Protein 2JG1 (pdb70)

Radius of gyration: 35.93 Å; Cα contacts (8 Å, |Δi|>4): 2796; chains: 4; bounding box: 89×95×92 Å

Sequence (1248 aa):
GLVPRGSHILTLTLNPSVDISYPLTALKLDDVNRVQEVSKTAGGKGLNVTRVLAQVGEPVLASGFIGGELGQFIAKKKLDHADIKKHAFYNIKGETRNCIAILHEGQQTEILEQGPEIDNQEAAGFIKKHFEQEKVEAVAISGSLPKGLNQDYYAQIIERCQNKGVPVILDCSGATLQQTVLENPYKPTVIKPNISELYQLLNQPLDESLESLKQAVSQPLFEGIEWIIVSLGAQGAFAKHNHTFYRVNIPTISVLNPVGSGDSTVAGITSAILNHENDHDLLKKANTLGLNAQEAQTGYVNLNNYDDLFNQIEVLEVGLVPRGSHILTLTLNPSVDISYPLTALKLDDVNRVQEVSKTAGGKGLNVTRVLAQVGEPVLASGFIGGELGQFIAKKLDHADIKHAFYNIKKGETRNCIAILHEGQQTEILEQGPEIDNQEAAGFIKHFEQEKVEAVAISGSSLPKGLNQDYYAQIIERCQNKGVPVILDCCSGATLQTVLENPYKPTVIKPNISELYQLLNQPLDESLESLKQAVSQPLFEGIEWIIVSLGAQGAFAKHNHTFYRVNIPTISVLNPVGSGDSTVAGITSAILNHENDHDLLKKANTLGLNAQEAQTGYVNLNNYDDLFNQIEVLEVPRGSHHILTLTLNPSVDISYPLTALKLDDVNRVQEVSKTAGGKGLNVTRVLAQVGEPVLASGFIGGELGQQFIAKKLDHADIKHAFYNIKGETRNCIAILHEGQQTEILEQGPEIDNQEAAGFIKHFEQEKVEAVAISGSLPKGLNNQDYYAQIIERCQNKGVPVILDCSGATLQTVLENPYKPTVIKPNISELYQLLNQPLDESLESLKQAVSQPLFEGIEWIIVSLGAQGAFAKHNHTFYRVNIPTISVLNPVGSGDSTVAGITSAILNHENDHDLLKKANTLGLNAQEAQTGYVNLNNYDDLFNQIEVLEVGSHILTLTLNPSVDISYPLTALKLDDVNRVQEVSKTAGGKGLNVTRVLAQVGEPVLASGFIGGELGQFIAKKLDHADIKHAFYNIKGETRNCIAILHEGQQTEILEQGPEIDNNQEAAGFIKHFEQEKVEAVAISGSLPKGLNQDYYAQIIERCQNKGVPVILDCSGATLQTVLENPYKPTVIKPNISELYQLLNNQPLDESLEESLKQAVSQPLFEGIEWIIVSLGAQGAFAKHNHTFYRVNIPTISVLNPVGSGDSTVAGITSAILNHENDHDLLKKANTLGLNAQEAQTGYVNLNNYDDLFNQIEVLEV

Secondary structure (DSSP, 8-state):
-PPP-S---EEEESS-EEEEEEEES---TTSEEEES--EEEEE-HHHHHHHHHHHHT---EEEEEEEHHHHHHHHHHHHHTT-EE-PEEESS-PEEEEEEEETTEEEEEEE--PBP-HHHHHHHHHHHH----S-EEEESPPPBTS-TTHHHHHHHHHHTTT--EEEE--HHHHHHHHTSSS--SEE--BHHHHHHHTTS-----HHHHHHHHHSGGGTT-SEEEEE-GGG-EEEEETTEEEEEE------S--TTHHHHHHHHHHHHHHTT--HHHHHHHHHHH---TTSSSSS---GGGHHHHHTT-EEEE-/-PPP-S---EEEESS-EEEEEEEES---TTSEEEESS-EEEEE-HHHHHHHHHHHHT---EEEEEE-HHHHHHHHHHHHHTT-EE-PEE-SS-PEEEEEEEETTEEEEEEE--PBP-HHHHHHHHHHHH----S-EEEESPPPBTS-TTHHHHHHHHHHHHT--EEEE--HHHHHHHHHSSS--SEE--BHHHHHHHHT------TTHHHHHHTSGGGTT-SEEEEE-GGG-EEEEETTEEEEEE------S--TTHHHHHHHHHHHHHHTT--HHHHHHHHHHH---TTSSSTT---GGGHHHHHTT-EEEE-/-TT---EEEESS-EEEEEEEES---TTSEEEE-S-EEEEESHHHHHHHHHHHHT---EEEEEE-HHHHHHHHHHHHHTT-EE-PEE-SS-PEEEEEEEETTEEEEEEE--PBPPHHHHHHHHHHHH----S-EEEESPPPBT--TTHHHHHHHHHHHHT--EEEE--HHHHHHHHHSSS--SEE--BHHHHHHHHT-----SHHHHHHHHTSGGGTT-SEEEEE-GGG-EEEEETTEEEEEE------S--TTHHHHHHHHHHHHHHTT--HHHHHHHHHHH--TTTSSSTT---GGGHHHHHTT-EEEE-/----EEEESS-EEEEEEEES---TTSEEEES--EEEEE-HHHHHHHHHHHHT---EEEEEEEHHHHHHHHHHHHHTT-EE--EEESSPPEEEEEEEETTEEEEEEE--PPP-HHHHHHHHHHHH----S-EEEESPPPTT--TTHHHHHHHHHHHTT--EEEE--HHHHHHHHHSSS--SEE--BHHHHHHHHT-----SHHHHHHHHTSGGGTT-SEEEEE-GGG-EEEEETTEEEEEE------S--TTHHHHHHHHHHHHHHTT--HHHHHHHHHHH--GGGSSSSS---GGGHHHHHTT-EEEE-

Nearest PDB structures (foldseek):
  2q5r-assembly1_B  TM=9.853E-01  e=2.627E-64  Staphylococcus aureus
  2jg1-assembly2_C  TM=9.395E-01  e=5.736E-63  Staphylococcus aureus subsp. aureus NCTC 8325
  2q5r-assembly2_D  TM=9.724E-01  e=3.950E-61  Staphylococcus aureus
  2q5r-assembly2_C  TM=9.530E-01  e=6.736E-59  Staphylococcus aureus
  3uqe-assembly1_B-2  TM=8.884E-01  e=1.415E-26  Escherichia coli K-12

Solvent-accessible surface area: 53298 Å² total

InterPro domains:
  IPR002173 Carbohydrate/purine kinase, PfkB, conserved site [PS00583] (36-60)
  IPR002173 Carbohydrate/purine kinase, PfkB, conserved site [PS00584] (248-261)
  IPR005926 Tagatose-6-phosphate kinase [MF_01557] (1-310)
  IPR005926 Tagatose-6-phosphate kinase [TIGR01231] (1-310)
  IPR011611 Carbohydrate kinase PfkB [PF00294] (6-292)
  IPR017583 Tagatose/fructose phosphokinase [PIRSF000535] (1-310)
  IPR017583 Tagatose/fructose phosphokinase [PTHR46566] (1-309)
  IPR017583 Tagatose/fructose phosphokinase [TIGR03168] (2-307)
  IPR017583 Tagatose/fructose phosphokinase [cd01164] (1-291)
  IPR029056 Ribokinase-like [G3DSA:3.40.1190.20] (1-310)
  IPR029056 Ribokinase-like [SSF53613] (1-290)

Foldseek 3Di:
DDDDDAQLEEEEFQAKAFEKEAEAAADDPPDDGDGDDIDTATGGLSVLLQLLLVVVPGQYEYEHEAEDPRSVVNVVRCVVVVHHYDYQYAHFHRYHKYWYHYDNDTDIDDDLGDAGEPVSLVVVLVVLLPRRHQEYEYEDDHRHHDDLCSVVSSLVSCVVVVHAYEYEDADSSVQSNLPHPRDHQEYEAAQVRLAVNVVHDRDPDPVVVVVSCPDSSNPPHQKYWHAHVQQAIWIDGPHWIKGKGFDDDDFQALAQLSSQLSSLLRVCSSVVHDPLSSSLSSRLSSCQRNDNDHSDHDCVCRVVRSVRMDMDTD/DDDDDAQLEEEEFQAKAFEKEFEAQADDPPDDGDGDDIDTATGGLSVLLQLLLVVVPGQYEYEHEAEDVRSVVNVVRCVVVVHHYDYQYAHFHRYHKYWYHYPNDTDIDDDLGTAGEPVSLVVVLVVLLPRRHQEYEYEDAHRHNDDLCSVVSSLVSCVVVVHAYEYEDADVSVLSQLPHPRHHQEYEAEQVRQCVSVVHDGDPDPVVVVVSCPDSSNPPHQKYWHQHVQQAIWMDGDHWIKGKGFDDDAFDALAQLSSQLSSLLRVCSSVVHDPLSSSLSSRLSSCQRNPNDHSDHDCVCSCVRSVRMDMDTD/DPPDQEEEEQQQKAFEKEAEDQADDPPDDDDDDDIDTARGALRVLLQVLLVVVPHQYEYEHEAEDPRSVVNVVRCVVSVHHYDYQYAPFHHYHKYWYHYPNDTDIGDDQHTAGEPVSLVVVLVVLLPLPYQEYEYEHDHHHNDDLCSVVSSLVSCVVSVRAYAYEYADVSVLSNLPHPRHHQEYEAEQCRLQVNVVHDRDDDPVVVLVSCVDSSNPPHQKYWYAHVQQAIWIDGPNWIKGKGFDDDDFQALANLSSQLSSLQRVCVSVVHDPLSSSLSSRLSNCCRRDNHHSDHDCVCRVVRSVRMDMDID/DQLEEFEFQAKAFEKEAEAQADDPPDDGDGDDIDTATGGLSVLLQLLLVVVPGQYEYEHEAEDPRSVVNVVRCVVSVHHYDYQYDPWHRYYKYWYHYPNDTDIDDDLGDAHEPVSLVVVLVVLLVPNHQEYEYEDDHHHHDDLCSVVSNLVSCVVVVRAYEYEYADVSLLNQLPDPRHHQEYEAAQVRLCVNVVHDRDDDPVVVVVSCPDSSNPPHQKYWYAHPQQAIWMDGPPWTKGKGFDHDAFQALAQLSSQLSSLLRVCVSVVHDPLSSRLSSNLSSCQRNDNDHSDHDCVCRVVRSVGMDMDTD

CATH classification: 3.40.1190.20

Structure (mmCIF, N/CA/C/O backbone):
data_2JG1
#
_entry.id   2JG1
#
_cell.length_a   95.200
_cell.length_b   97.090
_cell.length_c   154.470
_cell.angle_alpha   90.00
_cell.angle_beta   90.00
_cell.angle_gamma   90.00
#
_symmetry.space_group_name_H-M   'P 21 21 21'
#
loop_
_entity.id
_entity.type
_entity.pdbx_description
1 polymer 'TAGATOSE-6-PHOSPHATE KINASE'
2 non-polymer 'MAGNESIUM ION'
3 non-polymer 'PHOSPHOAMINOPHOSPHONIC ACID-ADENYLATE ESTER'
4 non-polymer 6-O-phosphono-beta-D-tagatofuranose
5 water water
#
loop_
_atom_site.group_PDB
_atom_site.id
_atom_site.type_symbol
_atom_site.label_atom_id
_atom_site.label_alt_id
_atom_site.label_comp_id
_atom_site.label_asym_id
_atom_site.label_entity_id
_atom_site.label_seq_id
_atom_site.pdbx_PDB_ins_code
_atom_site.Cartn_x
_atom_site.Cartn_y
_atom_site.Cartn_z
_atom_site.occupancy
_atom_site.B_iso_or_equiv
_atom_site.auth_seq_id
_atom_site.auth_comp_id
_atom_site.auth_asym_id
_atom_site.auth_atom_id
_atom_site.pdbx_PDB_model_num
ATOM 1 N N . GLY A 1 13 ? 46.240 75.103 143.887 1.00 46.95 -7 GLY A N 1
ATOM 2 C CA . GLY A 1 13 ? 45.038 75.341 143.042 1.00 46.79 -7 GLY A CA 1
ATOM 3 C C . GLY A 1 13 ? 43.769 74.889 143.733 1.00 46.81 -7 GLY A C 1
ATOM 4 O O . GLY A 1 13 ? 43.614 73.703 144.051 1.00 47.21 -7 GLY A O 1
ATOM 5 N N . LEU A 1 14 ? 42.862 75.832 143.978 1.00 46.19 -6 LEU A N 1
ATOM 6 C CA . LEU A 1 14 ? 41.569 75.517 144.587 1.00 45.46 -6 LEU A CA 1
ATOM 7 C C . LEU A 1 14 ? 40.518 75.213 143.533 1.00 44.91 -6 LEU A C 1
ATOM 8 O O . LEU A 1 14 ? 40.505 75.825 142.463 1.00 44.97 -6 LEU A O 1
ATOM 13 N N . VAL A 1 15 ? 39.636 74.272 143.847 1.00 44.20 -5 VAL A N 1
ATOM 14 C CA . VAL A 1 15 ? 38.445 74.025 143.042 1.00 43.71 -5 VAL A CA 1
ATOM 15 C C . VAL A 1 15 ? 37.519 75.253 143.140 1.00 42.88 -5 VAL A C 1
ATOM 16 O O . VAL A 1 15 ? 37.208 75.700 144.246 1.00 43.02 -5 VAL A O 1
ATOM 20 N N . PRO A 1 16 ? 37.087 75.807 141.986 1.00 42.20 -4 PRO A N 1
ATOM 21 C CA . PRO A 1 16 ? 36.276 77.034 141.973 1.00 41.38 -4 PRO A CA 1
ATOM 22 C C . PRO A 1 16 ? 34.849 76.846 142.500 1.00 40.50 -4 PRO A C 1
ATOM 23 O O . PRO A 1 16 ? 34.295 75.754 142.398 1.00 40.66 -4 PRO A O 1
ATOM 27 N N . ARG A 1 17 ? 34.268 77.919 143.040 1.00 39.23 -3 ARG A N 1
ATOM 28 C CA . ARG A 1 17 ? 32.939 77.889 143.654 1.00 38.17 -3 ARG A CA 1
ATOM 29 C C . ARG A 1 17 ? 31.974 78.924 143.078 1.00 36.83 -3 ARG A C 1
ATOM 30 O O . ARG A 1 17 ? 30.933 79.198 143.678 1.00 37.36 -3 ARG A O 1
ATOM 38 N N . GLY A 1 18 ? 32.306 79.516 141.937 1.00 35.00 -2 GLY A N 1
ATOM 39 C CA . GLY A 1 18 ? 31.463 80.573 141.383 1.00 32.67 -2 GLY A CA 1
ATOM 40 C C . GLY A 1 18 ? 30.588 80.135 140.221 1.00 31.30 -2 GLY A C 1
ATOM 41 O O . GLY A 1 18 ? 30.021 79.032 140.226 1.00 31.38 -2 GLY A O 1
ATOM 42 N N . SER A 1 19 ? 30.477 81.001 139.222 1.00 29.05 -1 SER A N 1
ATOM 43 C CA . SER A 1 19 ? 29.633 80.737 138.065 1.00 27.13 -1 SER A CA 1
ATOM 44 C C . SER A 1 19 ? 30.411 80.597 136.756 1.00 26.16 -1 SER A C 1
ATOM 45 O O . SER A 1 19 ? 29.807 80.508 135.695 1.00 25.15 -1 SER A O 1
ATOM 48 N N . HIS A 1 20 ? 31.742 80.557 136.821 1.00 24.86 0 HIS A N 1
ATOM 49 C CA . HIS A 1 20 ? 32.557 80.533 135.595 1.00 23.98 0 HIS A CA 1
ATOM 50 C C . HIS A 1 20 ? 32.568 79.154 134.930 1.00 24.28 0 HIS A C 1
ATOM 51 O O . HIS A 1 20 ? 33.519 78.389 135.077 1.00 24.19 0 HIS A O 1
ATOM 66 N N . ILE A 1 22 ? 30.448 76.727 131.521 1.00 21.51 2 ILE A N 1
ATOM 67 C CA . ILE A 1 22 ? 29.501 76.561 130.421 1.00 19.92 2 ILE A CA 1
ATOM 68 C C . ILE A 1 22 ? 28.594 75.353 130.683 1.00 19.81 2 ILE A C 1
ATOM 69 O O . ILE A 1 22 ? 29.068 74.283 131.073 1.00 19.58 2 ILE A O 1
ATOM 74 N N . LEU A 1 23 ? 27.295 75.532 130.466 1.00 19.05 3 LEU A N 1
ATOM 75 C CA . LEU A 1 23 ? 26.352 74.418 130.498 1.00 18.95 3 LEU A CA 1
ATOM 76 C C . LEU A 1 23 ? 25.993 74.037 129.066 1.00 18.50 3 LEU A C 1
ATOM 77 O O . LEU A 1 23 ? 25.611 74.891 128.279 1.00 19.18 3 LEU A O 1
ATOM 82 N N . THR A 1 24 ? 26.126 72.764 128.715 1.00 17.59 4 THR A N 1
ATOM 83 C CA . THR A 1 24 ? 25.625 72.308 127.412 1.00 16.76 4 THR A CA 1
ATOM 84 C C . THR A 1 24 ? 24.329 71.522 127.581 1.00 16.29 4 THR A C 1
ATOM 85 O O . THR A 1 24 ? 24.133 70.868 128.603 1.00 16.57 4 THR A O 1
ATOM 89 N N . LEU A 1 25 ? 23.454 71.593 126.579 1.00 15.92 5 LEU A N 1
ATOM 90 C CA . LEU A 1 25 ? 22.201 70.818 126.582 1.00 16.03 5 LEU A CA 1
ATOM 91 C C . LEU A 1 25 ? 22.120 69.822 125.428 1.00 15.96 5 LEU A C 1
ATOM 92 O O . LEU A 1 25 ? 22.276 70.190 124.264 1.00 16.39 5 LEU A O 1
ATOM 97 N N . THR A 1 26 ? 21.853 68.562 125.768 1.00 17.02 6 THR A N 1
ATOM 98 C CA . THR A 1 26 ? 21.583 67.489 124.796 1.00 16.65 6 THR A CA 1
ATOM 99 C C . THR A 1 26 ? 20.272 66.858 125.263 1.00 16.96 6 THR A C 1
ATOM 100 O O . THR A 1 26 ? 20.272 65.987 126.111 1.00 16.61 6 THR A O 1
ATOM 104 N N . LEU A 1 27 ? 19.148 67.357 124.756 1.00 17.46 7 LEU A N 1
ATOM 105 C CA . LEU A 1 27 ? 17.853 66.859 125.226 1.00 18.40 7 LEU A CA 1
ATOM 106 C C . LEU A 1 27 ? 17.496 65.488 124.634 1.00 18.61 7 LEU A C 1
ATOM 107 O O . LEU A 1 27 ? 16.676 64.774 125.189 1.00 18.92 7 LEU A O 1
ATOM 112 N N . ASN A 1 28 ? 18.122 65.117 123.519 1.00 19.16 8 ASN A N 1
ATOM 113 C CA . ASN A 1 28 ? 17.865 63.810 122.895 1.00 19.71 8 ASN A CA 1
ATOM 114 C C . ASN A 1 28 ? 19.184 63.128 122.534 1.00 19.15 8 ASN A C 1
ATOM 115 O O . ASN A 1 28 ? 19.526 63.010 121.342 1.00 20.11 8 ASN A O 1
ATOM 120 N N . PRO A 1 29 ? 19.936 62.678 123.556 1.00 18.14 9 PRO A N 1
ATOM 121 C CA . PRO A 1 29 ? 21.175 61.951 123.302 1.00 17.45 9 PRO A CA 1
ATOM 122 C C . PRO A 1 29 ? 20.892 60.546 122.746 1.00 17.70 9 PRO A C 1
ATOM 123 O O . PRO A 1 29 ? 19.740 60.068 122.797 1.00 18.43 9 PRO A O 1
ATOM 127 N N . SER A 1 30 ? 21.923 59.883 122.225 1.00 16.32 10 SER A N 1
ATOM 128 C CA . SER A 1 30 ? 21.754 58.548 121.681 1.00 16.74 10 SER A CA 1
ATOM 129 C C . SER A 1 30 ? 22.978 57.695 121.971 1.00 16.31 10 SER A C 1
ATOM 130 O O . SER A 1 30 ? 24.078 58.231 122.143 1.00 16.89 10 SER A O 1
ATOM 133 N N . VAL A 1 31 ? 22.779 56.382 122.044 1.00 15.57 11 VAL A N 1
ATOM 134 C CA . VAL A 1 31 ? 23.896 55.440 122.036 1.00 15.93 11 VAL A CA 1
ATOM 135 C C . VAL A 1 31 ? 24.073 55.037 120.567 1.00 16.31 11 VAL A C 1
ATOM 136 O O . VAL A 1 31 ? 23.249 54.308 120.004 1.00 15.57 11 VAL A O 1
ATOM 140 N N . ASP A 1 32 ? 25.120 55.583 119.946 1.00 16.48 12 ASP A N 1
ATOM 141 C CA . ASP A 1 32 ? 25.379 55.407 118.528 1.00 16.93 12 ASP A CA 1
ATOM 142 C C . ASP A 1 32 ? 26.192 54.159 118.333 1.00 17.15 12 ASP A C 1
ATOM 143 O O . ASP A 1 32 ? 27.244 54.008 118.959 1.00 17.72 12 ASP A O 1
ATOM 148 N N . ILE A 1 33 ? 25.704 53.271 117.472 1.00 17.08 13 ILE A N 1
ATOM 149 C CA . ILE A 1 33 ? 26.408 52.031 117.161 1.00 17.32 13 ILE A CA 1
ATOM 150 C C . ILE A 1 33 ? 26.889 52.125 115.712 1.00 18.01 13 ILE A C 1
ATOM 151 O O . ILE A 1 33 ? 26.097 52.382 114.800 1.00 17.87 13 ILE A O 1
ATOM 156 N N . SER A 1 34 ? 28.187 51.938 115.518 1.00 18.27 14 SER A N 1
ATOM 157 C CA . SER A 1 34 ? 28.779 51.958 114.190 1.00 18.95 14 SER A CA 1
ATOM 158 C C . SER A 1 34 ? 29.257 50.562 113.777 1.00 18.94 14 SER A C 1
ATOM 159 O O . SER A 1 34 ? 30.062 49.942 114.481 1.00 18.92 14 SER A O 1
ATOM 162 N N . TYR A 1 35 ? 28.726 50.075 112.650 1.00 18.88 15 TYR A N 1
ATOM 163 C CA . TYR A 1 35 ? 29.020 48.750 112.106 1.00 19.53 15 TYR A CA 1
ATOM 164 C C . TYR A 1 35 ? 29.793 48.848 110.783 1.00 20.70 15 TYR A C 1
ATOM 165 O O . TYR A 1 35 ? 29.192 49.055 109.729 1.00 20.90 15 TYR A O 1
ATOM 174 N N . PRO A 1 36 ? 31.126 48.707 110.837 1.00 21.66 16 PRO A N 1
ATOM 175 C CA . PRO A 1 36 ? 31.905 48.690 109.601 1.00 22.27 16 PRO A CA 1
ATOM 176 C C . PRO A 1 36 ? 31.886 47.291 108.992 1.00 22.23 16 PRO A C 1
ATOM 177 O O . PRO A 1 36 ? 32.340 46.341 109.614 1.00 22.40 16 PRO A O 1
ATOM 181 N N . LEU A 1 37 ? 31.339 47.179 107.786 1.00 22.66 17 LEU A N 1
ATOM 182 C CA . LEU A 1 37 ? 31.173 45.883 107.130 1.00 22.58 17 LEU A CA 1
ATOM 183 C C . LEU A 1 37 ? 31.857 45.881 105.774 1.00 23.15 17 LEU A C 1
ATOM 184 O O . LEU A 1 37 ? 31.831 46.888 105.056 1.00 22.60 17 LEU A O 1
ATOM 189 N N . THR A 1 38 ? 32.469 44.747 105.433 1.00 23.47 18 THR A N 1
ATOM 190 C CA . THR A 1 38 ? 33.066 44.541 104.118 1.00 24.24 18 THR A CA 1
ATOM 191 C C . THR A 1 38 ? 31.973 44.567 103.052 1.00 23.98 18 THR A C 1
ATOM 192 O O . THR A 1 38 ? 32.118 45.199 102.021 1.00 24.02 18 THR A O 1
ATOM 196 N N . ALA A 1 39 ? 30.861 43.893 103.330 1.00 24.20 19 ALA A N 1
ATOM 197 C CA . ALA A 1 39 ? 29.685 43.935 102.469 1.00 24.01 19 ALA A CA 1
ATOM 198 C C . ALA A 1 39 ? 28.449 43.793 103.335 1.00 23.76 19 ALA A C 1
ATOM 199 O O . ALA A 1 39 ? 28.460 43.026 104.287 1.00 23.63 19 ALA A O 1
ATOM 201 N N . LEU A 1 40 ? 27.399 44.551 103.022 1.00 23.49 20 LEU A N 1
ATOM 202 C CA . LEU A 1 40 ? 26.088 44.348 103.651 1.00 23.62 20 LEU A CA 1
ATOM 203 C C . LEU A 1 40 ? 25.248 43.357 102.839 1.00 23.76 20 LEU A C 1
ATOM 204 O O . LEU A 1 40 ? 24.728 43.683 101.778 1.00 23.71 20 LEU A O 1
ATOM 209 N N . LYS A 1 41 ? 25.118 42.144 103.353 1.00 23.91 21 LYS A N 1
ATOM 210 C CA . LYS A 1 41 ? 24.340 41.112 102.680 1.00 24.06 21 LYS A CA 1
ATOM 211 C C . LYS A 1 41 ? 22.906 41.210 103.159 1.00 23.47 21 LYS A C 1
ATOM 212 O O . LYS A 1 41 ? 22.595 40.861 104.310 1.00 22.77 21 LYS A O 1
ATOM 218 N N . LEU A 1 42 ? 22.035 41.685 102.273 1.00 23.17 22 LEU A N 1
ATOM 219 C CA . LEU A 1 42 ? 20.619 41.832 102.578 1.00 23.58 22 LEU A CA 1
ATOM 220 C C . LEU A 1 42 ? 19.942 40.477 102.595 1.00 24.17 22 LEU A C 1
ATOM 221 O O . LEU A 1 42 ? 20.361 39.552 101.876 1.00 23.83 22 LEU A O 1
ATOM 226 N N . ASP A 1 43 ? 18.908 40.372 103.428 1.00 24.28 23 ASP A N 1
ATOM 227 C CA . ASP A 1 43 ? 18.178 39.123 103.680 1.00 25.75 23 ASP A CA 1
ATOM 228 C C . ASP A 1 43 ? 19.119 37.995 104.099 1.00 26.16 23 ASP A C 1
ATOM 229 O O . ASP A 1 43 ? 18.872 36.828 103.785 1.00 26.75 23 ASP A O 1
ATOM 234 N N . ASP A 1 44 ? 20.185 38.358 104.812 1.00 25.85 24 ASP A N 1
ATOM 235 C CA . ASP A 1 44 ? 21.192 37.409 105.295 1.00 26.28 24 ASP A CA 1
ATOM 236 C C . ASP A 1 44 ? 21.756 37.886 106.629 1.00 25.71 24 ASP A C 1
ATOM 237 O O . ASP A 1 44 ? 21.473 39.001 107.074 1.00 25.59 24 ASP A O 1
ATOM 242 N N . VAL A 1 45 ? 22.564 37.034 107.248 1.00 25.19 25 VAL A N 1
ATOM 243 C CA . VAL A 1 45 ? 23.271 37.344 108.480 1.00 25.07 25 VAL A CA 1
ATOM 244 C C . VAL A 1 45 ? 24.614 38.004 108.169 1.00 24.73 25 VAL A C 1
ATOM 245 O O . VAL A 1 45 ? 25.378 37.535 107.317 1.00 24.20 25 VAL A O 1
ATOM 249 N N . ASN A 1 46 ? 24.891 39.099 108.867 1.00 23.66 26 ASN A N 1
ATOM 250 C CA . ASN A 1 46 ? 26.149 39.812 108.729 1.00 23.44 26 ASN A CA 1
ATOM 251 C C . ASN A 1 46 ? 26.856 39.788 110.072 1.00 23.94 26 ASN A C 1
ATOM 252 O O . ASN A 1 46 ? 26.362 40.352 111.049 1.00 23.33 26 ASN A O 1
ATOM 257 N N . ARG A 1 47 ? 28.002 39.118 110.130 1.00 24.78 27 ARG A N 1
ATOM 258 C CA . ARG A 1 47 ? 28.717 38.976 111.392 1.00 26.38 27 ARG A CA 1
ATOM 259 C C . ARG A 1 47 ? 29.781 40.054 111.536 1.00 26.67 27 ARG A C 1
ATOM 260 O O . ARG A 1 47 ? 30.516 40.339 110.597 1.00 26.25 27 ARG A O 1
ATOM 268 N N . VAL A 1 48 ? 29.826 40.685 112.705 1.00 27.44 28 VAL A N 1
ATOM 269 C CA . VAL A 1 48 ? 30.766 41.785 112.951 1.00 28.05 28 VAL A CA 1
ATOM 270 C C . VAL A 1 48 ? 31.589 41.535 114.218 1.00 28.97 28 VAL A C 1
ATOM 271 O O . VAL A 1 48 ? 31.096 40.945 115.184 1.00 28.91 28 VAL A O 1
ATOM 278 N N . GLN A 1 49 ? 32.854 41.955 114.189 1.00 30.59 29 GLN A N 1
ATOM 279 C CA . GLN A 1 49 ? 33.757 41.861 115.345 1.00 31.98 29 GLN A CA 1
ATOM 280 C C . GLN A 1 49 ? 34.095 43.224 115.943 1.00 31.92 29 GLN A C 1
ATOM 281 O O . GLN A 1 49 ? 34.213 43.357 117.170 1.00 32.46 29 GLN A O 1
ATOM 287 N N . GLU A 1 50 ? 34.272 44.230 115.086 1.00 31.88 30 GLU A N 1
ATOM 288 C CA . GLU A 1 50 ? 34.754 45.541 115.545 1.00 31.60 30 GLU A CA 1
ATOM 289 C C . GLU A 1 50 ? 33.671 46.628 115.577 1.00 30.94 30 GLU A C 1
ATOM 290 O O . GLU A 1 50 ? 33.744 47.605 114.827 1.00 32.24 30 GLU A O 1
ATOM 296 N N . VAL A 1 51 ? 32.683 46.467 116.455 1.00 29.12 31 VAL A N 1
ATOM 297 C CA . VAL A 1 51 ? 31.656 47.484 116.699 1.00 26.96 31 VAL A CA 1
ATOM 298 C C . VAL A 1 51 ? 32.213 48.625 117.559 1.00 25.53 31 VAL A C 1
ATOM 299 O O . VAL A 1 51 ? 32.933 48.376 118.508 1.00 25.07 31 VAL A O 1
ATOM 303 N N . SER A 1 52 ? 31.847 49.863 117.227 1.00 23.96 32 SER A N 1
ATOM 304 C CA . SER A 1 52 ? 32.106 51.043 118.059 1.00 22.62 32 SER A CA 1
ATOM 305 C C . SER A 1 52 ? 30.776 51.567 118.606 1.00 21.56 32 SER A C 1
ATOM 306 O O . SER A 1 52 ? 29.853 51.811 117.834 1.00 21.02 32 SER A O 1
ATOM 311 N N . LYS A 1 53 ? 30.677 51.735 119.923 1.00 20.20 33 LYS A N 1
ATOM 312 C CA . LYS A 1 53 ? 29.455 52.262 120.548 1.00 19.46 33 LYS A CA 1
ATOM 313 C C . LYS A 1 53 ? 29.815 53.519 121.348 1.00 19.94 33 LYS A C 1
ATOM 314 O O . LYS A 1 53 ? 30.690 53.472 122.214 1.00 19.29 33 LYS A O 1
ATOM 320 N N . THR A 1 54 ? 29.149 54.635 121.048 1.00 19.84 34 THR A N 1
ATOM 321 C CA . THR A 1 54 ? 29.574 55.944 121.561 1.00 19.84 34 THR A CA 1
ATOM 322 C C . THR A 1 54 ? 28.422 56.751 122.141 1.00 19.58 34 THR A C 1
ATOM 323 O O . THR A 1 54 ? 27.254 56.464 121.859 1.00 19.15 34 THR A O 1
ATOM 327 N N . ALA A 1 55 ? 28.755 57.739 122.978 1.00 18.49 35 ALA A N 1
ATOM 328 C CA . ALA A 1 55 ? 27.756 58.656 123.509 1.00 18.32 35 ALA A CA 1
ATOM 329 C C . ALA A 1 55 ? 27.476 59.700 122.435 1.00 18.62 35 ALA A C 1
ATOM 330 O O . ALA A 1 55 ? 28.324 60.557 122.144 1.00 18.80 35 ALA A O 1
ATOM 332 N N . GLY A 1 56 ? 26.289 59.626 121.836 1.00 18.55 36 GLY A N 1
ATOM 333 C CA . GLY A 1 56 ? 25.969 60.484 120.713 1.00 18.57 36 GLY A CA 1
ATOM 334 C C . GLY A 1 56 ? 25.080 61.656 121.043 1.00 18.81 36 GLY A C 1
ATOM 335 O O . GLY A 1 56 ? 24.314 61.640 122.011 1.00 18.54 36 GLY A O 1
ATOM 336 N N . GLY A 1 57 ? 25.188 62.683 120.212 1.00 19.49 37 GLY A N 1
ATOM 337 C CA . GLY A 1 57 ? 24.411 63.893 120.378 1.00 20.11 37 GLY A CA 1
ATOM 338 C C . GLY A 1 57 ? 25.259 65.096 120.026 1.00 20.62 37 GLY A C 1
ATOM 339 O O . GLY A 1 57 ? 26.425 65.185 120.408 1.00 20.28 37 GLY A O 1
ATOM 340 N N . LYS A 1 58 ? 24.658 66.014 119.281 1.00 20.32 38 LYS A N 1
ATOM 341 C CA . LYS A 1 58 ? 25.276 67.280 118.925 1.00 20.30 38 LYS A CA 1
ATOM 342 C C . LYS A 1 58 ? 25.816 68.026 120.139 1.00 19.26 38 LYS A C 1
ATOM 343 O O . LYS A 1 58 ? 26.959 68.462 120.122 1.00 19.40 38 LYS A O 1
ATOM 349 N N . GLY A 1 59 ? 25.020 68.129 121.208 1.00 18.30 39 GLY A N 1
ATOM 350 C CA . GLY A 1 59 ? 25.469 68.814 122.436 1.00 17.90 39 GLY A CA 1
ATOM 351 C C . GLY A 1 59 ? 26.631 68.109 123.112 1.00 17.57 39 GLY A C 1
ATOM 352 O O . GLY A 1 59 ? 27.459 68.743 123.806 1.00 17.19 39 GLY A O 1
ATOM 353 N N . LEU A 1 60 ? 26.705 66.794 122.911 1.00 17.09 40 LEU A N 1
ATOM 354 C CA . LEU A 1 60 ? 27.814 66.009 123.458 1.00 17.64 40 LEU A CA 1
ATOM 355 C C . LEU A 1 60 ? 29.126 66.207 122.690 1.00 17.60 40 LEU A C 1
ATOM 356 O O . LEU A 1 60 ? 30.204 66.203 123.296 1.00 18.25 40 LEU A O 1
ATOM 361 N N . ASN A 1 61 ? 29.034 66.387 121.374 1.00 17.62 41 ASN A N 1
ATOM 362 C CA . ASN A 1 61 ? 30.160 66.804 120.558 1.00 18.01 41 ASN A CA 1
ATOM 363 C C . ASN A 1 61 ? 30.701 68.167 121.031 1.00 18.27 41 ASN A C 1
ATOM 364 O O . ASN A 1 61 ? 31.912 68.348 121.189 1.00 18.98 41 ASN A O 1
ATOM 369 N N . VAL A 1 62 ? 29.797 69.123 121.229 1.00 18.28 42 VAL A N 1
ATOM 370 C CA . VAL A 1 62 ? 30.153 70.448 121.751 1.00 18.25 42 VAL A CA 1
ATOM 371 C C . VAL A 1 62 ? 30.879 70.296 123.085 1.00 18.29 42 VAL A C 1
ATOM 372 O O . VAL A 1 62 ? 31.958 70.862 123.280 1.00 18.79 42 VAL A O 1
ATOM 376 N N . THR A 1 63 ? 30.291 69.509 123.986 1.00 18.60 43 THR A N 1
ATOM 377 C CA . THR A 1 63 ? 30.875 69.215 125.293 1.00 19.12 43 THR A CA 1
ATOM 378 C C . THR A 1 63 ? 32.310 68.680 125.196 1.00 19.78 43 THR A C 1
ATOM 379 O O . THR A 1 63 ? 33.202 69.162 125.898 1.00 19.44 43 THR A O 1
ATOM 383 N N . ARG A 1 64 ? 32.514 67.662 124.357 1.00 19.76 44 ARG A N 1
ATOM 384 C CA . ARG A 1 64 ? 33.812 67.005 124.237 1.00 20.86 44 ARG A CA 1
ATOM 385 C C . ARG A 1 64 ? 34.913 67.952 123.721 1.00 20.98 44 ARG A C 1
ATOM 386 O O . ARG A 1 64 ? 36.048 67.915 124.212 1.00 21.57 44 ARG A O 1
ATOM 394 N N . VAL A 1 65 ? 34.556 68.812 122.772 1.00 20.36 45 VAL A N 1
ATOM 395 C CA . VAL A 1 65 ? 35.464 69.827 122.210 1.00 20.94 45 VAL A CA 1
ATOM 396 C C . VAL A 1 65 ? 35.806 70.919 123.267 1.00 21.25 45 VAL A C 1
ATOM 397 O O . VAL A 1 65 ? 36.971 71.309 123.427 1.00 21.14 45 VAL A O 1
ATOM 401 N N . LEU A 1 66 ? 34.804 71.372 124.013 1.00 21.17 46 LEU A N 1
ATOM 402 C CA . LEU A 1 66 ? 35.039 72.273 125.144 1.00 21.64 46 LEU A CA 1
ATOM 403 C C . LEU A 1 66 ? 36.016 71.694 126.164 1.00 22.70 46 LEU A C 1
ATOM 404 O O . LEU A 1 66 ? 36.914 72.403 126.643 1.00 23.22 46 LEU A O 1
ATOM 409 N N . ALA A 1 67 ? 35.844 70.411 126.482 1.00 22.97 47 ALA A N 1
ATOM 410 C CA . ALA A 1 67 ? 36.707 69.731 127.435 1.00 24.18 47 ALA A CA 1
ATOM 411 C C . ALA A 1 67 ? 38.151 69.680 126.927 1.00 25.04 47 ALA A C 1
ATOM 412 O O . ALA A 1 67 ? 39.082 69.906 127.702 1.00 25.54 47 ALA A O 1
ATOM 414 N N . GLN A 1 68 ? 38.323 69.420 125.627 1.00 25.55 48 GLN A N 1
ATOM 415 C CA . GLN A 1 68 ? 39.631 69.466 124.962 1.00 26.91 48 GLN A CA 1
ATOM 416 C C . GLN A 1 68 ? 40.287 70.843 124.998 1.00 27.12 48 GLN A C 1
ATOM 417 O O . GLN A 1 68 ? 41.483 70.952 125.228 1.00 27.78 48 GLN A O 1
ATOM 423 N N . VAL A 1 69 ? 39.498 71.884 124.739 1.00 27.43 49 VAL A N 1
ATOM 424 C CA . VAL A 1 69 ? 39.947 73.276 124.832 1.00 27.37 49 VAL A CA 1
ATOM 425 C C . VAL A 1 69 ? 40.364 73.640 126.271 1.00 27.02 49 VAL A C 1
ATOM 426 O O . VAL A 1 69 ? 41.222 74.494 126.479 1.00 27.46 49 VAL A O 1
ATOM 430 N N . GLY A 1 70 ? 39.770 72.974 127.254 1.00 26.56 50 GLY A N 1
ATOM 431 C CA . GLY A 1 70 ? 40.055 73.243 128.659 1.00 26.10 50 GLY A CA 1
ATOM 432 C C . GLY A 1 70 ? 39.081 74.192 129.343 1.00 25.88 50 GLY A C 1
ATOM 433 O O . GLY A 1 70 ? 39.404 74.760 130.387 1.00 25.64 50 GLY A O 1
ATOM 434 N N . GLU A 1 71 ? 37.894 74.374 128.768 1.00 24.70 51 GLU A N 1
ATOM 435 C CA . GLU A 1 71 ? 36.886 75.232 129.397 1.00 24.56 51 GLU A CA 1
ATOM 436 C C . GLU A 1 71 ? 36.121 74.441 130.457 1.00 23.71 51 GLU A C 1
ATOM 437 O O . GLU A 1 71 ? 35.880 73.256 130.274 1.00 23.63 51 GLU A O 1
ATOM 443 N N . PRO A 1 72 ? 35.768 75.083 131.588 1.00 23.29 52 PRO A N 1
ATOM 444 C CA . PRO A 1 72 ? 34.895 74.422 132.565 1.00 22.67 52 PRO A CA 1
ATOM 445 C C . PRO A 1 72 ? 33.515 74.221 131.951 1.00 22.05 52 PRO A C 1
ATOM 446 O O . PRO A 1 72 ? 32.924 75.161 131.409 1.00 21.34 52 PRO A O 1
ATOM 450 N N . VAL A 1 73 ? 33.023 72.989 132.009 1.00 21.15 53 VAL A N 1
ATOM 451 C CA . VAL A 1 73 ? 31.805 72.641 131.301 1.00 20.24 53 VAL A CA 1
ATOM 452 C C . VAL A 1 73 ? 31.054 71.587 132.085 1.00 19.91 53 VAL A C 1
ATOM 453 O O . VAL A 1 73 ? 31.668 70.761 132.750 1.00 19.83 53 VAL A O 1
ATOM 457 N N . LEU A 1 74 ? 29.724 71.655 132.016 1.00 19.64 54 LEU A N 1
ATOM 458 C CA . LEU A 1 74 ? 28.829 70.663 132.607 1.00 18.96 54 LEU A CA 1
ATOM 459 C C . LEU A 1 74 ? 27.802 70.266 131.561 1.00 18.78 54 LEU A C 1
ATOM 460 O O . LEU A 1 74 ? 27.178 71.126 130.941 1.00 18.33 54 LEU A O 1
ATOM 465 N N . ALA A 1 75 ? 27.607 68.964 131.391 1.00 18.37 55 ALA A N 1
ATOM 466 C CA . ALA A 1 75 ? 26.630 68.450 130.429 1.00 17.67 55 ALA A CA 1
ATOM 467 C C . ALA A 1 75 ? 25.295 68.169 131.114 1.00 17.65 55 ALA A C 1
ATOM 468 O O . ALA A 1 75 ? 25.250 67.551 132.173 1.00 17.75 55 ALA A O 1
ATOM 470 N N . SER A 1 76 ? 24.201 68.627 130.514 1.00 17.62 56 SER A N 1
ATOM 471 C CA . SER A 1 76 ? 22.879 68.210 130.977 1.00 17.69 56 SER A CA 1
ATOM 472 C C . SER A 1 76 ? 21.971 67.887 129.795 1.00 17.98 56 SER A C 1
ATOM 473 O O . SER A 1 76 ? 22.393 67.958 128.630 1.00 17.83 56 SER A O 1
ATOM 476 N N . GLY A 1 77 ? 20.723 67.548 130.113 1.00 17.53 57 GLY A N 1
ATOM 477 C CA . GLY A 1 77 ? 19.754 67.072 129.130 1.00 17.32 57 GLY A CA 1
ATOM 478 C C . GLY A 1 77 ? 18.931 65.982 129.801 1.00 16.65 57 GLY A C 1
ATOM 479 O O . GLY A 1 77 ? 18.824 65.950 131.025 1.00 16.95 57 GLY A O 1
ATOM 480 N N . PHE A 1 78 ? 18.343 65.101 129.001 1.00 16.87 58 PHE A N 1
ATOM 481 C CA . PHE A 1 78 ? 17.539 63.975 129.515 1.00 16.56 58 PHE A CA 1
ATOM 482 C C . PHE A 1 78 ? 18.264 62.646 129.256 1.00 17.22 58 PHE A C 1
ATOM 483 O O . PHE A 1 78 ? 18.784 62.430 128.153 1.00 17.05 58 PHE A O 1
ATOM 491 N N . ILE A 1 79 ? 18.302 61.765 130.259 1.00 17.11 59 ILE A N 1
ATOM 492 C CA . ILE A 1 79 ? 18.744 60.376 130.072 1.00 17.37 59 ILE A CA 1
ATOM 493 C C . ILE A 1 79 ? 17.746 59.402 130.701 1.00 16.59 59 ILE A C 1
ATOM 494 O O . ILE A 1 79 ? 17.096 59.714 131.695 1.00 16.24 59 ILE A O 1
ATOM 499 N N . GLY A 1 80 ? 17.638 58.218 130.118 1.00 16.61 60 GLY A N 1
ATOM 500 C CA . GLY A 1 80 ? 16.719 57.208 130.619 1.00 16.77 60 GLY A CA 1
ATOM 501 C C . GLY A 1 80 ? 17.266 55.810 130.486 1.00 16.91 60 GLY A C 1
ATOM 502 O O . GLY A 1 80 ? 17.855 55.478 129.462 1.00 16.79 60 GLY A O 1
ATOM 503 N N . GLY A 1 81 ? 17.081 55.002 131.535 1.00 17.13 61 GLY A N 1
ATOM 504 C CA . GLY A 1 81 ? 17.380 53.572 131.488 1.00 17.58 61 GLY A CA 1
ATOM 505 C C . GLY A 1 81 ? 18.855 53.244 131.401 1.00 17.50 61 GLY A C 1
ATOM 506 O O . GLY A 1 81 ? 19.717 54.091 131.677 1.00 17.30 61 GLY A O 1
ATOM 507 N N . GLU A 1 82 ? 19.147 52.009 131.006 1.00 17.82 62 GLU A N 1
ATOM 508 C CA . GLU A 1 82 ? 20.531 51.522 130.917 1.00 18.17 62 GLU A CA 1
ATOM 509 C C . GLU A 1 82 ? 21.350 52.242 129.837 1.00 18.08 62 GLU A C 1
ATOM 510 O O . GLU A 1 82 ? 22.562 52.448 130.000 1.00 17.83 62 GLU A O 1
ATOM 516 N N . LEU A 1 83 ? 20.701 52.613 128.730 1.00 17.87 63 LEU A N 1
ATOM 517 C CA . LEU A 1 83 ? 21.390 53.383 127.684 1.00 17.12 63 LEU A CA 1
ATOM 518 C C . LEU A 1 83 ? 21.761 54.785 128.174 1.00 17.10 63 LEU A C 1
ATOM 519 O O . LEU A 1 83 ? 22.825 55.309 127.837 1.00 16.27 63 LEU A O 1
ATOM 524 N N . GLY A 1 84 ? 20.900 55.382 128.994 1.00 16.90 64 GLY A N 1
ATOM 525 C CA . GLY A 1 84 ? 21.260 56.636 129.682 1.00 17.37 64 GLY A CA 1
ATOM 526 C C . GLY A 1 84 ? 22.469 56.477 130.592 1.00 18.38 64 GLY A C 1
ATOM 527 O O . GLY A 1 84 ? 23.349 57.347 130.632 1.00 18.45 64 GLY A O 1
ATOM 528 N N . GLN A 1 85 ? 22.514 55.365 131.330 1.00 18.48 65 GLN A N 1
ATOM 529 C CA . GLN A 1 85 ? 23.658 55.030 132.173 1.00 19.81 65 GLN A CA 1
ATOM 530 C C . GLN A 1 85 ? 24.954 54.830 131.365 1.00 19.37 65 GLN A C 1
ATOM 531 O O . GLN A 1 85 ? 26.034 55.199 131.810 1.00 19.30 65 GLN A O 1
ATOM 542 N N . PHE A 1 86 ? 24.835 54.248 130.177 1.00 19.12 66 PHE A N 1
ATOM 543 C CA . PHE A 1 86 ? 25.978 54.083 129.278 1.00 19.56 66 PHE A CA 1
ATOM 544 C C . PHE A 1 86 ? 26.587 55.454 128.943 1.00 20.06 66 PHE A C 1
ATOM 545 O O . PHE A 1 86 ? 27.805 55.646 129.055 1.00 20.05 66 PHE A O 1
ATOM 553 N N . ILE A 1 87 ? 25.735 56.400 128.553 1.00 20.33 67 ILE A N 1
ATOM 554 C CA . ILE A 1 87 ? 26.160 57.786 128.292 1.00 21.21 67 ILE A CA 1
ATOM 555 C C . ILE A 1 87 ? 26.893 58.439 129.484 1.00 21.88 67 ILE A C 1
ATOM 556 O O . ILE A 1 87 ? 27.977 58.993 129.315 1.00 21.48 67 ILE A O 1
ATOM 561 N N . ALA A 1 88 ? 26.300 58.368 130.672 1.00 22.30 68 ALA A N 1
ATOM 562 C CA . ALA A 1 88 ? 26.919 58.888 131.899 1.00 23.20 68 ALA A CA 1
ATOM 563 C C . ALA A 1 88 ? 28.327 58.316 132.110 1.00 23.96 68 ALA A C 1
ATOM 564 O O . ALA A 1 88 ? 29.273 59.060 132.423 1.00 23.91 68 ALA A O 1
ATOM 566 N N . LYS A 1 89 ? 28.456 57.007 131.886 1.00 24.71 69 LYS A N 1
ATOM 567 C CA A LYS A 1 89 ? 29.712 56.256 132.024 0.50 25.46 69 LYS A CA 1
ATOM 568 C CA B LYS A 1 89 ? 29.727 56.314 132.071 0.50 25.37 69 LYS A CA 1
ATOM 569 C C . LYS A 1 89 ? 30.781 56.733 131.043 1.00 25.73 69 LYS A C 1
ATOM 570 O O . LYS A 1 89 ? 31.961 56.839 131.389 1.00 26.06 69 LYS A O 1
ATOM 581 N N . LYS A 1 90 ? 30.365 56.981 129.798 1.00 25.54 70 LYS A N 1
ATOM 582 C CA . LYS A 1 90 ? 31.293 57.469 128.783 1.00 25.68 70 LYS A CA 1
ATOM 583 C C . LYS A 1 90 ? 31.810 58.844 129.195 1.00 25.80 70 LYS A C 1
ATOM 584 O O . LYS A 1 90 ? 32.996 59.131 129.046 1.00 25.73 70 LYS A O 1
ATOM 590 N N . LEU A 1 91 ? 30.921 59.684 129.727 1.00 25.66 71 LEU A N 1
ATOM 591 C CA . LEU A 1 91 ? 31.334 60.998 130.220 1.00 26.15 71 LEU A CA 1
ATOM 592 C C . LEU A 1 91 ? 32.263 60.895 131.452 1.00 26.46 71 LEU A C 1
ATOM 593 O O . LEU A 1 91 ? 33.282 61.583 131.521 1.00 26.55 71 LEU A O 1
ATOM 598 N N . ASP A 1 92 ? 31.921 60.020 132.396 1.00 26.94 72 ASP A N 1
ATOM 599 C CA . ASP A 1 92 ? 32.790 59.726 133.545 1.00 27.92 72 ASP A CA 1
ATOM 600 C C . ASP A 1 92 ? 34.211 59.306 133.133 1.00 28.89 72 ASP A C 1
ATOM 601 O O . ASP A 1 92 ? 35.181 59.760 133.733 1.00 29.39 72 ASP A O 1
ATOM 606 N N . HIS A 1 93 ? 34.324 58.440 132.121 1.00 29.35 73 HIS A N 1
ATOM 607 C CA . HIS A 1 93 ? 35.628 57.971 131.630 1.00 29.97 73 HIS A CA 1
ATOM 608 C C . HIS A 1 93 ? 36.478 59.118 131.093 1.00 29.95 73 HIS A C 1
ATOM 609 O O . HIS A 1 93 ? 37.712 59.082 131.184 1.00 29.75 73 HIS A O 1
ATOM 622 N N . ALA A 1 94 ? 35.807 60.128 130.537 1.00 29.32 74 ALA A N 1
ATOM 623 C CA . ALA A 1 94 ? 36.458 61.292 129.957 1.00 28.92 74 ALA A CA 1
ATOM 624 C C . ALA A 1 94 ? 36.673 62.418 130.969 1.00 28.84 74 ALA A C 1
ATOM 625 O O . ALA A 1 94 ? 37.234 63.459 130.626 1.00 28.39 74 ALA A O 1
ATOM 627 N N . ASP A 1 95 ? 36.221 62.195 132.204 1.00 28.51 75 ASP A N 1
ATOM 628 C CA . ASP A 1 95 ? 36.269 63.180 133.288 1.00 29.03 75 ASP A CA 1
ATOM 629 C C . ASP A 1 95 ? 35.471 64.445 132.983 1.00 28.32 75 ASP A C 1
ATOM 630 O O . ASP A 1 95 ? 35.866 65.555 133.365 1.00 28.07 75 ASP A O 1
ATOM 635 N N . ILE A 1 96 ? 34.347 64.261 132.291 1.00 26.85 76 ILE A N 1
ATOM 636 C CA . ILE A 1 96 ? 33.427 65.351 131.998 1.00 25.33 76 ILE A CA 1
ATOM 637 C C . ILE A 1 96 ? 32.274 65.321 132.995 1.00 25.03 76 ILE A C 1
ATOM 638 O O . ILE A 1 96 ? 31.625 64.267 133.192 1.00 24.85 76 ILE A O 1
ATOM 643 N N . LYS A 1 97 ? 32.052 66.467 133.652 1.00 24.29 77 LYS A N 1
ATOM 644 C CA A LYS A 1 97 ? 30.976 66.549 134.623 0.50 23.58 77 LYS A CA 1
ATOM 645 C CA B LYS A 1 97 ? 30.978 66.650 134.634 0.50 24.13 77 LYS A CA 1
ATOM 646 C C . LYS A 1 97 ? 29.617 66.651 133.947 1.00 23.08 77 LYS A C 1
ATOM 647 O O . LYS A 1 97 ? 29.463 67.259 132.883 1.00 22.88 77 LYS A O 1
ATOM 658 N N . HIS A 1 98 ? 28.628 66.022 134.573 1.00 22.44 78 HIS A N 1
ATOM 659 C CA . HIS A 1 98 ? 27.267 66.023 134.033 1.00 21.56 78 HIS A CA 1
ATOM 660 C C . HIS A 1 98 ? 26.235 66.070 135.142 1.00 21.40 78 HIS A C 1
ATOM 661 O O . HIS A 1 98 ? 26.493 65.622 136.255 1.00 20.36 78 HIS A O 1
ATOM 668 N N . ALA A 1 99 ? 25.074 66.640 134.820 1.00 21.26 79 ALA A N 1
ATOM 669 C CA . ALA A 1 99 ? 23.920 66.639 135.707 1.00 21.03 79 ALA A CA 1
ATOM 670 C C . ALA A 1 99 ? 22.640 66.502 134.873 1.00 20.72 79 ALA A C 1
ATOM 671 O O . ALA A 1 99 ? 21.850 67.448 134.755 1.00 21.01 79 ALA A O 1
ATOM 673 N N . PHE A 1 100 ? 22.468 65.329 134.265 1.00 20.28 80 PHE A N 1
ATOM 674 C CA . PHE A 1 100 ? 21.287 65.026 133.457 1.00 19.82 80 PHE A CA 1
ATOM 675 C C . PHE A 1 100 ? 20.038 64.852 134.332 1.00 19.69 80 PHE A C 1
ATOM 676 O O . PHE A 1 100 ? 20.147 64.514 135.506 1.00 19.39 80 PHE A O 1
ATOM 684 N N . TYR A 1 101 ? 18.865 65.079 133.749 1.00 19.36 81 TYR A N 1
ATOM 685 C CA . TYR A 1 101 ? 17.585 64.788 134.416 1.00 19.22 81 TYR A CA 1
ATOM 686 C C . TYR A 1 101 ? 17.127 63.383 134.000 1.00 19.32 81 TYR A C 1
ATOM 687 O O . TYR A 1 101 ? 17.094 63.057 132.800 1.00 17.84 81 TYR A O 1
ATOM 696 N N . ASN A 1 102 ? 16.789 62.552 134.989 1.00 19.10 82 ASN A N 1
ATOM 697 C CA . ASN A 1 102 ? 16.442 61.156 134.739 1.00 19.68 82 ASN A CA 1
ATOM 698 C C . ASN A 1 102 ? 14.980 61.017 134.379 1.00 18.99 82 ASN A C 1
ATOM 699 O O . ASN A 1 102 ? 14.102 61.548 135.073 1.00 18.63 82 ASN A O 1
ATOM 704 N N . ILE A 1 103 ? 14.716 60.299 133.293 1.00 18.19 83 ILE A N 1
ATOM 705 C CA . ILE A 1 103 ? 13.344 60.110 132.833 1.00 17.52 83 ILE A CA 1
ATOM 706 C C . ILE A 1 103 ? 12.953 58.642 132.940 1.00 18.30 83 ILE A C 1
ATOM 707 O O . ILE A 1 103 ? 13.810 57.774 133.100 1.00 18.13 83 ILE A O 1
ATOM 712 N N . LYS A 1 104 ? 11.658 58.368 132.865 1.00 19.57 84 LYS A N 1
ATOM 713 C CA . LYS A 1 104 ? 11.156 57.005 132.960 1.00 20.49 84 LYS A CA 1
ATOM 714 C C . LYS A 1 104 ? 11.322 56.247 131.653 1.00 21.01 84 LYS A C 1
ATOM 715 O O . LYS A 1 104 ? 11.373 55.018 131.654 1.00 21.72 84 LYS A O 1
ATOM 721 N N . GLY A 1 105 ? 11.414 56.978 130.542 1.00 20.93 85 GLY A N 1
ATOM 722 C CA . GLY A 1 105 ? 11.637 56.368 129.229 1.00 21.03 85 GLY A CA 1
ATOM 723 C C . GLY A 1 105 ? 13.089 55.961 129.066 1.00 20.98 85 GLY A C 1
ATOM 724 O O . GLY A 1 105 ? 13.903 56.178 129.972 1.00 21.17 85 GLY A O 1
ATOM 725 N N . GLU A 1 106 ? 13.415 55.358 127.928 1.00 19.99 86 GLU A N 1
ATOM 726 C CA . GLU A 1 106 ? 14.774 54.874 127.680 1.00 19.50 86 GLU A CA 1
ATOM 727 C C . GLU A 1 106 ? 15.446 55.727 126.611 1.00 18.41 86 GLU A C 1
ATOM 728 O O . GLU A 1 106 ? 14.845 56.033 125.579 1.00 18.18 86 GLU A O 1
ATOM 734 N N . THR A 1 107 ? 16.690 56.118 126.873 1.00 17.50 87 THR A N 1
ATOM 735 C CA . THR A 1 107 ? 17.542 56.749 125.875 1.00 16.88 87 THR A CA 1
ATOM 736 C C . THR A 1 107 ? 17.606 55.845 124.638 1.00 17.02 87 THR A C 1
ATOM 737 O O . THR A 1 107 ? 17.620 54.624 124.768 1.00 17.48 87 THR A O 1
ATOM 741 N N . ARG A 1 108 ? 17.608 56.466 123.456 1.00 16.94 88 ARG A N 1
ATOM 742 C CA . ARG A 1 108 ? 17.569 55.782 122.152 1.00 15.64 88 ARG A CA 1
ATOM 743 C C . ARG A 1 108 ? 18.931 55.259 121.667 1.00 15.23 88 ARG A C 1
ATOM 744 O O . ARG A 1 108 ? 19.969 55.687 122.158 1.00 14.64 88 ARG A O 1
ATOM 752 N N . ASN A 1 109 ? 18.909 54.310 120.727 1.00 14.58 89 ASN A N 1
ATOM 753 C CA . ASN A 1 109 ? 20.082 53.969 119.921 1.00 15.03 89 ASN A CA 1
ATOM 754 C C . ASN A 1 109 ? 19.968 54.656 118.579 1.00 14.64 89 ASN A C 1
ATOM 755 O O . ASN A 1 109 ? 18.879 54.984 118.140 1.00 14.95 89 ASN A O 1
ATOM 760 N N . CYS A 1 110 ? 21.100 54.844 117.917 1.00 15.26 90 CYS A N 1
ATOM 761 C CA . CYS A 1 110 ? 21.122 55.101 116.470 1.00 16.53 90 CYS A CA 1
ATOM 762 C C . CYS A 1 110 ? 22.161 54.190 115.850 1.00 16.45 90 CYS A C 1
ATOM 763 O O . CYS A 1 110 ? 23.175 53.887 116.487 1.00 16.97 90 CYS A O 1
ATOM 766 N N . ILE A 1 111 ? 21.898 53.732 114.626 1.00 16.74 91 ILE A N 1
ATOM 767 C CA . ILE A 1 111 ? 22.742 52.753 113.948 1.00 16.37 91 ILE A CA 1
ATOM 768 C C . ILE A 1 111 ? 23.369 53.399 112.707 1.00 16.47 91 ILE A C 1
ATOM 769 O O . ILE A 1 111 ? 22.670 54.071 111.952 1.00 16.27 91 ILE A O 1
ATOM 774 N N . ALA A 1 112 ? 24.678 53.224 112.526 1.00 16.27 92 ALA A N 1
ATOM 775 C CA . ALA A 1 112 ? 25.320 53.536 111.253 1.00 16.76 92 ALA A CA 1
ATOM 776 C C . ALA A 1 112 ? 26.025 52.298 110.721 1.00 16.98 92 ALA A C 1
ATOM 777 O O . ALA A 1 112 ? 26.873 51.715 111.399 1.00 17.32 92 ALA A O 1
ATOM 779 N N . ILE A 1 113 ? 25.665 51.902 109.506 1.00 16.84 93 ILE A N 1
ATOM 780 C CA . ILE A 1 113 ? 26.303 50.765 108.821 1.00 16.98 93 ILE A CA 1
ATOM 781 C C . ILE A 1 113 ? 27.241 51.332 107.761 1.00 17.33 93 ILE A C 1
ATOM 782 O O . ILE A 1 113 ? 26.806 52.036 106.844 1.00 16.10 93 ILE A O 1
ATOM 787 N N . LEU A 1 114 ? 28.535 51.054 107.917 1.00 18.06 94 LEU A N 1
ATOM 788 C CA . LEU A 1 114 ? 29.554 51.589 107.014 1.00 18.81 94 LEU A CA 1
ATOM 789 C C . LEU A 1 114 ? 29.971 50.461 106.078 1.00 19.04 94 LEU A C 1
ATOM 790 O O . LEU A 1 114 ? 30.639 49.520 106.492 1.00 19.14 94 LEU A O 1
ATOM 795 N N . HIS A 1 115 ? 29.535 50.531 104.823 1.00 19.24 95 HIS A N 1
ATOM 796 C CA . HIS A 1 115 ? 29.675 49.386 103.918 1.00 19.82 95 HIS A CA 1
ATOM 797 C C . HIS A 1 115 ? 29.814 49.829 102.467 1.00 20.02 95 HIS A C 1
ATOM 798 O O . HIS A 1 115 ? 29.007 50.604 101.986 1.00 19.76 95 HIS A O 1
ATOM 805 N N . GLU A 1 116 ? 30.851 49.361 101.777 1.00 20.66 96 GLU A N 1
ATOM 806 C CA . GLU A 1 116 ? 30.912 49.526 100.324 1.00 21.11 96 GLU A CA 1
ATOM 807 C C . GLU A 1 116 ? 30.822 51.008 99.898 1.00 21.31 96 GLU A C 1
ATOM 808 O O . GLU A 1 116 ? 30.183 51.351 98.901 1.00 21.26 96 GLU A O 1
ATOM 814 N N . GLY A 1 117 ? 31.482 51.882 100.663 1.00 21.29 97 GLY A N 1
ATOM 815 C CA . GLY A 1 117 ? 31.486 53.318 100.375 1.00 21.30 97 GLY A CA 1
ATOM 816 C C . GLY A 1 117 ? 30.206 54.038 100.768 1.00 21.55 97 GLY A C 1
ATOM 817 O O . GLY A 1 117 ? 30.038 55.234 100.490 1.00 21.95 97 GLY A O 1
ATOM 818 N N . GLN A 1 118 ? 29.303 53.311 101.429 1.00 20.89 98 GLN A N 1
ATOM 819 C CA . GLN A 1 118 ? 28.017 53.855 101.841 1.00 19.61 98 GLN A CA 1
ATOM 820 C C . GLN A 1 118 ? 27.929 54.007 103.348 1.00 19.39 98 GLN A C 1
ATOM 821 O O . GLN A 1 118 ? 28.622 53.315 104.104 1.00 18.63 98 GLN A O 1
ATOM 827 N N . GLN A 1 119 ? 27.037 54.894 103.774 1.00 19.10 99 GLN A N 1
ATOM 828 C CA . GLN A 1 119 ? 26.676 55.036 105.180 1.00 19.49 99 GLN A CA 1
ATOM 829 C C . GLN A 1 119 ? 25.157 54.901 105.336 1.00 18.73 99 GLN A C 1
ATOM 830 O O . GLN A 1 119 ? 24.412 55.818 105.029 1.00 18.29 99 GLN A O 1
ATOM 836 N N . THR A 1 120 ? 24.704 53.734 105.787 1.00 18.04 100 THR A N 1
ATOM 837 C CA . THR A 1 120 ? 23.278 53.454 105.903 1.00 17.50 100 THR A CA 1
ATOM 838 C C . THR A 1 120 ? 22.913 53.613 107.368 1.00 16.78 100 THR A C 1
ATOM 839 O O . THR A 1 120 ? 23.500 52.970 108.226 1.00 16.65 100 THR A O 1
ATOM 843 N N . GLU A 1 121 ? 21.965 54.499 107.648 1.00 16.56 101 GLU A N 1
ATOM 844 C CA . GLU A 1 121 ? 21.639 54.854 109.029 1.00 17.26 101 GLU A CA 1
ATOM 845 C C . GLU A 1 121 ? 20.204 54.559 109.396 1.00 16.63 101 GLU A C 1
ATOM 846 O O . GLU A 1 121 ? 19.316 54.692 108.564 1.00 15.57 101 GLU A O 1
ATOM 852 N N . ILE A 1 122 ? 20.015 54.155 110.654 1.00 16.49 102 ILE A N 1
ATOM 853 C CA . ILE A 1 122 ? 18.709 53.957 111.251 1.00 17.39 102 ILE A CA 1
ATOM 854 C C . ILE A 1 122 ? 18.634 54.831 112.489 1.00 16.41 102 ILE A C 1
ATOM 855 O O . ILE A 1 122 ? 19.398 54.631 113.436 1.00 16.51 102 ILE A O 1
ATOM 860 N N . LEU A 1 123 ? 17.738 55.816 112.463 1.00 16.59 103 LEU A N 1
ATOM 861 C CA . LEU A 1 123 ? 17.637 56.782 113.560 1.00 17.91 103 LEU A CA 1
ATOM 862 C C . LEU A 1 123 ? 16.319 56.604 114.296 1.00 18.30 103 LEU A C 1
ATOM 863 O O . LEU A 1 123 ? 15.246 56.737 113.700 1.00 18.94 103 LEU A O 1
ATOM 868 N N . GLU A 1 124 ? 16.409 56.295 115.588 1.00 18.49 104 GLU A N 1
ATOM 869 C CA . GLU A 1 124 ? 15.230 56.097 116.442 1.00 18.14 104 GLU A CA 1
ATOM 870 C C . GLU A 1 124 ? 14.684 57.435 116.910 1.00 19.08 104 GLU A C 1
ATOM 871 O O . GLU A 1 124 ? 15.446 58.353 117.221 1.00 18.85 104 GLU A O 1
ATOM 877 N N . GLN A 1 125 ? 13.359 57.541 116.936 1.00 20.27 105 GLN A N 1
ATOM 878 C CA . GLN A 1 125 ? 12.658 58.715 117.468 1.00 21.73 105 GLN A CA 1
ATOM 879 C C . GLN A 1 125 ? 13.051 59.000 118.929 1.00 20.96 105 GLN A C 1
ATOM 880 O O . GLN A 1 125 ? 13.239 60.157 119.314 1.00 21.40 105 GLN A O 1
ATOM 886 N N . GLY A 1 126 ? 13.196 57.949 119.737 1.00 20.97 106 GLY A N 1
ATOM 887 C CA . GLY A 1 126 ? 13.600 58.116 121.136 1.00 20.41 106 GLY A CA 1
ATOM 888 C C . GLY A 1 126 ? 12.420 58.195 122.092 1.00 20.17 106 GLY A C 1
ATOM 889 O O . GLY A 1 126 ? 11.295 57.979 121.681 1.00 20.06 106 GLY A O 1
ATOM 890 N N . PRO A 1 127 ? 12.681 58.520 123.373 1.00 19.94 107 PRO A N 1
ATOM 891 C CA . PRO A 1 127 ? 11.663 58.514 124.422 1.00 20.13 107 PRO A CA 1
ATOM 892 C C . PRO A 1 127 ? 10.691 59.696 124.337 1.00 20.13 107 PRO A C 1
ATOM 893 O O . PRO A 1 127 ? 10.986 60.730 123.730 1.00 19.92 107 PRO A O 1
ATOM 897 N N . GLU A 1 128 ? 9.520 59.516 124.926 1.00 20.89 108 GLU A N 1
ATOM 898 C CA . GLU A 1 128 ? 8.593 60.617 125.114 1.00 21.70 108 GLU A CA 1
ATOM 899 C C . GLU A 1 128 ? 8.813 61.183 126.512 1.00 21.06 108 GLU A C 1
ATOM 900 O O . GLU A 1 128 ? 8.945 60.426 127.486 1.00 21.46 108 GLU A O 1
ATOM 906 N N . ILE A 1 129 ? 8.902 62.507 126.606 1.00 20.85 109 ILE A N 1
ATOM 907 C CA . ILE A 1 129 ? 9.029 63.190 127.890 1.00 20.73 109 ILE A CA 1
ATOM 908 C C . ILE A 1 129 ? 7.633 63.508 128.396 1.00 21.49 109 ILE A C 1
ATOM 909 O O . ILE A 1 129 ? 6.844 64.129 127.684 1.00 21.44 109 ILE A O 1
ATOM 914 N N . ASP A 1 130 ? 7.320 63.078 129.612 1.00 22.33 110 ASP A N 1
ATOM 915 C CA . ASP A 1 130 ? 6.006 63.373 130.167 1.00 23.60 110 ASP A CA 1
ATOM 916 C C . ASP A 1 130 ? 5.976 64.767 130.813 1.00 24.19 110 ASP A C 1
ATOM 917 O O . ASP A 1 130 ? 7.009 65.463 130.874 1.00 22.94 110 ASP A O 1
ATOM 922 N N . ASN A 1 131 ? 4.789 65.191 131.245 1.00 24.42 111 ASN A N 1
ATOM 923 C CA . ASN A 1 131 ? 4.607 66.545 131.755 1.00 24.71 111 ASN A CA 1
ATOM 924 C C . ASN A 1 131 ? 5.392 66.836 133.031 1.00 24.32 111 ASN A C 1
ATOM 925 O O . ASN A 1 131 ? 5.953 67.924 133.173 1.00 23.92 111 ASN A O 1
ATOM 934 N N . GLN A 1 132 ? 5.443 65.860 133.938 1.00 24.26 112 GLN A N 1
ATOM 935 C CA . GLN A 1 132 ? 6.203 65.993 135.191 1.00 24.50 112 GLN A CA 1
ATOM 936 C C . GLN A 1 132 ? 7.706 66.148 134.930 1.00 23.07 112 GLN A C 1
ATOM 937 O O . GLN A 1 132 ? 8.384 66.927 135.597 1.00 22.48 112 GLN A O 1
ATOM 943 N N . GLU A 1 133 ? 8.219 65.378 133.974 1.00 22.36 113 GLU A N 1
ATOM 944 C CA . GLU A 1 133 ? 9.635 65.430 133.617 1.00 21.98 113 GLU A CA 1
ATOM 945 C C . GLU A 1 133 ? 9.992 66.749 132.921 1.00 21.90 113 GLU A C 1
ATOM 946 O O . GLU A 1 133 ? 11.043 67.340 133.199 1.00 21.81 113 GLU A O 1
ATOM 952 N N . ALA A 1 134 ? 9.101 67.216 132.046 1.00 21.20 114 ALA A N 1
ATOM 953 C CA . ALA A 1 134 ? 9.280 68.485 131.356 1.00 21.45 114 ALA A CA 1
ATOM 954 C C . ALA A 1 134 ? 9.360 69.624 132.372 1.00 21.89 114 ALA A C 1
ATOM 955 O O . ALA A 1 134 ? 10.272 70.450 132.315 1.00 21.57 114 ALA A O 1
ATOM 957 N N . ALA A 1 135 ? 8.424 69.635 133.320 1.00 22.14 115 ALA A N 1
ATOM 958 C CA . ALA A 1 135 ? 8.405 70.622 134.413 1.00 22.38 115 ALA A CA 1
ATOM 959 C C . ALA A 1 135 ? 9.624 70.498 135.338 1.00 22.56 115 ALA A C 1
ATOM 960 O O . ALA A 1 135 ? 10.249 71.506 135.713 1.00 22.74 115 ALA A O 1
ATOM 962 N N . GLY A 1 136 ? 9.971 69.267 135.697 1.00 22.32 116 GLY A N 1
ATOM 963 C CA . GLY A 1 136 ? 11.115 69.017 136.571 1.00 22.34 116 GLY A CA 1
ATOM 964 C C . GLY A 1 136 ? 12.424 69.517 135.981 1.00 22.31 116 GLY A C 1
ATOM 965 O O . GLY A 1 136 ? 13.269 70.067 136.699 1.00 22.25 116 GLY A O 1
ATOM 966 N N . PHE A 1 137 ? 12.605 69.322 134.679 1.00 21.75 117 PHE A N 1
ATOM 967 C CA . PHE A 1 137 ? 13.836 69.760 134.031 1.00 22.04 117 PHE A CA 1
ATOM 968 C C . PHE A 1 137 ? 14.009 71.278 134.076 1.00 22.51 117 PHE A C 1
ATOM 969 O O . PHE A 1 137 ? 15.119 71.780 134.294 1.00 22.44 117 PHE A O 1
ATOM 977 N N . ILE A 1 138 ? 12.914 71.990 133.841 1.00 22.99 118 ILE A N 1
ATOM 978 C CA . ILE A 1 138 ? 12.911 73.443 133.880 1.00 23.68 118 ILE A CA 1
ATOM 979 C C . ILE A 1 138 ? 13.340 73.922 135.263 1.00 23.83 118 ILE A C 1
ATOM 980 O O . ILE A 1 138 ? 14.148 74.857 135.369 1.00 23.82 118 ILE A O 1
ATOM 985 N N . LYS A 1 139 ? 12.853 73.255 136.313 1.00 23.58 119 LYS A N 1
ATOM 986 C CA A LYS A 1 139 ? 13.235 73.606 137.676 0.50 23.74 119 LYS A CA 1
ATOM 987 C CA B LYS A 1 139 ? 13.240 73.610 137.677 0.50 23.75 119 LYS A CA 1
ATOM 988 C C . LYS A 1 139 ? 14.716 73.317 137.948 1.00 23.46 119 LYS A C 1
ATOM 989 O O . LYS A 1 139 ? 15.413 74.136 138.530 1.00 23.36 119 LYS A O 1
ATOM 1000 N N . HIS A 1 140 ? 15.181 72.143 137.518 1.00 23.07 120 HIS A N 1
ATOM 1001 C CA . HIS A 1 140 ? 16.592 71.742 137.552 1.00 22.61 120 HIS A CA 1
ATOM 1002 C C . HIS A 1 140 ? 17.486 72.772 136.823 1.00 22.61 120 HIS A C 1
ATOM 1003 O O . HIS A 1 140 ? 18.541 73.169 137.335 1.00 22.27 120 HIS A O 1
ATOM 1010 N N . PHE A 1 141 ? 17.047 73.194 135.638 1.00 22.58 121 PHE A N 1
ATOM 1011 C CA . PHE A 1 141 ? 17.746 74.191 134.822 1.00 23.47 121 PHE A CA 1
ATOM 1012 C C . PHE A 1 141 ? 17.813 75.548 135.523 1.00 24.49 121 PHE A C 1
ATOM 1013 O O . PHE A 1 141 ? 18.868 76.192 135.532 1.00 24.29 121 PHE A O 1
ATOM 1021 N N . GLU A 1 142 ? 16.694 75.975 136.109 1.00 25.19 122 GLU A N 1
ATOM 1022 C CA . GLU A 1 142 ? 16.665 77.195 136.917 1.00 26.36 122 GLU A CA 1
ATOM 1023 C C . GLU A 1 142 ? 17.746 77.197 138.001 1.00 27.22 122 GLU A C 1
ATOM 1024 O O . GLU A 1 142 ? 18.493 78.171 138.138 1.00 27.54 122 GLU A O 1
ATOM 1030 N N . GLN A 1 143 ? 17.845 76.099 138.741 1.00 28.19 123 GLN A N 1
ATOM 1031 C CA . GLN A 1 143 ? 18.806 75.971 139.831 1.00 29.95 123 GLN A CA 1
ATOM 1032 C C . GLN A 1 143 ? 20.266 75.979 139.374 1.00 30.35 123 GLN A C 1
ATOM 1033 O O . GLN A 1 143 ? 21.153 76.313 140.160 1.00 30.57 123 GLN A O 1
ATOM 1060 N N . GLU A 1 146 ? 22.737 79.850 138.591 1.00 32.19 126 GLU A N 1
ATOM 1061 C CA . GLU A 1 146 ? 23.656 80.589 139.456 1.00 32.68 126 GLU A CA 1
ATOM 1062 C C . GLU A 1 146 ? 25.090 80.066 139.376 1.00 31.54 126 GLU A C 1
ATOM 1063 O O . GLU A 1 146 ? 26.018 80.735 139.833 1.00 31.69 126 GLU A O 1
ATOM 1069 N N . LYS A 1 147 ? 25.262 78.879 138.790 1.00 30.02 127 LYS A N 1
ATOM 1070 C CA . LYS A 1 147 ? 26.581 78.261 138.648 1.00 28.97 127 LYS A CA 1
ATOM 1071 C C . LYS A 1 147 ? 27.161 78.335 137.224 1.00 27.15 127 LYS A C 1
ATOM 1072 O O . LYS A 1 147 ? 28.224 77.772 136.963 1.00 26.72 127 LYS A O 1
ATOM 1078 N N . VAL A 1 148 ? 26.472 78.991 136.295 1.00 25.58 128 VAL A N 1
ATOM 1079 C CA . VAL A 1 148 ? 26.971 79.035 134.910 1.00 24.51 128 VAL A CA 1
ATOM 1080 C C . VAL A 1 148 ? 26.920 80.439 134.301 1.00 23.62 128 VAL A C 1
ATOM 1081 O O . VAL A 1 148 ? 26.118 81.274 134.718 1.00 23.68 128 VAL A O 1
ATOM 1085 N N . GLU A 1 149 ? 27.752 80.665 133.288 1.00 23.16 129 GLU A N 1
ATOM 1086 C CA . GLU A 1 149 ? 27.839 81.966 132.595 1.00 22.81 129 GLU A CA 1
ATOM 1087 C C . GLU A 1 149 ? 27.541 81.910 131.088 1.00 22.14 129 GLU A C 1
ATOM 1088 O O . GLU A 1 149 ? 27.491 82.948 130.419 1.00 21.84 129 GLU A O 1
ATOM 1094 N N . ALA A 1 150 ? 27.339 80.705 130.546 1.00 20.71 130 ALA A N 1
ATOM 1095 C CA . ALA A 1 150 ? 26.968 80.547 129.135 1.00 20.09 130 ALA A CA 1
ATOM 1096 C C . ALA A 1 150 ? 26.257 79.211 128.932 1.00 19.71 130 ALA A C 1
ATOM 1097 O O . ALA A 1 150 ? 26.597 78.227 129.587 1.00 19.89 130 ALA A O 1
ATOM 1099 N N . VAL A 1 151 ? 25.258 79.180 128.053 1.00 19.35 131 VAL A N 1
ATOM 1100 C CA . VAL A 1 151 ? 24.528 77.924 127.772 1.00 18.74 131 VAL A CA 1
ATOM 1101 C C . VAL A 1 151 ? 24.583 77.633 126.283 1.00 19.00 131 VAL A C 1
ATOM 1102 O O . VAL A 1 151 ? 24.192 78.470 125.486 1.00 19.05 131 VAL A O 1
ATOM 1106 N N . ALA A 1 152 ? 25.104 76.461 125.907 1.00 19.03 132 ALA A N 1
ATOM 1107 C CA . ALA A 1 152 ? 25.050 76.003 124.528 1.00 19.56 132 ALA A CA 1
ATOM 1108 C C . ALA A 1 152 ? 23.963 74.925 124.306 1.00 20.39 132 ALA A C 1
ATOM 1109 O O . ALA A 1 152 ? 23.956 73.868 124.960 1.00 19.67 132 ALA A O 1
ATOM 1111 N N . ILE A 1 153 ? 23.060 75.200 123.376 1.00 20.75 133 ILE A N 1
ATOM 1112 C CA . ILE A 1 153 ? 21.931 74.299 123.094 1.00 21.72 133 ILE A CA 1
ATOM 1113 C C . ILE A 1 153 ? 22.030 73.799 121.662 1.00 22.47 133 ILE A C 1
ATOM 1114 O O . ILE A 1 153 ? 22.067 74.604 120.730 1.00 22.40 133 ILE A O 1
ATOM 1119 N N . SER A 1 154 ? 22.085 72.476 121.493 1.00 22.59 134 SER A N 1
ATOM 1120 C CA . SER A 1 154 ? 22.203 71.853 120.175 1.00 23.24 134 SER A CA 1
ATOM 1121 C C . SER A 1 154 ? 21.145 70.768 119.983 1.00 23.23 134 SER A C 1
ATOM 1122 O O . SER A 1 154 ? 20.796 70.060 120.936 1.00 22.82 134 SER A O 1
ATOM 1125 N N . GLY A 1 155 ? 20.648 70.646 118.754 1.00 23.39 135 GLY A N 1
ATOM 1126 C CA . GLY A 1 155 ? 19.724 69.571 118.390 1.00 23.91 135 GLY A CA 1
ATOM 1127 C C . GLY A 1 155 ? 18.252 69.870 118.590 1.00 24.59 135 GLY A C 1
ATOM 1128 O O . GLY A 1 155 ? 17.876 70.879 119.198 1.00 24.48 135 GLY A O 1
ATOM 1129 N N . SER A 1 156 ? 17.412 68.981 118.065 1.00 25.23 136 SER A N 1
ATOM 1130 C CA . SER A 1 156 ? 15.965 69.126 118.151 1.00 25.52 136 SER A CA 1
ATOM 1131 C C . SER A 1 156 ? 15.416 68.554 119.456 1.00 25.21 136 SER A C 1
ATOM 1132 O O . SER A 1 156 ? 16.117 67.844 120.191 1.00 25.44 136 SER A O 1
ATOM 1135 N N . LEU A 1 157 ? 14.161 68.880 119.744 1.00 24.56 137 LEU A N 1
ATOM 1136 C CA . LEU A 1 157 ? 13.495 68.433 120.953 1.00 24.08 137 LEU A CA 1
ATOM 1137 C C . LEU A 1 157 ? 13.056 66.973 120.811 1.00 23.68 137 LEU A C 1
ATOM 1138 O O . LEU A 1 157 ? 12.612 66.556 119.733 1.00 24.37 137 LEU A O 1
ATOM 1143 N N . PRO A 1 158 ? 13.184 66.181 121.886 1.00 23.21 138 PRO A N 1
ATOM 1144 C CA . PRO A 1 158 ? 12.547 64.859 121.887 1.00 22.43 138 PRO A CA 1
ATOM 1145 C C . PRO A 1 158 ? 11.010 64.947 121.882 1.00 22.86 138 PRO A C 1
ATOM 1146 O O . PRO A 1 158 ? 10.439 66.003 122.190 1.00 22.00 138 PRO A O 1
ATOM 1150 N N . LYS A 1 159 ? 10.349 63.838 121.548 1.00 22.78 139 LYS A N 1
ATOM 1151 C CA . LYS A 1 159 ? 8.888 63.779 121.559 1.00 23.64 139 LYS A CA 1
ATOM 1152 C C . LYS A 1 159 ? 8.282 64.103 122.922 1.00 23.32 139 LYS A C 1
ATOM 1153 O O . LYS A 1 159 ? 8.857 63.775 123.956 1.00 23.09 139 LYS A O 1
ATOM 1159 N N . GLY A 1 160 ? 7.111 64.743 122.908 1.00 23.31 140 GLY A N 1
ATOM 1160 C CA . GLY A 1 160 ? 6.327 64.971 124.118 1.00 23.71 140 GLY A CA 1
ATOM 1161 C C . GLY A 1 160 ? 6.472 66.347 124.730 1.00 24.71 140 GLY A C 1
ATOM 1162 O O . GLY A 1 160 ? 5.674 66.741 125.591 1.00 24.61 140 GLY A O 1
ATOM 1163 N N . LEU A 1 161 ? 7.504 67.075 124.307 1.00 24.57 141 LEU A N 1
ATOM 1164 C CA . LEU A 1 161 ? 7.736 68.418 124.816 1.00 25.13 141 LEU A CA 1
ATOM 1165 C C . LEU A 1 161 ? 6.872 69.405 124.063 1.00 26.06 141 LEU A C 1
ATOM 1166 O O . LEU A 1 161 ? 6.662 69.250 122.858 1.00 26.70 141 LEU A O 1
ATOM 1171 N N . ASN A 1 162 ? 6.381 70.427 124.760 1.00 26.40 142 ASN A N 1
ATOM 1172 C CA . ASN A 1 162 ? 5.747 71.544 124.081 1.00 27.07 142 ASN A CA 1
ATOM 1173 C C . ASN A 1 162 ? 6.689 72.179 123.057 1.00 26.94 142 ASN A C 1
ATOM 1174 O O . ASN A 1 162 ? 7.915 72.161 123.212 1.00 26.75 142 ASN A O 1
ATOM 1179 N N . GLN A 1 163 ? 6.087 72.728 122.008 1.00 26.49 143 GLN A N 1
ATOM 1180 C CA . GLN A 1 163 ? 6.780 73.371 120.905 1.00 26.53 143 GLN A CA 1
ATOM 1181 C C . GLN A 1 163 ? 7.671 74.516 121.391 1.00 26.00 143 GLN A C 1
ATOM 1182 O O . GLN A 1 163 ? 8.715 74.797 120.802 1.00 26.11 143 GLN A O 1
ATOM 1188 N N . ASP A 1 164 ? 7.246 75.151 122.478 1.00 25.57 144 ASP A N 1
ATOM 1189 C CA . ASP A 1 164 ? 7.916 76.312 123.043 1.00 25.42 144 ASP A CA 1
ATOM 1190 C C . ASP A 1 164 ? 9.039 75.982 124.041 1.00 24.43 144 ASP A C 1
ATOM 1191 O O . ASP A 1 164 ? 9.525 76.873 124.738 1.00 24.91 144 ASP A O 1
ATOM 1196 N N . TYR A 1 165 ? 9.446 74.719 124.134 1.00 22.87 145 TYR A N 1
ATOM 1197 C CA . TYR A 1 165 ? 10.337 74.325 125.237 1.00 21.77 145 TYR A CA 1
ATOM 1198 C C . TYR A 1 165 ? 11.675 75.059 125.253 1.00 21.57 145 TYR A C 1
ATOM 1199 O O . TYR A 1 165 ? 12.125 75.476 126.317 1.00 21.53 145 TYR A O 1
ATOM 1208 N N . TYR A 1 166 ? 12.298 75.211 124.087 1.00 21.51 146 TYR A N 1
ATOM 1209 C CA . TYR A 1 166 ? 13.545 75.975 123.989 1.00 22.43 146 TYR A CA 1
ATOM 1210 C C . TYR A 1 166 ? 13.309 77.447 124.308 1.00 22.87 146 TYR A C 1
ATOM 1211 O O . TYR A 1 166 ? 14.157 78.097 124.929 1.00 23.08 146 TYR A O 1
ATOM 1220 N N . ALA A 1 167 ? 12.154 77.966 123.883 1.00 23.31 147 ALA A N 1
ATOM 1221 C CA . ALA A 1 167 ? 11.772 79.344 124.210 1.00 23.60 147 ALA A CA 1
ATOM 1222 C C . ALA A 1 167 ? 11.682 79.537 125.721 1.00 23.51 147 ALA A C 1
ATOM 1223 O O . ALA A 1 167 ? 12.167 80.544 126.252 1.00 24.30 147 ALA A O 1
ATOM 1225 N N . GLN A 1 168 ? 11.076 78.568 126.408 1.00 23.83 148 GLN A N 1
ATOM 1226 C CA . GLN A 1 168 ? 10.995 78.551 127.880 1.00 23.89 148 GLN A CA 1
ATOM 1227 C C . GLN A 1 168 ? 12.378 78.505 128.545 1.00 24.02 148 GLN A C 1
ATOM 1228 O O . GLN A 1 168 ? 12.602 79.154 129.567 1.00 24.17 148 GLN A O 1
ATOM 1239 N N . ILE A 1 169 ? 13.283 77.696 127.986 1.00 23.83 149 ILE A N 1
ATOM 1240 C CA . ILE A 1 169 ? 14.656 77.585 128.499 1.00 23.75 149 ILE A CA 1
ATOM 1241 C C . ILE A 1 169 ? 15.411 78.902 128.306 1.00 24.14 149 ILE A C 1
ATOM 1242 O O . ILE A 1 169 ? 16.047 79.388 129.235 1.00 23.95 149 ILE A O 1
ATOM 1247 N N . ILE A 1 170 ? 15.316 79.478 127.106 1.00 25.13 150 ILE A N 1
ATOM 1248 C CA . ILE A 1 170 ? 15.986 80.749 126.787 1.00 25.86 150 ILE A CA 1
ATOM 1249 C C . ILE A 1 170 ? 15.490 81.909 127.671 1.00 27.10 150 ILE A C 1
ATOM 1250 O O . ILE A 1 170 ? 16.278 82.778 128.072 1.00 27.82 150 ILE A O 1
ATOM 1255 N N . GLU A 1 171 ? 14.197 81.903 127.984 1.00 28.12 151 GLU A N 1
ATOM 1256 C CA . GLU A 1 171 ? 13.604 82.828 128.955 1.00 29.07 151 GLU A CA 1
ATOM 1257 C C . GLU A 1 171 ? 14.271 82.754 130.332 1.00 28.97 151 GLU A C 1
ATOM 1258 O O . GLU A 1 171 ? 14.550 83.790 130.932 1.00 29.85 151 GLU A O 1
ATOM 1264 N N . ARG A 1 172 ? 14.509 81.539 130.828 1.00 28.85 152 ARG A N 1
ATOM 1265 C CA . ARG A 1 172 ? 15.206 81.323 132.099 1.00 28.46 152 ARG A CA 1
ATOM 1266 C C . ARG A 1 172 ? 16.636 81.884 132.067 1.00 28.32 152 ARG A C 1
ATOM 1267 O O . ARG A 1 172 ? 17.122 82.417 133.070 1.00 28.16 152 ARG A O 1
ATOM 1275 N N . CYS A 1 173 ? 17.300 81.758 130.918 1.00 27.94 153 CYS A N 1
ATOM 1276 C CA . CYS A 1 173 ? 18.643 82.302 130.738 1.00 27.80 153 CYS A CA 1
ATOM 1277 C C . CYS A 1 173 ? 18.620 83.819 130.743 1.00 29.10 153 CYS A C 1
ATOM 1278 O O . CYS A 1 173 ? 19.360 84.450 131.498 1.00 28.91 153 CYS A O 1
ATOM 1281 N N . GLN A 1 174 ? 17.753 84.385 129.907 1.00 30.27 154 GLN A N 1
ATOM 1282 C CA . GLN A 1 174 ? 17.575 85.829 129.785 1.00 32.15 154 GLN A CA 1
ATOM 1283 C C . GLN A 1 174 ? 17.225 86.486 131.133 1.00 32.40 154 GLN A C 1
ATOM 1284 O O . GLN A 1 174 ? 17.695 87.589 131.430 1.00 33.13 154 GLN A O 1
ATOM 1290 N N . ASN A 1 175 ? 16.441 85.786 131.955 1.00 32.89 155 ASN A N 1
ATOM 1291 C CA . ASN A 1 175 ? 16.084 86.245 133.302 1.00 33.09 155 ASN A CA 1
ATOM 1292 C C . ASN A 1 175 ? 17.251 86.356 134.289 1.00 32.80 155 ASN A C 1
ATOM 1293 O O . ASN A 1 175 ? 17.145 87.051 135.305 1.00 32.53 155 ASN A O 1
ATOM 1298 N N . LYS A 1 176 ? 18.351 85.660 134.004 1.00 32.19 156 LYS A N 1
ATOM 1299 C CA . LYS A 1 176 ? 19.527 85.678 134.875 1.00 31.46 156 LYS A CA 1
ATOM 1300 C C . LYS A 1 176 ? 20.780 86.258 134.193 1.00 30.72 156 LYS A C 1
ATOM 1301 O O . LYS A 1 176 ? 21.886 86.178 134.739 1.00 30.96 156 LYS A O 1
ATOM 1307 N N . GLY A 1 177 ? 20.601 86.812 132.999 1.00 29.57 157 GLY A N 1
ATOM 1308 C CA . GLY A 1 177 ? 21.687 87.442 132.255 1.00 28.73 157 GLY A CA 1
ATOM 1309 C C . GLY A 1 177 ? 22.698 86.472 131.658 1.00 28.11 157 GLY A C 1
ATOM 1310 O O . GLY A 1 177 ? 23.847 86.847 131.427 1.00 27.99 157 GLY A O 1
ATOM 1311 N N . VAL A 1 178 ? 22.262 85.235 131.398 1.00 26.61 158 VAL A N 1
ATOM 1312 C CA . VAL A 1 178 ? 23.139 84.184 130.868 1.00 25.67 158 VAL A CA 1
ATOM 1313 C C . VAL A 1 178 ? 22.962 84.057 129.350 1.00 25.29 158 VAL A C 1
ATOM 1314 O O . VAL A 1 178 ? 21.865 83.752 128.885 1.00 25.28 158 VAL A O 1
ATOM 1318 N N . PRO A 1 179 ? 24.045 84.280 128.576 1.00 24.75 159 PRO A N 1
ATOM 1319 C CA . PRO A 1 179 ? 23.985 84.197 127.113 1.00 24.42 159 PRO A CA 1
ATOM 1320 C C . PRO A 1 179 ? 23.774 82.758 126.622 1.00 23.26 159 PRO A C 1
ATOM 1321 O O . PRO A 1 179 ? 24.343 81.821 127.182 1.00 22.97 159 PRO A O 1
ATOM 1325 N N . VAL A 1 180 ? 22.943 82.620 125.595 1.00 23.04 160 VAL A N 1
ATOM 1326 C CA . VAL A 1 180 ? 22.616 81.344 124.963 1.00 22.38 160 VAL A CA 1
ATOM 1327 C C . VAL A 1 180 ? 23.204 81.301 123.565 1.00 22.23 160 VAL A C 1
ATOM 1328 O O . VAL A 1 180 ? 22.942 82.192 122.737 1.00 21.97 160 VAL A O 1
ATOM 1332 N N . ILE A 1 181 ? 24.000 80.267 123.306 1.00 21.69 161 ILE A N 1
ATOM 1333 C CA . ILE A 1 181 ? 24.452 79.941 121.958 1.00 21.59 161 ILE A CA 1
ATOM 1334 C C . ILE A 1 181 ? 23.578 78.784 121.438 1.00 22.04 161 ILE A C 1
ATOM 1335 O O . ILE A 1 181 ? 23.569 77.706 122.024 1.00 21.72 161 ILE A O 1
ATOM 1340 N N . LEU A 1 182 ? 22.859 79.017 120.342 1.00 22.15 162 LEU A N 1
ATOM 1341 C CA . LEU A 1 182 ? 21.850 78.077 119.859 1.00 22.94 162 LEU A CA 1
ATOM 1342 C C . LEU A 1 182 ? 22.164 77.486 118.488 1.00 23.74 162 LEU A C 1
ATOM 1343 O O . LEU A 1 182 ? 22.394 78.212 117.530 1.00 23.34 162 LEU A O 1
ATOM 1348 N N . ASP A 1 183 ? 22.154 76.159 118.401 1.00 24.44 163 ASP A N 1
ATOM 1349 C CA . ASP A 1 183 ? 22.420 75.476 117.144 1.00 25.41 163 ASP A CA 1
ATOM 1350 C C . ASP A 1 183 ? 21.312 74.451 116.867 1.00 26.46 163 ASP A C 1
ATOM 1351 O O . ASP A 1 183 ? 21.461 73.256 117.157 1.00 26.12 163 ASP A O 1
ATOM 1356 N N . CYS A 1 184 ? 20.198 74.940 116.326 1.00 27.61 164 CYS A N 1
ATOM 1357 C CA . CYS A 1 184 ? 19.143 74.071 115.790 1.00 28.60 164 CYS A CA 1
ATOM 1358 C C . CYS A 1 184 ? 18.727 74.502 114.387 1.00 29.23 164 CYS A C 1
ATOM 1359 O O . CYS A 1 184 ? 19.201 75.515 113.869 1.00 29.32 164 CYS A O 1
ATOM 1364 N N . SER A 1 185 ? 17.837 73.730 113.769 1.00 30.40 165 SER A N 1
ATOM 1365 C CA . SER A 1 185 ? 17.450 74.015 112.395 1.00 31.34 165 SER A CA 1
ATOM 1366 C C . SER A 1 185 ? 15.957 73.859 112.157 1.00 32.00 165 SER A C 1
ATOM 1367 O O . SER A 1 185 ? 15.213 73.403 113.038 1.00 32.41 165 SER A O 1
ATOM 1370 N N . GLY A 1 186 ? 15.529 74.252 110.960 1.00 32.42 166 GLY A N 1
ATOM 1371 C CA . GLY A 1 186 ? 14.148 74.085 110.522 1.00 32.13 166 GLY A CA 1
ATOM 1372 C C . GLY A 1 186 ? 13.148 74.720 111.454 1.00 32.17 166 GLY A C 1
ATOM 1373 O O . GLY A 1 186 ? 13.372 75.821 111.974 1.00 32.40 166 GLY A O 1
ATOM 1374 N N . ALA A 1 187 ? 12.044 74.009 111.674 1.00 31.80 167 ALA A N 1
ATOM 1375 C CA . ALA A 1 187 ? 10.956 74.498 112.509 1.00 31.43 167 ALA A CA 1
ATOM 1376 C C . ALA A 1 187 ? 11.375 74.741 113.952 1.00 31.04 167 ALA A C 1
ATOM 1377 O O . ALA A 1 187 ? 10.801 75.585 114.626 1.00 30.92 167 ALA A O 1
ATOM 1379 N N . THR A 1 188 ? 12.366 73.993 114.428 1.00 30.64 168 THR A N 1
ATOM 1380 C CA . THR A 1 188 ? 12.847 74.171 115.796 1.00 30.61 168 THR A CA 1
ATOM 1381 C C . THR A 1 188 ? 13.426 75.581 115.952 1.00 30.68 168 THR A C 1
ATOM 1382 O O . THR A 1 188 ? 13.078 76.300 116.893 1.00 30.96 168 THR A O 1
ATOM 1386 N N . LEU A 1 189 ? 14.276 75.978 115.008 1.00 30.93 169 LEU A N 1
ATOM 1387 C CA . LEU A 1 189 ? 14.862 77.313 115.009 1.00 31.46 169 LEU A CA 1
ATOM 1388 C C . LEU A 1 189 ? 13.810 78.392 114.799 1.00 32.15 169 LEU A C 1
ATOM 1389 O O . LEU A 1 189 ? 13.837 79.421 115.478 1.00 32.21 169 LEU A O 1
ATOM 1394 N N . GLN A 1 190 ? 12.887 78.131 113.868 1.00 33.23 170 GLN A N 1
ATOM 1395 C CA A GLN A 1 190 ? 11.809 79.062 113.512 0.50 33.57 170 GLN A CA 1
ATOM 1396 C CA B GLN A 1 190 ? 11.814 79.072 113.515 0.50 33.46 170 GLN A CA 1
ATOM 1397 C C . GLN A 1 190 ? 10.975 79.467 114.729 1.00 33.58 170 GLN A C 1
ATOM 1398 O O . GLN A 1 190 ? 10.675 80.654 114.926 1.00 33.95 170 GLN A O 1
ATOM 1409 N N . THR A 1 191 ? 10.611 78.478 115.545 1.00 33.82 171 THR A N 1
ATOM 1410 C CA . THR A 1 191 ? 9.826 78.702 116.763 1.00 33.75 171 THR A CA 1
ATOM 1411 C C . THR A 1 191 ? 10.568 79.597 117.757 1.00 34.08 171 THR A C 1
ATOM 1412 O O . THR A 1 191 ? 9.953 80.400 118.474 1.00 33.47 171 THR A O 1
ATOM 1416 N N . VAL A 1 192 ? 11.892 79.474 117.797 1.00 34.38 172 VAL A N 1
ATOM 1417 C CA . VAL A 1 192 ? 12.681 80.326 118.688 1.00 35.02 172 VAL A CA 1
ATOM 1418 C C . VAL A 1 192 ? 12.676 81.786 118.193 1.00 35.44 172 VAL A C 1
ATOM 1419 O O . VAL A 1 192 ? 12.451 82.716 118.976 1.00 35.32 172 VAL A O 1
ATOM 1423 N N . LEU A 1 193 ? 12.899 81.960 116.890 1.00 36.28 173 LEU A N 1
ATOM 1424 C CA . LEU A 1 193 ? 13.060 83.280 116.262 1.00 37.37 173 LEU A CA 1
ATOM 1425 C C . LEU A 1 193 ? 11.826 84.165 116.410 1.00 38.08 173 LEU A C 1
ATOM 1426 O O . LEU A 1 193 ? 11.936 85.387 116.562 1.00 38.22 173 LEU A O 1
ATOM 1431 N N . GLU A 1 194 ? 10.659 83.527 116.382 1.00 38.64 174 GLU A N 1
ATOM 1432 C CA . GLU A 1 194 ? 9.368 84.190 116.536 1.00 39.13 174 GLU A CA 1
ATOM 1433 C C . GLU A 1 194 ? 9.004 84.485 117.983 1.00 38.76 174 GLU A C 1
ATOM 1434 O O . GLU A 1 194 ? 8.038 85.204 118.245 1.00 38.79 174 GLU A O 1
ATOM 1440 N N . ASN A 1 195 ? 9.742 83.909 118.929 1.00 38.43 175 ASN A N 1
ATOM 1441 C CA . ASN A 1 195 ? 9.446 84.148 120.335 1.00 37.97 175 ASN A CA 1
A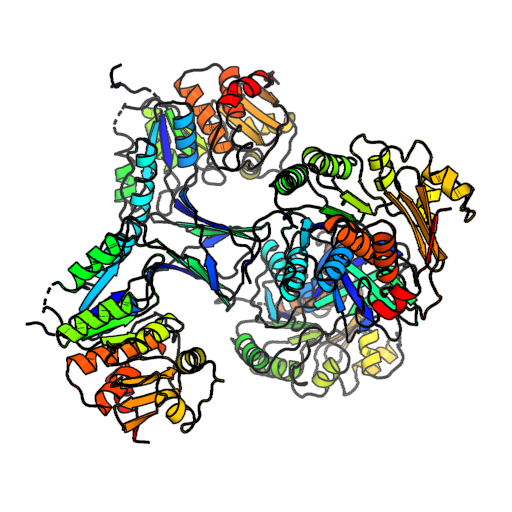TOM 1442 C C . ASN A 1 195 ? 10.234 85.350 120.854 1.00 37.81 175 ASN A C 1
ATOM 1443 O O . ASN A 1 195 ? 11.310 85.649 120.339 1.00 37.72 175 ASN A O 1
ATOM 1448 N N . PRO A 1 196 ? 9.681 86.065 121.848 1.00 37.75 176 PRO A N 1
ATOM 1449 C CA . PRO A 1 196 ? 10.337 87.281 122.344 1.00 37.68 176 PRO A CA 1
ATOM 1450 C C . PRO A 1 196 ? 11.709 87.075 123.010 1.00 37.62 176 PRO A C 1
ATOM 1451 O O . PRO A 1 196 ? 12.528 87.997 123.005 1.00 38.23 176 PRO A O 1
ATOM 1455 N N . TYR A 1 197 ? 11.960 85.887 123.559 1.00 36.98 177 TYR A N 1
ATOM 1456 C CA . TYR A 1 197 ? 13.206 85.612 124.278 1.00 36.24 177 TYR A CA 1
ATOM 1457 C C . TYR A 1 197 ? 14.305 85.059 123.370 1.00 35.40 177 TYR A C 1
ATOM 1458 O O . TYR A 1 197 ? 14.173 83.973 122.797 1.00 34.53 177 TYR A O 1
ATOM 1467 N N . LYS A 1 198 ? 15.401 85.808 123.273 1.00 34.18 178 LYS A N 1
ATOM 1468 C CA . LYS A 1 198 ? 16.364 85.621 122.189 1.00 33.51 178 LYS A CA 1
ATOM 1469 C C . LYS A 1 198 ? 17.655 84.918 122.588 1.00 32.55 178 LYS A C 1
ATOM 1470 O O . LYS A 1 198 ? 18.206 85.185 123.665 1.00 32.69 178 LYS A O 1
ATOM 1476 N N . PRO A 1 199 ? 18.153 84.023 121.713 1.00 31.53 179 PRO A N 1
ATOM 1477 C CA . PRO A 1 199 ? 19.521 83.551 121.861 1.00 30.86 179 PRO A CA 1
ATOM 1478 C C . PRO A 1 199 ? 20.510 84.680 121.541 1.00 30.48 179 PRO A C 1
ATOM 1479 O O . PRO A 1 199 ? 20.171 85.620 120.808 1.00 29.94 179 PRO A O 1
ATOM 1483 N N . THR A 1 200 ? 21.711 84.582 122.105 1.00 29.28 180 THR A N 1
ATOM 1484 C CA . THR A 1 200 ? 22.765 85.560 121.887 1.00 28.50 180 THR A CA 1
ATOM 1485 C C . THR A 1 200 ? 23.451 85.252 120.568 1.00 28.48 180 THR A C 1
ATOM 1486 O O . THR A 1 200 ? 23.824 86.162 119.828 1.00 29.26 180 THR A O 1
ATOM 1490 N N . VAL A 1 201 ? 23.612 83.961 120.283 1.00 28.00 181 VAL A N 1
ATOM 1491 C CA . VAL A 1 201 ? 24.251 83.488 119.067 1.00 27.15 181 VAL A CA 1
ATOM 1492 C C . VAL A 1 201 ? 23.372 82.412 118.423 1.00 27.51 181 VAL A C 1
ATOM 1493 O O . VAL A 1 201 ? 22.852 81.530 119.118 1.00 26.75 181 VAL A O 1
ATOM 1497 N N . ILE A 1 202 ? 23.183 82.511 117.108 1.00 26.99 182 ILE A N 1
ATOM 1498 C CA . ILE A 1 202 ? 22.744 81.366 116.318 1.00 27.63 182 ILE A CA 1
ATOM 1499 C C . ILE A 1 202 ? 23.820 81.014 115.298 1.00 28.16 182 ILE A C 1
ATOM 1500 O O . ILE A 1 202 ? 24.537 81.901 114.798 1.00 27.65 182 ILE A O 1
ATOM 1505 N N . LYS A 1 203 ? 23.934 79.720 115.008 1.00 28.69 183 LYS A N 1
ATOM 1506 C CA . LYS A 1 203 ? 24.949 79.223 114.086 1.00 29.79 183 LYS A CA 1
ATOM 1507 C C . LYS A 1 203 ? 24.367 78.283 113.019 1.00 30.61 183 LYS A C 1
ATOM 1508 O O . LYS A 1 203 ? 24.613 77.077 113.049 1.00 30.02 183 LYS A O 1
ATOM 1514 N N . PRO A 1 204 ? 23.581 78.828 112.068 1.00 31.75 184 PRO A N 1
ATOM 1515 C CA . PRO A 1 204 ? 23.204 77.968 110.953 1.00 32.58 184 PRO A CA 1
ATOM 1516 C C . PRO A 1 204 ? 24.358 77.816 109.967 1.00 33.68 184 PRO A C 1
ATOM 1517 O O . PRO A 1 204 ? 25.222 78.693 109.894 1.00 33.84 184 PRO A O 1
ATOM 1521 N N . ASN A 1 205 ? 24.392 76.706 109.232 1.00 34.79 185 ASN A N 1
ATOM 1522 C CA . ASN A 1 205 ? 25.144 76.694 107.990 1.00 36.19 185 ASN A CA 1
ATOM 1523 C C . ASN A 1 205 ? 24.289 77.386 106.926 1.00 37.13 185 ASN A C 1
ATOM 1524 O O . ASN A 1 205 ? 23.115 77.687 107.177 1.00 37.29 185 ASN A O 1
ATOM 1529 N N . ILE A 1 206 ? 24.876 77.677 105.769 1.00 38.58 186 ILE A N 1
ATOM 1530 C CA . ILE A 1 206 ? 24.179 78.433 104.720 1.00 39.82 186 ILE A CA 1
ATOM 1531 C C . ILE A 1 206 ? 22.923 77.704 104.201 1.00 40.60 186 ILE A C 1
ATOM 1532 O O . ILE A 1 206 ? 21.905 78.343 103.906 1.00 40.33 186 ILE A O 1
ATOM 1537 N N . SER A 1 207 ? 23.004 76.375 104.125 1.00 41.53 187 SER A N 1
ATOM 1538 C CA . SER A 1 207 ? 21.859 75.530 103.792 1.00 42.85 187 SER A CA 1
ATOM 1539 C C . SER A 1 207 ? 20.692 75.747 104.761 1.00 43.44 187 SER A C 1
ATOM 1540 O O . SER A 1 207 ? 19.553 75.927 104.327 1.00 43.83 187 SER A O 1
ATOM 1543 N N . GLU A 1 208 ? 20.986 75.756 106.061 1.00 44.25 188 GLU A N 1
ATOM 1544 C CA . GLU A 1 208 ? 19.969 75.948 107.103 1.00 44.87 188 GLU A CA 1
ATOM 1545 C C . GLU A 1 208 ? 19.404 77.365 107.139 1.00 45.66 188 GLU A C 1
ATOM 1546 O O . GLU A 1 208 ? 18.251 77.569 107.528 1.00 45.65 188 GLU A O 1
ATOM 1552 N N . LEU A 1 209 ? 20.222 78.338 106.740 1.00 46.63 189 LEU A N 1
ATOM 1553 C CA . LEU A 1 209 ? 19.819 79.742 106.719 1.00 47.35 189 LEU A CA 1
ATOM 1554 C C . LEU A 1 209 ? 18.708 80.002 105.699 1.00 48.39 189 LEU A C 1
ATOM 1555 O O . LEU A 1 209 ? 17.744 80.720 105.985 1.00 48.17 189 LEU A O 1
ATOM 1560 N N . TYR A 1 210 ? 18.852 79.414 104.516 1.00 49.59 190 TYR A N 1
ATOM 1561 C CA . TYR A 1 210 ? 17.961 79.717 103.399 1.00 50.96 190 TYR A CA 1
ATOM 1562 C C . TYR A 1 210 ? 16.667 78.911 103.400 1.00 51.98 190 TYR A C 1
ATOM 1563 O O . TYR A 1 210 ? 15.601 79.448 103.081 1.00 52.16 190 TYR A O 1
ATOM 1572 N N . GLN A 1 211 ? 16.754 77.632 103.761 1.00 53.22 191 GLN A N 1
ATOM 1573 C CA . GLN A 1 211 ? 15.555 76.799 103.877 1.00 54.58 191 GLN A CA 1
ATOM 1574 C C . GLN A 1 211 ? 14.643 77.284 105.009 1.00 55.04 191 GLN A C 1
ATOM 1575 O O . GLN A 1 211 ? 13.437 77.038 104.995 1.00 55.42 191 GLN A O 1
ATOM 1581 N N . LEU A 1 212 ? 15.235 77.983 105.974 1.00 55.79 192 LEU A N 1
ATOM 1582 C CA . LEU A 1 212 ? 14.495 78.649 107.037 1.00 56.57 192 LEU A CA 1
ATOM 1583 C C . LEU A 1 212 ? 13.758 79.877 106.496 1.00 57.21 192 LEU A C 1
ATOM 1584 O O . LEU A 1 212 ? 12.704 80.261 107.016 1.00 57.27 192 LEU A O 1
ATOM 1589 N N . LEU A 1 213 ? 14.324 80.482 105.453 1.00 57.98 193 LEU A N 1
ATOM 1590 C CA . LEU A 1 213 ? 13.752 81.666 104.808 1.00 58.92 193 LEU A CA 1
ATOM 1591 C C . LEU A 1 213 ? 12.804 81.314 103.663 1.00 59.56 193 LEU A C 1
ATOM 1592 O O . LEU A 1 213 ? 12.191 82.206 103.058 1.00 59.63 193 LEU A O 1
ATOM 1597 N N . ASN A 1 214 ? 12.686 80.014 103.384 1.00 60.31 194 ASN A N 1
ATOM 1598 C CA . ASN A 1 214 ? 11.906 79.494 102.252 1.00 61.10 194 ASN A CA 1
ATOM 1599 C C . ASN A 1 214 ? 12.220 80.225 100.939 1.00 61.67 194 ASN A C 1
ATOM 1600 O O . ASN A 1 214 ? 11.329 80.518 100.133 1.00 61.74 194 ASN A O 1
ATOM 1605 N N . GLN A 1 215 ? 13.506 80.526 100.762 1.00 62.36 195 GLN A N 1
ATOM 1606 C CA . GLN A 1 215 ? 14.038 81.117 99.537 1.00 63.06 195 GLN A CA 1
ATOM 1607 C C . GLN A 1 215 ? 15.304 80.354 99.108 1.00 63.29 195 GLN A C 1
ATOM 1608 O O . GLN A 1 215 ? 15.924 79.683 99.937 1.00 63.35 195 GLN A O 1
ATOM 1614 N N . PRO A 1 216 ? 15.685 80.440 97.815 1.00 63.67 196 PRO A N 1
ATOM 1615 C CA . PRO A 1 216 ? 16.793 79.622 97.287 1.00 63.95 196 PRO A CA 1
ATOM 1616 C C . PRO A 1 216 ? 18.186 80.015 97.799 1.00 64.14 196 PRO A C 1
ATOM 1617 O O . PRO A 1 216 ? 18.441 81.193 98.075 1.00 64.15 196 PRO A O 1
ATOM 1621 N N . LEU A 1 217 ? 19.067 79.017 97.905 1.00 64.37 197 LEU A N 1
ATOM 1622 C CA . LEU A 1 217 ? 20.445 79.194 98.381 1.00 64.54 197 LEU A CA 1
ATOM 1623 C C . LEU A 1 217 ? 21.268 80.087 97.455 1.00 64.71 197 LEU A C 1
ATOM 1624 O O . LEU A 1 217 ? 21.405 79.803 96.263 1.00 64.79 197 LEU A O 1
ATOM 1629 N N . ASP A 1 218 ? 21.819 81.159 98.020 1.00 64.93 198 ASP A N 1
ATOM 1630 C CA . ASP A 1 218 ? 22.646 82.103 97.271 1.00 65.08 198 ASP A CA 1
ATOM 1631 C C . ASP A 1 218 ? 23.939 82.434 98.029 1.00 65.14 198 ASP A C 1
ATOM 1632 O O . ASP A 1 218 ? 23.902 82.966 99.141 1.00 65.08 198 ASP A O 1
ATOM 1637 N N . GLU A 1 219 ? 25.073 82.125 97.403 1.00 65.16 199 GLU A N 1
ATOM 1638 C CA . GLU A 1 219 ? 26.391 82.263 98.029 1.00 65.28 199 GLU A CA 1
ATOM 1639 C C . GLU A 1 219 ? 26.986 83.676 97.952 1.00 65.02 199 GLU A C 1
ATOM 1640 O O . GLU A 1 219 ? 28.109 83.902 98.417 1.00 65.09 199 GLU A O 1
ATOM 1646 N N . SER A 1 220 ? 26.241 84.618 97.372 1.00 64.64 200 SER A N 1
ATOM 1647 C CA . SER A 1 220 ? 26.722 85.994 97.207 1.00 64.23 200 SER A CA 1
ATOM 1648 C C . SER A 1 220 ? 26.635 86.777 98.514 1.00 63.82 200 SER A C 1
ATOM 1649 O O . SER A 1 220 ? 25.739 86.534 99.327 1.00 63.81 200 SER A O 1
ATOM 1652 N N . LEU A 1 221 ? 27.563 87.716 98.701 1.00 63.26 201 LEU A N 1
ATOM 1653 C CA . LEU A 1 221 ? 27.643 88.512 99.930 1.00 62.70 201 LEU A CA 1
ATOM 1654 C C . LEU A 1 221 ? 26.433 89.413 100.143 1.00 62.30 201 LEU A C 1
ATOM 1655 O O . LEU A 1 221 ? 25.967 89.581 101.272 1.00 62.33 201 LEU A O 1
ATOM 1660 N N . GLU A 1 222 ? 25.929 89.981 99.051 1.00 61.74 202 GLU A N 1
ATOM 1661 C CA . GLU A 1 222 ? 24.808 90.919 99.086 1.00 61.25 202 GLU A CA 1
ATOM 1662 C C . GLU A 1 222 ? 23.508 90.229 99.501 1.00 60.45 202 GLU A C 1
ATOM 1663 O O . GLU A 1 222 ? 22.717 90.783 100.263 1.00 60.31 202 GLU A O 1
ATOM 1669 N N . SER A 1 223 ? 23.305 89.018 98.990 1.00 59.66 203 SER A N 1
ATOM 1670 C CA . SER A 1 223 ? 22.141 88.203 99.317 1.00 58.83 203 SER A CA 1
ATOM 1671 C C . SER A 1 223 ? 22.204 87.766 100.784 1.00 58.03 203 SER A C 1
ATOM 1672 O O . SER A 1 223 ? 21.196 87.814 101.498 1.00 57.95 203 SER A O 1
ATOM 1675 N N . LEU A 1 224 ? 23.399 87.362 101.219 1.00 56.96 204 LEU A N 1
ATOM 1676 C CA . LEU A 1 224 ? 23.662 86.988 102.615 1.00 55.81 204 LEU A CA 1
ATOM 1677 C C . LEU A 1 224 ? 23.349 88.111 103.603 1.00 55.07 204 LEU A C 1
ATOM 1678 O O . LEU A 1 224 ? 22.722 87.865 104.635 1.00 55.01 204 LEU A O 1
ATOM 1683 N N . LYS A 1 225 ? 23.780 89.331 103.276 1.00 53.97 205 LYS A N 1
ATOM 1684 C CA . LYS A 1 225 ? 23.512 90.518 104.095 1.00 53.21 205 LYS A CA 1
ATOM 1685 C C . LYS A 1 225 ? 22.024 90.749 104.306 1.00 52.44 205 LYS A C 1
ATOM 1686 O O . LYS A 1 225 ? 21.584 91.029 105.423 1.00 52.24 205 LYS A O 1
ATOM 1692 N N . GLN A 1 226 ? 21.265 90.650 103.218 1.00 51.53 206 GLN A N 1
ATOM 1693 C CA . GLN A 1 226 ? 19.820 90.829 103.244 0.30 50.63 206 GLN A CA 1
ATOM 1694 C C . GLN A 1 226 ? 19.170 89.729 104.087 1.00 49.84 206 GLN A C 1
ATOM 1695 O O . GLN A 1 226 ? 18.320 90.010 104.931 1.00 49.59 206 GLN A O 1
ATOM 1701 N N . ALA A 1 227 ? 19.599 88.488 103.853 1.00 49.00 207 ALA A N 1
ATOM 1702 C CA . ALA A 1 227 ? 19.096 87.311 104.561 1.00 48.37 207 ALA A CA 1
ATOM 1703 C C . ALA A 1 227 ? 19.150 87.480 106.081 1.00 48.03 207 ALA A C 1
ATOM 1704 O O . ALA A 1 227 ? 18.111 87.463 106.746 1.00 47.76 207 ALA A O 1
ATOM 1706 N N . VAL A 1 228 ? 20.355 87.685 106.613 1.00 47.67 208 VAL A N 1
ATOM 1707 C CA . VAL A 1 228 ? 20.568 87.825 108.062 1.00 47.36 208 VAL A CA 1
ATOM 1708 C C . VAL A 1 228 ? 19.997 89.113 108.660 1.00 47.35 208 VAL A C 1
ATOM 1709 O O . VAL A 1 228 ? 19.904 89.239 109.884 1.00 47.14 208 VAL A O 1
ATOM 1713 N N . SER A 1 229 ? 19.615 90.057 107.794 1.00 47.35 209 SER A N 1
ATOM 1714 C CA . SER A 1 229 ? 19.075 91.357 108.221 1.00 47.22 209 SER A CA 1
ATOM 1715 C C . SER A 1 229 ? 17.547 91.376 108.328 1.00 47.28 209 SER A C 1
ATOM 1716 O O . SER A 1 229 ? 16.970 92.329 108.865 1.00 47.01 209 SER A O 1
ATOM 1719 N N . GLN A 1 230 ? 16.901 90.323 107.820 1.00 47.35 210 GLN A N 1
ATOM 1720 C CA . GLN A 1 230 ? 15.441 90.189 107.871 1.00 47.38 210 GLN A CA 1
ATOM 1721 C C . GLN A 1 230 ? 14.883 90.262 109.306 1.00 47.29 210 GLN A C 1
ATOM 1722 O O . GLN A 1 230 ? 15.589 89.915 110.266 1.00 47.41 210 GLN A O 1
ATOM 1728 N N . PRO A 1 231 ? 13.622 90.729 109.461 1.00 46.93 211 PRO A N 1
ATOM 1729 C CA . PRO A 1 231 ? 13.022 90.884 110.796 1.00 46.59 211 PRO A CA 1
ATOM 1730 C C . PRO A 1 231 ? 12.798 89.567 111.554 1.00 46.28 211 PRO A C 1
ATOM 1731 O O . PRO A 1 231 ? 12.427 89.587 112.735 1.00 46.44 211 PRO A O 1
ATOM 1735 N N . LEU A 1 232 ? 13.018 88.442 110.875 1.00 45.54 212 LEU A N 1
ATOM 1736 C CA . LEU A 1 232 ? 13.002 87.122 111.500 1.00 44.74 212 LEU A CA 1
ATOM 1737 C C . LEU A 1 232 ? 14.109 87.041 112.548 1.00 44.40 212 LEU A C 1
ATOM 1738 O O . LEU A 1 232 ? 13.920 86.458 113.616 1.00 44.37 212 LEU A O 1
ATOM 1743 N N . PHE A 1 233 ? 15.251 87.655 112.231 1.00 43.79 213 PHE A N 1
ATOM 1744 C CA . PHE A 1 233 ? 16.469 87.538 113.025 1.00 43.23 213 PHE A CA 1
ATOM 1745 C C . PHE A 1 233 ? 16.737 88.718 113.952 1.00 43.07 213 PHE A C 1
ATOM 1746 O O . PHE A 1 233 ? 17.841 88.849 114.485 1.00 43.13 213 PHE A O 1
ATOM 1754 N N . GLU A 1 234 ? 15.734 89.567 114.151 1.00 42.66 214 GLU A N 1
ATOM 1755 C CA . GLU A 1 234 ? 15.872 90.736 115.019 1.00 42.39 214 GLU A CA 1
ATOM 1756 C C . GLU A 1 234 ? 16.119 90.337 116.475 1.00 41.57 214 GLU A C 1
ATOM 1757 O O . GLU A 1 234 ? 15.649 89.294 116.928 1.00 41.78 214 GLU A O 1
ATOM 1763 N N . GLY A 1 235 ? 16.865 91.170 117.197 1.00 40.48 215 GLY A N 1
ATOM 1764 C CA . GLY A 1 235 ? 17.156 90.936 118.611 1.00 39.24 215 GLY A CA 1
ATOM 1765 C C . GLY A 1 235 ? 18.240 89.899 118.860 1.00 38.16 215 GLY A C 1
ATOM 1766 O O . GLY A 1 235 ? 18.515 89.561 120.006 1.00 38.07 215 GLY A O 1
ATOM 1767 N N . ILE A 1 236 ? 18.850 89.396 117.790 1.00 37.14 216 ILE A N 1
ATOM 1768 C CA . ILE A 1 236 ? 19.933 88.412 117.901 1.00 36.38 216 ILE A CA 1
ATOM 1769 C C . ILE A 1 236 ? 21.290 89.083 117.670 1.00 35.91 216 ILE A C 1
ATOM 1770 O O . ILE A 1 236 ? 21.567 89.582 116.582 1.00 35.71 216 ILE A O 1
ATOM 1775 N N . GLU A 1 237 ? 22.120 89.081 118.711 1.00 35.32 217 GLU A N 1
ATOM 1776 C CA . GLU A 1 237 ? 23.412 89.757 118.701 1.00 34.76 217 GLU A CA 1
ATOM 1777 C C . GLU A 1 237 ? 24.374 89.204 117.644 1.00 34.13 217 GLU A C 1
ATOM 1778 O O . GLU A 1 237 ? 24.916 89.964 116.845 1.00 34.13 217 GLU A O 1
ATOM 1784 N N . TRP A 1 238 ? 24.579 87.886 117.645 1.00 33.05 218 TRP A N 1
ATOM 1785 C CA . TRP A 1 238 ? 25.446 87.230 116.673 1.00 32.02 218 TRP A CA 1
ATOM 1786 C C . TRP A 1 238 ? 24.656 86.279 115.778 1.00 31.61 218 TRP A C 1
ATOM 1787 O O . TRP A 1 238 ? 23.964 85.382 116.265 1.00 30.98 218 TRP A O 1
ATOM 1798 N N . ILE A 1 239 ? 24.771 86.475 114.471 1.00 31.09 219 ILE A N 1
ATOM 1799 C CA . ILE A 1 239 ? 24.321 85.481 113.511 1.00 30.72 219 ILE A CA 1
ATOM 1800 C C . ILE A 1 239 ? 25.554 84.995 112.766 1.00 30.75 219 ILE A C 1
ATOM 1801 O O . ILE A 1 239 ? 26.156 85.738 111.980 1.00 31.33 219 ILE A O 1
ATOM 1806 N N . ILE A 1 240 ? 25.959 83.764 113.048 1.00 30.25 220 ILE A N 1
ATOM 1807 C CA . ILE A 1 240 ? 27.166 83.223 112.443 1.00 30.27 220 ILE A CA 1
ATOM 1808 C C . ILE A 1 240 ? 26.808 82.107 111.469 1.00 30.61 220 ILE A C 1
ATOM 1809 O O . ILE A 1 240 ? 26.468 80.991 111.868 1.00 30.07 220 ILE A O 1
ATOM 1814 N N . VAL A 1 241 ? 26.890 82.432 110.183 1.00 31.30 221 VAL A N 1
ATOM 1815 C CA . VAL A 1 241 ? 26.567 81.497 109.108 1.00 31.75 221 VAL A CA 1
ATOM 1816 C C . VAL A 1 241 ? 27.844 80.797 108.655 1.00 32.44 221 VAL A C 1
ATOM 1817 O O . VAL A 1 241 ? 28.712 81.421 108.047 1.00 32.81 221 VAL A O 1
ATOM 1821 N N . SER A 1 242 ? 27.967 79.506 108.963 1.00 32.90 222 SER A N 1
ATOM 1822 C CA . SER A 1 242 ? 29.141 78.734 108.566 1.00 33.76 222 SER A CA 1
ATOM 1823 C C . SER A 1 242 ? 29.006 78.215 107.131 1.00 34.61 222 SER A C 1
ATOM 1824 O O . SER A 1 242 ? 27.915 77.838 106.688 1.00 34.66 222 SER A O 1
ATOM 1827 N N . LEU A 1 243 ? 30.121 78.189 106.410 1.00 35.27 223 LEU A N 1
ATOM 1828 C CA . LEU A 1 243 ? 30.082 77.922 104.974 1.00 35.95 223 LEU A CA 1
ATOM 1829 C C . LEU A 1 243 ? 31.008 76.791 104.584 1.00 36.52 223 LEU A C 1
ATOM 1830 O O . LEU A 1 243 ? 31.633 76.834 103.523 1.00 36.92 223 LEU A O 1
ATOM 1835 N N . GLY A 1 244 ? 31.101 75.776 105.434 1.00 37.08 224 GLY A N 1
ATOM 1836 C CA . GLY A 1 244 ? 32.054 74.694 105.208 1.00 38.06 224 GLY A CA 1
ATOM 1837 C C . GLY A 1 244 ? 33.418 75.230 104.799 1.00 38.62 224 GLY A C 1
ATOM 1838 O O . GLY A 1 244 ? 33.991 76.070 105.496 1.00 38.91 224 GLY A O 1
ATOM 1839 N N . ALA A 1 245 ? 33.921 74.769 103.654 1.00 38.99 225 ALA A N 1
ATOM 1840 C CA . ALA A 1 245 ? 35.266 75.131 103.172 1.00 39.30 225 ALA A CA 1
ATOM 1841 C C . ALA A 1 245 ? 35.481 76.623 102.876 1.00 39.57 225 ALA A C 1
ATOM 1842 O O . ALA A 1 245 ? 36.626 77.087 102.833 1.00 39.78 225 ALA A O 1
ATOM 1844 N N . GLN A 1 246 ? 34.396 77.368 102.682 1.00 39.65 226 GLN A N 1
ATOM 1845 C CA . GLN A 1 246 ? 34.492 78.804 102.392 1.00 40.06 226 GLN A CA 1
ATOM 1846 C C . GLN A 1 246 ? 34.579 79.686 103.648 1.00 39.64 226 GLN A C 1
ATOM 1847 O O . GLN A 1 246 ? 34.647 80.916 103.549 1.00 39.92 226 GLN A O 1
ATOM 1853 N N . GLY A 1 247 ? 34.575 79.057 104.823 1.00 39.16 227 GLY A N 1
ATOM 1854 C CA . GLY A 1 247 ? 34.737 79.773 106.094 1.00 38.34 227 GLY A CA 1
ATOM 1855 C C . GLY A 1 247 ? 33.434 80.165 106.743 1.00 37.94 227 GLY A C 1
ATOM 1856 O O . GLY A 1 247 ? 32.602 79.311 107.046 1.00 37.73 227 GLY A O 1
ATOM 1857 N N . ALA A 1 248 ? 33.256 81.464 106.955 1.00 37.84 228 ALA A N 1
ATOM 1858 C CA . ALA A 1 248 ? 32.056 81.975 107.600 1.00 37.67 228 ALA A CA 1
ATOM 1859 C C . ALA A 1 248 ? 31.648 83.356 107.100 1.00 37.82 228 ALA A C 1
ATOM 1860 O O . ALA A 1 248 ? 32.462 84.117 106.574 1.00 38.13 228 ALA A O 1
ATOM 1862 N N . PHE A 1 249 ? 30.363 83.649 107.236 1.00 37.70 229 PHE A N 1
ATOM 1863 C CA . PHE A 1 249 ? 29.852 84.993 107.087 1.00 37.71 229 PHE A CA 1
ATOM 1864 C C . PHE A 1 249 ? 29.107 85.258 108.374 1.00 37.59 229 PHE A C 1
ATOM 1865 O O . PHE A 1 249 ? 28.364 84.393 108.849 1.00 37.78 229 PHE A O 1
ATOM 1873 N N . ALA A 1 250 ? 29.303 86.439 108.946 1.00 37.48 230 ALA A N 1
ATOM 1874 C CA . ALA A 1 250 ? 28.730 86.749 110.254 1.00 37.83 230 ALA A CA 1
ATOM 1875 C C . ALA A 1 250 ? 28.171 88.154 110.349 1.00 38.10 230 ALA A C 1
ATOM 1876 O O . ALA A 1 250 ? 28.626 89.064 109.652 1.00 38.30 230 ALA A O 1
ATOM 1878 N N . LYS A 1 251 ? 27.173 88.313 111.214 1.00 38.56 231 LYS A N 1
ATOM 1879 C CA . LYS A 1 251 ? 26.641 89.613 111.579 1.00 38.86 231 LYS A CA 1
ATOM 1880 C C . LYS A 1 251 ? 26.681 89.777 113.100 1.00 39.18 231 LYS A C 1
ATOM 1881 O O . LYS A 1 251 ? 26.100 88.971 113.830 1.00 38.94 231 LYS A O 1
ATOM 1890 N N . HIS A 1 252 ? 27.393 90.805 113.567 1.00 39.31 232 HIS A N 1
ATOM 1891 C CA . HIS A 1 252 ? 27.380 91.191 114.976 1.00 40.11 232 HIS A CA 1
ATOM 1892 C C . HIS A 1 252 ? 26.745 92.571 115.135 1.00 41.14 232 HIS A C 1
ATOM 1893 O O . HIS A 1 252 ? 27.266 93.567 114.622 1.00 41.47 232 HIS A O 1
ATOM 1900 N N . ASN A 1 253 ? 25.627 92.618 115.857 1.00 42.11 233 ASN A N 1
ATOM 1901 C CA . ASN A 1 253 ? 24.768 93.808 115.932 1.00 43.23 233 ASN A CA 1
ATOM 1902 C C . ASN A 1 253 ? 24.520 94.428 114.550 1.00 43.73 233 ASN A C 1
ATOM 1903 O O . ASN A 1 253 ? 23.635 93.974 113.830 1.00 43.69 233 ASN A O 1
ATOM 1908 N N . HIS A 1 254 ? 25.317 95.432 114.172 1.00 44.20 234 HIS A N 1
ATOM 1909 C CA . HIS A 1 254 ? 25.151 96.100 112.875 1.00 44.83 234 HIS A CA 1
ATOM 1910 C C . HIS A 1 254 ? 26.414 96.055 112.011 1.00 44.85 234 HIS A C 1
ATOM 1911 O O . HIS A 1 254 ? 26.605 96.904 111.138 1.00 45.22 234 HIS A O 1
ATOM 1918 N N . THR A 1 255 ? 27.256 95.051 112.251 1.00 44.57 235 THR A N 1
ATOM 1919 C CA . THR A 1 255 ? 28.529 94.887 111.552 1.00 44.17 235 THR A CA 1
ATOM 1920 C C . THR A 1 255 ? 28.562 93.542 110.826 1.00 44.36 235 THR A C 1
ATOM 1921 O O . THR A 1 255 ? 28.082 92.533 111.355 1.00 44.45 235 THR A O 1
ATOM 1925 N N . PHE A 1 256 ? 29.133 93.525 109.624 1.00 44.05 236 PHE A N 1
ATOM 1926 C CA . PHE A 1 256 ? 29.225 92.298 108.843 1.00 44.08 236 PHE A CA 1
ATOM 1927 C C . PHE A 1 256 ? 30.667 91.845 108.710 1.00 43.90 236 PHE A C 1
ATOM 1928 O O . PHE A 1 256 ? 31.551 92.635 108.374 1.00 44.19 236 PHE A O 1
ATOM 1936 N N . TYR A 1 257 ? 30.902 90.566 108.966 1.00 43.46 237 TYR A N 1
ATOM 1937 C CA . TYR A 1 257 ? 32.225 89.999 108.803 1.00 43.18 237 TYR A CA 1
ATOM 1938 C C . TYR A 1 257 ? 32.201 88.911 107.755 1.00 43.41 237 TYR A C 1
ATOM 1939 O O . TYR A 1 257 ? 31.224 88.174 107.622 1.00 43.72 237 TYR A O 1
ATOM 1948 N N . ARG A 1 258 ? 33.284 88.827 107.001 1.00 43.41 238 ARG A N 1
ATOM 1949 C CA . ARG A 1 258 ? 33.520 87.700 106.133 1.00 43.51 238 ARG A CA 1
ATOM 1950 C C . ARG A 1 258 ? 34.781 87.039 106.664 1.00 43.29 238 ARG A C 1
ATOM 1951 O O . ARG A 1 258 ? 35.777 87.715 106.937 1.00 43.29 238 ARG A O 1
ATOM 1959 N N . VAL A 1 259 ? 34.725 85.725 106.844 1.00 43.09 239 VAL A N 1
ATOM 1960 C CA . VAL A 1 259 ? 35.819 84.996 107.466 1.00 42.92 239 VAL A CA 1
ATOM 1961 C C . VAL A 1 259 ? 36.418 84.029 106.448 1.00 43.33 239 VAL A C 1
ATOM 1962 O O . VAL A 1 259 ? 35.834 82.987 106.131 1.00 43.19 239 VAL A O 1
ATOM 1966 N N . ASN A 1 260 ? 37.582 84.403 105.927 1.00 43.68 240 ASN A N 1
ATOM 1967 C CA . ASN A 1 260 ? 38.285 83.601 104.936 1.00 44.21 240 ASN A CA 1
ATOM 1968 C C . ASN A 1 260 ? 39.270 82.667 105.610 1.00 44.27 240 ASN A C 1
ATOM 1969 O O . ASN A 1 260 ? 39.977 83.059 106.538 1.00 44.40 240 ASN A O 1
ATOM 1974 N N . ILE A 1 261 ? 39.306 81.426 105.142 1.00 44.40 241 ILE A N 1
ATOM 1975 C CA . ILE A 1 261 ? 40.110 80.390 105.771 1.00 44.76 241 ILE A CA 1
ATOM 1976 C C . ILE A 1 261 ? 40.950 79.650 104.721 1.00 45.33 241 ILE A C 1
ATOM 1977 O O . ILE A 1 261 ? 40.513 79.504 103.584 1.00 45.29 241 ILE A O 1
ATOM 1982 N N . PRO A 1 262 ? 42.165 79.198 105.097 1.00 45.98 242 PRO A N 1
ATOM 1983 C CA . PRO A 1 262 ? 43.042 78.418 104.202 1.00 46.46 242 PRO A CA 1
ATOM 1984 C C . PRO A 1 262 ? 42.493 77.042 103.817 1.00 46.91 242 PRO A C 1
ATOM 1985 O O . PRO A 1 262 ? 41.706 76.455 104.563 1.00 47.07 242 PRO A O 1
ATOM 1989 N N . THR A 1 263 ? 42.930 76.525 102.669 1.00 47.21 243 THR A N 1
ATOM 1990 C CA . THR A 1 263 ? 42.555 75.178 102.230 1.00 47.36 243 THR A CA 1
ATOM 1991 C C . THR A 1 263 ? 43.380 74.120 102.973 1.00 47.34 243 THR A C 1
ATOM 1992 O O . THR A 1 263 ? 44.602 74.243 103.090 1.00 47.83 243 THR A O 1
ATOM 1996 N N . ILE A 1 264 ? 42.701 73.088 103.473 1.00 47.05 244 ILE A N 1
ATOM 1997 C CA . ILE A 1 264 ? 43.333 72.035 104.276 1.00 46.56 244 ILE A CA 1
ATOM 1998 C C . ILE A 1 264 ? 42.932 70.627 103.831 1.00 45.94 244 ILE A C 1
ATOM 1999 O O . ILE A 1 264 ? 42.019 70.460 103.020 1.00 45.99 244 ILE A O 1
ATOM 2004 N N . SER A 1 265 ? 43.603 69.619 104.384 1.00 45.17 245 SER A N 1
ATOM 2005 C CA . SER A 1 265 ? 43.282 68.226 104.092 1.00 44.50 245 SER A CA 1
ATOM 2006 C C . SER A 1 265 ? 42.140 67.688 104.961 1.00 43.75 245 SER A C 1
ATOM 2007 O O . SER A 1 265 ? 42.317 67.418 106.158 1.00 43.53 245 SER A O 1
ATOM 2010 N N . VAL A 1 266 ? 40.977 67.522 104.331 1.00 42.43 246 VAL A N 1
ATOM 2011 C CA . VAL A 1 266 ? 39.749 67.090 105.005 1.00 41.47 246 VAL A CA 1
ATOM 2012 C C . VAL A 1 266 ? 39.599 65.574 105.057 1.00 40.86 246 VAL A C 1
ATOM 2013 O O . VAL A 1 266 ? 39.815 64.880 104.059 1.00 41.13 246 VAL A O 1
ATOM 2017 N N . LEU A 1 267 ? 39.227 65.076 106.233 1.00 40.05 247 LEU A N 1
ATOM 2018 C CA . LEU A 1 267 ? 38.878 63.677 106.433 1.00 39.32 247 LEU A CA 1
ATOM 2019 C C . LEU A 1 267 ? 37.376 63.486 106.698 1.00 39.08 247 LEU A C 1
ATOM 2020 O O . LEU A 1 267 ? 36.726 62.667 106.049 1.00 39.12 247 LEU A O 1
ATOM 2025 N N . ASN A 1 268 ? 36.834 64.236 107.657 1.00 38.19 248 ASN A N 1
ATOM 2026 C CA . ASN A 1 268 ? 35.411 64.160 107.986 1.00 37.15 248 ASN A CA 1
ATOM 2027 C C . ASN A 1 268 ? 34.925 65.461 108.612 1.00 36.32 248 ASN A C 1
ATOM 2028 O O . ASN A 1 268 ? 35.206 65.722 109.781 1.00 36.76 248 ASN A O 1
ATOM 2033 N N . PRO A 1 269 ? 34.183 66.273 107.840 1.00 35.65 249 PRO A N 1
ATOM 2034 C CA . PRO A 1 269 ? 33.722 67.577 108.301 1.00 34.77 249 PRO A CA 1
ATOM 2035 C C . PRO A 1 269 ? 32.495 67.503 109.209 1.00 34.03 249 PRO A C 1
ATOM 2036 O O . PRO A 1 269 ? 32.016 68.537 109.659 1.00 33.80 249 PRO A O 1
ATOM 2040 N N . VAL A 1 270 ? 31.981 66.296 109.451 1.00 33.08 250 VAL A N 1
ATOM 2041 C CA . VAL A 1 270 ? 30.827 66.117 110.326 1.00 31.86 250 VAL A CA 1
ATOM 2042 C C . VAL A 1 270 ? 31.234 66.498 111.748 1.00 30.90 250 VAL A C 1
ATOM 2043 O O . VAL A 1 270 ? 32.290 66.085 112.234 1.00 30.42 250 VAL A O 1
ATOM 2047 N N . GLY A 1 271 ? 30.387 67.288 112.398 1.00 29.99 251 GLY A N 1
ATOM 2048 C CA . GLY A 1 271 ? 30.674 67.787 113.741 1.00 29.07 251 GLY A CA 1
ATOM 2049 C C . GLY A 1 271 ? 31.526 69.041 113.759 1.00 28.01 251 GLY A C 1
ATOM 2050 O O . GLY A 1 271 ? 31.956 69.492 114.833 1.00 27.59 251 GLY A O 1
ATOM 2051 N N . SER A 1 272 ? 31.773 69.612 112.578 1.00 27.12 252 SER A N 1
ATOM 2052 C CA . SER A 1 272 ? 32.595 70.821 112.470 1.00 25.90 252 SER A CA 1
ATOM 2053 C C . SER A 1 272 ? 31.826 72.038 112.945 1.00 25.56 252 SER A C 1
ATOM 2054 O O . SER A 1 272 ? 32.419 72.970 113.499 1.00 25.30 252 SER A O 1
ATOM 2057 N N . GLY A 1 273 ? 30.516 72.035 112.703 1.00 24.48 253 GLY A N 1
ATOM 2058 C CA . GLY A 1 273 ? 29.626 73.067 113.227 1.00 24.24 253 GLY A CA 1
ATOM 2059 C C . GLY A 1 273 ? 29.503 72.992 114.741 1.00 24.13 253 GLY A C 1
ATOM 2060 O O . GLY A 1 273 ? 29.506 74.018 115.420 1.00 24.62 253 GLY A O 1
ATOM 2061 N N . ASP A 1 274 ? 29.398 71.779 115.279 1.00 23.73 254 ASP A N 1
ATOM 2062 C CA . ASP A 1 274 ? 29.425 71.577 116.730 1.00 23.21 254 ASP A CA 1
ATOM 2063 C C . ASP A 1 274 ? 30.741 72.105 117.327 1.00 23.00 254 ASP A C 1
ATOM 2064 O O . ASP A 1 274 ? 30.763 72.684 118.418 1.00 22.19 254 ASP A O 1
ATOM 2069 N N . SER A 1 275 ? 31.831 71.889 116.594 1.00 23.01 255 SER A N 1
ATOM 2070 C CA . SER A 1 275 ? 33.166 72.325 117.010 1.00 23.12 255 SER A CA 1
ATOM 2071 C C . SER A 1 275 ? 33.263 73.832 116.954 1.00 22.70 255 SER A C 1
ATOM 2072 O O . SER A 1 275 ? 33.866 74.440 117.830 1.00 22.98 255 SER A O 1
ATOM 2075 N N . THR A 1 276 ? 32.667 74.417 115.914 1.00 22.47 256 THR A N 1
ATOM 2076 C CA . THR A 1 276 ? 32.488 75.868 115.800 1.00 22.78 256 THR A CA 1
ATOM 2077 C C . THR A 1 276 ? 31.730 76.437 117.012 1.00 22.20 256 THR A C 1
ATOM 2078 O O . THR A 1 276 ? 32.216 77.367 117.655 1.00 22.49 256 THR A O 1
ATOM 2082 N N . VAL A 1 277 ? 30.569 75.853 117.324 1.00 21.65 257 VAL A N 1
ATOM 2083 C CA . VAL A 1 277 ? 29.718 76.237 118.464 1.00 20.66 257 VAL A CA 1
ATOM 2084 C C . VAL A 1 277 ? 30.474 76.208 119.798 1.00 20.42 257 VAL A C 1
ATOM 2085 O O . VAL A 1 277 ? 30.267 77.079 120.651 1.00 20.61 257 VAL A O 1
ATOM 2089 N N . ALA A 1 278 ? 31.306 75.182 119.989 1.00 20.05 258 ALA A N 1
ATOM 2090 C CA . ALA A 1 278 ? 32.219 75.110 121.136 1.00 19.63 258 ALA A CA 1
ATOM 2091 C C . ALA A 1 278 ? 33.159 76.322 121.160 1.00 20.09 258 ALA A C 1
ATOM 2092 O O . ALA A 1 278 ? 33.356 76.933 122.215 1.00 19.78 258 ALA A O 1
ATOM 2094 N N . GLY A 1 279 ? 33.717 76.668 119.994 1.00 20.66 259 GLY A N 1
ATOM 2095 C CA . GLY A 1 279 ? 34.622 77.824 119.862 1.00 20.25 259 GLY A CA 1
ATOM 2096 C C . GLY A 1 279 ? 33.938 79.132 120.191 1.00 20.76 259 GLY A C 1
ATOM 2097 O O . GLY A 1 279 ? 34.486 79.975 120.914 1.00 20.65 259 GLY A O 1
ATOM 2098 N N . ILE A 1 280 ? 32.737 79.312 119.650 1.00 21.19 260 ILE A N 1
ATOM 2099 C CA . ILE A 1 280 ? 31.911 80.479 119.957 1.00 21.32 260 ILE A CA 1
ATOM 2100 C C . ILE A 1 280 ? 31.631 80.561 121.453 1.00 21.57 260 ILE A C 1
ATOM 2101 O O . ILE A 1 280 ? 31.729 81.641 122.057 1.00 21.10 260 ILE A O 1
ATOM 2106 N N . THR A 1 281 ? 31.277 79.421 122.054 1.00 21.59 261 THR A N 1
ATOM 2107 C CA . THR A 1 281 ? 30.887 79.411 123.470 1.00 21.15 261 THR A CA 1
ATOM 2108 C C . THR A 1 281 ? 32.084 79.732 124.382 1.00 21.67 261 THR A C 1
ATOM 2109 O O . THR A 1 281 ? 31.962 80.510 125.321 1.00 21.87 261 THR A O 1
ATOM 2113 N N . SER A 1 282 ? 33.228 79.129 124.091 1.00 22.46 262 SER A N 1
ATOM 2114 C CA . SER A 1 282 ? 34.480 79.430 124.779 1.00 22.99 262 SER A CA 1
ATOM 2115 C C . SER A 1 282 ? 34.797 80.919 124.706 1.00 22.91 262 SER A C 1
ATOM 2116 O O . SER A 1 282 ? 35.238 81.504 125.693 1.00 22.74 262 SER A O 1
ATOM 2119 N N . ALA A 1 283 ? 34.555 81.518 123.539 1.00 22.74 263 ALA A N 1
ATOM 2120 C CA . ALA A 1 283 ? 34.872 82.923 123.307 1.00 23.37 263 ALA A CA 1
ATOM 2121 C C . ALA A 1 283 ? 33.915 83.866 124.024 1.00 23.43 263 ALA A C 1
ATOM 2122 O O . ALA A 1 283 ? 34.341 84.892 124.564 1.00 23.81 263 ALA A O 1
ATOM 2124 N N . ILE A 1 284 ? 32.630 83.514 124.044 1.00 22.85 264 ILE A N 1
ATOM 2125 C CA . ILE A 1 284 ? 31.625 84.241 124.828 1.00 22.34 264 ILE A CA 1
ATOM 2126 C C . ILE A 1 284 ? 31.894 84.161 126.339 1.00 22.47 264 ILE A C 1
ATOM 2127 O O . ILE A 1 284 ? 31.837 85.179 127.038 1.00 22.47 264 ILE A O 1
ATOM 2132 N N . LEU A 1 285 ? 32.176 82.959 126.848 1.00 22.30 265 LEU A N 1
ATOM 2133 C CA . LEU A 1 285 ? 32.536 82.798 128.251 1.00 21.87 265 LEU A CA 1
ATOM 2134 C C . LEU A 1 285 ? 33.677 83.759 128.663 1.00 22.49 265 LEU A C 1
ATOM 2135 O O . LEU A 1 285 ? 33.640 84.341 129.755 1.00 21.89 265 LEU A O 1
ATOM 2140 N N . ASN A 1 286 ? 34.672 83.905 127.787 1.00 22.84 266 ASN A N 1
ATOM 2141 C CA . ASN A 1 286 ? 35.866 84.703 128.073 1.00 23.95 266 ASN A CA 1
ATOM 2142 C C . ASN A 1 286 ? 35.816 86.151 127.617 1.00 24.17 266 ASN A C 1
ATOM 2143 O O . ASN A 1 286 ? 36.803 86.878 127.775 1.00 24.34 266 ASN A O 1
ATOM 2148 N N . HIS A 1 287 ? 34.682 86.565 127.055 1.00 24.75 267 HIS A N 1
ATOM 2149 C CA . HIS A 1 287 ? 34.480 87.945 126.589 1.00 25.67 267 HIS A CA 1
ATOM 2150 C C . HIS A 1 287 ? 35.508 88.387 125.542 1.00 26.17 267 HIS A C 1
ATOM 2151 O O . HIS A 1 287 ? 35.969 89.537 125.547 1.00 25.96 267 HIS A O 1
ATOM 2158 N N . GLU A 1 288 ? 35.846 87.468 124.642 1.00 26.34 268 GLU A N 1
ATOM 2159 C CA . GLU A 1 288 ? 36.787 87.735 123.556 1.00 27.30 268 GLU A CA 1
ATOM 2160 C C . GLU A 1 288 ? 36.221 88.727 122.541 1.00 27.51 268 GLU A C 1
ATOM 2161 O O . GLU A 1 288 ? 34.997 88.852 122.390 1.00 27.27 268 GLU A O 1
ATOM 2167 N N . ASN A 1 289 ? 37.115 89.434 121.848 1.00 28.46 269 ASN A N 1
ATOM 2168 C CA . ASN A 1 289 ? 36.688 90.375 120.814 1.00 29.15 269 ASN A CA 1
ATOM 2169 C C . ASN A 1 289 ? 36.213 89.649 119.552 1.00 29.57 269 ASN A C 1
ATOM 2170 O O . ASN A 1 289 ? 36.434 88.438 119.413 1.00 29.35 269 ASN A O 1
ATOM 2175 N N . ASP A 1 290 ? 35.542 90.384 118.658 1.00 30.03 270 ASP A N 1
ATOM 2176 C CA . ASP A 1 290 ? 34.891 89.803 117.476 1.00 30.70 270 ASP A CA 1
ATOM 2177 C C . ASP A 1 290 ? 35.826 88.963 116.605 1.00 31.09 270 ASP A C 1
ATOM 2178 O O . ASP A 1 290 ? 35.488 87.833 116.216 1.00 30.87 270 ASP A O 1
ATOM 2183 N N . HIS A 1 291 ? 37.004 89.516 116.312 1.00 31.38 271 HIS A N 1
ATOM 2184 C CA . HIS A 1 291 ? 38.008 88.825 115.504 1.00 31.54 271 HIS A CA 1
ATOM 2185 C C . HIS A 1 291 ? 38.477 87.530 116.152 1.00 30.99 271 HIS A C 1
ATOM 2186 O O . HIS A 1 291 ? 38.524 86.491 115.492 1.00 31.04 271 HIS A O 1
ATOM 2193 N N . ASP A 1 292 ? 38.827 87.589 117.434 1.00 30.49 272 ASP A N 1
ATOM 2194 C CA . ASP A 1 292 ? 39.301 86.402 118.148 1.00 30.05 272 ASP A CA 1
ATOM 2195 C C . ASP A 1 292 ? 38.225 85.318 118.250 1.00 29.34 272 ASP A C 1
ATOM 2196 O O . ASP A 1 292 ? 38.540 84.132 118.159 1.00 29.39 272 ASP A O 1
ATOM 2201 N N . LEU A 1 293 ? 36.977 85.737 118.475 1.00 28.53 273 LEU A N 1
ATOM 2202 C CA . LEU A 1 293 ? 35.828 84.818 118.546 1.00 28.21 273 LEU A CA 1
ATOM 2203 C C . LEU A 1 293 ? 35.652 84.052 117.224 1.00 28.08 273 LEU A C 1
ATOM 2204 O O . LEU A 1 293 ? 35.634 82.812 117.198 1.00 27.32 273 LEU A O 1
ATOM 2209 N N . LEU A 1 294 ? 35.542 84.809 116.133 1.00 28.34 274 LEU A N 1
ATOM 2210 C CA . LEU A 1 294 ? 35.355 84.243 114.794 1.00 28.43 274 LEU A CA 1
ATOM 2211 C C . LEU A 1 294 ? 36.520 83.348 114.362 1.00 28.69 274 LEU A C 1
ATOM 2212 O O . LEU A 1 294 ? 36.311 82.330 113.700 1.00 28.39 274 LEU A O 1
ATOM 2217 N N . LYS A 1 295 ? 37.739 83.712 114.766 1.00 28.41 275 LYS A N 1
ATOM 2218 C CA . LYS A 1 295 ? 38.925 82.914 114.451 1.00 28.82 275 LYS A CA 1
ATOM 2219 C C . LYS A 1 295 ? 38.990 81.614 115.254 1.00 27.82 275 LYS A C 1
ATOM 2220 O O . LYS A 1 295 ? 39.387 80.590 114.724 1.00 27.71 275 LYS A O 1
ATOM 2226 N N . LYS A 1 296 ? 38.630 81.661 116.538 1.00 27.46 276 LYS A N 1
ATOM 2227 C CA . LYS A 1 296 ? 38.609 80.446 117.371 1.00 26.71 276 LYS A CA 1
ATOM 2228 C C . LYS A 1 296 ? 37.557 79.457 116.845 1.00 26.37 276 LYS A C 1
ATOM 2229 O O . LYS A 1 296 ? 37.807 78.253 116.749 1.00 26.50 276 LYS A O 1
ATOM 2235 N N . ALA A 1 297 ? 36.389 79.997 116.517 1.00 26.39 277 ALA A N 1
ATOM 2236 C CA . ALA A 1 297 ? 35.252 79.218 116.053 1.00 26.71 277 ALA A CA 1
ATOM 2237 C C . ALA A 1 297 ? 35.634 78.462 114.795 1.00 26.82 277 ALA A C 1
ATOM 2238 O O . ALA A 1 297 ? 35.465 77.248 114.723 1.00 26.60 277 ALA A O 1
ATOM 2240 N N . ASN A 1 298 ? 36.191 79.181 113.819 1.00 27.45 278 ASN A N 1
ATOM 2241 C CA . ASN A 1 298 ? 36.608 78.569 112.566 1.00 27.70 278 ASN A CA 1
ATOM 2242 C C . ASN A 1 298 ? 37.803 77.635 112.675 1.00 28.14 278 ASN A C 1
ATOM 2243 O O . ASN A 1 298 ? 37.848 76.625 111.975 1.00 28.26 278 ASN A O 1
ATOM 2248 N N . THR A 1 299 ? 38.752 77.954 113.563 1.00 28.53 279 THR A N 1
ATOM 2249 C CA . THR A 1 299 ? 39.921 77.095 113.790 1.00 28.52 279 THR A CA 1
ATOM 2250 C C . THR A 1 299 ? 39.488 75.726 114.328 1.00 28.74 279 THR A C 1
ATOM 2251 O O . THR A 1 299 ? 39.994 74.688 113.894 1.00 28.81 279 THR A O 1
ATOM 2255 N N . LEU A 1 300 ? 38.549 75.726 115.274 1.00 28.46 280 LEU A N 1
ATOM 2256 C CA . LEU A 1 300 ? 38.028 74.476 115.827 1.00 28.29 280 LEU A CA 1
ATOM 2257 C C . LEU A 1 300 ? 37.232 73.672 114.794 1.00 28.55 280 LEU A C 1
ATOM 2258 O O . LEU A 1 300 ? 37.327 72.450 114.762 1.00 28.25 280 LEU A O 1
ATOM 2263 N N . GLY A 1 301 ? 36.455 74.369 113.972 1.00 29.16 281 GLY A N 1
ATOM 2264 C CA . GLY A 1 301 ? 35.730 73.742 112.877 1.00 31.21 281 GLY A CA 1
ATOM 2265 C C . GLY A 1 301 ? 36.672 73.062 111.897 1.00 32.86 281 GLY A C 1
ATOM 2266 O O . GLY A 1 301 ? 36.477 71.896 111.551 1.00 32.41 281 GLY A O 1
ATOM 2275 N N . LEU A 1 303 ? 39.876 72.208 112.379 1.00 34.77 283 LEU A N 1
ATOM 2276 C CA . LEU A 1 303 ? 40.616 71.144 113.063 1.00 34.31 283 LEU A CA 1
ATOM 2277 C C . LEU A 1 303 ? 39.832 69.834 113.143 1.00 34.12 283 LEU A C 1
ATOM 2278 O O . LEU A 1 303 ? 40.423 68.751 113.054 1.00 34.39 283 LEU A O 1
ATOM 2283 N N . ASN A 1 304 ? 38.513 69.942 113.323 1.00 33.78 284 ASN A N 1
ATOM 2284 C CA . ASN A 1 304 ? 37.621 68.781 113.336 1.00 33.52 284 ASN A CA 1
ATOM 2285 C C . ASN A 1 304 ? 37.488 68.132 111.952 1.00 33.71 284 ASN A C 1
ATOM 2286 O O . ASN A 1 304 ? 37.460 66.907 111.839 1.00 33.46 284 ASN A O 1
ATOM 2291 N N . ALA A 1 305 ? 37.396 68.961 110.913 1.00 34.23 285 ALA A N 1
ATOM 2292 C CA . ALA A 1 305 ? 37.298 68.478 109.527 1.00 35.07 285 ALA A CA 1
ATOM 2293 C C . ALA A 1 305 ? 38.551 67.717 109.090 1.00 35.84 285 ALA A C 1
ATOM 2294 O O . ALA A 1 305 ? 38.485 66.879 108.181 1.00 36.18 285 ALA A O 1
ATOM 2296 N N . GLN A 1 306 ? 39.678 68.009 109.745 1.00 36.39 286 GLN A N 1
ATOM 2297 C CA . GLN A 1 306 ? 40.952 67.330 109.507 1.00 37.14 286 GLN A CA 1
ATOM 2298 C C . GLN A 1 306 ? 41.038 65.987 110.214 1.00 37.09 286 GLN A C 1
ATOM 2299 O O . GLN A 1 306 ? 42.001 65.242 110.017 1.00 37.27 286 GLN A O 1
ATOM 2305 N N . GLU A 1 307 ? 40.050 65.684 111.053 1.00 37.45 287 GLU A N 1
ATOM 2306 C CA . GLU A 1 307 ? 40.059 64.447 111.839 1.00 37.46 287 GLU A CA 1
ATOM 2307 C C . GLU A 1 307 ? 39.048 63.442 111.303 1.00 37.53 287 GLU A C 1
ATOM 2308 O O . GLU A 1 307 ? 38.033 63.829 110.734 1.00 37.63 287 GLU A O 1
ATOM 2314 N N . ALA A 1 308 ? 39.337 62.157 111.482 1.00 37.70 288 ALA A N 1
ATOM 2315 C CA . ALA A 1 308 ? 38.405 61.097 111.122 1.00 38.01 288 ALA A CA 1
ATOM 2316 C C . ALA A 1 308 ? 37.299 60.988 112.161 1.00 38.11 288 ALA A C 1
ATOM 2317 O O . ALA A 1 308 ? 36.184 60.581 111.842 1.00 38.55 288 ALA A O 1
ATOM 2319 N N . GLN A 1 309 ? 37.616 61.348 113.405 1.00 37.94 289 GLN A N 1
ATOM 2320 C CA . GLN A 1 309 ? 36.639 61.364 114.495 1.00 37.88 289 GLN A CA 1
ATOM 2321 C C . GLN A 1 309 ? 35.683 62.550 114.397 1.00 37.24 289 GLN A C 1
ATOM 2322 O O . GLN A 1 309 ? 35.992 63.569 113.769 1.00 36.97 289 GLN A O 1
ATOM 2328 N N . THR A 1 310 ? 34.517 62.404 115.023 1.00 36.92 290 THR A N 1
ATOM 2329 C CA . THR A 1 310 ? 33.489 63.438 114.995 1.00 36.78 290 THR A CA 1
ATOM 2330 C C . THR A 1 310 ? 33.445 64.231 116.307 1.00 36.35 290 THR A C 1
ATOM 2331 O O . THR A 1 310 ? 33.220 63.666 117.380 1.00 35.98 290 THR A O 1
ATOM 2335 N N . GLY A 1 311 ? 33.659 65.543 116.196 1.00 36.10 291 GLY A N 1
ATOM 2336 C CA . GLY A 1 311 ? 33.750 66.424 117.362 1.00 36.13 291 GLY A CA 1
ATOM 2337 C C . GLY A 1 311 ? 35.052 66.202 118.103 1.00 35.73 291 GLY A C 1
ATOM 2338 O O . GLY A 1 311 ? 35.055 65.872 119.287 1.00 35.38 291 GLY A O 1
ATOM 2339 N N . TYR A 1 312 ? 36.159 66.394 117.390 1.00 36.08 292 TYR A N 1
ATOM 2340 C CA . TYR A 1 312 ? 37.497 66.118 117.908 1.00 36.31 292 TYR A CA 1
ATOM 2341 C C . TYR A 1 312 ? 38.521 67.050 117.255 1.00 36.21 292 TYR A C 1
ATOM 2342 O O . TYR A 1 312 ? 38.513 67.237 116.037 1.00 36.36 292 TYR A O 1
ATOM 2351 N N . VAL A 1 313 ? 39.395 67.635 118.069 1.00 35.97 293 VAL A N 1
ATOM 2352 C CA . VAL A 1 313 ? 40.401 68.577 117.574 1.00 35.90 293 VAL A CA 1
ATOM 2353 C C . VAL A 1 313 ? 41.801 68.219 118.073 1.00 36.31 293 VAL A C 1
ATOM 2354 O O . VAL A 1 313 ? 41.966 67.764 119.208 1.00 36.11 293 VAL A O 1
ATOM 2358 N N . ASN A 1 314 ? 42.800 68.407 117.213 1.00 36.98 294 ASN A N 1
ATOM 2359 C CA . ASN A 1 314 ? 44.199 68.327 117.640 1.00 37.56 294 ASN A CA 1
ATOM 2360 C C . ASN A 1 314 ? 44.725 69.745 117.785 1.00 37.81 294 ASN A C 1
ATOM 2361 O O . ASN A 1 314 ? 44.971 70.434 116.789 1.00 37.67 294 ASN A O 1
ATOM 2366 N N . LEU A 1 315 ? 44.878 70.177 119.034 1.00 38.26 295 LEU A N 1
ATOM 2367 C CA . LEU A 1 315 ? 45.239 71.568 119.334 1.00 39.05 295 LEU A CA 1
ATOM 2368 C C . LEU A 1 315 ? 46.711 71.908 119.073 1.00 39.32 295 LEU A C 1
ATOM 2369 O O . LEU A 1 315 ? 47.064 73.084 119.008 1.00 39.55 295 LEU A O 1
ATOM 2374 N N . ASN A 1 316 ? 47.549 70.880 118.906 1.00 39.84 296 ASN A N 1
ATOM 2375 C CA . ASN A 1 316 ? 48.933 71.049 118.427 1.00 40.38 296 ASN A CA 1
ATOM 2376 C C . ASN A 1 316 ? 48.997 71.781 117.088 1.00 40.07 296 ASN A C 1
ATOM 2377 O O . ASN A 1 316 ? 50.044 72.324 116.715 1.00 40.59 296 ASN A O 1
ATOM 2382 N N . ASN A 1 317 ? 47.875 71.791 116.370 1.00 39.53 297 ASN A N 1
ATOM 2383 C CA . ASN A 1 317 ? 47.796 72.441 115.068 1.00 38.88 297 ASN A CA 1
ATOM 2384 C C . ASN A 1 317 ? 46.981 73.730 115.091 1.00 38.32 297 ASN A C 1
ATOM 2385 O O . ASN A 1 317 ? 46.777 74.357 114.054 1.00 37.64 297 ASN A O 1
ATOM 2390 N N . TYR A 1 318 ? 46.544 74.128 116.286 1.00 37.89 298 TYR A N 1
ATOM 2391 C CA . TYR A 1 318 ? 45.625 75.254 116.458 1.00 37.83 298 TYR A CA 1
ATOM 2392 C C . TYR A 1 318 ? 46.212 76.590 115.977 1.00 38.53 298 TYR A C 1
ATOM 2393 O O . TYR A 1 318 ? 45.639 77.256 115.109 1.00 38.16 298 TYR A O 1
ATOM 2402 N N . ASP A 1 319 ? 47.350 76.974 116.553 1.00 39.74 299 ASP A N 1
ATOM 2403 C CA . ASP A 1 319 ? 47.979 78.264 116.267 1.00 40.90 299 ASP A CA 1
ATOM 2404 C C . ASP A 1 319 ? 48.289 78.454 114.786 1.00 41.18 299 ASP A C 1
ATOM 2405 O O . ASP A 1 319 ? 48.101 79.547 114.245 1.00 41.15 299 ASP A O 1
ATOM 2410 N N . ASP A 1 320 ? 48.743 77.377 114.145 1.00 41.66 300 ASP A N 1
ATOM 2411 C CA . ASP A 1 320 ? 49.094 77.380 112.726 1.00 42.32 300 ASP A CA 1
ATOM 2412 C C . ASP A 1 320 ? 47.916 77.810 111.853 1.00 42.04 300 ASP A C 1
ATOM 2413 O O . ASP A 1 320 ? 48.077 78.646 110.963 1.00 42.23 300 ASP A O 1
ATOM 2418 N N . LEU A 1 321 ? 46.732 77.257 112.126 1.00 41.66 301 LEU A N 1
ATOM 2419 C CA . LEU A 1 321 ? 45.534 77.586 111.357 1.00 41.21 301 LEU A CA 1
ATOM 2420 C C . LEU A 1 321 ? 44.971 78.946 111.728 1.00 41.18 301 LEU A C 1
ATOM 2421 O O . LEU A 1 321 ? 44.599 79.725 110.850 1.00 40.60 301 LEU A O 1
ATOM 2426 N N . PHE A 1 322 ? 44.917 79.215 113.033 1.00 41.28 302 PHE A N 1
ATOM 2427 C CA . PHE A 1 322 ? 44.389 80.465 113.591 1.00 41.70 302 PHE A CA 1
ATOM 2428 C C . PHE A 1 322 ? 45.013 81.696 112.930 1.00 42.22 302 PHE A C 1
ATOM 2429 O O . PHE A 1 322 ? 44.312 82.659 112.594 1.00 42.46 302 PHE A O 1
ATOM 2437 N N . ASN A 1 323 ? 46.331 81.645 112.745 1.00 42.85 303 ASN A N 1
ATOM 2438 C CA . ASN A 1 323 ? 47.100 82.774 112.216 1.00 43.35 303 ASN A CA 1
ATOM 2439 C C . ASN A 1 323 ? 46.915 83.019 110.712 1.00 43.43 303 ASN A C 1
ATOM 2440 O O . ASN A 1 323 ? 47.344 84.053 110.193 1.00 43.51 303 ASN A O 1
ATOM 2445 N N . GLN A 1 324 ? 46.272 82.071 110.030 1.00 43.39 304 GLN A N 1
ATOM 2446 C CA . GLN A 1 324 ? 46.024 82.161 108.590 1.00 43.40 304 GLN A CA 1
ATOM 2447 C C . GLN A 1 324 ? 44.661 82.765 108.272 1.00 43.49 304 GLN A C 1
ATOM 2448 O O . GLN A 1 324 ? 44.420 83.193 107.139 1.00 43.56 304 GLN A O 1
ATOM 2454 N N . ILE A 1 325 ? 43.782 82.804 109.272 1.00 43.07 305 ILE A N 1
ATOM 2455 C CA . ILE A 1 325 ? 42.420 83.283 109.090 1.00 42.84 305 ILE A CA 1
ATOM 2456 C C . ILE A 1 325 ? 42.364 84.797 108.912 1.00 42.88 305 ILE A C 1
ATOM 2457 O O . ILE A 1 325 ? 42.930 85.551 109.702 1.00 42.71 305 ILE A O 1
ATOM 2462 N N . GLU A 1 326 ? 41.665 85.223 107.865 1.00 43.07 306 GLU A N 1
ATOM 2463 C CA . GLU A 1 326 ? 41.405 86.632 107.618 1.00 43.33 306 GLU A CA 1
ATOM 2464 C C . GLU A 1 326 ? 39.958 86.963 107.983 1.00 43.21 306 GLU A C 1
ATOM 2465 O O . GLU A 1 326 ? 39.022 86.297 107.537 1.00 43.30 306 GLU A O 1
ATOM 2471 N N . VAL A 1 327 ? 39.792 87.989 108.805 1.00 43.27 307 VAL A N 1
ATOM 2472 C CA . VAL A 1 327 ? 38.482 88.516 109.137 1.00 43.41 307 VAL A CA 1
ATOM 2473 C C . VAL A 1 327 ? 38.446 89.964 108.667 1.00 44.01 307 VAL A C 1
ATOM 2474 O O . VAL A 1 327 ? 39.346 90.748 108.979 1.00 44.21 307 VAL A O 1
ATOM 2478 N N . LEU A 1 328 ? 37.411 90.315 107.911 1.00 44.61 308 LEU A N 1
ATOM 2479 C CA . LEU A 1 328 ? 37.265 91.671 107.406 1.00 45.27 308 LEU A CA 1
ATOM 2480 C C . LEU A 1 328 ? 35.840 92.156 107.470 1.00 45.82 308 LEU A C 1
ATOM 2481 O O . LEU A 1 328 ? 34.915 91.390 107.218 1.00 45.96 308 LEU A O 1
ATOM 2482 N N . GLU A 1 329 ? 35.667 93.424 107.836 1.00 46.49 309 GLU A N 1
ATOM 2483 C CA . GLU A 1 329 ? 34.391 94.106 107.690 1.00 47.30 309 GLU A CA 1
ATOM 2484 C C . GLU A 1 329 ? 34.034 94.164 106.213 1.00 47.85 309 GLU A C 1
ATOM 2485 O O . GLU A 1 329 ? 34.822 94.649 105.387 1.00 48.24 309 GLU A O 1
ATOM 2491 N N . VAL A 1 330 ? 32.850 93.659 105.882 1.00 48.22 310 VAL A N 1
ATOM 2492 C CA . VAL A 1 330 ? 32.366 93.685 104.508 1.00 48.36 310 VAL A CA 1
ATOM 2493 C C . VAL A 1 330 ? 31.024 94.402 104.424 1.00 48.73 310 VAL A C 1
ATOM 2494 O O . VAL A 1 330 ? 30.549 94.963 105.413 1.00 48.99 310 VAL A O 1
ATOM 2499 N N . GLY B 1 13 ? 49.932 23.553 104.492 1.00 43.72 -7 GLY B N 1
ATOM 2500 C CA . GLY B 1 13 ? 50.986 24.429 105.084 1.00 43.25 -7 GLY B CA 1
ATOM 2501 C C . GLY B 1 13 ? 50.423 25.664 105.757 1.00 43.22 -7 GLY B C 1
ATOM 2502 O O . GLY B 1 13 ? 49.217 25.753 106.006 1.00 43.37 -7 GLY B O 1
ATOM 2503 N N . LEU B 1 14 ? 51.305 26.612 106.061 1.00 42.83 -6 LEU B N 1
ATOM 2504 C CA . LEU B 1 14 ? 50.923 27.883 106.688 1.00 42.64 -6 LEU B CA 1
ATOM 2505 C C . LEU B 1 14 ? 50.624 28.976 105.674 1.00 42.56 -6 LEU B C 1
ATOM 2506 O O . LEU B 1 14 ? 51.171 28.979 104.568 1.00 42.55 -6 LEU B O 1
ATOM 2511 N N . VAL B 1 15 ? 49.770 29.918 106.073 1.00 42.31 -5 VAL B N 1
ATOM 2512 C CA . VAL B 1 15 ? 49.516 31.116 105.284 1.00 42.25 -5 VAL B CA 1
ATOM 2513 C C . VAL B 1 15 ? 50.593 32.155 105.631 1.00 41.77 -5 VAL B C 1
ATOM 2514 O O . VAL B 1 15 ? 50.771 32.506 106.808 1.00 41.94 -5 VAL B O 1
ATOM 2518 N N . PRO B 1 16 ? 51.334 32.628 104.609 1.00 41.01 -4 PRO B N 1
ATOM 2519 C CA . PRO B 1 16 ? 52.423 33.596 104.791 1.00 40.25 -4 PRO B CA 1
ATOM 2520 C C . PRO B 1 16 ? 52.013 34.897 105.492 1.00 39.17 -4 PRO B C 1
ATOM 2521 O O . PRO B 1 16 ? 50.850 35.297 105.423 1.00 39.40 -4 PRO B O 1
ATOM 2525 N N . ARG B 1 17 ? 52.975 35.528 106.166 1.00 37.69 -3 ARG B N 1
ATOM 2526 C CA . ARG B 1 17 ? 52.768 36.786 106.880 1.00 36.40 -3 ARG B CA 1
ATOM 2527 C C . ARG B 1 17 ? 53.763 37.864 106.471 1.00 34.97 -3 ARG B C 1
ATOM 2528 O O . ARG B 1 17 ? 53.842 38.915 107.110 1.00 35.58 -3 ARG B O 1
ATOM 2536 N N . GLY B 1 18 ? 54.547 37.616 105.435 1.00 32.89 -2 GLY B N 1
ATOM 2537 C CA . GLY B 1 18 ? 55.553 38.600 105.055 1.00 30.80 -2 GLY B CA 1
ATOM 2538 C C . GLY B 1 18 ? 55.122 39.500 103.912 1.00 29.22 -2 GLY B C 1
ATOM 2539 O O . GLY B 1 18 ? 53.951 39.895 103.816 1.00 28.86 -2 GLY B O 1
ATOM 2540 N N . SER B 1 19 ? 56.070 39.796 103.030 1.00 27.29 -1 SER B N 1
ATOM 2541 C CA . SER B 1 19 ? 55.827 40.710 101.926 1.00 26.08 -1 SER B CA 1
ATOM 2542 C C . SER B 1 19 ? 55.832 40.031 100.549 1.00 25.25 -1 SER B C 1
ATOM 2543 O O . SER B 1 19 ? 55.787 40.714 99.520 1.00 25.17 -1 SER B O 1
ATOM 2546 N N . HIS B 1 20 ? 55.864 38.702 100.512 1.00 23.76 0 HIS B N 1
ATOM 2547 C CA . HIS B 1 20 ? 56.012 38.008 99.231 1.00 23.01 0 HIS B CA 1
ATOM 2548 C C . HIS B 1 20 ? 54.693 37.977 98.449 1.00 22.90 0 HIS B C 1
ATOM 2549 O O . HIS B 1 20 ? 54.001 36.956 98.421 1.00 22.35 0 HIS B O 1
ATOM 2569 N N . ILE B 1 22 ? 52.415 40.251 95.041 1.00 20.17 2 ILE B N 1
ATOM 2570 C CA . ILE B 1 22 ? 52.297 41.245 93.993 1.00 18.66 2 ILE B CA 1
ATOM 2571 C C . ILE B 1 22 ? 51.050 42.104 94.271 1.00 18.41 2 ILE B C 1
ATOM 2572 O O . ILE B 1 22 ? 49.977 41.577 94.616 1.00 17.86 2 ILE B O 1
ATOM 2577 N N . LEU B 1 23 ? 51.198 43.420 94.119 1.00 17.74 3 LEU B N 1
ATOM 2578 C CA . LEU B 1 23 ? 50.045 44.325 94.112 1.00 17.27 3 LEU B CA 1
ATOM 2579 C C . LEU B 1 23 ? 49.773 44.804 92.692 1.00 17.41 3 LEU B C 1
ATOM 2580 O O . LEU B 1 23 ? 50.663 45.346 92.057 1.00 17.36 3 LEU B O 1
ATOM 2585 N N . THR B 1 24 ? 48.543 44.613 92.201 1.00 17.31 4 THR B N 1
ATOM 2586 C CA . THR B 1 24 ? 48.140 45.181 90.912 1.00 17.14 4 THR B CA 1
ATOM 2587 C C . THR B 1 24 ? 47.242 46.401 91.135 1.00 17.11 4 THR B C 1
ATOM 2588 O O . THR B 1 24 ? 46.432 46.427 92.059 1.00 17.08 4 THR B O 1
ATOM 2592 N N . LEU B 1 25 ? 47.388 47.404 90.275 1.00 17.68 5 LEU B N 1
ATOM 2593 C CA . LEU B 1 25 ? 46.540 48.598 90.317 1.00 17.78 5 LEU B CA 1
ATOM 2594 C C . LEU B 1 25 ? 45.672 48.695 89.073 1.00 17.41 5 LEU B C 1
ATOM 2595 O O . LEU B 1 25 ? 46.175 48.624 87.951 1.00 17.33 5 LEU B O 1
ATOM 2600 N N . THR B 1 26 ? 44.368 48.816 89.309 1.00 16.85 6 THR B N 1
ATOM 2601 C CA . THR B 1 26 ? 43.368 49.084 88.288 1.00 17.52 6 THR B CA 1
ATOM 2602 C C . THR B 1 26 ? 42.576 50.292 88.795 1.00 16.94 6 THR B C 1
ATOM 2603 O O . THR B 1 26 ? 41.621 50.156 89.552 1.00 17.09 6 THR B O 1
ATOM 2607 N N . LEU B 1 27 ? 43.023 51.476 88.416 1.00 17.09 7 LEU B N 1
ATOM 2608 C CA . LEU B 1 27 ? 42.422 52.713 88.916 1.00 18.03 7 LEU B CA 1
ATOM 2609 C C . LEU B 1 27 ? 41.080 53.034 88.233 1.00 18.16 7 LEU B C 1
ATOM 2610 O O . LEU B 1 27 ? 40.265 53.777 88.780 1.00 18.20 7 LEU B O 1
ATOM 2615 N N . ASN B 1 28 ? 40.845 52.475 87.043 1.00 18.51 8 ASN B N 1
ATOM 2616 C CA . ASN B 1 28 ? 39.543 52.643 86.362 1.00 19.12 8 ASN B CA 1
ATOM 2617 C C . ASN B 1 28 ? 39.010 51.282 85.874 1.00 19.24 8 ASN B C 1
ATOM 2618 O O . ASN B 1 28 ? 39.049 51.005 84.676 1.00 19.95 8 ASN B O 1
ATOM 2623 N N . PRO B 1 29 ? 38.531 50.419 86.798 1.00 18.92 9 PRO B N 1
ATOM 2624 C CA . PRO B 1 29 ? 37.985 49.133 86.366 1.00 18.88 9 PRO B CA 1
ATOM 2625 C C . PRO B 1 29 ? 36.622 49.304 85.683 1.00 19.11 9 PRO B C 1
ATOM 2626 O O . PRO B 1 29 ? 36.024 50.365 85.768 1.00 19.18 9 PRO B O 1
ATOM 2630 N N . SER B 1 30 ? 36.131 48.265 85.026 1.00 19.03 10 SER B N 1
ATOM 2631 C CA . SER B 1 30 ? 34.816 48.353 84.394 1.00 18.74 10 SER B CA 1
ATOM 2632 C C . SER B 1 30 ? 34.060 47.048 84.533 1.00 18.24 10 SER B C 1
ATOM 2633 O O . SER B 1 30 ? 34.657 45.983 84.671 1.00 18.45 10 SER B O 1
ATOM 2636 N N . VAL B 1 31 ? 32.739 47.145 84.509 1.00 18.00 11 VAL B N 1
ATOM 2637 C CA . VAL B 1 31 ? 31.903 45.982 84.343 1.00 17.76 11 VAL B CA 1
ATOM 2638 C C . VAL B 1 31 ? 31.697 45.811 82.838 1.00 17.93 11 VAL B C 1
ATOM 2639 O O . VAL B 1 31 ? 30.957 46.571 82.209 1.00 17.95 11 VAL B O 1
ATOM 2643 N N . ASP B 1 32 ? 32.384 44.822 82.276 1.00 18.09 12 ASP B N 1
ATOM 2644 C CA . ASP B 1 32 ? 32.356 44.578 80.841 1.00 18.54 12 ASP B CA 1
ATOM 2645 C C . ASP B 1 32 ? 31.178 43.687 80.461 1.00 18.60 12 ASP B C 1
ATOM 2646 O O . ASP B 1 32 ? 31.025 42.580 80.984 1.00 19.44 12 ASP B O 1
ATOM 2651 N N . ILE B 1 33 ? 30.332 44.198 79.578 1.00 18.21 13 ILE B N 1
ATOM 2652 C CA . ILE B 1 33 ? 29.200 43.438 79.080 1.00 18.06 13 ILE B CA 1
ATOM 2653 C C . ILE B 1 33 ? 29.475 43.013 77.634 1.00 18.83 13 ILE B C 1
ATOM 2654 O O . ILE B 1 33 ? 29.760 43.862 76.780 1.00 18.50 13 ILE B O 1
ATOM 2659 N N . SER B 1 34 ? 29.390 41.710 77.366 1.00 18.99 14 SER B N 1
ATOM 2660 C CA . SER B 1 34 ? 29.605 41.193 76.009 1.00 19.70 14 SER B CA 1
ATOM 2661 C C . SER B 1 34 ? 28.308 40.669 75.430 1.00 19.67 14 SER B C 1
ATOM 2662 O O . SER B 1 34 ? 27.666 39.819 76.026 1.00 19.25 14 SER B O 1
ATOM 2665 N N . TYR B 1 35 ? 27.922 41.191 74.271 1.00 20.10 15 TYR B N 1
ATOM 2666 C CA . TYR B 1 35 ? 26.659 40.812 73.633 1.00 20.26 15 TYR B CA 1
ATOM 2667 C C . TYR B 1 35 ? 26.897 40.056 72.308 1.00 21.65 15 TYR B C 1
ATOM 2668 O O . TYR B 1 35 ? 27.116 40.681 71.267 1.00 21.81 15 TYR B O 1
ATOM 2677 N N . PRO B 1 36 ? 26.847 38.714 72.337 1.00 22.84 16 PRO B N 1
ATOM 2678 C CA . PRO B 1 36 ? 26.979 37.998 71.063 1.00 23.49 16 PRO B CA 1
ATOM 2679 C C . PRO B 1 36 ? 25.645 37.986 70.319 1.00 24.47 16 PRO B C 1
ATOM 2680 O O . PRO B 1 36 ? 24.641 37.494 70.845 1.00 24.61 16 PRO B O 1
ATOM 2684 N N . LEU B 1 37 ? 25.630 38.567 69.121 1.00 25.24 17 LEU B N 1
ATOM 2685 C CA . LEU B 1 37 ? 24.426 38.604 68.285 1.00 26.30 17 LEU B CA 1
ATOM 2686 C C . LEU B 1 37 ? 24.657 37.875 66.965 1.00 27.16 17 LEU B C 1
ATOM 2687 O O . LEU B 1 37 ? 25.763 37.904 66.417 1.00 27.18 17 LEU B O 1
ATOM 2692 N N . THR B 1 38 ? 23.620 37.221 66.450 1.00 28.12 18 THR B N 1
ATOM 2693 C CA . THR B 1 38 ? 23.684 36.691 65.084 1.00 28.97 18 THR B CA 1
ATOM 2694 C C . THR B 1 38 ? 23.822 37.856 64.090 1.00 29.31 18 THR B C 1
ATOM 2695 O O . THR B 1 38 ? 24.715 37.862 63.237 1.00 29.53 18 THR B O 1
ATOM 2699 N N . ALA B 1 39 ? 22.954 38.855 64.222 1.00 28.88 19 ALA B N 1
ATOM 2700 C CA . ALA B 1 39 ? 23.153 40.095 63.499 1.00 28.36 19 ALA B CA 1
ATOM 2701 C C . ALA B 1 39 ? 22.749 41.265 64.373 1.00 27.96 19 ALA B C 1
ATOM 2702 O O . ALA B 1 39 ? 21.903 41.121 65.262 1.00 27.08 19 ALA B O 1
ATOM 2704 N N . LEU B 1 40 ? 23.390 42.406 64.131 1.00 27.39 20 LEU B N 1
ATOM 2705 C CA . LEU B 1 40 ? 23.020 43.659 64.783 1.00 27.26 20 LEU B CA 1
ATOM 2706 C C . LEU B 1 40 ? 22.063 44.428 63.890 1.00 27.27 20 LEU B C 1
ATOM 2707 O O . LEU B 1 40 ? 22.467 44.948 62.849 1.00 27.59 20 LEU B O 1
ATOM 2712 N N . LYS B 1 41 ? 20.804 44.502 64.312 1.00 26.98 21 LYS B N 1
ATOM 2713 C CA . LYS B 1 41 ? 19.773 45.236 63.587 1.00 26.98 21 LYS B CA 1
ATOM 2714 C C . LYS B 1 41 ? 19.748 46.668 64.070 1.00 25.93 21 LYS B C 1
ATOM 2715 O O . LYS B 1 41 ? 19.350 46.936 65.207 1.00 25.64 21 LYS B O 1
ATOM 2721 N N . LEU B 1 42 ? 20.171 47.582 63.205 1.00 24.61 22 LEU B N 1
ATOM 2722 C CA . LEU B 1 42 ? 20.174 48.991 63.544 1.00 24.31 22 LEU B CA 1
ATOM 2723 C C . LEU B 1 42 ? 18.749 49.520 63.476 1.00 24.36 22 LEU B C 1
ATOM 2724 O O . LEU B 1 42 ? 17.945 49.076 62.637 1.00 23.62 22 LEU B O 1
ATOM 2729 N N . ASP B 1 43 ? 18.434 50.452 64.373 1.00 24.00 23 ASP B N 1
ATOM 2730 C CA . ASP B 1 43 ? 17.087 51.029 64.487 1.00 24.60 23 ASP B CA 1
ATOM 2731 C C . ASP B 1 43 ? 15.994 49.995 64.831 1.00 24.47 23 ASP B C 1
ATOM 2732 O O . ASP B 1 43 ? 14.824 50.154 64.465 1.00 24.34 23 ASP B O 1
ATOM 2737 N N . ASP B 1 44 ? 16.385 48.947 65.548 1.00 24.61 24 ASP B N 1
ATOM 2738 C CA . ASP B 1 44 ? 15.447 47.938 66.018 1.00 24.80 24 ASP B CA 1
ATOM 2739 C C . ASP B 1 44 ? 15.920 47.362 67.357 1.00 24.89 24 ASP B C 1
ATOM 2740 O O . ASP B 1 44 ? 17.017 47.677 67.842 1.00 23.87 24 ASP B O 1
ATOM 2745 N N . VAL B 1 45 ? 15.072 46.505 67.923 1.00 24.96 25 VAL B N 1
ATOM 2746 C CA . VAL B 1 45 ? 15.336 45.769 69.149 1.00 24.99 25 VAL B CA 1
ATOM 2747 C C . VAL B 1 45 ? 16.168 44.538 68.804 1.00 24.74 25 VAL B C 1
ATOM 2748 O O . VAL B 1 45 ? 15.905 43.889 67.800 1.00 24.79 25 VAL B O 1
ATOM 2752 N N . ASN B 1 46 ? 17.190 44.248 69.607 1.00 23.99 26 ASN B N 1
ATOM 2753 C CA . ASN B 1 46 ? 18.001 43.043 69.439 1.00 24.24 26 ASN B CA 1
ATOM 2754 C C . ASN B 1 46 ? 17.985 42.227 70.716 1.00 24.54 26 ASN B C 1
ATOM 2755 O O . ASN B 1 46 ? 18.469 42.677 71.754 1.00 23.79 26 ASN B O 1
ATOM 2760 N N . ARG B 1 47 ? 17.425 41.028 70.646 1.00 25.23 27 ARG B N 1
ATOM 2761 C CA . ARG B 1 47 ? 17.310 40.207 71.847 1.00 26.32 27 ARG B CA 1
ATOM 2762 C C . ARG B 1 47 ? 18.503 39.254 71.971 1.00 27.03 27 ARG B C 1
ATOM 2763 O O . ARG B 1 47 ? 18.676 38.354 71.157 1.00 26.43 27 ARG B O 1
ATOM 2771 N N . VAL B 1 48 ? 19.343 39.481 72.978 1.00 28.28 28 VAL B N 1
ATOM 2772 C CA . VAL B 1 48 ? 20.466 38.574 73.269 1.00 29.49 28 VAL B CA 1
ATOM 2773 C C . VAL B 1 48 ? 20.042 37.417 74.145 1.00 30.83 28 VAL B C 1
ATOM 2774 O O . VAL B 1 48 ? 19.214 37.575 75.042 1.00 30.99 28 VAL B O 1
ATOM 2778 N N . GLN B 1 49 ? 20.637 36.255 73.897 1.00 32.45 29 GLN B N 1
ATOM 2779 C CA . GLN B 1 49 ? 20.372 35.073 74.711 1.00 33.82 29 GLN B CA 1
ATOM 2780 C C . GLN B 1 49 ? 21.442 34.858 75.781 1.00 33.49 29 GLN B C 1
ATOM 2781 O O . GLN B 1 49 ? 21.124 34.636 76.957 1.00 34.68 29 GLN B O 1
ATOM 2787 N N . GLU B 1 50 ? 22.706 34.949 75.379 1.00 32.49 30 GLU B N 1
ATOM 2788 C CA . GLU B 1 50 ? 23.822 34.612 76.254 1.00 31.35 30 GLU B CA 1
ATOM 2789 C C . GLU B 1 50 ? 24.742 35.818 76.525 1.00 30.50 30 GLU B C 1
ATOM 2790 O O . GLU B 1 50 ? 25.862 35.879 76.015 1.00 30.79 30 GLU B O 1
ATOM 2796 N N . VAL B 1 51 ? 24.271 36.766 77.333 1.00 28.86 31 VAL B N 1
ATOM 2797 C CA . VAL B 1 51 ? 25.112 37.891 77.783 1.00 26.77 31 VAL B CA 1
ATOM 2798 C C . VAL B 1 51 ? 26.199 37.402 78.754 1.00 26.10 31 VAL B C 1
ATOM 2799 O O . VAL B 1 51 ? 25.978 36.470 79.545 1.00 25.36 31 VAL B O 1
ATOM 2803 N N . SER B 1 52 ? 27.372 38.030 78.682 1.00 24.27 32 SER B N 1
ATOM 2804 C CA . SER B 1 52 ? 28.458 37.715 79.575 1.00 23.69 32 SER B CA 1
ATOM 2805 C C . SER B 1 52 ? 28.979 39.010 80.210 1.00 22.00 32 SER B C 1
ATOM 2806 O O . SER B 1 52 ? 29.274 39.979 79.517 1.00 22.28 32 SER B O 1
ATOM 2809 N N . LYS B 1 53 ? 29.041 39.028 81.535 1.00 20.54 33 LYS B N 1
ATOM 2810 C CA . LYS B 1 53 ? 29.436 40.216 82.284 1.00 19.74 33 LYS B CA 1
ATOM 2811 C C . LYS B 1 53 ? 30.600 39.877 83.194 1.00 19.65 33 LYS B C 1
ATOM 2812 O O . LYS B 1 53 ? 30.507 38.964 84.020 1.00 19.35 33 LYS B O 1
ATOM 2818 N N . THR B 1 54 ? 31.691 40.628 83.045 1.00 19.78 34 THR B N 1
ATOM 2819 C CA . THR B 1 54 ? 32.938 40.289 83.709 1.00 20.34 34 THR B CA 1
ATOM 2820 C C . THR B 1 54 ? 33.548 41.524 84.384 1.00 20.28 34 THR B C 1
ATOM 2821 O O . THR B 1 54 ? 33.226 42.663 84.034 1.00 20.49 34 THR B O 1
ATOM 2825 N N . ALA B 1 55 ? 34.405 41.283 85.369 1.00 20.55 35 ALA B N 1
ATOM 2826 C CA . ALA B 1 55 ? 35.222 42.337 85.964 1.00 21.00 35 ALA B CA 1
ATOM 2827 C C . ALA B 1 55 ? 36.360 42.720 85.010 1.00 21.45 35 ALA B C 1
ATOM 2828 O O . ALA B 1 55 ? 37.277 41.921 84.771 1.00 22.77 35 ALA B O 1
ATOM 2830 N N . GLY B 1 56 ? 36.318 43.933 84.464 1.00 21.67 36 GLY B N 1
ATOM 2831 C CA . GLY B 1 56 ? 37.283 44.346 83.437 1.00 21.42 36 GLY B CA 1
ATOM 2832 C C . GLY B 1 56 ? 38.289 45.419 83.819 1.00 21.86 36 GLY B C 1
ATOM 2833 O O . GLY B 1 56 ? 38.157 46.110 84.838 1.00 21.66 36 GLY B O 1
ATOM 2834 N N . GLY B 1 57 ? 39.308 45.559 82.980 1.00 22.01 37 GLY B N 1
ATOM 2835 C CA . GLY B 1 57 ? 40.387 46.521 83.223 1.00 22.53 37 GLY B CA 1
ATOM 2836 C C . GLY B 1 57 ? 41.687 45.823 82.914 1.00 23.00 37 GLY B C 1
ATOM 2837 O O . GLY B 1 57 ? 41.796 44.602 83.059 1.00 23.35 37 GLY B O 1
ATOM 2838 N N . LYS B 1 58 ? 42.681 46.583 82.489 1.00 22.75 38 LYS B N 1
ATOM 2839 C CA . LYS B 1 58 ? 43.941 45.975 82.109 1.00 23.17 38 LYS B CA 1
ATOM 2840 C C . LYS B 1 58 ? 44.647 45.396 83.335 1.00 22.20 38 LYS B C 1
ATOM 2841 O O . LYS B 1 58 ? 45.212 44.310 83.267 1.00 22.11 38 LYS B O 1
ATOM 2847 N N . GLY B 1 59 ? 44.563 46.089 84.470 1.00 21.80 39 GLY B N 1
ATOM 2848 C CA . GLY B 1 59 ? 45.141 45.578 85.720 1.00 20.45 39 GLY B CA 1
ATOM 2849 C C . GLY B 1 59 ? 44.487 44.311 86.244 1.00 20.37 39 GLY B C 1
ATOM 2850 O O . GLY B 1 59 ? 45.127 43.501 86.922 1.00 20.18 39 GLY B O 1
ATOM 2851 N N . LEU B 1 60 ? 43.206 44.136 85.935 1.00 20.54 40 LEU B N 1
ATOM 2852 C CA . LEU B 1 60 ? 42.485 42.914 86.293 1.00 20.76 40 LEU B CA 1
ATOM 2853 C C . LEU B 1 60 ? 42.768 41.694 85.388 1.00 20.56 40 LEU B C 1
ATOM 2854 O O . LEU B 1 60 ? 42.704 40.562 85.864 1.00 21.17 40 LEU B O 1
ATOM 2859 N N . ASN B 1 61 ? 43.061 41.928 84.111 1.00 20.86 41 ASN B N 1
ATOM 2860 C CA . ASN B 1 61 ? 43.651 40.898 83.230 1.00 21.55 41 ASN B CA 1
ATOM 2861 C C . ASN B 1 61 ? 45.013 40.443 83.743 1.00 21.13 41 ASN B C 1
ATOM 2862 O O . ASN B 1 61 ? 45.281 39.248 83.814 1.00 21.48 41 ASN B O 1
ATOM 2867 N N . VAL B 1 62 ? 45.879 41.398 84.086 1.00 21.06 42 VAL B N 1
ATOM 2868 C CA . VAL B 1 62 ? 47.161 41.074 84.735 1.00 20.26 42 VAL B CA 1
ATOM 2869 C C . VAL B 1 62 ? 46.919 40.194 85.967 1.00 20.44 42 VAL B C 1
ATOM 2870 O O . VAL B 1 62 ? 47.559 39.147 86.118 1.00 20.76 42 VAL B O 1
ATOM 2874 N N . THR B 1 63 ? 45.971 40.609 86.812 1.00 20.38 43 THR B N 1
ATOM 2875 C CA . THR B 1 63 ? 45.610 39.917 88.052 1.00 20.77 43 THR B CA 1
ATOM 2876 C C . THR B 1 63 ? 45.131 38.479 87.799 1.00 21.61 43 THR B C 1
ATOM 2877 O O . THR B 1 63 ? 45.568 37.546 88.465 1.00 21.46 43 THR B O 1
ATOM 2881 N N . ARG B 1 64 ? 44.234 38.314 86.834 1.00 22.69 44 ARG B N 1
ATOM 2882 C CA . ARG B 1 64 ? 43.707 36.990 86.496 1.00 23.65 44 ARG B CA 1
ATOM 2883 C C . ARG B 1 64 ? 44.820 36.044 86.037 1.00 23.64 44 ARG B C 1
ATOM 2884 O O . ARG B 1 64 ? 44.905 34.917 86.517 1.00 24.02 44 ARG B O 1
ATOM 2892 N N . VAL B 1 65 ? 45.683 36.521 85.142 1.00 23.22 45 VAL B N 1
ATOM 2893 C CA . VAL B 1 65 ? 46.793 35.709 84.624 1.00 23.85 45 VAL B CA 1
ATOM 2894 C C . VAL B 1 65 ? 47.757 35.340 85.749 1.00 24.21 45 VAL B C 1
ATOM 2895 O O . VAL B 1 65 ? 48.205 34.191 85.827 1.00 23.98 45 VAL B O 1
ATOM 2899 N N . LEU B 1 66 ? 48.044 36.299 86.639 1.00 24.09 46 LEU B N 1
ATOM 2900 C CA . LEU B 1 66 ? 48.857 36.031 87.829 1.00 24.51 46 LEU B CA 1
ATOM 2901 C C . LEU B 1 66 ? 48.270 34.937 88.707 1.00 25.07 46 LEU B C 1
ATOM 2902 O O . LEU B 1 66 ? 49.006 34.090 89.217 1.00 25.58 46 LEU B O 1
ATOM 2907 N N . ALA B 1 67 ? 46.953 34.966 88.886 1.00 25.92 47 ALA B N 1
ATOM 2908 C CA . ALA B 1 67 ? 46.253 33.965 89.673 1.00 27.04 47 ALA B CA 1
ATOM 2909 C C . ALA B 1 67 ? 46.301 32.579 89.006 1.00 28.00 47 ALA B C 1
ATOM 2910 O O . ALA B 1 67 ? 46.449 31.568 89.692 1.00 28.32 47 ALA B O 1
ATOM 2912 N N . GLN B 1 68 ? 46.186 32.539 87.680 1.00 29.05 48 GLN B N 1
ATOM 2913 C CA . GLN B 1 68 ? 46.303 31.278 86.930 1.00 30.03 48 GLN B CA 1
ATOM 2914 C C . GLN B 1 68 ? 47.703 30.680 87.094 1.00 30.41 48 GLN B C 1
ATOM 2915 O O . GLN B 1 68 ? 47.855 29.484 87.372 1.00 30.58 48 GLN B O 1
ATOM 2921 N N . VAL B 1 69 ? 48.715 31.535 86.928 1.00 29.97 49 VAL B N 1
ATOM 2922 C CA . VAL B 1 69 ? 50.116 31.192 87.159 1.00 30.15 49 VAL B CA 1
ATOM 2923 C C . VAL B 1 69 ? 50.359 30.712 88.600 1.00 29.81 49 VAL B C 1
ATOM 2924 O O . VAL B 1 69 ? 51.240 29.893 88.846 1.00 30.37 49 VAL B O 1
ATOM 2928 N N . GLY B 1 70 ? 49.566 31.211 89.544 1.00 29.63 50 GLY B N 1
ATOM 2929 C CA . GLY B 1 70 ? 49.694 30.822 90.947 1.00 28.48 50 GLY B CA 1
ATOM 2930 C C . GLY B 1 70 ? 50.563 31.716 91.817 1.00 28.10 50 GLY B C 1
ATOM 2931 O O . GLY B 1 70 ? 51.016 31.293 92.884 1.00 27.96 50 GLY B O 1
ATOM 2932 N N . GLU B 1 71 ? 50.795 32.953 91.388 1.00 27.45 51 GLU B N 1
ATOM 2933 C CA . GLU B 1 71 ? 51.531 33.912 92.223 1.00 26.34 51 GLU B CA 1
ATOM 2934 C C . GLU B 1 71 ? 50.624 34.502 93.293 1.00 25.86 51 GLU B C 1
ATOM 2935 O O . GLU B 1 71 ? 49.418 34.672 93.060 1.00 26.22 51 GLU B O 1
ATOM 2941 N N . PRO B 1 72 ? 51.192 34.833 94.469 1.00 24.82 52 PRO B N 1
ATOM 2942 C CA . PRO B 1 72 ? 50.410 35.560 95.458 1.00 24.15 52 PRO B CA 1
ATOM 2943 C C . PRO B 1 72 ? 50.136 36.974 94.944 1.00 22.97 52 PRO B C 1
ATOM 2944 O O . PRO B 1 72 ? 51.064 37.693 94.567 1.00 22.58 52 PRO B O 1
ATOM 2948 N N . VAL B 1 73 ? 48.863 37.345 94.895 1.00 21.93 53 VAL B N 1
ATOM 2949 C CA . VAL B 1 73 ? 48.470 38.617 94.316 1.00 21.37 53 VAL B CA 1
ATOM 2950 C C . VAL B 1 73 ? 47.320 39.264 95.100 1.00 20.89 53 VAL B C 1
ATOM 2951 O O . VAL B 1 73 ? 46.432 38.575 95.625 1.00 20.96 53 VAL B O 1
ATOM 2955 N N . LEU B 1 74 ? 47.382 40.590 95.210 1.00 20.14 54 LEU B N 1
ATOM 2956 C CA . LEU B 1 74 ? 46.308 41.404 95.774 1.00 19.21 54 LEU B CA 1
ATOM 2957 C C . LEU B 1 74 ? 45.920 42.467 94.750 1.00 18.88 54 LEU B C 1
ATOM 2958 O O . LEU B 1 74 ? 46.794 43.165 94.226 1.00 18.60 54 LEU B O 1
ATOM 2963 N N . ALA B 1 75 ? 44.620 42.610 94.483 1.00 17.51 55 ALA B N 1
ATOM 2964 C CA . ALA B 1 75 ? 44.153 43.639 93.542 1.00 17.09 55 ALA B CA 1
ATOM 2965 C C . ALA B 1 75 ? 43.690 44.884 94.288 1.00 16.62 55 ALA B C 1
ATOM 2966 O O . ALA B 1 75 ? 42.935 44.771 95.242 1.00 16.66 55 ALA B O 1
ATOM 2968 N N . SER B 1 76 ? 44.131 46.063 93.852 1.00 16.67 56 SER B N 1
ATOM 2969 C CA . SER B 1 76 ? 43.606 47.320 94.392 1.00 16.84 56 SER B CA 1
ATOM 2970 C C . SER B 1 76 ? 43.311 48.307 93.264 1.00 16.81 56 SER B C 1
ATOM 2971 O O . SER B 1 76 ? 43.482 47.985 92.081 1.00 16.99 56 SER B O 1
ATOM 2974 N N . GLY B 1 77 ? 42.880 49.507 93.640 1.00 16.64 57 GLY B N 1
ATOM 2975 C CA . GLY B 1 77 ? 42.453 50.526 92.697 1.00 16.91 57 GLY B CA 1
ATOM 2976 C C . GLY B 1 77 ? 41.235 51.204 93.302 1.00 17.51 57 GLY B C 1
ATOM 2977 O O . GLY B 1 77 ? 41.071 51.207 94.538 1.00 16.97 57 GLY B O 1
ATOM 2978 N N . PHE B 1 78 ? 40.395 51.783 92.445 1.00 17.02 58 PHE B N 1
ATOM 2979 C CA . PHE B 1 78 ? 39.161 52.483 92.887 1.00 18.27 58 PHE B CA 1
ATOM 2980 C C . PHE B 1 78 ? 37.928 51.728 92.418 1.00 19.14 58 PHE B C 1
ATOM 2981 O O . PHE B 1 78 ? 37.865 51.322 91.246 1.00 19.27 58 PHE B O 1
ATOM 2989 N N . ILE B 1 79 ? 36.962 51.539 93.322 1.00 19.73 59 ILE B N 1
ATOM 2990 C CA . ILE B 1 79 ? 35.628 51.034 92.982 1.00 20.33 59 ILE B CA 1
ATOM 2991 C C . ILE B 1 79 ? 34.523 51.862 93.661 1.00 20.86 59 ILE B C 1
ATOM 2992 O O . ILE B 1 79 ? 34.709 52.419 94.752 1.00 20.10 59 ILE B O 1
ATOM 2997 N N . GLY B 1 80 ? 33.366 51.936 93.015 1.00 20.46 60 GLY B N 1
ATOM 2998 C CA . GLY B 1 80 ? 32.250 52.709 93.561 1.00 19.73 60 GLY B CA 1
ATOM 2999 C C . GLY B 1 80 ? 30.912 52.164 93.117 1.00 19.60 60 GLY B C 1
ATOM 3000 O O . GLY B 1 80 ? 30.775 51.655 92.003 1.00 19.12 60 GLY B O 1
ATOM 3001 N N . GLY B 1 81 ? 29.926 52.278 93.995 1.00 19.35 61 GLY B N 1
ATOM 3002 C CA . GLY B 1 81 ? 28.552 51.994 93.643 1.00 19.24 61 GLY B CA 1
ATOM 3003 C C . GLY B 1 81 ? 28.307 50.518 93.471 1.00 19.28 61 GLY B C 1
ATOM 3004 O O . GLY B 1 81 ? 29.154 49.694 93.801 1.00 19.27 61 GLY B O 1
ATOM 3005 N N . GLU B 1 82 ? 27.143 50.191 92.932 1.00 19.39 62 GLU B N 1
ATOM 3006 C CA . GLU B 1 82 ? 26.698 48.809 92.799 1.00 19.43 62 GLU B CA 1
ATOM 3007 C C . GLU B 1 82 ? 27.546 48.015 91.799 1.00 18.56 62 GLU B C 1
ATOM 3008 O O . GLU B 1 82 ? 27.726 46.801 91.950 1.00 18.49 62 GLU B O 1
ATOM 3014 N N . LEU B 1 83 ? 28.052 48.693 90.774 1.00 18.06 63 LEU B N 1
ATOM 3015 C CA . LEU B 1 83 ? 28.995 48.070 89.825 1.00 18.37 63 LEU B CA 1
ATOM 3016 C C . LEU B 1 83 ? 30.353 47.726 90.468 1.00 18.55 63 LEU B C 1
ATOM 3017 O O . LEU B 1 83 ? 30.972 46.706 90.134 1.00 18.80 63 LEU B O 1
ATOM 3022 N N . GLY B 1 84 ? 30.818 48.575 91.381 1.00 18.50 64 GLY B N 1
ATOM 3023 C CA . GLY B 1 84 ? 32.000 48.249 92.209 1.00 17.96 64 GLY B CA 1
ATOM 3024 C C . GLY B 1 84 ? 31.775 46.987 93.019 1.00 18.56 64 GLY B C 1
ATOM 3025 O O . GLY B 1 84 ? 32.668 46.126 93.117 1.00 18.34 64 GLY B O 1
ATOM 3026 N N . GLN B 1 85 ? 30.564 46.862 93.573 1.00 18.45 65 GLN B N 1
ATOM 3027 C CA . GLN B 1 85 ? 30.110 45.655 94.281 1.00 19.30 65 GLN B CA 1
ATOM 3028 C C . GLN B 1 85 ? 30.165 44.374 93.410 1.00 19.72 65 GLN B C 1
ATOM 3029 O O . GLN B 1 85 ? 30.510 43.282 93.889 1.00 19.37 65 GLN B O 1
ATOM 3035 N N . PHE B 1 86 ? 29.809 44.511 92.139 1.00 19.53 66 PHE B N 1
ATOM 3036 C CA . PHE B 1 86 ? 29.866 43.403 91.181 1.00 20.42 66 PHE B CA 1
ATOM 3037 C C . PHE B 1 86 ? 31.322 42.947 90.975 1.00 20.37 66 PHE B C 1
ATOM 3038 O O . PHE B 1 86 ? 31.614 41.749 90.956 1.00 21.04 66 PHE B O 1
ATOM 3046 N N . ILE B 1 87 ? 32.221 43.912 90.800 1.00 20.59 67 ILE B N 1
ATOM 3047 C CA . ILE B 1 87 ? 33.661 43.630 90.656 1.00 20.76 67 ILE B CA 1
ATOM 3048 C C . ILE B 1 87 ? 34.202 42.828 91.851 1.00 21.16 67 ILE B C 1
ATOM 3049 O O . ILE B 1 87 ? 34.896 41.825 91.672 1.00 20.97 67 ILE B O 1
ATOM 3054 N N . ALA B 1 88 ? 33.857 43.260 93.063 1.00 21.28 68 ALA B N 1
ATOM 3055 C CA . ALA B 1 88 ? 34.266 42.561 94.283 1.00 21.59 68 ALA B CA 1
ATOM 3056 C C . ALA B 1 88 ? 33.736 41.130 94.295 1.00 22.30 68 ALA B C 1
ATOM 3057 O O . ALA B 1 88 ? 34.459 40.187 94.631 1.00 22.30 68 ALA B O 1
ATOM 3059 N N . LYS B 1 89 ? 32.469 40.972 93.916 1.00 22.70 69 LYS B N 1
ATOM 3060 C CA . LYS B 1 89 ? 31.832 39.660 93.847 1.00 23.72 69 LYS B CA 1
ATOM 3061 C C . LYS B 1 89 ? 32.541 38.724 92.865 1.00 23.57 69 LYS B C 1
ATOM 3062 O O . LYS B 1 89 ? 32.805 37.578 93.200 1.00 24.03 69 LYS B O 1
ATOM 3068 N N . LYS B 1 90 ? 32.864 39.209 91.669 1.00 23.74 70 LYS B N 1
ATOM 3069 C CA . LYS B 1 90 ? 33.571 38.387 90.665 1.00 24.88 70 LYS B CA 1
ATOM 3070 C C . LYS B 1 90 ? 34.921 37.866 91.144 1.00 25.24 70 LYS B C 1
ATOM 3071 O O . LYS B 1 90 ? 35.267 36.705 90.906 1.00 25.10 70 LYS B O 1
ATOM 3077 N N . LEU B 1 91 ? 35.684 38.751 91.785 1.00 25.70 71 LEU B N 1
ATOM 3078 C CA . LEU B 1 91 ? 36.966 38.408 92.372 1.00 26.37 71 LEU B CA 1
ATOM 3079 C C . LEU B 1 91 ? 36.801 37.459 93.548 1.00 27.38 71 LEU B C 1
ATOM 3080 O O . LEU B 1 91 ? 37.574 36.510 93.671 1.00 27.38 71 LEU B O 1
ATOM 3085 N N . ASP B 1 92 ? 35.807 37.711 94.404 1.00 28.13 72 ASP B N 1
ATOM 3086 C CA . ASP B 1 92 ? 35.470 36.795 95.495 1.00 29.27 72 ASP B CA 1
ATOM 3087 C C . ASP B 1 92 ? 35.199 35.364 95.003 1.00 30.29 72 ASP B C 1
ATOM 3088 O O . ASP B 1 92 ? 35.635 34.395 95.625 1.00 30.79 72 ASP B O 1
ATOM 3093 N N . HIS B 1 93 ? 34.493 35.246 93.883 1.00 31.17 73 HIS B N 1
ATOM 3094 C CA . HIS B 1 93 ? 34.138 33.949 93.311 1.00 31.91 73 HIS B CA 1
ATOM 3095 C C . HIS B 1 93 ? 35.355 33.263 92.657 1.00 32.13 73 HIS B C 1
ATOM 3096 O O . HIS B 1 93 ? 35.362 32.048 92.467 1.00 32.37 73 HIS B O 1
ATOM 3109 N N . ALA B 1 94 ? 36.385 34.044 92.339 1.00 32.13 74 ALA B N 1
ATOM 3110 C CA . ALA B 1 94 ? 37.615 33.514 91.747 1.00 32.15 74 ALA B CA 1
ATOM 3111 C C . ALA B 1 94 ? 38.718 33.301 92.785 1.00 32.34 74 ALA B C 1
ATOM 3112 O O . ALA B 1 94 ? 39.845 32.939 92.431 1.00 32.94 74 ALA B O 1
ATOM 3114 N N . ASP B 1 95 ? 38.370 33.510 94.055 1.00 32.06 75 ASP B N 1
ATOM 3115 C CA . ASP B 1 95 ? 39.296 33.527 95.196 1.00 32.11 75 ASP B CA 1
ATOM 3116 C C . ASP B 1 95 ? 40.500 34.454 95.017 1.00 31.27 75 ASP B C 1
ATOM 3117 O O . ASP B 1 95 ? 41.629 34.139 95.440 1.00 30.74 75 ASP B O 1
ATOM 3122 N N . ILE B 1 96 ? 40.239 35.608 94.407 1.00 29.45 76 ILE B N 1
ATOM 3123 C CA . ILE B 1 96 ? 41.258 36.622 94.223 1.00 28.19 76 ILE B CA 1
ATOM 3124 C C . ILE B 1 96 ? 41.085 37.650 95.334 1.00 28.25 76 ILE B C 1
ATOM 3125 O O . ILE B 1 96 ? 39.992 38.203 95.516 1.00 28.44 76 ILE B O 1
ATOM 3130 N N . LYS B 1 97 ? 42.156 37.878 96.094 1.00 27.26 77 LYS B N 1
ATOM 3131 C CA . LYS B 1 97 ? 42.138 38.859 97.160 1.00 26.81 77 LYS B CA 1
ATOM 3132 C C . LYS B 1 97 ? 42.152 40.270 96.587 1.00 25.46 77 LYS B C 1
ATOM 3133 O O . LYS B 1 97 ? 42.859 40.563 95.608 1.00 24.77 77 LYS B O 1
ATOM 3139 N N . HIS B 1 98 ? 41.373 41.147 97.208 1.00 24.25 78 HIS B N 1
ATOM 3140 C CA . HIS B 1 98 ? 41.313 42.532 96.770 1.00 23.75 78 HIS B CA 1
ATOM 3141 C C . HIS B 1 98 ? 41.221 43.486 97.951 1.00 23.54 78 HIS B C 1
ATOM 3142 O O . HIS B 1 98 ? 40.786 43.098 99.036 1.00 23.94 78 HIS B O 1
ATOM 3149 N N . ALA B 1 99 ? 41.678 44.719 97.737 1.00 23.03 79 ALA B N 1
ATOM 3150 C CA . ALA B 1 99 ? 41.603 45.785 98.728 1.00 22.64 79 ALA B CA 1
ATOM 3151 C C . ALA B 1 99 ? 41.512 47.117 97.990 1.00 21.95 79 ALA B C 1
ATOM 3152 O O . ALA B 1 99 ? 42.442 47.939 98.020 1.00 21.03 79 ALA B O 1
ATOM 3154 N N . PHE B 1 100 ? 40.386 47.297 97.307 1.00 21.40 80 PHE B N 1
ATOM 3155 C CA . PHE B 1 100 ? 40.100 48.513 96.543 1.00 21.80 80 PHE B CA 1
ATOM 3156 C C . PHE B 1 100 ? 39.727 49.644 97.482 1.00 21.81 80 PHE B C 1
ATOM 3157 O O . PHE B 1 100 ? 39.286 49.404 98.606 1.00 21.55 80 PHE B O 1
ATOM 3165 N N . TYR B 1 101 ? 39.919 50.871 97.014 1.00 21.95 81 TYR B N 1
ATOM 3166 C CA . TYR B 1 101 ? 39.470 52.055 97.722 1.00 21.61 81 TYR B CA 1
ATOM 3167 C C . TYR B 1 101 ? 38.077 52.450 97.215 1.00 21.69 81 TYR B C 1
ATOM 3168 O O . TYR B 1 101 ? 37.863 52.614 95.997 1.00 21.14 81 TYR B O 1
ATOM 3177 N N . ASN B 1 102 ? 37.130 52.593 98.140 1.00 21.23 82 ASN B N 1
ATOM 3178 C CA . ASN B 1 102 ? 35.746 52.928 97.765 1.00 21.36 82 ASN B CA 1
ATOM 3179 C C . ASN B 1 102 ? 35.575 54.417 97.505 1.00 21.64 82 ASN B C 1
ATOM 3180 O O . ASN B 1 102 ? 36.039 55.252 98.281 1.00 21.26 82 ASN B O 1
ATOM 3189 N N . ILE B 1 103 ? 34.934 54.748 96.388 1.00 21.76 83 ILE B N 1
ATOM 3190 C CA . ILE B 1 103 ? 34.693 56.139 96.018 1.00 22.20 83 ILE B CA 1
ATOM 3191 C C . ILE B 1 103 ? 33.201 56.488 96.069 1.00 23.41 83 ILE B C 1
ATOM 3192 O O . ILE B 1 103 ? 32.369 55.599 96.234 1.00 23.83 83 ILE B O 1
ATOM 3197 N N . LYS B 1 104 ? 32.904 57.782 95.954 1.00 24.46 84 LYS B N 1
ATOM 3198 C CA A LYS B 1 104 ? 31.515 58.239 95.898 0.50 25.53 84 LYS B CA 1
ATOM 3199 C CA B LYS B 1 104 ? 31.537 58.336 95.873 0.50 25.59 84 LYS B CA 1
ATOM 3200 C C . LYS B 1 104 ? 30.936 58.149 94.483 1.00 25.58 84 LYS B C 1
ATOM 3201 O O . LYS B 1 104 ? 29.717 58.049 94.328 1.00 26.42 84 LYS B O 1
ATOM 3212 N N . GLY B 1 105 ? 31.806 58.168 93.465 1.00 25.31 85 GLY B N 1
ATOM 3213 C CA . GLY B 1 105 ? 31.399 57.972 92.070 1.00 24.64 85 GLY B CA 1
ATOM 3214 C C . GLY B 1 105 ? 30.981 56.536 91.813 1.00 24.07 85 GLY B C 1
ATOM 3215 O O . GLY B 1 105 ? 31.018 55.713 92.719 1.00 24.67 85 GLY B O 1
ATOM 3216 N N . GLU B 1 106 ? 30.577 56.229 90.581 1.00 22.85 86 GLU B N 1
ATOM 3217 C CA . GLU B 1 106 ? 30.189 54.864 90.216 1.00 21.93 86 GLU B CA 1
ATOM 3218 C C . GLU B 1 106 ? 31.156 54.237 89.212 1.00 20.72 86 GLU B C 1
ATOM 3219 O O . GLU B 1 106 ? 31.546 54.868 88.243 1.00 21.01 86 GLU B O 1
ATOM 3225 N N . THR B 1 107 ? 31.575 53.002 89.474 1.00 19.99 87 THR B N 1
ATOM 3226 C CA . THR B 1 107 ? 32.351 52.213 88.508 1.00 19.06 87 THR B CA 1
ATOM 3227 C C . THR B 1 107 ? 31.570 52.159 87.178 1.00 18.32 87 THR B C 1
ATOM 3228 O O . 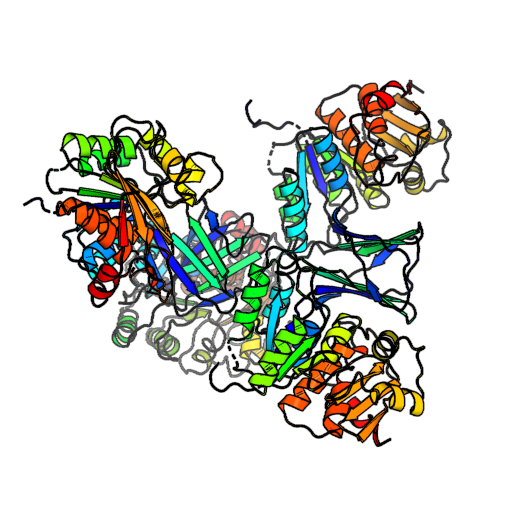THR B 1 107 ? 30.356 52.045 87.194 1.00 18.38 87 THR B O 1
ATOM 3232 N N . ARG B 1 108 ? 32.284 52.283 86.064 1.00 18.21 88 ARG B N 1
ATOM 3233 C CA . ARG B 1 108 ? 31.731 52.340 84.702 1.00 17.48 88 ARG B CA 1
ATOM 3234 C C . ARG B 1 108 ? 31.388 50.956 84.144 1.00 17.16 88 ARG B C 1
ATOM 3235 O O . ARG B 1 108 ? 31.867 49.944 84.653 1.00 16.91 88 ARG B O 1
ATOM 3243 N N . ASN B 1 109 ? 30.545 50.934 83.108 1.00 16.85 89 ASN B N 1
ATOM 3244 C CA . ASN B 1 109 ? 30.406 49.779 82.200 1.00 16.74 89 ASN B CA 1
ATOM 3245 C C . ASN B 1 109 ? 31.256 49.996 80.950 1.00 16.27 89 ASN B C 1
ATOM 3246 O O . ASN B 1 109 ? 31.588 51.119 80.608 1.00 16.09 89 ASN B O 1
ATOM 3251 N N . CYS B 1 110 ? 31.587 48.913 80.264 1.00 17.15 90 CYS B N 1
ATOM 3252 C CA . CYS B 1 110 ? 32.002 48.981 78.860 1.00 17.76 90 CYS B CA 1
ATOM 3253 C C . CYS B 1 110 ? 31.221 47.910 78.105 1.00 17.52 90 CYS B C 1
ATOM 3254 O O . CYS B 1 110 ? 30.851 46.901 78.695 1.00 17.50 90 CYS B O 1
ATOM 3257 N N . ILE B 1 111 ? 30.944 48.156 76.825 1.00 17.59 91 ILE B N 1
ATOM 3258 C CA . ILE B 1 111 ? 30.112 47.271 75.998 1.00 17.49 91 ILE B CA 1
ATOM 3259 C C . ILE B 1 111 ? 30.925 46.745 74.810 1.00 18.01 91 ILE B C 1
ATOM 3260 O O . ILE B 1 111 ? 31.644 47.504 74.170 1.00 17.53 91 ILE B O 1
ATOM 3265 N N . ALA B 1 112 ? 30.826 45.440 74.568 1.00 17.87 92 ALA B N 1
ATOM 3266 C CA . ALA B 1 112 ? 31.358 44.797 73.371 1.00 19.09 92 ALA B CA 1
ATOM 3267 C C . ALA B 1 112 ? 30.215 44.047 72.693 1.00 19.39 92 ALA B C 1
ATOM 3268 O O . ALA B 1 112 ? 29.653 43.125 73.267 1.00 19.12 92 ALA B O 1
ATOM 3270 N N . ILE B 1 113 ? 29.852 44.487 71.494 1.00 19.94 93 ILE B N 1
ATOM 3271 C CA . ILE B 1 113 ? 28.839 43.816 70.675 1.00 20.08 93 ILE B CA 1
ATOM 3272 C C . ILE B 1 113 ? 29.558 43.009 69.623 1.00 20.94 93 ILE B C 1
ATOM 3273 O O . ILE B 1 113 ? 30.294 43.569 68.809 1.00 21.83 93 ILE B O 1
ATOM 3278 N N . LEU B 1 114 ? 29.347 41.695 69.658 1.00 21.69 94 LEU B N 1
ATOM 3279 C CA . LEU B 1 114 ? 29.965 40.754 68.719 1.00 22.85 94 LEU B CA 1
ATOM 3280 C C . LEU B 1 114 ? 28.918 40.308 67.702 1.00 23.06 94 LEU B C 1
ATOM 3281 O O . LEU B 1 114 ? 27.951 39.617 68.036 1.00 23.32 94 LEU B O 1
ATOM 3286 N N . HIS B 1 115 ? 29.102 40.752 66.466 1.00 23.78 95 HIS B N 1
ATOM 3287 C CA . HIS B 1 115 ? 28.113 40.582 65.418 1.00 24.48 95 HIS B CA 1
ATOM 3288 C C . HIS B 1 115 ? 28.805 40.394 64.070 1.00 25.17 95 HIS B C 1
ATOM 3289 O O . HIS B 1 115 ? 29.677 41.170 63.697 1.00 24.94 95 HIS B O 1
ATOM 3296 N N . GLU B 1 116 ? 28.452 39.323 63.373 1.00 26.06 96 GLU B N 1
ATOM 3297 C CA . GLU B 1 116 ? 28.940 39.104 62.010 1.00 27.25 96 GLU B CA 1
ATOM 3298 C C . GLU B 1 116 ? 30.476 39.191 61.896 1.00 27.78 96 GLU B C 1
ATOM 3299 O O . GLU B 1 116 ? 31.005 39.756 60.936 1.00 28.54 96 GLU B O 1
ATOM 3305 N N . GLY B 1 117 ? 31.178 38.650 62.894 1.00 28.33 97 GLY B N 1
ATOM 3306 C CA . GLY B 1 117 ? 32.648 38.675 62.922 1.00 28.68 97 GLY B CA 1
ATOM 3307 C C . GLY B 1 117 ? 33.261 40.033 63.253 1.00 28.99 97 GLY B C 1
ATOM 3308 O O . GLY B 1 117 ? 34.488 40.177 63.248 1.00 29.57 97 GLY B O 1
ATOM 3309 N N . GLN B 1 118 ? 32.409 41.027 63.529 1.00 28.50 98 GLN B N 1
ATOM 3310 C CA . GLN B 1 118 ? 32.834 42.365 63.940 1.00 27.67 98 GLN B CA 1
ATOM 3311 C C . GLN B 1 118 ? 32.805 42.500 65.471 1.00 26.56 98 GLN B C 1
ATOM 3312 O O . GLN B 1 118 ? 32.148 41.728 66.166 1.00 26.44 98 GLN B O 1
ATOM 3318 N N . GLN B 1 119 ? 33.523 43.490 65.979 1.00 25.65 99 GLN B N 1
ATOM 3319 C CA . GLN B 1 119 ? 33.513 43.806 67.395 1.00 25.19 99 GLN B CA 1
ATOM 3320 C C . GLN B 1 119 ? 33.255 45.301 67.551 1.00 23.29 99 GLN B C 1
ATOM 3321 O O . GLN B 1 119 ? 34.130 46.120 67.286 1.00 23.85 99 GLN B O 1
ATOM 3327 N N . THR B 1 120 ? 32.041 45.648 67.956 1.00 21.33 100 THR B N 1
ATOM 3328 C CA . THR B 1 120 ? 31.660 47.043 68.130 1.00 19.70 100 THR B CA 1
ATOM 3329 C C . THR B 1 120 ? 31.625 47.345 69.632 1.00 19.60 100 THR B C 1
ATOM 3330 O O . THR B 1 120 ? 30.858 46.733 70.378 1.00 18.74 100 THR B O 1
ATOM 3334 N N . GLU B 1 121 ? 32.456 48.294 70.051 1.00 19.22 101 GLU B N 1
ATOM 3335 C CA . GLU B 1 121 ? 32.617 48.633 71.463 1.00 19.21 101 GLU B CA 1
ATOM 3336 C C . GLU B 1 121 ? 32.126 50.033 71.845 1.00 18.72 101 GLU B C 1
ATOM 3337 O O . GLU B 1 121 ? 32.239 50.991 71.065 1.00 17.94 101 GLU B O 1
ATOM 3343 N N . ILE B 1 122 ? 31.586 50.132 73.058 1.00 18.00 102 ILE B N 1
ATOM 3344 C CA . ILE B 1 122 ? 31.210 51.416 73.660 1.00 18.01 102 ILE B CA 1
ATOM 3345 C C . ILE B 1 122 ? 31.918 51.499 75.010 1.00 17.55 102 ILE B C 1
ATOM 3346 O O . ILE B 1 122 ? 31.710 50.662 75.881 1.00 16.53 102 ILE B O 1
ATOM 3351 N N . LEU B 1 123 ? 32.782 52.495 75.148 1.00 18.15 103 LEU B N 1
ATOM 3352 C CA . LEU B 1 123 ? 33.633 52.640 76.333 1.00 19.30 103 LEU B CA 1
ATOM 3353 C C . LEU B 1 123 ? 33.268 53.922 77.069 1.00 19.34 103 LEU B C 1
ATOM 3354 O O . LEU B 1 123 ? 33.264 55.008 76.481 1.00 19.01 103 LEU B O 1
ATOM 3359 N N . GLU B 1 124 ? 32.911 53.785 78.341 1.00 19.64 104 GLU B N 1
ATOM 3360 C CA . GLU B 1 124 ? 32.522 54.931 79.156 1.00 20.38 104 GLU B CA 1
ATOM 3361 C C . GLU B 1 124 ? 33.766 55.554 79.775 1.00 21.33 104 GLU B C 1
ATOM 3362 O O . GLU B 1 124 ? 34.724 54.858 80.088 1.00 21.29 104 GLU B O 1
ATOM 3368 N N . GLN B 1 125 ? 33.741 56.869 79.922 1.00 22.25 105 GLN B N 1
ATOM 3369 C CA . GLN B 1 125 ? 34.806 57.622 80.569 1.00 24.43 105 GLN B CA 1
ATOM 3370 C C . GLN B 1 125 ? 35.013 57.163 82.027 1.00 23.86 105 GLN B C 1
ATOM 3371 O O . GLN B 1 125 ? 36.140 56.996 82.484 1.00 24.13 105 GLN B O 1
ATOM 3377 N N . GLY B 1 126 ? 33.912 56.947 82.735 1.00 23.86 106 GLY B N 1
ATOM 3378 C CA . GLY B 1 126 ? 33.959 56.540 84.132 1.00 24.20 106 GLY B CA 1
ATOM 3379 C C . GLY B 1 126 ? 33.871 57.700 85.117 1.00 24.41 106 GLY B C 1
ATOM 3380 O O . GLY B 1 126 ? 33.693 58.862 84.711 1.00 23.53 106 GLY B O 1
ATOM 3381 N N . PRO B 1 127 ? 34.026 57.393 86.418 1.00 24.77 107 PRO B N 1
ATOM 3382 C CA . PRO B 1 127 ? 33.781 58.359 87.488 1.00 25.35 107 PRO B CA 1
ATOM 3383 C C . PRO B 1 127 ? 34.889 59.400 87.631 1.00 25.99 107 PRO B C 1
ATOM 3384 O O . PRO B 1 127 ? 35.974 59.243 87.081 1.00 25.83 107 PRO B O 1
ATOM 3388 N N . GLU B 1 128 ? 34.588 60.461 88.373 1.00 27.25 108 GLU B N 1
ATOM 3389 C CA . GLU B 1 128 ? 35.560 61.478 88.709 1.00 28.30 108 GLU B CA 1
ATOM 3390 C C . GLU B 1 128 ? 36.049 61.162 90.114 1.00 28.14 108 GLU B C 1
ATOM 3391 O O . GLU B 1 128 ? 35.253 60.815 90.985 1.00 28.90 108 GLU B O 1
ATOM 3397 N N . ILE B 1 129 ? 37.353 61.252 90.334 1.00 28.16 109 ILE B N 1
ATOM 3398 C CA . ILE B 1 129 ? 37.889 61.034 91.666 1.00 28.14 109 ILE B CA 1
ATOM 3399 C C . ILE B 1 129 ? 38.137 62.413 92.264 1.00 28.84 109 ILE B C 1
ATOM 3400 O O . ILE B 1 129 ? 38.797 63.250 91.639 1.00 28.88 109 ILE B O 1
ATOM 3405 N N . ASP B 1 130 ? 37.595 62.657 93.455 1.00 29.96 110 ASP B N 1
ATOM 3406 C CA . ASP B 1 130 ? 37.816 63.944 94.121 1.00 31.26 110 ASP B CA 1
ATOM 3407 C C . ASP B 1 130 ? 39.138 63.965 94.921 1.00 31.58 110 ASP B C 1
ATOM 3408 O O . ASP B 1 130 ? 39.826 62.937 95.025 1.00 30.82 110 ASP B O 1
ATOM 3413 N N . ASN B 1 131 ? 39.485 65.131 95.470 1.00 31.93 111 ASN B N 1
ATOM 3414 C CA . ASN B 1 131 ? 40.751 65.315 96.188 1.00 32.63 111 ASN B CA 1
ATOM 3415 C C . ASN B 1 131 ? 40.918 64.449 97.444 1.00 31.80 111 ASN B C 1
ATOM 3416 O O . ASN B 1 131 ? 42.016 63.984 97.732 1.00 31.98 111 ASN B O 1
ATOM 3421 N N . GLN B 1 132 ? 39.826 64.244 98.173 1.00 31.27 112 GLN B N 1
ATOM 3422 C CA . GLN B 1 132 ? 39.787 63.393 99.361 1.00 31.07 112 GLN B CA 1
ATOM 3423 C C . GLN B 1 132 ? 40.011 61.912 99.045 1.00 29.83 112 GLN B C 1
ATOM 3424 O O . GLN B 1 132 ? 40.706 61.196 99.788 1.00 29.16 112 GLN B O 1
ATOM 3430 N N . GLU B 1 133 ? 39.383 61.451 97.962 1.00 28.04 113 GLU B N 1
ATOM 3431 C CA . GLU B 1 133 ? 39.530 60.069 97.516 1.00 26.45 113 GLU B CA 1
ATOM 3432 C C . GLU B 1 133 ? 40.956 59.818 97.037 1.00 25.20 113 GLU B C 1
ATOM 3433 O O . GLU B 1 133 ? 41.548 58.793 97.364 1.00 24.72 113 GLU B O 1
ATOM 3439 N N . ALA B 1 134 ? 41.500 60.772 96.288 1.00 23.95 114 ALA B N 1
ATOM 3440 C CA . ALA B 1 134 ? 42.874 60.707 95.810 1.00 23.75 114 ALA B CA 1
ATOM 3441 C C . ALA B 1 134 ? 43.879 60.617 96.962 1.00 23.59 114 ALA B C 1
ATOM 3442 O O . ALA B 1 134 ? 44.823 59.826 96.903 1.00 22.48 114 ALA B O 1
ATOM 3444 N N . ALA B 1 135 ? 43.671 61.433 97.999 1.00 23.36 115 ALA B N 1
ATOM 3445 C CA . ALA B 1 135 ? 44.562 61.453 99.154 1.00 23.07 115 ALA B CA 1
ATOM 3446 C C . ALA B 1 135 ? 44.388 60.189 99.983 1.00 22.72 115 ALA B C 1
ATOM 3447 O O . ALA B 1 135 ? 45.369 59.607 100.460 1.00 22.86 115 ALA B O 1
ATOM 3449 N N . GLY B 1 136 ? 43.143 59.749 100.121 1.00 21.71 116 GLY B N 1
ATOM 3450 C CA . GLY B 1 136 ? 42.836 58.512 100.810 1.00 20.88 116 GLY B CA 1
ATOM 3451 C C . GLY B 1 136 ? 43.474 57.273 100.182 1.00 20.61 116 GLY B C 1
ATOM 3452 O O . GLY B 1 136 ? 43.949 56.382 100.905 1.00 19.94 116 GLY B O 1
ATOM 3453 N N . PHE B 1 137 ? 43.467 57.192 98.849 1.00 20.00 117 PHE B N 1
ATOM 3454 C CA . PHE B 1 137 ? 44.071 56.031 98.189 1.00 20.19 117 PHE B CA 1
ATOM 3455 C C . PHE B 1 137 ? 45.578 56.006 98.420 1.00 20.03 117 PHE B C 1
ATOM 3456 O O . PHE B 1 137 ? 46.172 54.939 98.620 1.00 20.72 117 PHE B O 1
ATOM 3464 N N . ILE B 1 138 ? 46.190 57.181 98.382 1.00 21.03 118 ILE B N 1
ATOM 3465 C CA . ILE B 1 138 ? 47.644 57.300 98.570 1.00 21.68 118 ILE B CA 1
ATOM 3466 C C . ILE B 1 138 ? 48.078 56.813 99.958 1.00 22.14 118 ILE B C 1
ATOM 3467 O O . ILE B 1 138 ? 49.091 56.126 100.092 1.00 22.72 118 ILE B O 1
ATOM 3472 N N . LYS B 1 139 ? 47.286 57.137 100.975 1.00 22.59 119 LYS B N 1
ATOM 3473 C CA . LYS B 1 139 ? 47.516 56.658 102.339 1.00 22.99 119 LYS B CA 1
ATOM 3474 C C . LYS B 1 139 ? 47.314 55.153 102.448 1.00 22.48 119 LYS B C 1
ATOM 3475 O O . LYS B 1 139 ? 48.056 54.460 103.140 1.00 22.46 119 LYS B O 1
ATOM 3481 N N . HIS B 1 140 ? 46.305 54.655 101.745 1.00 22.15 120 HIS B N 1
ATOM 3482 C CA . HIS B 1 140 ? 45.994 53.237 101.675 1.00 21.50 120 HIS B CA 1
ATOM 3483 C C . HIS B 1 140 ? 47.153 52.479 101.012 1.00 20.87 120 HIS B C 1
ATOM 3484 O O . HIS B 1 140 ? 47.598 51.456 101.516 1.00 20.43 120 HIS B O 1
ATOM 3491 N N . PHE B 1 141 ? 47.642 53.011 99.897 1.00 20.52 121 PHE B N 1
ATOM 3492 C CA . PHE B 1 141 ? 48.754 52.440 99.150 1.00 20.54 121 PHE B CA 1
ATOM 3493 C C . PHE B 1 141 ? 50.046 52.371 99.996 1.00 21.40 121 PHE B C 1
ATOM 3494 O O . PHE B 1 141 ? 50.696 51.323 100.080 1.00 21.01 121 PHE B O 1
ATOM 3502 N N . GLU B 1 142 ? 50.409 53.504 100.602 1.00 22.18 122 GLU B N 1
ATOM 3503 C CA . GLU B 1 142 ? 51.509 53.593 101.573 1.00 23.18 122 GLU B CA 1
ATOM 3504 C C . GLU B 1 142 ? 51.473 52.461 102.606 1.00 24.27 122 GLU B C 1
ATOM 3505 O O . GLU B 1 142 ? 52.481 51.794 102.829 1.00 24.45 122 GLU B O 1
ATOM 3511 N N . GLN B 1 143 ? 50.306 52.224 103.199 1.00 25.48 123 GLN B N 1
ATOM 3512 C CA . GLN B 1 143 ? 50.129 51.158 104.189 1.00 27.62 123 GLN B CA 1
ATOM 3513 C C . GLN B 1 143 ? 50.279 49.732 103.636 1.00 27.76 123 GLN B C 1
ATOM 3514 O O . GLN B 1 143 ? 50.517 48.783 104.394 1.00 27.53 123 GLN B O 1
ATOM 3536 N N . GLU B 1 146 ? 54.411 47.572 103.106 1.00 26.73 126 GLU B N 1
ATOM 3537 C CA . GLU B 1 146 ? 55.072 46.585 103.979 1.00 26.79 126 GLU B CA 1
ATOM 3538 C C . GLU B 1 146 ? 54.718 45.142 103.625 1.00 25.90 126 GLU B C 1
ATOM 3539 O O . GLU B 1 146 ? 55.408 44.205 104.034 1.00 26.11 126 GLU B O 1
ATOM 3545 N N . LYS B 1 147 ? 53.652 44.969 102.855 1.00 25.04 127 LYS B N 1
ATOM 3546 C CA . LYS B 1 147 ? 53.117 43.645 102.555 1.00 24.59 127 LYS B CA 1
ATOM 3547 C C . LYS B 1 147 ? 53.345 43.181 101.122 1.00 23.09 127 LYS B C 1
ATOM 3548 O O . LYS B 1 147 ? 52.812 42.146 100.737 1.00 22.33 127 LYS B O 1
ATOM 3554 N N . VAL B 1 148 ? 54.077 43.946 100.314 1.00 22.06 128 VAL B N 1
ATOM 3555 C CA . VAL B 1 148 ? 54.259 43.577 98.896 1.00 21.11 128 VAL B CA 1
ATOM 3556 C C . VAL B 1 148 ? 55.699 43.735 98.408 1.00 20.82 128 VAL B C 1
ATOM 3557 O O . VAL B 1 148 ? 56.487 44.478 98.981 1.00 20.46 128 VAL B O 1
ATOM 3561 N N . GLU B 1 149 ? 56.030 43.037 97.333 1.00 20.18 129 GLU B N 1
ATOM 3562 C CA . GLU B 1 149 ? 57.393 43.074 96.801 1.00 19.98 129 GLU B CA 1
ATOM 3563 C C . GLU B 1 149 ? 57.457 43.499 95.343 1.00 19.26 129 GLU B C 1
ATOM 3564 O O . GLU B 1 149 ? 58.545 43.618 94.788 1.00 19.06 129 GLU B O 1
ATOM 3570 N N . ALA B 1 150 ? 56.290 43.725 94.733 1.00 18.47 130 ALA B N 1
ATOM 3571 C CA . ALA B 1 150 ? 56.173 44.196 93.347 1.00 17.88 130 ALA B CA 1
ATOM 3572 C C . ALA B 1 150 ? 54.801 44.823 93.103 1.00 17.85 130 ALA B C 1
ATOM 3573 O O . ALA B 1 150 ? 53.803 44.321 93.591 1.00 18.04 130 ALA B O 1
ATOM 3575 N N . VAL B 1 151 ? 54.770 45.892 92.310 1.00 17.35 131 VAL B N 1
ATOM 3576 C CA . VAL B 1 151 ? 53.520 46.575 91.939 1.00 17.08 131 VAL B CA 1
ATOM 3577 C C . VAL B 1 151 ? 53.406 46.620 90.411 1.00 17.14 131 VAL B C 1
ATOM 3578 O O . VAL B 1 151 ? 54.313 47.109 89.722 1.00 17.27 131 VAL B O 1
ATOM 3582 N N . ALA B 1 152 ? 52.302 46.092 89.896 1.00 17.07 132 ALA B N 1
ATOM 3583 C CA . ALA B 1 152 ? 51.993 46.185 88.476 1.00 17.86 132 ALA B CA 1
ATOM 3584 C C . ALA B 1 152 ? 50.881 47.215 88.263 1.00 18.09 132 ALA B C 1
ATOM 3585 O O . ALA B 1 152 ? 49.786 47.092 88.823 1.00 18.57 132 ALA B O 1
ATOM 3587 N N . ILE B 1 153 ? 51.196 48.219 87.456 1.00 17.97 133 ILE B N 1
ATOM 3588 C CA . ILE B 1 153 ? 50.310 49.342 87.154 1.00 19.16 133 ILE B CA 1
ATOM 3589 C C . ILE B 1 153 ? 49.976 49.366 85.658 1.00 19.53 133 ILE B C 1
ATOM 3590 O O . ILE B 1 153 ? 50.876 49.451 84.824 1.00 19.33 133 ILE B O 1
ATOM 3595 N N . SER B 1 154 ? 48.689 49.264 85.327 1.00 20.81 134 SER B N 1
ATOM 3596 C CA . SER B 1 154 ? 48.221 49.215 83.932 1.00 22.11 134 SER B CA 1
ATOM 3597 C C . SER B 1 154 ? 47.019 50.160 83.693 1.00 22.68 134 SER B C 1
ATOM 3598 O O . SER B 1 154 ? 46.210 50.376 84.586 1.00 22.24 134 SER B O 1
ATOM 3601 N N . GLY B 1 155 ? 46.931 50.729 82.491 1.00 23.71 135 GLY B N 1
ATOM 3602 C CA . GLY B 1 155 ? 45.793 51.596 82.117 1.00 24.32 135 GLY B CA 1
ATOM 3603 C C . GLY B 1 155 ? 46.008 53.079 82.378 1.00 24.83 135 GLY B C 1
ATOM 3604 O O . GLY B 1 155 ? 47.019 53.486 82.969 1.00 24.75 135 GLY B O 1
ATOM 3605 N N . SER B 1 156 ? 45.034 53.886 81.950 1.00 25.16 136 SER B N 1
ATOM 3606 C CA A SER B 1 156 ? 45.089 55.336 82.096 0.50 24.90 136 SER B CA 1
ATOM 3607 C CA B SER B 1 156 ? 45.107 55.334 82.102 0.50 24.93 136 SER B CA 1
ATOM 3608 C C . SER B 1 156 ? 44.438 55.791 83.401 1.00 24.72 136 SER B C 1
ATOM 3609 O O . SER B 1 156 ? 43.736 55.021 84.061 1.00 24.34 136 SER B O 1
ATOM 3614 N N . LEU B 1 157 ? 44.675 57.048 83.777 1.00 24.51 137 LEU B N 1
ATOM 3615 C CA . LEU B 1 157 ? 44.100 57.587 85.004 1.00 24.22 137 LEU B CA 1
ATOM 3616 C C . LEU B 1 157 ? 42.619 57.872 84.806 1.00 24.71 137 LEU B C 1
ATOM 3617 O O . LEU B 1 157 ? 42.229 58.349 83.736 1.00 24.77 137 LEU B O 1
ATOM 3622 N N . PRO B 1 158 ? 41.793 57.585 85.823 1.00 24.53 138 PRO B N 1
ATOM 3623 C CA . PRO B 1 158 ? 40.428 58.085 85.755 1.00 25.15 138 PRO B CA 1
ATOM 3624 C C . PRO B 1 158 ? 40.387 59.609 85.855 1.00 25.87 138 PRO B C 1
ATOM 3625 O O . PRO B 1 158 ? 41.344 60.247 86.324 1.00 25.51 138 PRO B O 1
ATOM 3629 N N . LYS B 1 159 ? 39.292 60.180 85.371 1.00 26.70 139 LYS B N 1
ATOM 3630 C CA . LYS B 1 159 ? 39.039 61.622 85.453 1.00 27.64 139 LYS B CA 1
ATOM 3631 C C . LYS B 1 159 ? 39.129 62.137 86.895 1.00 26.96 139 LYS B C 1
ATOM 3632 O O . LYS B 1 159 ? 38.740 61.451 87.838 1.00 26.60 139 LYS B O 1
ATOM 3638 N N . GLY B 1 160 ? 39.638 63.351 87.062 1.00 27.15 140 GLY B N 1
ATOM 3639 C CA . GLY B 1 160 ? 39.614 63.976 88.376 1.00 26.69 140 GLY B CA 1
ATOM 3640 C C . GLY B 1 160 ? 40.952 63.942 89.078 1.00 27.27 140 GLY B C 1
ATOM 3641 O O . GLY B 1 160 ? 41.221 64.800 89.917 1.00 27.15 140 GLY B O 1
ATOM 3642 N N . LEU B 1 161 ? 41.785 62.958 88.727 1.00 26.88 141 LEU B N 1
ATOM 3643 C CA . LEU B 1 161 ? 43.109 62.791 89.320 1.00 27.08 141 LEU B CA 1
ATOM 3644 C C . LEU B 1 161 ? 44.112 63.743 88.709 1.00 27.80 141 LEU B C 1
ATOM 3645 O O . LEU B 1 161 ? 44.143 63.920 87.485 1.00 27.76 141 LEU B O 1
ATOM 3650 N N . ASN B 1 162 ? 44.935 64.354 89.563 1.00 28.56 142 ASN B N 1
ATOM 3651 C CA . ASN B 1 162 ? 46.089 65.115 89.113 1.00 29.69 142 ASN B CA 1
ATOM 3652 C C . ASN B 1 162 ? 46.859 64.264 88.116 1.00 29.74 142 ASN B C 1
ATOM 3653 O O . ASN B 1 162 ? 47.003 63.054 88.309 1.00 29.70 142 ASN B O 1
ATOM 3658 N N . GLN B 1 163 ? 47.350 64.900 87.057 1.00 29.69 143 GLN B N 1
ATOM 3659 C CA . GLN B 1 163 ? 48.129 64.229 86.025 1.00 30.30 143 GLN B CA 1
ATOM 3660 C C . GLN B 1 163 ? 49.403 63.566 86.573 1.00 28.92 143 GLN B C 1
ATOM 3661 O O . GLN B 1 163 ? 50.004 62.732 85.905 1.00 28.90 143 GLN B O 1
ATOM 3667 N N . ASP B 1 164 ? 49.804 63.946 87.786 1.00 27.95 144 ASP B N 1
ATOM 3668 C CA . ASP B 1 164 ? 51.018 63.410 88.409 1.00 26.77 144 ASP B CA 1
ATOM 3669 C C . ASP B 1 164 ? 50.772 62.164 89.273 1.00 25.48 144 ASP B C 1
ATOM 3670 O O . ASP B 1 164 ? 51.671 61.721 89.990 1.00 25.65 144 ASP B O 1
ATOM 3675 N N . TYR B 1 165 ? 49.566 61.609 89.221 1.00 23.69 145 TYR B N 1
ATOM 3676 C CA . TYR B 1 165 ? 49.177 60.593 90.197 1.00 22.46 145 TYR B CA 1
ATOM 3677 C C . TYR B 1 165 ? 50.038 59.326 90.166 1.00 21.72 145 TYR B C 1
ATOM 3678 O O . TYR B 1 165 ? 50.386 58.789 91.226 1.00 21.74 145 TYR B O 1
ATOM 3687 N N . TYR B 1 166 ? 50.364 58.840 88.970 1.00 21.54 146 TYR B N 1
ATOM 3688 C CA . TYR B 1 166 ? 51.244 57.671 88.855 1.00 21.21 146 TYR B CA 1
ATOM 3689 C C . TYR B 1 166 ? 52.659 57.986 89.347 1.00 21.83 146 TYR B C 1
ATOM 3690 O O . TYR B 1 166 ? 53.312 57.137 89.958 1.00 21.95 146 TYR B O 1
ATOM 3699 N N . ALA B 1 167 ? 53.133 59.201 89.068 1.00 21.88 147 ALA B N 1
ATOM 3700 C CA . ALA B 1 167 ? 54.399 59.676 89.624 1.00 21.76 147 ALA B CA 1
ATOM 3701 C C . ALA B 1 167 ? 54.388 59.652 91.158 1.00 21.68 147 ALA B C 1
ATOM 3702 O O . ALA B 1 167 ? 55.360 59.202 91.783 1.00 22.25 147 ALA B O 1
ATOM 3704 N N . GLN B 1 168 ? 53.285 60.106 91.764 1.00 21.16 148 GLN B N 1
ATOM 3705 C CA . GLN B 1 168 ? 53.108 60.037 93.225 1.00 20.30 148 GLN B CA 1
ATOM 3706 C C . GLN B 1 168 ? 53.141 58.599 93.757 1.00 18.99 148 GLN B C 1
ATOM 3707 O O . GLN B 1 168 ? 53.719 58.329 94.821 1.00 17.78 148 GLN B O 1
ATOM 3713 N N . ILE B 1 169 ? 52.478 57.691 93.038 1.00 17.84 149 ILE B N 1
ATOM 3714 C CA . ILE B 1 169 ? 52.458 56.272 93.408 1.00 17.23 149 ILE B CA 1
ATOM 3715 C C . ILE B 1 169 ? 53.854 55.631 93.300 1.00 16.82 149 ILE B C 1
ATOM 3716 O O . ILE B 1 169 ? 54.293 54.914 94.195 1.00 16.87 149 ILE B O 1
ATOM 3721 N N . ILE B 1 170 ? 54.549 55.893 92.208 1.00 17.31 150 ILE B N 1
ATOM 3722 C CA . ILE B 1 170 ? 55.882 55.315 92.005 1.00 18.12 150 ILE B CA 1
ATOM 3723 C C . ILE B 1 170 ? 56.876 55.863 93.039 1.00 18.36 150 ILE B C 1
ATOM 3724 O O . ILE B 1 170 ? 57.784 55.143 93.493 1.00 17.97 150 ILE B O 1
ATOM 3729 N N . GLU B 1 171 ? 56.654 57.112 93.453 1.00 18.95 151 GLU B N 1
ATOM 3730 C CA . GLU B 1 171 ? 57.434 57.715 94.525 1.00 19.63 151 GLU B CA 1
ATOM 3731 C C . GLU B 1 171 ? 57.292 56.893 95.808 1.00 19.99 151 GLU B C 1
ATOM 3732 O O . GLU B 1 171 ? 58.296 56.614 96.464 1.00 20.36 151 GLU B O 1
ATOM 3738 N N . ARG B 1 172 ? 56.067 56.468 96.142 1.00 19.67 152 ARG B N 1
ATOM 3739 C CA . ARG B 1 172 ? 55.849 55.638 97.348 1.00 20.08 152 ARG B CA 1
ATOM 3740 C C . ARG B 1 172 ? 56.521 54.268 97.259 1.00 19.72 152 ARG B C 1
ATOM 3741 O O . ARG B 1 172 ? 57.013 53.751 98.266 1.00 19.69 152 ARG B O 1
ATOM 3749 N N . CYS B 1 173 ? 56.523 53.680 96.065 1.00 20.08 153 CYS B N 1
ATOM 3750 C CA . CYS B 1 173 ? 57.247 52.428 95.819 1.00 20.52 153 CYS B CA 1
ATOM 3751 C C . CYS B 1 173 ? 58.750 52.629 95.957 1.00 21.61 153 CYS B C 1
ATOM 3752 O O . CYS B 1 173 ? 59.425 51.866 96.652 1.00 21.57 153 CYS B O 1
ATOM 3755 N N . GLN B 1 174 ? 59.261 53.661 95.292 1.00 22.55 154 GLN B N 1
ATOM 3756 C CA . GLN B 1 174 ? 60.680 53.980 95.328 1.00 24.42 154 GLN B CA 1
ATOM 3757 C C . GLN B 1 174 ? 61.170 54.194 96.767 1.00 24.53 154 GLN B C 1
ATOM 3758 O O . GLN B 1 174 ? 62.190 53.626 97.156 1.00 24.62 154 GLN B O 1
ATOM 3764 N N . ASN B 1 175 ? 60.431 54.970 97.563 1.00 24.28 155 ASN B N 1
ATOM 3765 C CA . ASN B 1 175 ? 60.772 55.165 98.983 1.00 24.84 155 ASN B CA 1
ATOM 3766 C C . ASN B 1 175 ? 60.932 53.862 99.771 1.00 25.15 155 ASN B C 1
ATOM 3767 O O . ASN B 1 175 ? 61.663 53.807 100.766 1.00 25.22 155 ASN B O 1
ATOM 3772 N N . LYS B 1 176 ? 60.235 52.817 99.335 1.00 25.16 156 LYS B N 1
ATOM 3773 C CA . LYS B 1 176 ? 60.215 51.566 100.075 1.00 24.82 156 LYS B CA 1
ATOM 3774 C C . LYS B 1 176 ? 60.947 50.437 99.367 1.00 24.64 156 LYS B C 1
ATOM 3775 O O . LYS B 1 176 ? 60.958 49.311 99.862 1.00 25.15 156 LYS B O 1
ATOM 3781 N N . GLY B 1 177 ? 61.570 50.734 98.229 1.00 23.75 157 GLY B N 1
ATOM 3782 C CA . GLY B 1 177 ? 62.321 49.739 97.482 1.00 23.36 157 GLY B CA 1
ATOM 3783 C C . GLY B 1 177 ? 61.489 48.659 96.798 1.00 23.03 157 GLY B C 1
ATOM 3784 O O . GLY B 1 177 ? 61.958 47.526 96.630 1.00 23.03 157 GLY B O 1
ATOM 3785 N N . VAL B 1 178 ? 60.270 49.018 96.389 1.00 21.82 158 VAL B N 1
ATOM 3786 C CA . VAL B 1 178 ? 59.345 48.091 95.723 1.00 20.91 158 VAL B CA 1
ATOM 3787 C C . VAL B 1 178 ? 59.336 48.363 94.209 1.00 20.23 158 VAL B C 1
ATOM 3788 O O . VAL B 1 178 ? 58.914 49.438 93.773 1.00 19.96 158 VAL B O 1
ATOM 3792 N N . PRO B 1 179 ? 59.825 47.406 93.405 1.00 19.38 159 PRO B N 1
ATOM 3793 C CA . PRO B 1 179 ? 59.883 47.606 91.962 1.00 19.16 159 PRO B CA 1
ATOM 3794 C C . PRO B 1 179 ? 58.498 47.781 91.314 1.00 18.93 159 PRO B C 1
ATOM 3795 O O . PRO B 1 179 ? 57.538 47.123 91.718 1.00 18.33 159 PRO B O 1
ATOM 3799 N N . VAL B 1 180 ? 58.417 48.655 90.313 1.00 18.38 160 VAL B N 1
ATOM 3800 C CA . VAL B 1 180 ? 57.158 48.897 89.602 1.00 18.33 160 VAL B CA 1
ATOM 3801 C C . VAL B 1 180 ? 57.216 48.447 88.140 1.00 18.05 160 VAL B C 1
ATOM 3802 O O . VAL B 1 180 ? 58.115 48.840 87.391 1.00 18.60 160 VAL B O 1
ATOM 3806 N N . ILE B 1 181 ? 56.232 47.642 87.741 1.00 18.44 161 ILE B N 1
ATOM 3807 C CA . ILE B 1 181 ? 56.040 47.261 86.343 1.00 18.43 161 ILE B CA 1
ATOM 3808 C C . ILE B 1 181 ? 54.904 48.136 85.770 1.00 19.15 161 ILE B C 1
ATOM 3809 O O . ILE B 1 181 ? 53.759 48.081 86.242 1.00 18.77 161 ILE B O 1
ATOM 3814 N N . LEU B 1 182 ? 55.240 48.966 84.782 1.00 19.72 162 LEU B N 1
ATOM 3815 C CA . LEU B 1 182 ? 54.320 50.002 84.295 1.00 20.61 162 LEU B CA 1
ATOM 3816 C C . LEU B 1 182 ? 53.928 49.757 82.858 1.00 21.77 162 LEU B C 1
ATOM 3817 O O . LEU B 1 182 ? 54.795 49.617 81.988 1.00 21.78 162 LEU B O 1
ATOM 3822 N N . ASP B 1 183 ? 52.621 49.708 82.617 1.00 22.61 163 ASP B N 1
ATOM 3823 C CA . ASP B 1 183 ? 52.087 49.499 81.282 1.00 24.06 163 ASP B CA 1
ATOM 3824 C C . ASP B 1 183 ? 51.032 50.561 80.991 1.00 24.99 163 ASP B C 1
ATOM 3825 O O . ASP B 1 183 ? 49.845 50.371 81.267 1.00 24.33 163 ASP B O 1
ATOM 3830 N N . CYS B 1 184 ? 51.509 51.693 80.484 1.00 26.30 164 CYS B N 1
ATOM 3831 C CA A CYS B 1 184 ? 50.615 52.736 79.995 0.50 26.89 164 CYS B CA 1
ATOM 3832 C CA B CYS B 1 184 ? 50.686 52.830 80.056 0.50 27.44 164 CYS B CA 1
ATOM 3833 C C . CYS B 1 184 ? 51.201 53.353 78.729 1.00 27.62 164 CYS B C 1
ATOM 3834 O O . CYS B 1 184 ? 52.302 52.974 78.297 1.00 27.93 164 CYS B O 1
ATOM 3839 N N . SER B 1 185 ? 50.449 54.269 78.115 1.00 28.41 165 SER B N 1
ATOM 3840 C CA . SER B 1 185 ? 50.853 54.889 76.849 1.00 29.53 165 SER B CA 1
ATOM 3841 C C . SER B 1 185 ? 50.570 56.391 76.816 1.00 29.79 165 SER B C 1
ATOM 3842 O O . SER B 1 185 ? 49.972 56.940 77.744 1.00 29.58 165 SER B O 1
ATOM 3845 N N . GLY B 1 186 ? 51.015 57.041 75.740 1.00 30.30 166 GLY B N 1
ATOM 3846 C CA . GLY B 1 186 ? 50.643 58.427 75.447 1.00 31.04 166 GLY B CA 1
ATOM 3847 C C . GLY B 1 186 ? 51.167 59.406 76.466 1.00 31.24 166 GLY B C 1
ATOM 3848 O O . GLY B 1 186 ? 52.253 59.208 77.020 1.00 31.63 166 GLY B O 1
ATOM 3849 N N . ALA B 1 187 ? 50.384 60.452 76.723 1.00 31.47 167 ALA B N 1
ATOM 3850 C CA . ALA B 1 187 ? 50.736 61.496 77.693 1.00 31.21 167 ALA B CA 1
ATOM 3851 C C . ALA B 1 187 ? 50.858 60.955 79.127 1.00 31.02 167 ALA B C 1
ATOM 3852 O O . ALA B 1 187 ? 51.624 61.498 79.934 1.00 31.08 167 ALA B O 1
ATOM 3854 N N . THR B 1 188 ? 50.088 59.904 79.427 1.00 30.51 168 THR B N 1
ATOM 3855 C CA . THR B 1 188 ? 50.161 59.186 80.709 1.00 30.19 168 THR B CA 1
ATOM 3856 C C . THR B 1 188 ? 51.585 58.666 80.975 1.00 29.74 168 THR B C 1
ATOM 3857 O O . THR B 1 188 ? 52.140 58.874 82.058 1.00 30.27 168 THR B O 1
ATOM 3861 N N . LEU B 1 189 ? 52.160 57.995 79.981 1.00 29.58 169 LEU B N 1
ATOM 3862 C CA . LEU B 1 189 ? 53.508 57.448 80.065 1.00 29.37 169 LEU B CA 1
ATOM 3863 C C . LEU B 1 189 ? 54.553 58.565 80.030 1.00 29.76 169 LEU B C 1
ATOM 3864 O O . LEU B 1 189 ? 55.478 58.591 80.850 1.00 29.70 169 LEU B O 1
ATOM 3869 N N . GLN B 1 190 ? 54.384 59.489 79.083 1.00 29.87 170 GLN B N 1
ATOM 3870 C CA . GLN B 1 190 ? 55.213 60.688 78.964 1.00 30.27 170 GLN B CA 1
ATOM 3871 C C . GLN B 1 190 ? 55.407 61.431 80.295 1.00 29.77 170 GLN B C 1
ATOM 3872 O O . GLN B 1 190 ? 56.527 61.812 80.644 1.00 30.11 170 GLN B O 1
ATOM 3878 N N . THR B 1 191 ? 54.327 61.613 81.042 1.00 29.10 171 THR B N 1
ATOM 3879 C CA . THR B 1 191 ? 54.386 62.309 82.326 1.00 28.94 171 THR B CA 1
ATOM 3880 C C . THR B 1 191 ? 55.227 61.565 83.373 1.00 28.52 171 THR B C 1
ATOM 3881 O O . THR B 1 191 ? 55.951 62.189 84.157 1.00 27.96 171 THR B O 1
ATOM 3885 N N . VAL B 1 192 ? 55.132 60.237 83.375 1.00 27.79 172 VAL B N 1
ATOM 3886 C CA . VAL B 1 192 ? 55.965 59.416 84.242 1.00 27.72 172 VAL B CA 1
ATOM 3887 C C . VAL B 1 192 ? 57.445 59.537 83.846 1.00 28.07 172 VAL B C 1
ATOM 3888 O O . VAL B 1 192 ? 58.297 59.755 84.704 1.00 28.55 172 VAL B O 1
ATOM 3892 N N . LEU B 1 193 ? 57.738 59.427 82.551 1.00 28.53 173 LEU B N 1
ATOM 3893 C CA . LEU B 1 193 ? 59.123 59.459 82.064 1.00 29.02 173 LEU B CA 1
ATOM 3894 C C . LEU B 1 193 ? 59.830 60.795 82.321 1.00 29.58 173 LEU B C 1
ATOM 3895 O O . LEU B 1 193 ? 61.051 60.836 82.494 1.00 30.17 173 LEU B O 1
ATOM 3900 N N . GLU B 1 194 ? 59.061 61.878 82.365 1.00 29.72 174 GLU B N 1
ATOM 3901 C CA . GLU B 1 194 ? 59.591 63.200 82.692 1.00 29.99 174 GLU B CA 1
ATOM 3902 C C . GLU B 1 194 ? 59.875 63.403 84.188 1.00 29.49 174 GLU B C 1
ATOM 3903 O O . GLU B 1 194 ? 60.611 64.320 84.560 1.00 29.87 174 GLU B O 1
ATOM 3909 N N . ASN B 1 195 ? 59.282 62.562 85.042 1.00 28.57 175 ASN B N 1
ATOM 3910 C CA . ASN B 1 195 ? 59.403 62.712 86.492 1.00 27.46 175 ASN B CA 1
ATOM 3911 C C . ASN B 1 195 ? 60.609 61.937 87.043 1.00 27.06 175 ASN B C 1
ATOM 3912 O O . ASN B 1 195 ? 61.093 61.022 86.380 1.00 26.90 175 ASN B O 1
ATOM 3917 N N . PRO B 1 196 ? 61.114 62.313 88.243 1.00 26.59 176 PRO B N 1
ATOM 3918 C CA . PRO B 1 196 ? 62.304 61.628 88.791 1.00 26.38 176 PRO B CA 1
ATOM 3919 C C . PRO B 1 196 ? 62.097 60.199 89.335 1.00 25.95 176 PRO B C 1
ATOM 3920 O O . PRO B 1 196 ? 63.057 59.430 89.375 1.00 26.16 176 PRO B O 1
ATOM 3924 N N . TYR B 1 197 ? 60.879 59.854 89.762 1.00 24.74 177 TYR B N 1
ATOM 3925 C CA . TYR B 1 197 ? 60.587 58.503 90.295 1.00 23.92 177 TYR B CA 1
ATOM 3926 C C . TYR B 1 197 ? 60.224 57.512 89.201 1.00 23.61 177 TYR B C 1
ATOM 3927 O O . TYR B 1 197 ? 59.132 57.562 88.637 1.00 23.50 177 TYR B O 1
ATOM 3936 N N . LYS B 1 198 ? 61.152 56.603 88.925 1.00 23.28 178 LYS B N 1
ATOM 3937 C CA . LYS B 1 198 ? 61.107 55.773 87.721 1.00 23.20 178 LYS B CA 1
ATOM 3938 C C . LYS B 1 198 ? 60.475 54.408 87.958 1.00 23.05 178 LYS B C 1
ATOM 3939 O O . LYS B 1 198 ? 60.669 53.813 89.017 1.00 23.17 178 LYS B O 1
ATOM 3945 N N . PRO B 1 199 ? 59.726 53.898 86.960 1.00 22.93 179 PRO B N 1
ATOM 3946 C CA . PRO B 1 199 ? 59.342 52.491 87.011 1.00 22.86 179 PRO B CA 1
ATOM 3947 C C . PRO B 1 199 ? 60.576 51.613 86.772 1.00 23.12 179 PRO B C 1
ATOM 3948 O O . PRO B 1 199 ? 61.552 52.060 86.157 1.00 23.48 179 PRO B O 1
ATOM 3952 N N . THR B 1 200 ? 60.529 50.379 87.258 1.00 23.18 180 THR B N 1
ATOM 3953 C CA . THR B 1 200 ? 61.596 49.401 87.046 1.00 23.21 180 THR B CA 1
ATOM 3954 C C . THR B 1 200 ? 61.471 48.765 85.661 1.00 23.74 180 THR B C 1
ATOM 3955 O O . THR B 1 200 ? 62.481 48.430 85.013 1.00 24.51 180 THR B O 1
ATOM 3959 N N . VAL B 1 201 ? 60.232 48.592 85.212 1.00 23.47 181 VAL B N 1
ATOM 3960 C CA . VAL B 1 201 ? 59.954 48.045 83.893 1.00 23.23 181 VAL B CA 1
ATOM 3961 C C . VAL B 1 201 ? 58.892 48.888 83.206 1.00 24.01 181 VAL B C 1
ATOM 3962 O O . VAL B 1 201 ? 57.907 49.279 83.834 1.00 23.35 181 VAL B O 1
ATOM 3966 N N . ILE B 1 202 ? 59.099 49.162 81.916 1.00 25.12 182 ILE B N 1
ATOM 3967 C CA . ILE B 1 202 ? 58.023 49.648 81.038 1.00 26.18 182 ILE B CA 1
ATOM 3968 C C . ILE B 1 202 ? 57.834 48.674 79.881 1.00 27.45 182 ILE B C 1
ATOM 3969 O O . ILE B 1 202 ? 58.801 48.067 79.405 1.00 27.68 182 ILE B O 1
ATOM 3974 N N . LYS B 1 203 ? 56.585 48.496 79.458 1.00 29.16 183 LYS B N 1
ATOM 3975 C CA . LYS B 1 203 ? 56.271 47.583 78.359 1.00 30.79 183 LYS B CA 1
ATOM 3976 C C . LYS B 1 203 ? 55.441 48.241 77.240 1.00 31.85 183 LYS B C 1
ATOM 3977 O O . LYS B 1 203 ? 54.257 47.942 77.080 1.00 31.69 183 LYS B O 1
ATOM 3983 N N . PRO B 1 204 ? 56.068 49.139 76.463 1.00 33.17 184 PRO B N 1
ATOM 3984 C CA . PRO B 1 204 ? 55.368 49.649 75.297 1.00 34.42 184 PRO B CA 1
ATOM 3985 C C . PRO B 1 204 ? 55.346 48.578 74.209 1.00 35.88 184 PRO B C 1
ATOM 3986 O O . PRO B 1 204 ? 56.253 47.738 74.149 1.00 36.16 184 PRO B O 1
ATOM 3990 N N . ASN B 1 205 ? 54.298 48.565 73.394 1.00 36.88 185 ASN B N 1
ATOM 3991 C CA . ASN B 1 205 ? 54.386 47.842 72.134 1.00 38.44 185 ASN B CA 1
ATOM 3992 C C . ASN B 1 205 ? 55.087 48.774 71.149 1.00 39.28 185 ASN B C 1
ATOM 3993 O O . ASN B 1 205 ? 55.317 49.945 71.472 1.00 39.41 185 ASN B O 1
ATOM 3998 N N . ILE B 1 206 ? 55.461 48.268 69.978 1.00 40.70 186 ILE B N 1
ATOM 3999 C CA . ILE B 1 206 ? 56.257 49.065 69.042 1.00 41.80 186 ILE B CA 1
ATOM 4000 C C . ILE B 1 206 ? 55.545 50.368 68.617 1.00 42.77 186 ILE B C 1
ATOM 4001 O O . ILE B 1 206 ? 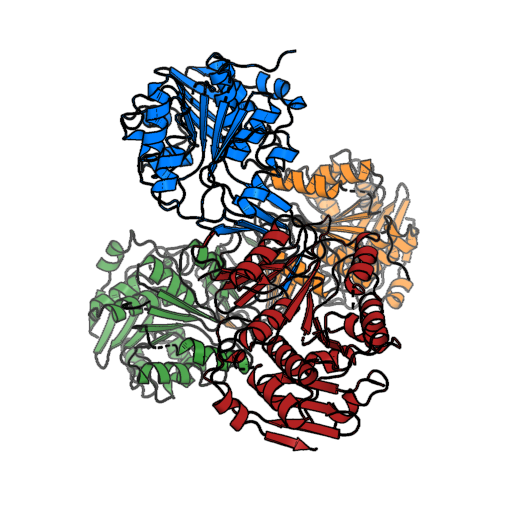56.172 51.431 68.575 1.00 42.79 186 ILE B O 1
ATOM 4006 N N . SER B 1 207 ? 54.239 50.283 68.349 1.00 43.95 187 SER B N 1
ATOM 4007 C CA . SER B 1 207 ? 53.432 51.466 68.014 1.00 45.35 187 SER B CA 1
ATOM 4008 C C . SER B 1 207 ? 53.549 52.534 69.110 1.00 45.78 187 SER B C 1
ATOM 4009 O O . SER B 1 207 ? 53.846 53.697 68.823 1.00 45.72 187 SER B O 1
ATOM 4012 N N . GLU B 1 208 ? 53.339 52.109 70.360 1.00 46.28 188 GLU B N 1
ATOM 4013 C CA . GLU B 1 208 ? 53.430 52.968 71.544 1.00 46.60 188 GLU B CA 1
ATOM 4014 C C . GLU B 1 208 ? 54.796 53.638 71.701 1.00 47.36 188 GLU B C 1
ATOM 4015 O O . GLU B 1 208 ? 54.875 54.814 72.073 1.00 47.73 188 GLU B O 1
ATOM 4021 N N . LEU B 1 209 ? 55.865 52.903 71.403 1.00 48.12 189 LEU B N 1
ATOM 4022 C CA . LEU B 1 209 ? 57.223 53.415 71.569 1.00 48.88 189 LEU B CA 1
ATOM 4023 C C . LEU B 1 209 ? 57.490 54.625 70.683 1.00 49.85 189 LEU B C 1
ATOM 4024 O O . LEU B 1 209 ? 57.992 55.649 71.157 1.00 50.04 189 LEU B O 1
ATOM 4029 N N . TYR B 1 210 ? 57.154 54.504 69.401 1.00 50.91 190 TYR B N 1
ATOM 4030 C CA . TYR B 1 210 ? 57.499 55.535 68.421 1.00 51.89 190 TYR B CA 1
ATOM 4031 C C . TYR B 1 210 ? 56.587 56.762 68.466 1.00 52.89 190 TYR B C 1
ATOM 4032 O O . TYR B 1 210 ? 57.068 57.893 68.338 1.00 53.18 190 TYR B O 1
ATOM 4041 N N . GLN B 1 211 ? 55.287 56.538 68.654 1.00 54.26 191 GLN B N 1
ATOM 4042 C CA . GLN B 1 211 ? 54.342 57.624 68.917 1.00 55.74 191 GLN B CA 1
ATOM 4043 C C . GLN B 1 211 ? 54.937 58.577 69.950 1.00 56.48 191 GLN B C 1
ATOM 4044 O O . GLN B 1 211 ? 55.082 59.779 69.700 1.00 56.71 191 GLN B O 1
ATOM 4050 N N . LEU B 1 212 ? 55.294 58.003 71.100 1.00 57.25 192 LEU B N 1
ATOM 4051 C CA . LEU B 1 212 ? 55.871 58.701 72.248 1.00 57.99 192 LEU B CA 1
ATOM 4052 C C . LEU B 1 212 ? 57.106 59.537 71.895 1.00 58.83 192 LEU B C 1
ATOM 4053 O O . LEU B 1 212 ? 57.360 60.578 72.508 1.00 58.84 192 LEU B O 1
ATOM 4058 N N . LEU B 1 213 ? 57.866 59.068 70.908 1.00 59.93 193 LEU B N 1
ATOM 4059 C CA . LEU B 1 213 ? 59.074 59.745 70.439 1.00 61.06 193 LEU B CA 1
ATOM 4060 C C . LEU B 1 213 ? 58.806 60.711 69.281 1.00 61.86 193 LEU B C 1
ATOM 4061 O O . LEU B 1 213 ? 59.715 61.420 68.837 1.00 62.02 193 LEU B O 1
ATOM 4066 N N . ASN B 1 214 ? 57.556 60.741 68.814 1.00 62.94 194 ASN B N 1
ATOM 4067 C CA . ASN B 1 214 ? 57.150 61.523 67.640 1.00 64.03 194 ASN B CA 1
ATOM 4068 C C . ASN B 1 214 ? 58.015 61.177 66.425 1.00 64.55 194 ASN B C 1
ATOM 4069 O O . ASN B 1 214 ? 58.669 62.040 65.830 1.00 64.73 194 ASN B O 1
ATOM 4074 N N . GLN B 1 215 ? 58.022 59.890 66.088 1.00 65.12 195 GLN B N 1
ATOM 4075 C CA . GLN B 1 215 ? 58.834 59.360 65.000 1.00 65.65 195 GLN B CA 1
ATOM 4076 C C . GLN B 1 215 ? 58.060 58.281 64.241 1.00 66.01 195 GLN B C 1
ATOM 4077 O O . GLN B 1 215 ? 57.139 57.674 64.801 1.00 65.83 195 GLN B O 1
ATOM 4083 N N . PRO B 1 216 ? 58.402 58.064 62.952 1.00 66.49 196 PRO B N 1
ATOM 4084 C CA . PRO B 1 216 ? 57.782 56.964 62.208 1.00 66.83 196 PRO B CA 1
ATOM 4085 C C . PRO B 1 216 ? 58.275 55.596 62.690 1.00 67.13 196 PRO B C 1
ATOM 4086 O O . PRO B 1 216 ? 59.451 55.450 63.050 1.00 66.93 196 PRO B O 1
ATOM 4090 N N . LEU B 1 217 ? 57.366 54.621 62.697 1.00 67.53 197 LEU B N 1
ATOM 4091 C CA . LEU B 1 217 ? 57.653 53.248 63.122 1.00 68.01 197 LEU B CA 1
ATOM 4092 C C . LEU B 1 217 ? 58.806 52.633 62.323 1.00 68.34 197 LEU B C 1
ATOM 4093 O O . LEU B 1 217 ? 58.859 52.755 61.098 1.00 68.57 197 LEU B O 1
ATOM 4098 N N . ASP B 1 218 ? 59.730 51.987 63.031 1.00 68.68 198 ASP B N 1
ATOM 4099 C CA . ASP B 1 218 ? 60.897 51.366 62.409 1.00 69.01 198 ASP B CA 1
ATOM 4100 C C . ASP B 1 218 ? 61.263 50.082 63.149 1.00 69.09 198 ASP B C 1
ATOM 4101 O O . ASP B 1 218 ? 61.516 50.100 64.359 1.00 69.11 198 ASP B O 1
ATOM 4106 N N . GLU B 1 219 ? 61.292 48.976 62.410 1.00 69.10 199 GLU B N 1
ATOM 4107 C CA . GLU B 1 219 ? 61.478 47.643 62.989 1.00 69.09 199 GLU B CA 1
ATOM 4108 C C . GLU B 1 219 ? 62.937 47.184 63.021 1.00 68.88 199 GLU B C 1
ATOM 4109 O O . GLU B 1 219 ? 63.233 46.062 63.447 1.00 68.86 199 GLU B O 1
ATOM 4115 N N . SER B 1 220 ? 63.841 48.057 62.579 1.00 68.55 200 SER B N 1
ATOM 4116 C CA . SER B 1 220 ? 65.266 47.737 62.505 1.00 68.20 200 SER B CA 1
ATOM 4117 C C . SER B 1 220 ? 65.935 47.813 63.875 1.00 67.87 200 SER B C 1
ATOM 4118 O O . SER B 1 220 ? 65.742 48.782 64.617 1.00 67.86 200 SER B O 1
ATOM 4121 N N . LEU B 1 221 ? 66.732 46.791 64.190 1.00 67.38 201 LEU B N 1
ATOM 4122 C CA . LEU B 1 221 ? 67.408 46.671 65.490 1.00 66.99 201 LEU B CA 1
ATOM 4123 C C . LEU B 1 221 ? 68.516 47.711 65.699 1.00 66.61 201 LEU B C 1
ATOM 4124 O O . LEU B 1 221 ? 69.352 47.572 66.599 1.00 66.70 201 LEU B O 1
ATOM 4129 N N . GLU B 1 222 ? 68.520 48.741 64.857 1.00 65.97 202 GLU B N 1
ATOM 4130 C CA . GLU B 1 222 ? 69.454 49.861 64.972 1.00 65.31 202 GLU B CA 1
ATOM 4131 C C . GLU B 1 222 ? 68.669 51.097 65.385 1.00 64.67 202 GLU B C 1
ATOM 4132 O O . GLU B 1 222 ? 69.168 51.940 66.128 1.00 64.56 202 GLU B O 1
ATOM 4138 N N . SER B 1 223 ? 67.435 51.191 64.893 1.00 63.85 203 SER B N 1
ATOM 4139 C CA . SER B 1 223 ? 66.526 52.263 65.270 1.00 63.16 203 SER B CA 1
ATOM 4140 C C . SER B 1 223 ? 66.009 52.036 66.688 1.00 62.37 203 SER B C 1
ATOM 4141 O O . SER B 1 223 ? 66.161 52.903 67.555 1.00 62.29 203 SER B O 1
ATOM 4144 N N . LEU B 1 224 ? 65.408 50.863 66.906 1.00 61.34 204 LEU B N 1
ATOM 4145 C CA . LEU B 1 224 ? 64.913 50.440 68.217 1.00 60.24 204 LEU B CA 1
ATOM 4146 C C . LEU B 1 224 ? 65.945 50.658 69.324 1.00 59.65 204 LEU B C 1
ATOM 4147 O O . LEU B 1 224 ? 65.599 51.141 70.402 1.00 59.61 204 LEU B O 1
ATOM 4152 N N . LYS B 1 225 ? 67.204 50.311 69.048 1.00 58.78 205 LYS B N 1
ATOM 4153 C CA . LYS B 1 225 ? 68.314 50.554 69.978 1.00 58.02 205 LYS B CA 1
ATOM 4154 C C . LYS B 1 225 ? 68.494 52.035 70.303 1.00 57.49 205 LYS B C 1
ATOM 4155 O O . LYS B 1 225 ? 68.679 52.404 71.463 1.00 57.24 205 LYS B O 1
ATOM 4161 N N . GLN B 1 226 ? 68.453 52.872 69.267 1.00 56.77 206 GLN B N 1
ATOM 4162 C CA . GLN B 1 226 ? 68.593 54.319 69.416 1.00 56.26 206 GLN B CA 1
ATOM 4163 C C . GLN B 1 226 ? 67.373 54.911 70.122 1.00 55.30 206 GLN B C 1
ATOM 4164 O O . GLN B 1 226 ? 67.512 55.774 70.993 1.00 55.23 206 GLN B O 1
ATOM 4170 N N . ALA B 1 227 ? 66.189 54.430 69.740 1.00 54.29 207 ALA B N 1
ATOM 4171 C CA . ALA B 1 227 ? 64.921 54.858 70.333 1.00 53.29 207 ALA B CA 1
ATOM 4172 C C . ALA B 1 227 ? 64.888 54.662 71.857 1.00 52.67 207 ALA B C 1
ATOM 4173 O O . ALA B 1 227 ? 64.655 55.616 72.600 1.00 52.37 207 ALA B O 1
ATOM 4175 N N . VAL B 1 228 ? 65.150 53.435 72.310 1.00 51.91 208 VAL B N 1
ATOM 4176 C CA . VAL B 1 228 ? 65.079 53.100 73.740 1.00 51.34 208 VAL B CA 1
ATOM 4177 C C . VAL B 1 228 ? 66.257 53.648 74.549 1.00 50.97 208 VAL B C 1
ATOM 4178 O O . VAL B 1 228 ? 66.208 53.681 75.782 1.00 50.80 208 VAL B O 1
ATOM 4182 N N . SER B 1 229 ? 67.309 54.078 73.852 1.00 50.66 209 SER B N 1
ATOM 4183 C CA . SER B 1 229 ? 68.489 54.653 74.505 1.00 50.19 209 SER B CA 1
ATOM 4184 C C . SER B 1 229 ? 68.393 56.167 74.642 1.00 49.75 209 SER B C 1
ATOM 4185 O O . SER B 1 229 ? 69.274 56.794 75.229 1.00 49.77 209 SER B O 1
ATOM 4188 N N . GLN B 1 230 ? 67.321 56.744 74.098 1.00 49.28 210 GLN B N 1
ATOM 4189 C CA . GLN B 1 230 ? 67.051 58.179 74.208 1.00 49.03 210 GLN B CA 1
ATOM 4190 C C . GLN B 1 230 ? 66.961 58.632 75.662 1.00 48.23 210 GLN B C 1
ATOM 4191 O O . GLN B 1 230 ? 66.546 57.851 76.527 1.00 48.53 210 GLN B O 1
ATOM 4197 N N . PRO B 1 231 ? 67.359 59.890 75.943 1.00 47.51 211 PRO B N 1
ATOM 4198 C CA . PRO B 1 231 ? 67.364 60.397 77.325 1.00 46.66 211 PRO B CA 1
ATOM 4199 C C . PRO B 1 231 ? 65.986 60.402 78.003 1.00 45.65 211 PRO B C 1
ATOM 4200 O O . PRO B 1 231 ? 65.913 60.411 79.233 1.00 45.81 211 PRO B O 1
ATOM 4204 N N . LEU B 1 232 ? 64.917 60.380 77.210 1.00 44.37 212 LEU B N 1
ATOM 4205 C CA . LEU B 1 232 ? 63.556 60.284 77.739 1.00 43.17 212 LEU B CA 1
ATOM 4206 C C . LEU B 1 232 ? 63.370 59.039 78.613 1.00 42.55 212 LEU B C 1
ATOM 4207 O O . LEU B 1 232 ? 62.573 59.058 79.553 1.00 42.32 212 LEU B O 1
ATOM 4212 N N . PHE B 1 233 ? 64.127 57.983 78.303 1.00 41.91 213 PHE B N 1
ATOM 4213 C CA . PHE B 1 233 ? 64.022 56.676 78.963 1.00 41.26 213 PHE B CA 1
ATOM 4214 C C . PHE B 1 233 ? 65.092 56.376 80.029 1.00 40.89 213 PHE B C 1
ATOM 4215 O O . PHE B 1 233 ? 65.208 55.237 80.474 1.00 40.85 213 PHE B O 1
ATOM 4223 N N . GLU B 1 234 ? 65.864 57.384 80.432 1.00 40.18 214 GLU B N 1
ATOM 4224 C CA . GLU B 1 234 ? 66.931 57.210 81.424 1.00 39.59 214 GLU B CA 1
ATOM 4225 C C . GLU B 1 234 ? 66.380 56.783 82.793 1.00 38.56 214 GLU B C 1
ATOM 4226 O O . GLU B 1 234 ? 65.297 57.219 83.200 1.00 38.36 214 GLU B O 1
ATOM 4232 N N . GLY B 1 235 ? 67.134 55.929 83.487 1.00 37.08 215 GLY B N 1
ATOM 4233 C CA . GLY B 1 235 ? 66.788 55.492 84.838 1.00 35.48 215 GLY B CA 1
ATOM 4234 C C . GLY B 1 235 ? 65.814 54.326 84.917 1.00 34.36 215 GLY B C 1
ATOM 4235 O O . GLY B 1 235 ? 65.429 53.910 86.007 1.00 33.92 215 GLY B O 1
ATOM 4236 N N . ILE B 1 236 ? 65.408 53.803 83.766 1.00 33.71 216 ILE B N 1
ATOM 4237 C CA . ILE B 1 236 ? 64.522 52.640 83.720 1.00 33.08 216 ILE B CA 1
ATOM 4238 C C . ILE B 1 236 ? 65.311 51.369 83.414 1.00 32.92 216 ILE B C 1
ATOM 4239 O O . ILE B 1 236 ? 65.891 51.217 82.327 1.00 32.83 216 ILE B O 1
ATOM 4244 N N . GLU B 1 237 ? 65.315 50.462 84.388 1.00 32.21 217 GLU B N 1
ATOM 4245 C CA . GLU B 1 237 ? 66.075 49.217 84.322 1.00 31.49 217 GLU B CA 1
ATOM 4246 C C . GLU B 1 237 ? 65.738 48.346 83.114 1.00 30.80 217 GLU B C 1
ATOM 4247 O O . GLU B 1 237 ? 66.634 47.909 82.394 1.00 30.76 217 GLU B O 1
ATOM 4253 N N . TRP B 1 238 ? 64.454 48.081 82.909 1.00 30.11 218 TRP B N 1
ATOM 4254 C CA . TRP B 1 238 ? 63.987 47.232 81.819 1.00 29.35 218 TRP B CA 1
ATOM 4255 C C . TRP B 1 238 ? 63.088 48.018 80.881 1.00 29.46 218 TRP B C 1
ATOM 4256 O O . TRP B 1 238 ? 62.119 48.642 81.327 1.00 28.37 218 TRP B O 1
ATOM 4267 N N . ILE B 1 239 ? 63.400 47.978 79.587 1.00 29.28 219 ILE B N 1
ATOM 4268 C CA . ILE B 1 239 ? 62.484 48.476 78.562 1.00 29.97 219 ILE B CA 1
ATOM 4269 C C . ILE B 1 239 ? 62.152 47.321 77.640 1.00 30.13 219 ILE B C 1
ATOM 4270 O O . ILE B 1 239 ? 63.003 46.855 76.883 1.00 30.75 219 ILE B O 1
ATOM 4275 N N . ILE B 1 240 ? 60.914 46.857 77.726 1.00 30.58 220 ILE B N 1
ATOM 4276 C CA . ILE B 1 240 ? 60.483 45.675 76.998 1.00 31.22 220 ILE B CA 1
ATOM 4277 C C . ILE B 1 240 ? 59.459 46.069 75.946 1.00 32.12 220 ILE B C 1
ATOM 4278 O O . ILE B 1 240 ? 58.301 46.345 76.252 1.00 31.80 220 ILE B O 1
ATOM 4283 N N . VAL B 1 241 ? 59.922 46.100 74.700 1.00 33.25 221 VAL B N 1
ATOM 4284 C CA . VAL B 1 241 ? 59.117 46.513 73.556 1.00 34.02 221 VAL B CA 1
ATOM 4285 C C . VAL B 1 241 ? 58.519 45.279 72.899 1.00 34.77 221 VAL B C 1
ATOM 4286 O O . VAL B 1 241 ? 59.231 44.502 72.253 1.00 34.99 221 VAL B O 1
ATOM 4290 N N . SER B 1 242 ? 57.216 45.091 73.080 1.00 35.49 222 SER B N 1
ATOM 4291 C CA . SER B 1 242 ? 56.531 43.930 72.538 1.00 36.62 222 SER B CA 1
ATOM 4292 C C . SER B 1 242 ? 56.159 44.176 71.082 1.00 37.55 222 SER B C 1
ATOM 4293 O O . SER B 1 242 ? 55.852 45.306 70.695 1.00 37.51 222 SER B O 1
ATOM 4296 N N . LEU B 1 243 ? 56.197 43.114 70.277 1.00 38.80 223 LEU B N 1
ATOM 4297 C CA . LEU B 1 243 ? 56.091 43.261 68.819 1.00 40.06 223 LEU B CA 1
ATOM 4298 C C . LEU B 1 243 ? 55.024 42.373 68.182 1.00 40.71 223 LEU B C 1
ATOM 4299 O O . LEU B 1 243 ? 55.143 42.011 67.009 1.00 41.27 223 LEU B O 1
ATOM 4304 N N . GLY B 1 244 ? 53.983 42.034 68.941 1.00 41.32 224 GLY B N 1
ATOM 4305 C CA . GLY B 1 244 ? 52.940 41.133 68.453 1.00 42.30 224 GLY B CA 1
ATOM 4306 C C . GLY B 1 244 ? 53.545 39.805 68.017 1.00 42.98 224 GLY B C 1
ATOM 4307 O O . GLY B 1 244 ? 54.237 39.144 68.796 1.00 43.08 224 GLY B O 1
ATOM 4308 N N . ALA B 1 245 ? 53.306 39.438 66.759 1.00 43.39 225 ALA B N 1
ATOM 4309 C CA . ALA B 1 245 ? 53.831 38.202 66.164 1.00 43.63 225 ALA B CA 1
ATOM 4310 C C . ALA B 1 245 ? 55.357 38.105 66.161 1.00 43.75 225 ALA B C 1
ATOM 4311 O O . ALA B 1 245 ? 55.910 37.014 66.308 1.00 44.23 225 ALA B O 1
ATOM 4313 N N . GLN B 1 246 ?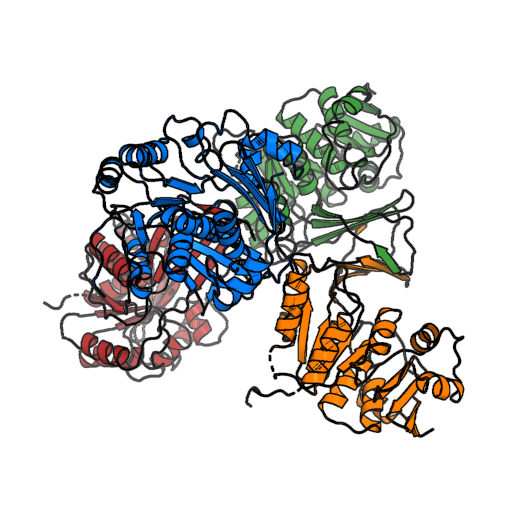 56.030 39.240 65.996 1.00 43.91 226 GLN B N 1
ATOM 4314 C CA . GLN B 1 246 ? 57.490 39.270 65.869 1.00 44.17 226 GLN B CA 1
ATOM 4315 C C . GLN B 1 246 ? 58.254 38.969 67.167 1.00 44.16 226 GLN B C 1
ATOM 4316 O O . GLN B 1 246 ? 59.475 38.790 67.137 1.00 44.45 226 GLN B O 1
ATOM 4322 N N . GLY B 1 247 ? 57.546 38.925 68.296 1.00 43.84 227 GLY B N 1
ATOM 4323 C CA . GLY B 1 247 ? 58.173 38.638 69.589 1.00 43.21 227 GLY B CA 1
ATOM 4324 C C . GLY B 1 247 ? 58.377 39.879 70.435 1.00 42.90 227 GLY B C 1
ATOM 4325 O O . GLY B 1 247 ? 57.407 40.564 70.785 1.00 43.00 227 GLY B O 1
ATOM 4326 N N . ALA B 1 248 ? 59.639 40.163 70.764 1.00 42.16 228 ALA B N 1
ATOM 4327 C CA . ALA B 1 248 ? 59.994 41.312 71.600 1.00 41.65 228 ALA B CA 1
ATOM 4328 C C . ALA B 1 248 ? 61.412 41.790 71.361 1.00 41.40 228 ALA B C 1
ATOM 4329 O O . ALA B 1 248 ? 62.292 41.013 70.980 1.00 41.46 228 ALA B O 1
ATOM 4331 N N . PHE B 1 249 ? 61.617 43.084 71.580 1.00 41.07 229 PHE B N 1
ATOM 4332 C CA . PHE B 1 249 ? 62.945 43.666 71.682 1.00 40.81 229 PHE B CA 1
ATOM 4333 C C . PHE B 1 249 ? 63.044 44.268 73.079 1.00 40.43 229 PHE B C 1
ATOM 4334 O O . PHE B 1 249 ? 62.144 44.979 73.510 1.00 40.37 229 PHE B O 1
ATOM 4342 N N . ALA B 1 250 ? 64.133 43.990 73.784 1.00 39.86 230 ALA B N 1
ATOM 4343 C CA . ALA B 1 250 ? 64.273 44.474 75.146 1.00 39.77 230 ALA B CA 1
ATOM 4344 C C . ALA B 1 250 ? 65.633 45.083 75.409 1.00 39.68 230 ALA B C 1
ATOM 4345 O O . ALA B 1 250 ? 66.630 44.678 74.822 1.00 39.72 230 ALA B O 1
ATOM 4347 N N . LYS B 1 251 ? 65.656 46.077 76.288 1.00 39.38 231 LYS B N 1
ATOM 4348 C CA . LYS B 1 251 ? 66.890 46.589 76.855 1.00 39.39 231 LYS B CA 1
ATOM 4349 C C . LYS B 1 251 ? 66.856 46.393 78.373 1.00 39.31 231 LYS B C 1
ATOM 4350 O O . LYS B 1 251 ? 65.908 46.821 79.039 1.00 39.07 231 LYS B O 1
ATOM 4356 N N . HIS B 1 252 ? 67.875 45.723 78.905 1.00 39.21 232 HIS B N 1
ATOM 4357 C CA . HIS B 1 252 ? 68.086 45.656 80.345 1.00 39.53 232 HIS B CA 1
ATOM 4358 C C . HIS B 1 252 ? 69.421 46.292 80.678 1.00 40.21 232 HIS B C 1
ATOM 4359 O O . HIS B 1 252 ? 70.470 45.825 80.226 1.00 40.22 232 HIS B O 1
ATOM 4366 N N . ASN B 1 253 ? 69.375 47.347 81.484 1.00 41.07 233 ASN B N 1
ATOM 4367 C CA . ASN B 1 253 ? 70.556 48.146 81.803 1.00 42.27 233 ASN B CA 1
ATOM 4368 C C . ASN B 1 253 ? 71.297 48.540 80.521 1.00 42.95 233 ASN B C 1
ATOM 4369 O O . ASN B 1 253 ? 70.768 49.318 79.733 1.00 43.28 233 ASN B O 1
ATOM 4374 N N . HIS B 1 254 ? 72.483 47.983 80.282 1.00 43.80 234 HIS B N 1
ATOM 4375 C CA . HIS B 1 254 ? 73.240 48.321 79.069 1.00 44.22 234 HIS B CA 1
ATOM 4376 C C . HIS B 1 254 ? 73.110 47.301 77.937 1.00 44.04 234 HIS B C 1
ATOM 4377 O O . HIS B 1 254 ? 73.550 47.565 76.814 1.00 44.45 234 HIS B O 1
ATOM 4384 N N . THR B 1 255 ? 72.513 46.145 78.224 1.00 43.50 235 THR B N 1
ATOM 4385 C CA . THR B 1 255 ? 72.407 45.068 77.232 1.00 43.25 235 THR B CA 1
ATOM 4386 C C . THR B 1 255 ? 71.052 45.022 76.506 1.00 43.19 235 THR B C 1
ATOM 4387 O O . THR B 1 255 ? 69.997 45.251 77.101 1.00 43.01 235 THR B O 1
ATOM 4391 N N . PHE B 1 256 ? 71.110 44.734 75.209 1.00 42.92 236 PHE B N 1
ATOM 4392 C CA . PHE B 1 256 ? 69.928 44.607 74.371 1.00 42.82 236 PHE B CA 1
ATOM 4393 C C . PHE B 1 256 ? 69.685 43.135 74.074 1.00 42.63 236 PHE B C 1
ATOM 4394 O O . PHE B 1 256 ? 70.633 42.344 73.980 1.00 42.78 236 PHE B O 1
ATOM 4402 N N . TYR B 1 257 ? 68.412 42.774 73.943 1.00 42.14 237 TYR B N 1
ATOM 4403 C CA . TYR B 1 257 ? 68.000 41.405 73.654 1.00 41.75 237 TYR B CA 1
ATOM 4404 C C . TYR B 1 257 ? 66.998 41.378 72.516 1.00 41.98 237 TYR B C 1
ATOM 4405 O O . TYR B 1 257 ? 66.164 42.279 72.396 1.00 41.47 237 TYR B O 1
ATOM 4414 N N . ARG B 1 258 ? 67.071 40.331 71.697 1.00 42.40 238 ARG B N 1
ATOM 4415 C CA . ARG B 1 258 ? 65.996 40.017 70.762 1.00 42.93 238 ARG B CA 1
ATOM 4416 C C . ARG B 1 258 ? 65.339 38.713 71.175 1.00 43.08 238 ARG B C 1
ATOM 4417 O O . ARG B 1 258 ? 66.019 37.714 71.429 1.00 43.20 238 ARG B O 1
ATOM 4425 N N . VAL B 1 259 ? 64.013 38.733 71.247 1.00 43.49 239 VAL B N 1
ATOM 4426 C CA . VAL B 1 259 ? 63.240 37.550 71.604 1.00 43.85 239 VAL B CA 1
ATOM 4427 C C . VAL B 1 259 ? 62.450 37.101 70.386 1.00 44.42 239 VAL B C 1
ATOM 4428 O O . VAL B 1 259 ? 61.493 37.763 69.972 1.00 44.34 239 VAL B O 1
ATOM 4432 N N . ASN B 1 260 ? 62.882 35.982 69.807 1.00 45.07 240 ASN B N 1
ATOM 4433 C CA . ASN B 1 260 ? 62.247 35.400 68.630 1.00 45.75 240 ASN B CA 1
ATOM 4434 C C . ASN B 1 260 ? 61.292 34.278 69.015 1.00 46.25 240 ASN B C 1
ATOM 4435 O O . ASN B 1 260 ? 61.634 33.421 69.829 1.00 46.08 240 ASN B O 1
ATOM 4440 N N . ILE B 1 261 ? 60.095 34.296 68.427 1.00 47.13 241 ILE B N 1
ATOM 4441 C CA . ILE B 1 261 ? 59.028 33.346 68.770 1.00 48.06 241 ILE B CA 1
ATOM 4442 C C . ILE B 1 261 ? 58.470 32.620 67.525 1.00 48.82 241 ILE B C 1
ATOM 4443 O O . ILE B 1 261 ? 58.556 33.152 66.414 1.00 48.95 241 ILE B O 1
ATOM 4448 N N . PRO B 1 262 ? 57.921 31.397 67.700 1.00 49.53 242 PRO B N 1
ATOM 4449 C CA . PRO B 1 262 ? 57.311 30.674 66.573 1.00 50.14 242 PRO B CA 1
ATOM 4450 C C . PRO B 1 262 ? 55.918 31.186 66.200 1.00 50.83 242 PRO B C 1
ATOM 4451 O O . PRO B 1 262 ? 55.248 31.820 67.026 1.00 51.05 242 PRO B O 1
ATOM 4455 N N . THR B 1 263 ? 55.489 30.898 64.971 1.00 51.16 243 THR B N 1
ATOM 4456 C CA . THR B 1 263 ? 54.154 31.273 64.498 1.00 51.78 243 THR B CA 1
ATOM 4457 C C . THR B 1 263 ? 53.104 30.297 65.045 1.00 52.17 243 THR B C 1
ATOM 4458 O O . THR B 1 263 ? 53.345 29.090 65.092 1.00 52.25 243 THR B O 1
ATOM 4462 N N . ILE B 1 264 ? 51.951 30.826 65.462 1.00 52.59 244 ILE B N 1
ATOM 4463 C CA . ILE B 1 264 ? 50.888 30.018 66.077 1.00 53.25 244 ILE B CA 1
ATOM 4464 C C . ILE B 1 264 ? 49.482 30.381 65.577 1.00 53.62 244 ILE B C 1
ATOM 4465 O O . ILE B 1 264 ? 49.295 31.393 64.897 1.00 53.62 244 ILE B O 1
ATOM 4470 N N . SER B 1 265 ? 48.504 29.544 65.930 1.00 54.22 245 SER B N 1
ATOM 4471 C CA . SER B 1 265 ? 47.087 29.809 65.652 1.00 54.69 245 SER B CA 1
ATOM 4472 C C . SER B 1 265 ? 46.575 30.944 66.536 1.00 54.64 245 SER B C 1
ATOM 4473 O O . SER B 1 265 ? 46.503 30.801 67.756 1.00 54.66 245 SER B O 1
ATOM 4476 N N . VAL B 1 266 ? 46.206 32.058 65.910 1.00 54.67 246 VAL B N 1
ATOM 4477 C CA . VAL B 1 266 ? 45.846 33.281 66.632 1.00 54.63 246 VAL B CA 1
ATOM 4478 C C . VAL B 1 266 ? 44.354 33.600 66.542 1.00 54.40 246 VAL B C 1
ATOM 4479 O O . VAL B 1 266 ? 43.812 33.776 65.446 1.00 54.58 246 VAL B O 1
ATOM 4483 N N . LEU B 1 267 ? 43.703 33.662 67.704 1.00 53.93 247 LEU B N 1
ATOM 4484 C CA . LEU B 1 267 ? 42.346 34.208 67.827 1.00 53.43 247 LEU B CA 1
ATOM 4485 C C . LEU B 1 267 ? 42.297 35.229 68.962 1.00 52.82 247 LEU B C 1
ATOM 4486 O O . LEU B 1 267 ? 42.289 34.871 70.143 1.00 53.04 247 LEU B O 1
ATOM 4491 N N . ASN B 1 268 ? 42.287 36.502 68.578 1.00 51.69 248 ASN B N 1
ATOM 4492 C CA . ASN B 1 268 ? 42.343 37.642 69.507 1.00 50.48 248 ASN B CA 1
ATOM 4493 C C . ASN B 1 268 ? 43.639 37.780 70.324 1.00 49.32 248 ASN B C 1
ATOM 4494 O O . ASN B 1 268 ? 43.820 37.103 71.342 1.00 49.28 248 ASN B O 1
ATOM 4499 N N . PRO B 1 269 ? 44.548 38.663 69.870 1.00 48.11 249 PRO B N 1
ATOM 4500 C CA . PRO B 1 269 ? 45.770 38.977 70.610 1.00 47.07 249 PRO B CA 1
ATOM 4501 C C . PRO B 1 269 ? 45.573 40.100 71.646 1.00 46.02 249 PRO B C 1
ATOM 4502 O O . PRO B 1 269 ? 46.545 40.541 72.267 1.00 45.55 249 PRO B O 1
ATOM 4506 N N . VAL B 1 270 ? 44.324 40.553 71.812 1.00 44.68 250 VAL B N 1
ATOM 4507 C CA . VAL B 1 270 ? 43.957 41.549 72.829 1.00 43.29 250 VAL B CA 1
ATOM 4508 C C . VAL B 1 270 ? 44.158 40.978 74.234 1.00 41.83 250 VAL B C 1
ATOM 4509 O O . VAL B 1 270 ? 43.639 39.907 74.565 1.00 41.59 250 VAL B O 1
ATOM 4513 N N . GLY B 1 271 ? 44.929 41.701 75.045 1.00 40.32 251 GLY B N 1
ATOM 4514 C CA . GLY B 1 271 ? 45.270 41.252 76.392 1.00 38.35 251 GLY B CA 1
ATOM 4515 C C . GLY B 1 271 ? 46.575 40.473 76.465 1.00 36.99 251 GLY B C 1
ATOM 4516 O O . GLY B 1 271 ? 46.933 39.970 77.529 1.00 36.89 251 GLY B O 1
ATOM 4517 N N . SER B 1 272 ? 47.276 40.364 75.336 1.00 35.15 252 SER B N 1
ATOM 4518 C CA . SER B 1 272 ? 48.572 39.680 75.289 1.00 33.67 252 SER B CA 1
ATOM 4519 C C . SER B 1 272 ? 49.663 40.519 75.938 1.00 32.39 252 SER B C 1
ATOM 4520 O O . SER B 1 272 ? 50.602 39.978 76.523 1.00 32.08 252 SER B O 1
ATOM 4523 N N . GLY B 1 273 ? 49.536 41.838 75.818 1.00 30.80 253 GLY B N 1
ATOM 4524 C CA . GLY B 1 273 ? 50.393 42.766 76.546 1.00 29.78 253 GLY B CA 1
ATOM 4525 C C . GLY B 1 273 ? 50.174 42.643 78.049 1.00 28.64 253 GLY B C 1
ATOM 4526 O O . GLY B 1 273 ? 51.143 42.580 78.808 1.00 28.64 253 GLY B O 1
ATOM 4527 N N . ASP B 1 274 ? 48.908 42.572 78.468 1.00 27.36 254 ASP B N 1
ATOM 4528 C CA . ASP B 1 274 ? 48.550 42.390 79.878 1.00 27.13 254 ASP B CA 1
ATOM 4529 C C . ASP B 1 274 ? 49.083 41.067 80.438 1.00 26.72 254 ASP B C 1
ATOM 4530 O O . ASP B 1 274 ? 49.515 41.001 81.594 1.00 26.23 254 ASP B O 1
ATOM 4535 N N . SER B 1 275 ? 49.013 40.014 79.620 1.00 25.93 255 SER B N 1
ATOM 4536 C CA . SER B 1 275 ? 49.546 38.700 79.978 1.00 25.35 255 SER B CA 1
ATOM 4537 C C . SER B 1 275 ? 51.071 38.728 80.061 1.00 24.66 255 SER B C 1
ATOM 4538 O O . SER B 1 275 ? 51.661 38.086 80.923 1.00 24.58 255 SER B O 1
ATOM 4541 N N . THR B 1 276 ? 51.696 39.481 79.161 1.00 24.08 256 THR B N 1
ATOM 4542 C CA . THR B 1 276 ? 53.140 39.678 79.170 1.00 23.98 256 THR B CA 1
ATOM 4543 C C . THR B 1 276 ? 53.548 40.388 80.460 1.00 23.11 256 THR B C 1
ATOM 4544 O O . THR B 1 276 ? 54.517 40.003 81.118 1.00 23.33 256 THR B O 1
ATOM 4548 N N . VAL B 1 277 ? 52.781 41.408 80.831 1.00 22.46 257 VAL B N 1
ATOM 4549 C CA . VAL B 1 277 ? 53.007 42.136 82.086 1.00 21.18 257 VAL B CA 1
ATOM 4550 C C . VAL B 1 277 ? 52.888 41.216 83.307 1.00 20.88 257 VAL B C 1
ATOM 4551 O O . VAL B 1 277 ? 53.710 41.294 84.210 1.00 20.78 257 VAL B O 1
ATOM 4555 N N . ALA B 1 278 ? 51.876 40.340 83.325 1.00 21.03 258 ALA B N 1
ATOM 4556 C CA . ALA B 1 278 ? 51.764 39.307 84.361 1.00 20.94 258 ALA B CA 1
ATOM 4557 C C . ALA B 1 278 ? 53.026 38.448 84.424 1.00 21.29 258 ALA B C 1
ATOM 4558 O O . ALA B 1 278 ? 53.565 38.209 85.502 1.00 21.30 258 ALA B O 1
ATOM 4560 N N . GLY B 1 279 ? 53.497 37.995 83.259 1.00 21.54 259 GLY B N 1
ATOM 4561 C CA . GLY B 1 279 ? 54.752 37.245 83.150 1.00 21.24 259 GLY B CA 1
ATOM 4562 C C . GLY B 1 279 ? 55.956 37.989 83.693 1.00 21.14 259 GLY B C 1
ATOM 4563 O O . GLY B 1 279 ? 56.719 37.442 84.479 1.00 21.38 259 GLY B O 1
ATOM 4564 N N . ILE B 1 280 ? 56.129 39.238 83.269 1.00 20.86 260 ILE B N 1
ATOM 4565 C CA . ILE B 1 280 ? 57.226 40.065 83.742 1.00 20.61 260 ILE B CA 1
ATOM 4566 C C . ILE B 1 280 ? 57.183 40.228 85.270 1.00 20.34 260 ILE B C 1
ATOM 4567 O O . ILE B 1 280 ? 58.202 40.071 85.927 1.00 20.22 260 ILE B O 1
ATOM 4572 N N . THR B 1 281 ? 56.006 40.541 85.818 1.00 20.22 261 THR B N 1
ATOM 4573 C CA . THR B 1 281 ? 55.862 40.765 87.270 1.00 20.28 261 THR B CA 1
ATOM 4574 C C . THR B 1 281 ? 56.151 39.492 88.083 1.00 20.51 261 THR B C 1
ATOM 4575 O O . THR B 1 281 ? 56.809 39.547 89.136 1.00 19.99 261 THR B O 1
ATOM 4579 N N . SER B 1 282 ? 55.665 38.353 87.584 1.00 20.87 262 SER B N 1
ATOM 4580 C CA . SER B 1 282 ? 55.956 37.043 88.180 1.00 21.37 262 SER B CA 1
ATOM 4581 C C . SER B 1 282 ? 57.464 36.848 88.259 1.00 21.34 262 SER B C 1
ATOM 4582 O O . SER B 1 282 ? 58.003 36.467 89.299 1.00 21.71 262 SER B O 1
ATOM 4585 N N . ALA B 1 283 ? 58.140 37.134 87.154 1.00 21.52 263 ALA B N 1
ATOM 4586 C CA . ALA B 1 283 ? 59.580 36.968 87.068 1.00 21.82 263 ALA B CA 1
ATOM 4587 C C . ALA B 1 283 ? 60.382 37.931 87.961 1.00 21.72 263 ALA B C 1
ATOM 4588 O O . ALA B 1 283 ? 61.396 37.530 88.539 1.00 21.85 263 ALA B O 1
ATOM 4590 N N . ILE B 1 284 ? 59.944 39.188 88.066 1.00 21.49 264 ILE B N 1
ATOM 4591 C CA . ILE B 1 284 ? 60.562 40.150 88.994 1.00 21.53 264 ILE B CA 1
ATOM 4592 C C . ILE B 1 284 ? 60.340 39.733 90.450 1.00 21.58 264 ILE B C 1
ATOM 4593 O O . ILE B 1 284 ? 61.271 39.796 91.247 1.00 21.69 264 ILE B O 1
ATOM 4598 N N . LEU B 1 285 ? 59.123 39.301 90.798 1.00 21.39 265 LEU B N 1
ATOM 4599 C CA . LEU B 1 285 ? 58.843 38.814 92.155 1.00 21.01 265 LEU B CA 1
ATOM 4600 C C . LEU B 1 285 ? 59.823 37.704 92.572 1.00 22.23 265 LEU B C 1
ATOM 4601 O O . LEU B 1 285 ? 60.323 37.683 93.707 1.00 21.75 265 LEU B O 1
ATOM 4606 N N . ASN B 1 286 ? 60.067 36.784 91.642 1.00 22.94 266 ASN B N 1
ATOM 4607 C CA . ASN B 1 286 ? 60.901 35.603 91.871 1.00 24.26 266 ASN B CA 1
ATOM 4608 C C . ASN B 1 286 ? 62.392 35.784 91.570 1.00 25.14 266 ASN B C 1
ATOM 4609 O O . ASN B 1 286 ? 63.185 34.843 91.730 1.00 25.66 266 ASN B O 1
ATOM 4614 N N . HIS B 1 287 ? 62.771 36.981 91.129 1.00 25.92 267 HIS B N 1
ATOM 4615 C CA . HIS B 1 287 ? 64.156 37.288 90.751 1.00 26.99 267 HIS B CA 1
ATOM 4616 C C . HIS B 1 287 ? 64.704 36.319 89.686 1.00 27.29 267 HIS B C 1
ATOM 4617 O O . HIS B 1 287 ? 65.834 35.815 89.804 1.00 26.86 267 HIS B O 1
ATOM 4624 N N . GLU B 1 288 ? 63.893 36.035 88.671 1.00 27.46 268 GLU B N 1
ATOM 4625 C CA . GLU B 1 288 ? 64.326 35.172 87.568 1.00 28.50 268 GLU B CA 1
ATOM 4626 C C . GLU B 1 288 ? 65.373 35.893 86.732 1.00 28.81 268 GLU B C 1
ATOM 4627 O O . GLU B 1 288 ? 65.412 37.133 86.708 1.00 28.62 268 GLU B O 1
ATOM 4633 N N . ASN B 1 289 ? 66.241 35.123 86.066 1.00 29.24 269 ASN B N 1
ATOM 4634 C CA . ASN B 1 289 ? 67.217 35.715 85.157 1.00 29.32 269 ASN B CA 1
ATOM 4635 C C . ASN B 1 289 ? 66.575 36.284 83.881 1.00 29.07 269 ASN B C 1
ATOM 4636 O O . ASN B 1 289 ? 65.418 35.988 83.570 1.00 28.55 269 ASN B O 1
ATOM 4641 N N . ASP B 1 290 ? 67.352 37.089 83.157 1.00 29.32 270 ASP B N 1
ATOM 4642 C CA . ASP B 1 290 ? 66.901 37.797 81.954 1.00 29.34 270 ASP B CA 1
ATOM 4643 C C . ASP B 1 290 ? 66.228 36.914 80.916 1.00 29.58 270 ASP B C 1
ATOM 4644 O O . ASP B 1 290 ? 65.201 37.288 80.361 1.00 28.92 270 ASP B O 1
ATOM 4649 N N . HIS B 1 291 ? 66.815 35.747 80.650 1.00 30.11 271 HIS B N 1
ATOM 4650 C CA . HIS B 1 291 ? 66.258 34.797 79.682 1.00 30.71 271 HIS B CA 1
ATOM 4651 C C . HIS B 1 291 ? 64.945 34.194 80.132 1.00 30.51 271 HIS B C 1
ATOM 4652 O O . HIS B 1 291 ? 63.994 34.152 79.360 1.00 30.73 271 HIS B O 1
ATOM 4659 N N . ASP B 1 292 ? 64.895 33.717 81.375 1.00 30.42 272 ASP B N 1
ATOM 4660 C CA . ASP B 1 292 ? 63.669 33.115 81.907 1.00 30.38 272 ASP B CA 1
ATOM 4661 C C . ASP B 1 292 ? 62.529 34.136 81.955 1.00 29.52 272 ASP B C 1
ATOM 4662 O O . ASP B 1 292 ? 61.388 33.810 81.631 1.00 29.15 272 ASP B O 1
ATOM 4667 N N . LEU B 1 293 ? 62.864 35.367 82.343 1.00 28.86 273 LEU B N 1
ATOM 4668 C CA . LEU B 1 293 ? 61.890 36.462 82.439 1.00 28.67 273 LEU B CA 1
ATOM 4669 C C . LEU B 1 293 ? 61.277 36.767 81.082 1.00 28.73 273 LEU B C 1
ATOM 4670 O O . LEU B 1 293 ? 60.048 36.825 80.955 1.00 28.65 273 LEU B O 1
ATOM 4675 N N . LEU B 1 294 ? 62.137 36.947 80.078 1.00 28.86 274 LEU B N 1
ATOM 4676 C CA . LEU B 1 294 ? 61.702 37.250 78.715 1.00 29.13 274 LEU B CA 1
ATOM 4677 C C . LEU B 1 294 ? 60.891 36.131 78.084 1.00 29.37 274 LEU B C 1
ATOM 4678 O O . LEU B 1 294 ? 59.917 36.390 77.370 1.00 29.45 274 LEU B O 1
ATOM 4683 N N . LYS B 1 295 ? 61.279 34.889 78.369 1.00 29.72 275 LYS B N 1
ATOM 4684 C CA . LYS B 1 295 ? 60.562 33.720 77.866 1.00 29.91 275 LYS B CA 1
ATOM 4685 C C . LYS B 1 295 ? 59.198 33.559 78.522 1.00 29.22 275 LYS B C 1
ATOM 4686 O O . LYS B 1 295 ? 58.222 33.249 77.842 1.00 29.65 275 LYS B O 1
ATOM 4692 N N . LYS B 1 296 ? 59.127 33.755 79.838 1.00 28.81 276 LYS B N 1
ATOM 4693 C CA . LYS B 1 296 ? 57.833 33.681 80.547 1.00 28.56 276 LYS B CA 1
ATOM 4694 C C . LYS B 1 296 ? 56.890 34.785 80.055 1.00 28.48 276 LYS B C 1
ATOM 4695 O O . LYS B 1 296 ? 55.726 34.525 79.734 1.00 28.13 276 LYS B O 1
ATOM 4701 N N . ALA B 1 297 ? 57.409 36.011 80.003 1.00 28.60 277 ALA B N 1
ATOM 4702 C CA . ALA B 1 297 ? 56.668 37.154 79.467 1.00 29.27 277 ALA B CA 1
ATOM 4703 C C . ALA B 1 297 ? 56.027 36.821 78.116 1.00 29.99 277 ALA B C 1
ATOM 4704 O O . ALA B 1 297 ? 54.802 36.908 77.962 1.00 29.62 277 ALA B O 1
ATOM 4706 N N . ASN B 1 298 ? 56.854 36.407 77.154 1.00 31.11 278 ASN B N 1
ATOM 4707 C CA . ASN B 1 298 ? 56.365 36.091 75.808 1.00 32.18 278 ASN B CA 1
ATOM 4708 C C . ASN B 1 298 ? 55.446 34.884 75.712 1.00 32.71 278 ASN B C 1
ATOM 4709 O O . ASN B 1 298 ? 54.483 34.915 74.950 1.00 33.66 278 ASN B O 1
ATOM 4714 N N . THR B 1 299 ? 55.733 33.833 76.479 1.00 33.70 279 THR B N 1
ATOM 4715 C CA . THR B 1 299 ? 54.879 32.630 76.509 1.00 34.04 279 THR B CA 1
ATOM 4716 C C . THR B 1 299 ? 53.444 32.988 76.899 1.00 34.62 279 THR B C 1
ATOM 4717 O O . THR B 1 299 ? 52.476 32.545 76.256 1.00 34.66 279 THR B O 1
ATOM 4721 N N . LEU B 1 300 ? 53.312 33.796 77.951 1.00 34.56 280 LEU B N 1
ATOM 4722 C CA . LEU B 1 300 ? 51.991 34.192 78.436 1.00 34.87 280 LEU B CA 1
ATOM 4723 C C . LEU B 1 300 ? 51.248 35.076 77.437 1.00 35.06 280 LEU B C 1
ATOM 4724 O O . LEU B 1 300 ? 50.037 34.947 77.288 1.00 35.17 280 LEU B O 1
ATOM 4729 N N . GLY B 1 301 ? 51.977 35.950 76.749 1.00 35.79 281 GLY B N 1
ATOM 4730 C CA . GLY B 1 301 ? 51.409 36.748 75.660 1.00 37.82 281 GLY B CA 1
ATOM 4731 C C . GLY B 1 301 ? 50.899 35.873 74.524 1.00 39.36 281 GLY B C 1
ATOM 4732 O O . GLY B 1 301 ? 49.796 36.080 74.013 1.00 39.04 281 GLY B O 1
ATOM 4741 N N . LEU B 1 303 ? 50.137 32.529 74.669 1.00 42.68 283 LEU B N 1
ATOM 4742 C CA . LEU B 1 303 ? 49.017 31.736 75.169 1.00 42.56 283 LEU B CA 1
ATOM 4743 C C . LEU B 1 303 ? 47.704 32.510 75.165 1.00 43.20 283 LEU B C 1
ATOM 4744 O O . LEU B 1 303 ? 46.658 31.939 74.881 1.00 43.38 283 LEU B O 1
ATOM 4749 N N . ASN B 1 304 ? 47.760 33.803 75.485 1.00 43.68 284 ASN B N 1
ATOM 4750 C CA . ASN B 1 304 ? 46.571 34.649 75.428 1.00 44.20 284 ASN B CA 1
ATOM 4751 C C . ASN B 1 304 ? 46.039 34.844 74.010 1.00 44.70 284 ASN B C 1
ATOM 4752 O O . ASN B 1 304 ? 44.824 34.879 73.802 1.00 44.48 284 ASN B O 1
ATOM 4757 N N . ALA B 1 305 ? 46.959 34.991 73.056 1.00 45.49 285 ALA B N 1
ATOM 4758 C CA . ALA B 1 305 ? 46.633 35.313 71.665 1.00 46.62 285 ALA B CA 1
ATOM 4759 C C . ALA B 1 305 ? 45.895 34.177 70.945 1.00 47.53 285 ALA B C 1
ATOM 4760 O O . ALA B 1 305 ? 45.258 34.393 69.907 1.00 47.46 285 ALA B O 1
ATOM 4762 N N . GLN B 1 306 ? 45.972 32.982 71.526 1.00 48.79 286 GLN B N 1
ATOM 4763 C CA . GLN B 1 306 ? 45.369 31.773 70.977 1.00 50.13 286 GLN B CA 1
ATOM 4764 C C . GLN B 1 306 ? 44.127 31.343 71.764 1.00 50.91 286 GLN B C 1
ATOM 4765 O O . GLN B 1 306 ? 43.624 30.229 71.584 1.00 51.22 286 GLN B O 1
ATOM 4771 N N . GLU B 1 307 ? 43.619 32.229 72.617 1.00 51.67 287 GLU B N 1
ATOM 4772 C CA . GLU B 1 307 ? 42.715 31.792 73.676 1.00 52.53 287 GLU B CA 1
ATOM 4773 C C . GLU B 1 307 ? 41.294 32.383 73.675 1.00 52.86 287 GLU B C 1
ATOM 4774 O O . GLU B 1 307 ? 40.487 32.050 74.554 1.00 53.35 287 GLU B O 1
ATOM 4780 N N . ALA B 1 308 ? 40.992 33.239 72.695 1.00 53.10 288 ALA B N 1
ATOM 4781 C CA . ALA B 1 308 ? 39.630 33.776 72.470 1.00 53.14 288 ALA B CA 1
ATOM 4782 C C . ALA B 1 308 ? 39.159 34.807 73.508 1.00 53.22 288 ALA B C 1
ATOM 4783 O O . ALA B 1 308 ? 38.788 35.934 73.151 1.00 53.23 288 ALA B O 1
ATOM 4785 N N . GLN B 1 309 ? 39.155 34.410 74.780 1.00 53.13 289 GLN B N 1
ATOM 4786 C CA . GLN B 1 309 ? 38.892 35.335 75.883 1.00 53.23 289 GLN B CA 1
ATOM 4787 C C . GLN B 1 309 ? 40.082 36.280 76.065 1.00 52.78 289 GLN B C 1
ATOM 4788 O O . GLN B 1 309 ? 41.222 35.931 75.731 1.00 52.76 289 GLN B O 1
ATOM 4794 N N . THR B 1 310 ? 39.807 37.475 76.580 1.00 52.26 290 THR B N 1
ATOM 4795 C CA . THR B 1 310 ? 40.852 38.457 76.865 1.00 51.64 290 THR B CA 1
ATOM 4796 C C . THR B 1 310 ? 41.417 38.228 78.271 1.00 51.19 290 THR B C 1
ATOM 4797 O O . THR B 1 310 ? 40.667 38.176 79.252 1.00 50.90 290 THR B O 1
ATOM 4801 N N . GLY B 1 311 ? 42.739 38.076 78.352 1.00 50.61 291 GLY B N 1
ATOM 4802 C CA . GLY B 1 311 ? 43.430 37.878 79.628 1.00 50.03 291 GLY B CA 1
ATOM 4803 C C . GLY B 1 311 ? 43.255 36.490 80.220 1.00 49.53 291 GLY B C 1
ATOM 4804 O O . GLY B 1 311 ? 43.044 36.346 81.424 1.00 49.28 291 GLY B O 1
ATOM 4805 N N . TYR B 1 312 ? 43.344 35.471 79.369 1.00 49.24 292 TYR B N 1
ATOM 4806 C CA . TYR B 1 312 ? 43.218 34.083 79.799 1.00 48.87 292 TYR B CA 1
ATOM 4807 C C . TYR B 1 312 ? 44.280 33.210 79.123 1.00 48.39 292 TYR B C 1
ATOM 4808 O O . TYR B 1 312 ? 44.569 33.381 77.938 1.00 48.20 292 TYR B O 1
ATOM 4817 N N . VAL B 1 313 ? 44.871 32.296 79.891 1.00 47.99 293 VAL B N 1
ATOM 4818 C CA . VAL B 1 313 ? 45.936 31.419 79.385 1.00 47.61 293 VAL B CA 1
ATOM 4819 C C . VAL B 1 313 ? 45.709 29.934 79.692 1.00 47.33 293 VAL B C 1
ATOM 4820 O O . VAL B 1 313 ? 45.084 29.568 80.693 1.00 47.19 293 VAL B O 1
ATOM 4824 N N . ASN B 1 314 ? 46.225 29.088 78.807 1.00 47.29 294 ASN B N 1
ATOM 4825 C CA . ASN B 1 314 ? 46.177 27.641 78.974 1.00 47.09 294 ASN B CA 1
ATOM 4826 C C . ASN B 1 314 ? 47.564 27.130 79.335 1.00 46.73 294 ASN B C 1
ATOM 4827 O O . ASN B 1 314 ? 48.445 27.038 78.474 1.00 46.73 294 ASN B O 1
ATOM 4832 N N . LEU B 1 315 ? 47.754 26.799 80.609 1.00 46.23 295 LEU B N 1
ATOM 4833 C CA . LEU B 1 315 ? 49.076 26.431 81.126 1.00 45.93 295 LEU B CA 1
ATOM 4834 C C . LEU B 1 315 ? 49.506 25.014 80.739 1.00 45.80 295 LEU B C 1
ATOM 4835 O O . LEU B 1 315 ? 50.660 24.626 80.955 1.00 45.66 295 LEU B O 1
ATOM 4840 N N . ASN B 1 316 ? 48.573 24.247 80.173 1.00 45.49 296 ASN B N 1
ATOM 4841 C CA . ASN B 1 316 ? 48.892 22.940 79.604 1.00 44.95 296 ASN B CA 1
ATOM 4842 C C . ASN B 1 316 ? 49.837 23.106 78.418 1.00 44.54 296 ASN B C 1
ATOM 4843 O O . ASN B 1 316 ? 50.781 22.335 78.266 1.00 44.92 296 ASN B O 1
ATOM 4848 N N . ASN B 1 317 ? 49.588 24.132 77.603 1.00 43.84 297 ASN B N 1
ATOM 4849 C CA . ASN B 1 317 ? 50.410 24.432 76.427 1.00 43.25 297 ASN B CA 1
ATOM 4850 C C . ASN B 1 317 ? 51.615 25.329 76.716 1.00 42.66 297 ASN B C 1
ATOM 4851 O O . ASN B 1 317 ? 52.269 25.801 75.778 1.00 42.41 297 ASN B O 1
ATOM 4856 N N . TYR B 1 318 ? 51.901 25.563 78.001 1.00 42.17 298 TYR B N 1
ATOM 4857 C CA . TYR B 1 318 ? 52.965 26.493 78.418 1.00 41.68 298 TYR B CA 1
ATOM 4858 C C . TYR B 1 318 ? 54.355 26.005 78.001 1.00 41.60 298 TYR B C 1
ATOM 4859 O O . TYR B 1 318 ? 55.120 26.743 77.369 1.00 41.10 298 TYR B O 1
ATOM 4868 N N . ASP B 1 319 ? 54.671 24.763 78.360 1.00 42.04 299 ASP B N 1
ATOM 4869 C CA . ASP B 1 319 ? 55.972 24.163 78.042 1.00 42.65 299 ASP B CA 1
ATOM 4870 C C . ASP B 1 319 ? 56.216 24.059 76.533 1.00 42.60 299 ASP B C 1
ATOM 4871 O O . ASP B 1 319 ? 57.325 24.321 76.073 1.00 42.71 299 ASP B O 1
ATOM 4876 N N . ASP B 1 320 ? 55.177 23.694 75.776 1.00 42.79 300 ASP B N 1
ATOM 4877 C CA . ASP B 1 320 ? 55.250 23.606 74.309 1.00 42.92 300 ASP B CA 1
ATOM 4878 C C . ASP B 1 320 ? 55.810 24.904 73.695 1.00 42.74 300 ASP B C 1
ATOM 4879 O O . ASP B 1 320 ? 56.803 24.877 72.962 1.00 42.58 300 ASP B O 1
ATOM 4884 N N . LEU B 1 321 ? 55.179 26.036 74.022 1.00 42.35 301 LEU B N 1
ATOM 4885 C CA . LEU B 1 321 ? 55.589 27.339 73.492 1.00 41.60 301 LEU B CA 1
ATOM 4886 C C . LEU B 1 321 ? 56.888 27.867 74.104 1.00 41.19 301 LEU B C 1
ATOM 4887 O O . LEU B 1 321 ? 57.721 28.439 73.399 1.00 41.23 301 LEU B O 1
ATOM 4892 N N . PHE B 1 322 ? 57.052 27.670 75.409 1.00 40.86 302 PHE B N 1
ATOM 4893 C CA . PHE B 1 322 ? 58.213 28.164 76.145 1.00 40.64 302 PHE B CA 1
ATOM 4894 C C . PHE B 1 322 ? 59.507 27.648 75.523 1.00 41.11 302 PHE B C 1
ATOM 4895 O O . PHE B 1 322 ? 60.413 28.424 75.235 1.00 40.75 302 PHE B O 1
ATOM 4903 N N . ASN B 1 323 ? 59.557 26.335 75.299 1.00 41.96 303 ASN B N 1
ATOM 4904 C CA . ASN B 1 323 ? 60.738 25.650 74.759 1.00 42.80 303 ASN B CA 1
ATOM 4905 C C . ASN B 1 323 ? 61.140 26.078 73.339 1.00 42.89 303 ASN B C 1
ATOM 4906 O O . ASN B 1 323 ? 62.256 25.801 72.895 1.00 42.89 303 ASN B O 1
ATOM 4911 N N . GLN B 1 324 ? 60.236 26.760 72.639 1.00 43.10 304 GLN B N 1
ATOM 4912 C CA . GLN B 1 324 ? 60.486 27.192 71.264 1.00 43.42 304 GLN B CA 1
ATOM 4913 C C . GLN B 1 324 ? 61.064 28.601 71.172 1.00 43.63 304 GLN B C 1
ATOM 4914 O O . GLN B 1 324 ? 61.575 28.997 70.119 1.00 43.59 304 GLN B O 1
ATOM 4920 N N . ILE B 1 325 ? 60.996 29.349 72.275 1.00 43.65 305 ILE B N 1
ATOM 4921 C CA . ILE B 1 325 ? 61.421 30.753 72.301 1.00 43.68 305 ILE B CA 1
ATOM 4922 C C . ILE B 1 325 ? 62.942 30.919 72.293 1.00 43.98 305 ILE B C 1
ATOM 4923 O O . ILE B 1 325 ? 63.661 30.197 72.982 1.00 43.98 305 ILE B O 1
ATOM 4928 N N . GLU B 1 326 ? 63.406 31.893 71.513 1.00 44.30 306 GLU B N 1
ATOM 4929 C CA . GLU B 1 326 ? 64.827 32.194 71.357 1.00 45.22 306 GLU B CA 1
ATOM 4930 C C . GLU B 1 326 ? 65.172 33.595 71.883 1.00 45.20 306 GLU B C 1
ATOM 4931 O O . GLU B 1 326 ? 64.602 34.592 71.435 1.00 45.17 306 GLU B O 1
ATOM 4937 N N . VAL B 1 327 ? 66.103 33.659 72.830 1.00 45.40 307 VAL B N 1
ATOM 4938 C CA . VAL B 1 327 ? 66.595 34.932 73.358 1.00 45.83 307 VAL B CA 1
ATOM 4939 C C . VAL B 1 327 ? 68.071 35.107 72.989 1.00 46.31 307 VAL B C 1
ATOM 4940 O O . VAL B 1 327 ? 68.900 34.253 73.310 1.00 46.41 307 VAL B O 1
ATOM 4944 N N . LEU B 1 328 ? 68.386 36.212 72.313 1.00 46.91 308 LEU B N 1
ATOM 4945 C CA . LEU B 1 328 ? 69.748 36.496 71.856 1.00 47.52 308 LEU B CA 1
ATOM 4946 C C . LEU B 1 328 ? 70.183 37.890 72.260 1.00 47.67 308 LEU B C 1
ATOM 4947 O O . LEU B 1 328 ? 69.389 38.826 72.185 1.00 47.67 308 LEU B O 1
ATOM 4952 N N . GLU B 1 329 ? 71.440 38.037 72.674 1.00 47.97 309 GLU B N 1
ATOM 4953 C CA . GLU B 1 329 ? 72.007 39.366 72.868 1.00 48.47 309 GLU B CA 1
ATOM 4954 C C . GLU B 1 329 ? 72.360 39.979 71.515 1.00 48.96 309 GLU B C 1
ATOM 4955 O O . GLU B 1 329 ? 73.008 39.336 70.679 1.00 49.10 309 GLU B O 1
ATOM 4966 N N . VAL B 1 330 ? 71.926 41.219 71.306 1.00 49.36 310 VAL B N 1
ATOM 4967 C CA . VAL B 1 330 ? 72.091 41.895 70.017 1.00 49.72 310 VAL B CA 1
ATOM 4968 C C . VAL B 1 330 ? 72.875 43.199 70.129 1.00 49.85 310 VAL B C 1
ATOM 4969 O O . VAL B 1 330 ? 73.284 43.617 71.217 1.00 50.05 310 VAL B O 1
ATOM 4974 N N . PRO C 1 16 ? -2.562 51.076 101.778 1.00 44.27 -4 PRO C N 1
ATOM 4975 C CA . PRO C 1 16 ? -3.172 51.736 102.935 1.00 44.10 -4 PRO C CA 1
ATOM 4976 C C . PRO C 1 16 ? -4.676 51.931 102.770 1.00 43.85 -4 PRO C C 1
ATOM 4977 O O . PRO C 1 16 ? -5.158 52.139 101.653 1.00 43.54 -4 PRO C O 1
ATOM 4981 N N . ARG C 1 17 ? -5.400 51.851 103.885 1.00 43.73 -3 ARG C N 1
ATOM 4982 C CA . ARG C 1 17 ? -6.861 51.905 103.898 1.00 43.76 -3 ARG C CA 1
ATOM 4983 C C . ARG C 1 17 ? -7.399 53.173 103.213 1.00 43.18 -3 ARG C C 1
ATOM 4984 O O . ARG C 1 17 ? -6.970 54.286 103.509 1.00 42.66 -3 ARG C O 1
ATOM 4992 N N . GLY C 1 18 ? -8.319 52.988 102.270 1.00 42.77 -2 GLY C N 1
ATOM 4993 C CA . GLY C 1 18 ? -8.927 54.110 101.568 1.00 42.25 -2 GLY C CA 1
ATOM 4994 C C . GLY C 1 18 ? -8.169 54.636 100.358 1.00 41.97 -2 GLY C C 1
ATOM 4995 O O . GLY C 1 18 ? -8.512 55.697 99.836 1.00 41.99 -2 GLY C O 1
ATOM 4996 N N . SER C 1 19 ? -7.155 53.906 99.888 1.00 41.87 -1 SER C N 1
ATOM 4997 C CA . SER C 1 19 ? -6.393 54.374 98.723 1.00 41.56 -1 SER C CA 1
ATOM 4998 C C . SER C 1 19 ? -7.066 54.151 97.368 1.00 41.31 -1 SER C C 1
ATOM 4999 O O . SER C 1 19 ? -7.927 53.279 97.211 1.00 41.39 -1 SER C O 1
ATOM 5002 N N . HIS C 1 20 ? -6.628 54.964 96.411 1.00 40.92 0 HIS C N 1
ATOM 5003 C CA A HIS C 1 20 ? -7.158 54.980 95.050 0.50 40.66 0 HIS C CA 1
ATOM 5004 C CA B HIS C 1 20 ? -7.176 55.054 95.065 0.50 40.61 0 HIS C CA 1
ATOM 5005 C C . HIS C 1 20 ? -5.932 55.055 94.151 1.00 40.69 0 HIS C C 1
ATOM 5006 O O . HIS C 1 20 ? -5.501 56.106 93.670 1.00 41.03 0 HIS C O 1
ATOM 5027 N N . ILE C 1 22 ? -2.558 53.030 91.708 1.00 34.06 2 ILE C N 1
ATOM 5028 C CA . ILE C 1 22 ? -2.096 52.190 90.613 1.00 30.85 2 ILE C CA 1
ATOM 5029 C C . ILE C 1 22 ? -1.018 51.232 91.119 1.00 29.66 2 ILE C C 1
ATOM 5030 O O . ILE C 1 22 ? -0.113 51.634 91.862 1.00 28.67 2 ILE C O 1
ATOM 5035 N N . LEU C 1 23 ? -1.147 49.964 90.740 1.00 27.74 3 LEU C N 1
ATOM 5036 C CA . LEU C 1 23 ? -0.079 48.990 90.899 1.00 26.85 3 LEU C CA 1
ATOM 5037 C C . LEU C 1 23 ? 0.598 48.815 89.539 1.00 25.96 3 LEU C C 1
ATOM 5038 O O . LEU C 1 23 ? -0.070 48.488 88.558 1.00 25.78 3 LEU C O 1
ATOM 5043 N N . THR C 1 24 ? 1.911 49.042 89.476 1.00 24.67 4 THR C N 1
ATOM 5044 C CA . THR C 1 24 ? 2.687 48.667 88.296 1.00 23.52 4 THR C CA 1
ATOM 5045 C C . THR C 1 24 ? 3.402 47.322 88.500 1.00 23.44 4 THR C C 1
ATOM 5046 O O . THR C 1 24 ? 3.960 47.058 89.574 1.00 23.01 4 THR C O 1
ATOM 5050 N N . LEU C 1 25 ? 3.362 46.473 87.472 1.00 22.89 5 LEU C N 1
ATOM 5051 C CA . LEU C 1 25 ? 4.162 45.238 87.448 1.00 22.96 5 LEU C CA 1
ATOM 5052 C C . LEU C 1 25 ? 5.246 45.259 86.394 1.00 22.51 5 LEU C C 1
ATOM 5053 O O . LEU C 1 25 ? 4.969 45.428 85.198 1.00 22.80 5 LEU C O 1
ATOM 5058 N N . THR C 1 26 ? 6.477 45.042 86.851 1.00 22.00 6 THR C N 1
ATOM 5059 C CA . THR C 1 26 ? 7.631 44.919 85.984 1.00 20.53 6 THR C CA 1
ATOM 5060 C C . THR C 1 26 ? 8.311 43.604 86.378 1.00 20.65 6 THR C C 1
ATOM 5061 O O . THR C 1 26 ? 9.141 43.577 87.274 1.00 20.18 6 THR C O 1
ATOM 5065 N N . LEU C 1 27 ? 7.935 42.509 85.722 1.00 20.28 7 LEU C N 1
ATOM 5066 C CA . LEU C 1 27 ? 8.464 41.191 86.094 1.00 20.24 7 LEU C CA 1
ATOM 5067 C C . LEU C 1 27 ? 9.920 41.006 85.644 1.00 19.96 7 LEU C C 1
ATOM 5068 O O . LEU C 1 27 ? 10.648 40.188 86.214 1.00 20.68 7 LEU C O 1
ATOM 5073 N N . ASN C 1 28 ? 10.348 41.795 84.655 1.00 19.59 8 ASN C N 1
ATOM 5074 C CA . ASN C 1 28 ? 11.717 41.751 84.117 1.00 19.14 8 ASN C CA 1
ATOM 5075 C C . ASN C 1 28 ? 12.330 43.166 84.131 1.00 19.03 8 ASN C C 1
ATOM 5076 O O . ASN C 1 28 ? 12.618 43.745 83.076 1.00 19.18 8 ASN C O 1
ATOM 5081 N N . PRO C 1 29 ? 12.507 43.750 85.335 1.00 18.76 9 PRO C N 1
ATOM 5082 C CA . PRO C 1 29 ? 13.046 45.122 85.409 1.00 18.76 9 PRO C CA 1
ATOM 5083 C C . PRO C 1 29 ? 14.496 45.207 84.935 1.00 18.59 9 PRO C C 1
ATOM 5084 O O . PRO C 1 29 ? 15.185 44.193 84.856 1.00 19.54 9 PRO C O 1
ATOM 5088 N N . SER C 1 30 ? 14.955 46.412 84.627 1.00 17.85 10 SER C N 1
ATOM 5089 C CA . SER C 1 30 ? 16.238 46.567 83.987 1.00 17.08 10 SER C CA 1
ATOM 5090 C C . SER C 1 30 ? 16.931 47.857 84.386 1.00 16.55 10 SER C C 1
ATOM 5091 O O . SER C 1 30 ? 16.296 48.891 84.530 1.00 15.59 10 SER C O 1
ATOM 5094 N N . VAL C 1 31 ? 18.243 47.791 84.563 1.00 15.97 11 VAL C N 1
ATOM 5095 C CA . VAL C 1 31 ? 19.038 49.007 84.578 1.00 16.28 11 VAL C CA 1
ATOM 5096 C C . VAL C 1 31 ? 19.338 49.348 83.113 1.00 16.64 11 VAL C C 1
ATOM 5097 O O . VAL C 1 31 ? 20.146 48.676 82.445 1.00 16.02 11 VAL C O 1
ATOM 5101 N N . ASP C 1 32 ? 18.643 50.369 82.621 1.00 17.25 12 ASP C N 1
ATOM 5102 C CA . ASP C 1 32 ? 18.688 50.764 81.219 1.00 17.68 12 ASP C CA 1
ATOM 5103 C C . ASP C 1 32 ? 19.817 51.761 81.033 1.00 17.56 12 ASP C C 1
ATOM 5104 O O . ASP C 1 32 ? 19.998 52.645 81.849 1.00 17.83 12 ASP C O 1
ATOM 5109 N N . ILE C 1 33 ? 20.590 51.593 79.969 1.00 17.36 13 ILE C N 1
ATOM 5110 C CA . ILE C 1 33 ? 21.673 52.511 79.681 1.00 17.81 13 ILE C CA 1
ATOM 5111 C C . ILE C 1 33 ? 21.439 53.186 78.325 1.00 18.08 13 ILE C C 1
ATOM 5112 O O . ILE C 1 33 ? 21.236 52.511 77.312 1.00 18.45 13 ILE C O 1
ATOM 5117 N N . SER C 1 34 ? 21.456 54.516 78.327 1.00 18.38 14 SER C N 1
ATOM 5118 C CA . SER C 1 34 ? 21.308 55.313 77.109 1.00 19.15 14 SER C CA 1
ATOM 5119 C C . SER C 1 34 ? 22.662 55.810 76.605 1.00 19.01 14 SER C C 1
ATOM 5120 O O . SER C 1 34 ? 23.398 56.468 77.341 1.00 19.02 14 SER C O 1
ATOM 5123 N N . TYR C 1 35 ? 22.987 55.497 75.349 1.00 18.52 15 TYR C N 1
ATOM 5124 C CA . TYR C 1 35 ? 24.202 56.007 74.720 1.00 18.53 15 TYR C CA 1
ATOM 5125 C C . TYR C 1 35 ? 23.912 56.893 73.497 1.00 19.46 15 TYR C C 1
ATOM 5126 O O . TYR C 1 35 ? 23.828 56.388 72.366 1.00 19.29 15 TYR C O 1
ATOM 5135 N N . PRO C 1 36 ? 23.771 58.217 73.702 1.00 20.28 16 PRO C N 1
ATOM 5136 C CA . PRO C 1 36 ? 23.679 59.066 72.519 1.00 20.97 16 PRO C CA 1
ATOM 5137 C C . PRO C 1 36 ? 25.041 59.242 71.858 1.00 21.69 16 PRO C C 1
ATOM 5138 O O . PRO C 1 36 ? 26.029 59.616 72.507 1.00 21.04 16 PRO C O 1
ATOM 5142 N N . LEU C 1 37 ? 25.103 58.917 70.574 1.00 22.14 17 LEU C N 1
ATOM 5143 C CA . LEU C 1 37 ? 26.340 59.051 69.822 1.00 22.60 17 LEU C CA 1
ATOM 5144 C C . LEU C 1 37 ? 26.083 59.925 68.613 1.00 23.08 17 LEU C C 1
ATOM 5145 O O . LEU C 1 37 ? 24.973 59.937 68.069 1.00 23.39 17 LEU C O 1
ATOM 5150 N N . THR C 1 38 ? 27.103 60.660 68.194 1.00 22.37 18 THR C N 1
ATOM 5151 C CA . THR C 1 38 ? 27.033 61.376 66.925 1.00 22.82 18 THR C CA 1
ATOM 5152 C C . THR C 1 38 ? 26.930 60.367 65.776 1.00 21.64 18 THR C C 1
ATOM 5153 O O . THR C 1 38 ? 26.177 60.569 64.830 1.00 21.02 18 THR C O 1
ATOM 5157 N N . ALA C 1 39 ? 27.691 59.279 65.880 1.00 21.02 19 ALA C N 1
ATOM 5158 C CA . ALA C 1 39 ? 27.579 58.153 64.962 1.00 20.97 19 ALA C CA 1
ATOM 5159 C C . ALA C 1 39 ? 28.104 56.919 65.665 1.00 20.88 19 ALA C C 1
ATOM 5160 O O . ALA C 1 39 ? 29.003 57.016 66.496 1.00 20.84 19 ALA C O 1
ATOM 5162 N N . LEU C 1 40 ? 27.512 55.770 65.358 1.00 20.86 20 LEU C N 1
ATOM 5163 C CA . LEU C 1 40 ? 27.986 54.495 65.865 1.00 20.43 20 LEU C CA 1
ATOM 5164 C C . LEU C 1 40 ? 28.972 53.898 64.852 1.00 20.77 20 LEU C C 1
ATOM 5165 O O . LEU C 1 40 ? 28.583 53.539 63.742 1.00 20.88 20 LEU C O 1
ATOM 5170 N N . LYS C 1 41 ? 30.244 53.809 65.233 1.00 20.63 21 LYS C N 1
ATOM 5171 C CA . LYS C 1 41 ? 31.265 53.248 64.351 1.00 21.42 21 LYS C CA 1
ATOM 5172 C C . LYS C 1 41 ? 31.325 51.734 64.533 1.00 21.20 21 LYS C C 1
ATOM 5173 O O . LYS C 1 41 ? 31.726 51.246 65.588 1.00 20.26 21 LYS C O 1
ATOM 5179 N N . LEU C 1 42 ? 30.882 50.993 63.519 1.00 21.15 22 LEU C N 1
ATOM 5180 C CA . LEU C 1 42 ? 30.837 49.538 63.624 1.00 21.03 22 LEU C CA 1
ATOM 5181 C C . LEU C 1 42 ? 32.231 48.964 63.512 1.00 21.61 22 LEU C C 1
ATOM 5182 O O . LEU C 1 42 ? 33.058 49.513 62.805 1.00 21.66 22 LEU C O 1
ATOM 5190 N N . ASP C 1 43 ? 32.469 47.853 64.206 1.00 22.47 23 ASP C N 1
ATOM 5191 C CA . ASP C 1 43 ? 33.777 47.190 64.237 1.00 23.49 23 ASP C CA 1
ATOM 5192 C C . ASP C 1 43 ? 34.867 48.119 64.751 1.00 23.49 23 ASP C C 1
ATOM 5193 O O . ASP C 1 43 ? 36.039 48.009 64.373 1.00 23.88 23 ASP C O 1
ATOM 5198 N N . ASP C 1 44 ? 34.480 49.033 65.634 1.00 23.35 24 ASP C N 1
ATOM 5199 C CA . ASP C 1 44 ? 35.414 49.994 66.188 1.00 23.35 24 ASP C CA 1
ATOM 5200 C C . ASP C 1 44 ? 34.994 50.413 67.594 1.00 23.22 24 ASP C C 1
ATOM 5201 O O . ASP C 1 44 ? 33.904 50.064 68.077 1.00 23.24 24 ASP C O 1
ATOM 5206 N N . VAL C 1 45 ? 35.881 51.161 68.235 1.00 22.50 25 VAL C N 1
ATOM 5207 C CA . VAL C 1 45 ? 35.683 51.683 69.571 1.00 22.80 25 VAL C CA 1
ATOM 5208 C C . VAL C 1 45 ? 34.920 53.013 69.493 1.00 22.05 25 VAL C C 1
ATOM 5209 O O . VAL C 1 45 ? 35.223 53.879 68.662 1.00 21.43 25 VAL C O 1
ATOM 5213 N N . ASN C 1 46 ? 33.913 53.150 70.349 1.00 21.85 26 ASN C N 1
ATOM 5214 C CA . ASN C 1 46 ? 33.120 54.369 70.439 1.00 21.61 26 ASN C CA 1
ATOM 5215 C C . ASN C 1 46 ? 33.194 54.910 71.861 1.00 22.26 26 ASN C C 1
ATOM 5216 O O . ASN C 1 46 ? 32.793 54.231 72.797 1.00 21.79 26 ASN C O 1
ATOM 5221 N N . ARG C 1 47 ? 33.689 56.134 72.031 1.00 23.03 27 ARG C N 1
ATOM 5222 C CA . ARG C 1 47 ? 33.829 56.706 73.376 1.00 24.56 27 ARG C CA 1
ATOM 5223 C C . ARG C 1 47 ? 32.632 57.556 73.812 1.00 25.15 27 ARG C C 1
ATOM 5224 O O . ARG C 1 47 ? 32.106 58.351 73.031 1.00 24.28 27 ARG C O 1
ATOM 5232 N N . VAL C 1 48 ? 32.211 57.377 75.065 1.00 25.65 28 VAL C N 1
ATOM 5233 C CA . VAL C 1 48 ? 31.128 58.185 75.653 1.00 26.82 28 VAL C CA 1
ATOM 5234 C C . VAL C 1 48 ? 31.556 58.749 77.015 1.00 27.76 28 VAL C C 1
ATOM 5235 O O . VAL C 1 48 ? 32.373 58.143 77.722 1.00 27.45 28 VAL C O 1
ATOM 5239 N N . GLN C 1 49 ? 31.001 59.898 77.390 1.00 29.16 29 GLN C N 1
ATOM 5240 C CA . GLN C 1 49 ? 31.394 60.546 78.646 1.00 30.82 29 GLN C CA 1
ATOM 5241 C C . GLN C 1 49 ? 30.409 60.190 79.750 1.00 31.44 29 GLN C C 1
ATOM 5242 O O . GLN C 1 49 ? 30.318 59.010 80.111 1.00 32.52 29 GLN C O 1
ATOM 5248 N N . GLU C 1 50 ? 29.678 61.179 80.281 1.00 31.93 30 GLU C N 1
ATOM 5249 C CA . GLU C 1 50 ? 28.664 60.942 81.332 1.00 32.24 30 GLU C CA 1
ATOM 5250 C C . GLU C 1 50 ? 27.433 60.324 80.705 1.00 31.88 30 GLU C C 1
ATOM 5251 O O . GLU C 1 50 ? 26.873 60.862 79.733 1.00 32.38 30 GLU C O 1
ATOM 5257 N N . VAL C 1 51 ? 27.006 59.204 81.271 1.00 30.38 31 VAL C N 1
ATOM 5258 C CA . VAL C 1 51 ? 26.012 58.352 80.634 1.00 28.80 31 VAL C CA 1
ATOM 5259 C C . VAL C 1 51 ? 24.803 58.271 81.552 1.00 27.25 31 VAL C C 1
ATOM 5260 O O . VAL C 1 51 ? 24.955 58.273 82.779 1.00 27.54 31 VAL C O 1
ATOM 5264 N N . SER C 1 52 ? 23.614 58.200 80.962 1.00 25.20 32 SER C N 1
ATOM 5265 C CA . SER C 1 52 ? 22.378 58.068 81.726 1.00 23.50 32 SER C CA 1
ATOM 5266 C C . SER C 1 52 ? 21.960 56.609 81.965 1.00 22.44 32 SER C C 1
ATOM 5267 O O . SER C 1 52 ? 21.677 55.867 81.022 1.00 21.98 32 SER C O 1
ATOM 5270 N N . LYS C 1 53 ? 21.937 56.206 83.236 1.00 21.08 33 LYS C N 1
ATOM 5271 C CA . LYS C 1 53 ? 21.500 54.880 83.652 1.00 20.47 33 LYS C CA 1
ATOM 5272 C C . LYS C 1 53 ? 20.283 54.999 84.578 1.00 20.86 33 LYS C C 1
ATOM 5273 O O . LYS C 1 53 ? 20.306 55.726 85.581 1.00 20.31 33 LYS C O 1
ATOM 5279 N N . THR C 1 54 ? 19.220 54.284 84.233 1.00 20.37 34 THR C N 1
ATOM 5280 C CA . THR C 1 54 ? 17.922 54.538 84.833 1.00 20.15 34 THR C CA 1
ATOM 5281 C C . THR C 1 54 ? 17.293 53.260 85.369 1.00 19.92 34 THR C C 1
ATOM 5282 O O . THR C 1 54 ? 17.602 52.155 84.894 1.00 19.19 34 THR C O 1
ATOM 5286 N N . ALA C 1 55 ? 16.430 53.419 86.380 1.00 19.63 35 ALA C N 1
ATOM 5287 C CA . ALA C 1 55 ? 15.593 52.342 86.883 1.00 20.17 35 ALA C CA 1
ATOM 5288 C C . ALA C 1 55 ? 14.522 52.097 85.834 1.00 20.71 35 ALA C C 1
ATOM 5289 O O . ALA C 1 55 ? 13.587 52.901 85.673 1.00 20.58 35 ALA C O 1
ATOM 5291 N N . GLY C 1 56 ? 14.691 51.000 85.100 1.00 20.59 36 GLY C N 1
ATOM 5292 C CA . GLY C 1 56 ? 13.928 50.766 83.903 1.00 20.49 36 GLY C CA 1
ATOM 5293 C C . GLY C 1 56 ? 13.358 49.379 83.758 1.00 20.78 36 GLY C C 1
ATOM 5294 O O . GLY C 1 56 ? 13.008 48.722 84.738 1.00 20.92 36 GLY C O 1
ATOM 5295 N N . GLY C 1 57 ? 13.271 48.936 82.508 1.00 20.86 37 GLY C N 1
ATOM 5296 C CA . GLY C 1 57 ? 12.322 47.898 82.146 1.00 20.88 37 GLY C CA 1
ATOM 5297 C C . GLY C 1 57 ? 11.040 48.698 81.978 1.00 21.07 37 GLY C C 1
ATOM 5298 O O . GLY C 1 57 ? 10.894 49.773 82.559 1.00 20.37 37 GLY C O 1
ATOM 5299 N N . LYS C 1 58 ? 10.104 48.189 81.197 1.00 20.96 38 LYS C N 1
ATOM 5300 C CA . LYS C 1 58 ? 9.001 49.032 80.752 1.00 21.03 38 LYS C CA 1
ATOM 5301 C C . LYS C 1 58 ? 8.130 49.562 81.908 1.00 20.67 38 LYS C C 1
ATOM 5302 O O . LYS C 1 58 ? 7.785 50.741 81.935 1.00 21.07 38 LYS C O 1
ATOM 5308 N N . GLY C 1 59 ? 7.798 48.712 82.871 1.00 20.25 39 GLY C N 1
ATOM 5309 C CA . GLY C 1 59 ? 6.895 49.125 83.968 1.00 20.38 39 GLY C CA 1
ATOM 5310 C C . GLY C 1 59 ? 7.479 50.124 84.956 1.00 20.47 39 GLY C C 1
ATOM 5311 O O . GLY C 1 59 ? 6.742 50.798 85.693 1.00 20.43 39 GLY C O 1
ATOM 5312 N N . LEU C 1 60 ? 8.805 50.220 84.995 1.00 19.99 40 LEU C N 1
ATOM 5313 C CA . LEU C 1 60 ? 9.447 51.215 85.861 1.00 20.62 40 LEU C CA 1
ATOM 5314 C C . LEU C 1 60 ? 9.554 52.582 85.197 1.00 20.38 40 LEU C C 1
ATOM 5315 O O . LEU C 1 60 ? 9.578 53.611 85.889 1.00 20.72 40 LEU C O 1
ATOM 5320 N N . ASN C 1 61 ? 9.615 52.598 83.866 1.00 20.59 41 ASN C N 1
ATOM 5321 C CA . ASN C 1 61 ? 9.457 53.855 83.123 1.00 21.10 41 ASN C CA 1
ATOM 5322 C C . ASN C 1 61 ? 8.043 54.380 83.338 1.00 21.03 41 ASN C C 1
ATOM 5323 O O . ASN C 1 61 ? 7.851 55.568 83.554 1.00 21.95 41 ASN C O 1
ATOM 5328 N N . VAL C 1 62 ? 7.063 53.480 83.304 1.00 20.41 42 VAL C N 1
ATOM 5329 C CA . VAL C 1 62 ? 5.671 53.816 83.618 1.00 20.29 42 VAL C CA 1
ATOM 5330 C C . VAL C 1 62 ? 5.526 54.413 85.029 1.00 20.91 42 VAL C C 1
ATOM 5331 O O . VAL C 1 62 ? 4.894 55.462 85.205 1.00 21.96 42 VAL C O 1
ATOM 5335 N N . THR C 1 63 ? 6.098 53.725 86.017 1.00 21.00 43 THR C N 1
ATOM 5336 C CA . THR C 1 63 ? 6.086 54.147 87.426 1.00 20.92 43 THR C CA 1
ATOM 5337 C C . THR C 1 63 ? 6.700 55.536 87.634 1.00 21.57 43 THR C C 1
ATOM 5338 O O . THR C 1 63 ? 6.148 56.379 88.363 1.00 22.24 43 THR C O 1
ATOM 5342 N N . ARG C 1 64 ? 7.853 55.779 87.022 1.00 21.33 44 ARG C N 1
ATOM 5343 C CA . ARG C 1 64 ? 8.554 57.028 87.290 1.00 21.90 44 ARG C CA 1
ATOM 5344 C C . ARG C 1 64 ? 7.792 58.223 86.699 1.00 22.45 44 ARG C C 1
ATOM 5345 O O . ARG C 1 64 ? 7.726 59.280 87.331 1.00 22.93 44 ARG C O 1
ATOM 5353 N N . VAL C 1 65 ? 7.189 58.037 85.522 1.00 22.32 45 VAL C N 1
ATOM 5354 C CA . VAL C 1 65 ? 6.359 59.090 84.898 1.00 23.03 45 VAL C CA 1
ATOM 5355 C C . VAL C 1 65 ? 5.063 59.324 85.686 1.00 23.65 45 VAL C C 1
ATOM 5356 O O . VAL C 1 65 ? 4.672 60.478 85.919 1.00 23.69 45 VAL C O 1
ATOM 5360 N N . LEU C 1 66 ? 4.414 58.235 86.116 1.00 24.32 46 LEU C N 1
ATOM 5361 C CA . LEU C 1 66 ? 3.258 58.328 87.012 1.00 24.92 46 LEU C CA 1
ATOM 5362 C C . LEU C 1 66 ? 3.551 59.162 88.260 1.00 25.92 46 LEU C C 1
ATOM 5363 O O . LEU C 1 66 ? 2.756 60.038 88.627 1.00 26.23 46 LEU C O 1
ATOM 5368 N N . ALA C 1 67 ? 4.684 58.875 88.909 1.00 25.85 47 ALA C N 1
ATOM 5369 C CA . ALA C 1 67 ? 5.144 59.628 90.064 1.00 26.47 47 ALA C CA 1
ATOM 5370 C C . ALA C 1 67 ? 5.323 61.121 89.772 1.00 26.65 47 ALA C C 1
ATOM 5371 O O . ALA C 1 67 ? 4.986 61.953 90.607 1.00 26.89 47 ALA C O 1
ATOM 5373 N N . GLN C 1 68 ? 5.851 61.451 88.594 1.00 27.49 48 GLN C N 1
ATOM 5374 C CA . GLN C 1 68 ? 6.005 62.836 88.155 1.00 28.06 48 GLN C CA 1
ATOM 5375 C C . GLN C 1 68 ? 4.646 63.479 87.958 1.00 28.88 48 GLN C C 1
ATOM 5376 O O . GLN C 1 68 ? 4.422 64.617 88.379 1.00 29.11 48 GLN C O 1
ATOM 5382 N N . VAL C 1 69 ? 3.746 62.733 87.315 1.00 29.06 49 VAL C N 1
ATOM 5383 C CA . VAL C 1 69 ? 2.361 63.148 87.080 1.00 29.71 49 VAL C CA 1
ATOM 5384 C C . VAL C 1 69 ? 1.638 63.391 88.409 1.00 29.78 49 VAL C C 1
ATOM 5385 O O . VAL C 1 69 ? 0.795 64.288 88.514 1.00 29.83 49 VAL C O 1
ATOM 5389 N N . GLY C 1 70 ? 1.992 62.605 89.425 1.00 29.28 50 GLY C N 1
ATOM 5390 C CA . GLY C 1 70 ? 1.459 62.806 90.755 1.00 28.65 50 GLY C CA 1
ATOM 5391 C C . GLY C 1 70 ? 0.405 61.798 91.162 1.00 28.87 50 GLY C C 1
ATOM 5392 O O . GLY C 1 70 ? -0.290 61.999 92.159 1.00 28.73 50 GLY C O 1
ATOM 5393 N N . GLU C 1 71 ? 0.293 60.713 90.398 1.00 28.32 51 GLU C N 1
ATOM 5394 C CA . GLU C 1 71 ? -0.633 59.626 90.708 1.00 28.41 51 GLU C CA 1
ATOM 5395 C C . GLU C 1 71 ? -0.060 58.730 91.805 1.00 28.29 51 GLU C C 1
ATOM 5396 O O . GLU C 1 71 ? 1.158 58.506 91.835 1.00 28.63 51 GLU C O 1
ATOM 5402 N N . PRO C 1 72 ? -0.923 58.215 92.716 1.00 28.22 52 PRO C N 1
ATOM 5403 C CA . PRO C 1 72 ? -0.452 57.248 93.707 1.00 27.31 52 PRO C CA 1
ATOM 5404 C C . PRO C 1 72 ? -0.109 55.944 93.014 1.00 26.58 52 PRO C C 1
ATOM 5405 O O . PRO C 1 72 ? -0.920 55.418 92.244 1.00 26.45 52 PRO C O 1
ATOM 5409 N N . VAL C 1 73 ? 1.092 55.438 93.278 1.00 25.11 53 VAL C N 1
ATOM 5410 C CA . VAL C 1 73 ? 1.586 54.271 92.587 1.00 23.86 53 VAL C CA 1
ATOM 5411 C C . VAL C 1 73 ? 2.414 53.405 93.537 1.00 23.48 53 VAL C C 1
ATOM 5412 O O . VAL C 1 73 ? 3.078 53.917 94.447 1.00 23.28 53 VAL C O 1
ATOM 5416 N N . LEU C 1 74 ? 2.330 52.094 93.334 1.00 23.04 54 LEU C N 1
ATOM 5417 C CA . LEU C 1 74 ? 3.164 51.115 94.026 1.00 22.86 54 LEU C CA 1
ATOM 5418 C C . LEU C 1 74 ? 3.798 50.242 92.953 1.00 22.18 54 LEU C C 1
ATOM 5419 O O . LEU C 1 74 ? 3.070 49.670 92.134 1.00 21.93 54 LEU C O 1
ATOM 5424 N N . ALA C 1 75 ? 5.126 50.120 92.965 1.00 21.14 55 ALA C N 1
ATOM 5425 C CA . ALA C 1 75 ? 5.832 49.269 91.997 1.00 21.14 55 ALA C CA 1
ATOM 5426 C C . ALA C 1 75 ? 6.143 47.895 92.563 1.00 21.13 55 ALA C C 1
ATOM 5427 O O . ALA C 1 75 ? 6.650 47.772 93.684 1.00 21.15 55 ALA C O 1
ATOM 5429 N N . SER C 1 76 ? 5.832 46.856 91.787 1.00 20.64 56 SER C N 1
ATOM 5430 C CA . SER C 1 76 ? 6.242 45.505 92.127 1.00 20.37 56 SER C CA 1
ATOM 5431 C C . SER C 1 76 ? 6.866 44.792 90.920 1.00 20.17 56 SER C C 1
ATOM 5432 O O . SER C 1 76 ? 6.884 45.318 89.806 1.00 20.07 56 SER C O 1
ATOM 5435 N N . GLY C 1 77 ? 7.377 43.593 91.162 1.00 19.80 57 GLY C N 1
ATOM 5436 C CA . GLY C 1 77 ? 8.068 42.811 90.153 1.00 19.94 57 GLY C CA 1
ATOM 5437 C C . GLY C 1 77 ? 9.112 41.963 90.843 1.00 20.14 57 GLY C C 1
ATOM 5438 O O . GLY C 1 77 ? 9.072 41.798 92.061 1.00 20.23 57 GLY C O 1
ATOM 5439 N N . PHE C 1 78 ? 10.021 41.398 90.057 1.00 20.47 58 PHE C N 1
ATOM 5440 C CA . PHE C 1 78 ? 11.094 40.568 90.588 1.00 20.74 58 PHE C CA 1
ATOM 5441 C C . PHE C 1 78 ? 12.390 41.364 90.552 1.00 21.25 58 PHE C C 1
ATOM 5442 O O . PHE C 1 78 ? 12.707 41.986 89.532 1.00 20.72 58 PHE C O 1
ATOM 5450 N N . ILE C 1 79 ? 13.148 41.326 91.644 1.00 21.30 59 ILE C N 1
ATOM 5451 C CA . ILE C 1 79 ? 14.389 42.091 91.740 1.00 22.30 59 ILE C CA 1
ATOM 5452 C C . ILE C 1 79 ? 15.494 41.253 92.377 1.00 21.86 59 ILE C C 1
ATOM 5453 O O . ILE C 1 79 ? 15.219 40.420 93.243 1.00 21.84 59 ILE C O 1
ATOM 5458 N N . GLY C 1 80 ? 16.738 41.454 91.945 1.00 21.52 60 GLY C N 1
ATOM 5459 C CA . GLY C 1 80 ? 17.857 40.706 92.521 1.00 21.35 60 GLY C CA 1
ATOM 5460 C C . GLY C 1 80 ? 19.227 41.209 92.117 1.00 21.11 60 GLY C C 1
ATOM 5461 O O . GLY C 1 80 ? 19.385 41.840 91.072 1.00 20.54 60 GLY C O 1
ATOM 5462 N N . GLY C 1 81 ? 20.225 40.942 92.954 1.00 20.96 61 GLY C N 1
ATOM 5463 C CA . GLY C 1 81 ? 21.611 41.299 92.618 1.00 20.66 61 GLY C CA 1
ATOM 5464 C C . GLY C 1 81 ? 21.923 42.774 92.765 1.00 20.48 61 GLY C C 1
ATOM 5465 O O . GLY C 1 81 ? 21.085 43.547 93.247 1.00 19.62 61 GLY C O 1
ATOM 5466 N N . GLU C 1 82 ? 23.138 43.156 92.347 1.00 20.36 62 GLU C N 1
ATOM 5467 C CA . GLU C 1 82 ? 23.623 44.545 92.410 1.00 21.07 62 GLU C CA 1
ATOM 5468 C C . GLU C 1 82 ? 22.749 45.518 91.621 1.00 20.22 62 GLU C C 1
ATOM 5469 O O . GLU C 1 82 ? 22.537 46.654 92.046 1.00 20.12 62 GLU C O 1
ATOM 5475 N N . LEU C 1 83 ? 22.244 45.070 90.469 1.00 20.15 63 LEU C N 1
ATOM 5476 C CA . LEU C 1 83 ? 21.383 45.921 89.629 1.00 19.16 63 LEU C CA 1
ATOM 5477 C C . LEU C 1 83 ? 20.009 46.112 90.244 1.00 18.77 63 LEU C C 1
ATOM 5478 O O . LEU C 1 83 ? 19.392 47.159 90.077 1.00 18.57 63 LEU C O 1
ATOM 5483 N N . GLY C 1 84 ? 19.543 45.087 90.954 1.00 18.78 64 GLY C N 1
ATOM 5484 C CA . GLY C 1 84 ? 18.399 45.195 91.826 1.00 19.05 64 GLY C CA 1
ATOM 5485 C C . GLY C 1 84 ? 18.543 46.324 92.831 1.00 18.91 64 GLY C C 1
ATOM 5486 O O . GLY C 1 84 ? 17.611 47.111 93.001 1.00 19.22 64 GLY C O 1
ATOM 5487 N N . GLN C 1 85 ? 19.704 46.390 93.497 1.00 18.79 65 GLN C N 1
ATOM 5488 C CA A GLN C 1 85 ? 20.020 47.434 94.483 0.50 18.53 65 GLN C CA 1
ATOM 5489 C CA B GLN C 1 85 ? 19.978 47.440 94.485 0.50 19.35 65 GLN C CA 1
ATOM 5490 C C . GLN C 1 85 ? 20.056 48.826 93.836 1.00 18.80 65 GLN C C 1
ATOM 5491 O O . GLN C 1 85 ? 19.594 49.811 94.410 1.00 18.48 65 GLN C O 1
ATOM 5502 N N . PHE C 1 86 ? 20.632 48.905 92.636 1.00 18.49 66 PHE C N 1
ATOM 5503 C CA . PHE C 1 86 ? 20.678 50.166 91.892 1.00 18.73 66 PHE C CA 1
ATOM 5504 C C . PHE C 1 86 ? 19.253 50.728 91.638 1.00 18.79 66 PHE C C 1
ATOM 5505 O O . PHE C 1 86 ? 18.974 51.914 91.858 1.00 19.34 66 PHE C O 1
ATOM 5513 N N . ILE C 1 87 ? 18.357 49.864 91.183 1.00 18.94 67 ILE C N 1
ATOM 5514 C CA . ILE C 1 87 ? 16.961 50.230 90.933 1.00 19.98 67 ILE C CA 1
ATOM 5515 C C . ILE C 1 87 ? 16.265 50.735 92.207 1.00 20.17 67 ILE C C 1
ATOM 5516 O O . ILE C 1 87 ? 15.674 51.824 92.205 1.00 20.80 67 ILE C O 1
ATOM 5521 N N . ALA C 1 88 ? 16.322 49.929 93.273 1.00 20.29 68 ALA C N 1
ATOM 5522 C CA . ALA C 1 88 ? 15.720 50.276 94.565 1.00 20.76 68 ALA C CA 1
ATOM 5523 C C . ALA C 1 88 ? 16.189 51.661 95.037 1.00 21.08 68 ALA C C 1
ATOM 5524 O O . ALA C 1 88 ? 15.385 52.474 95.499 1.00 20.98 68 ALA C O 1
ATOM 5526 N N . LYS C 1 89 ? 17.482 51.936 94.857 1.00 20.90 69 LYS C N 1
ATOM 5527 C CA . LYS C 1 89 ? 18.068 53.214 95.249 1.00 21.43 69 LYS C CA 1
ATOM 5528 C C . LYS C 1 89 ? 17.492 54.391 94.459 1.00 20.58 69 LYS C C 1
ATOM 5529 O O . LYS C 1 89 ? 17.119 55.396 95.028 1.00 20.68 69 LYS C O 1
ATOM 5535 N N . LYS C 1 90 ? 17.420 54.262 93.140 1.00 20.91 70 LYS C N 1
ATOM 5536 C CA . LYS C 1 90 ? 16.794 55.290 92.305 1.00 20.92 70 LYS C CA 1
ATOM 5537 C C . LYS C 1 90 ? 15.366 55.577 92.743 1.00 21.10 70 LYS C C 1
ATOM 5538 O O . LYS C 1 90 ? 14.969 56.735 92.845 1.00 21.16 70 LYS C O 1
ATOM 5544 N N . LEU C 1 91 ? 14.586 54.531 93.007 1.00 21.05 71 LEU C N 1
ATOM 5545 C CA . LEU C 1 91 ? 13.196 54.720 93.449 1.00 21.37 71 LEU C CA 1
ATOM 5546 C C . LEU C 1 91 ? 13.115 55.349 94.844 1.00 22.25 71 LEU C C 1
ATOM 5547 O O . LEU C 1 91 ? 12.259 56.221 95.117 1.00 22.30 71 LEU C O 1
ATOM 5552 N N . ASP C 1 92 ? 14.028 54.928 95.713 1.00 23.08 72 ASP C N 1
ATOM 5553 C CA . ASP C 1 92 ? 14.090 55.433 97.083 1.00 23.83 72 ASP C CA 1
ATOM 5554 C C . ASP C 1 92 ? 14.449 56.902 97.121 1.00 24.70 72 ASP C C 1
ATOM 5555 O O . ASP C 1 92 ? 13.856 57.649 97.905 1.00 24.81 72 ASP C O 1
ATOM 5560 N N . HIS C 1 93 ? 15.410 57.312 96.284 1.00 25.94 73 HIS C N 1
ATOM 5561 C CA . HIS C 1 93 ? 15.812 58.714 96.211 1.00 27.34 73 HIS C CA 1
ATOM 5562 C C . HIS C 1 93 ? 14.628 59.585 95.792 1.00 27.57 73 HIS C C 1
ATOM 5563 O O . HIS C 1 93 ? 14.478 60.707 96.283 1.00 27.65 73 HIS C O 1
ATOM 5576 N N . ALA C 1 94 ? 13.785 59.046 94.906 1.00 27.98 74 ALA C N 1
ATOM 5577 C CA . ALA C 1 94 ? 12.628 59.768 94.360 1.00 28.32 74 ALA C CA 1
ATOM 5578 C C . ALA C 1 94 ? 11.371 59.609 95.208 1.00 28.72 74 ALA C C 1
ATOM 5579 O O . ALA C 1 94 ? 10.317 60.167 94.877 1.00 29.89 74 ALA C O 1
ATOM 5581 N N . ASP C 1 95 ? 11.481 58.858 96.303 1.00 28.66 75 ASP C N 1
ATOM 5582 C CA . ASP C 1 95 ? 10.372 58.641 97.233 1.00 28.52 75 ASP C CA 1
ATOM 5583 C C . ASP C 1 95 ? 9.238 57.841 96.616 1.00 27.58 75 ASP C C 1
ATOM 5584 O O . ASP C 1 95 ? 8.074 57.981 97.013 1.00 27.97 75 ASP C O 1
ATOM 5589 N N . ILE C 1 96 ? 9.593 56.991 95.653 1.00 26.19 76 ILE C N 1
ATOM 5590 C CA . ILE C 1 96 ? 8.652 56.084 95.006 1.00 24.65 76 ILE C CA 1
ATOM 5591 C C . ILE C 1 96 ? 8.542 54.780 95.792 1.00 24.40 76 ILE C C 1
ATOM 5592 O O . ILE C 1 96 ? 9.558 54.148 96.119 1.00 24.24 76 ILE C O 1
ATOM 5597 N N . LYS C 1 97 ? 7.303 54.390 96.087 1.00 23.85 77 LYS C N 1
ATOM 5598 C CA . LYS C 1 97 ? 6.999 53.183 96.844 1.00 24.52 77 LYS C CA 1
ATOM 5599 C C . LYS C 1 97 ? 7.127 51.907 96.017 1.00 23.72 77 LYS C C 1
ATOM 5600 O O . LYS C 1 97 ? 6.628 51.815 94.894 1.00 23.32 77 LYS C O 1
ATOM 5606 N N . HIS C 1 98 ? 7.792 50.913 96.589 1.00 23.23 78 HIS C N 1
ATOM 5607 C CA . HIS C 1 98 ? 7.960 49.636 95.908 1.00 23.20 78 HIS C CA 1
ATOM 5608 C C . HIS C 1 98 ? 7.814 48.466 96.889 1.00 23.18 78 HIS C C 1
ATOM 5609 O O . HIS C 1 98 ? 8.109 48.595 98.088 1.00 22.44 78 HIS C O 1
ATOM 5616 N N . ALA C 1 99 ? 7.340 47.338 96.373 1.00 23.28 79 ALA C N 1
ATOM 5617 C CA . ALA C 1 99 ? 7.257 46.106 97.143 1.00 23.49 79 ALA C CA 1
ATOM 5618 C C . ALA C 1 99 ? 7.651 44.960 96.206 1.00 23.79 79 ALA C C 1
ATOM 5619 O O . ALA C 1 99 ? 6.815 44.170 95.768 1.00 23.78 79 ALA C O 1
ATOM 5621 N N . PHE C 1 100 ? 8.937 44.906 95.881 1.00 24.21 80 PHE C N 1
ATOM 5622 C CA . PHE C 1 100 ? 9.453 43.912 94.960 1.00 24.56 80 PHE C CA 1
ATOM 5623 C C . PHE C 1 100 ? 9.585 42.570 95.660 1.00 24.79 80 PHE C C 1
ATOM 5624 O O . PHE C 1 100 ? 9.776 42.513 96.875 1.00 24.64 80 PHE C O 1
ATOM 5632 N N . TYR C 1 101 ? 9.494 41.501 94.877 1.00 25.19 81 TYR C N 1
ATOM 5633 C CA . TYR C 1 101 ? 9.775 40.161 95.354 1.00 25.65 81 TYR C CA 1
ATOM 5634 C C . TYR C 1 101 ? 11.235 39.884 95.042 1.00 25.62 81 TYR C C 1
ATOM 5635 O O . TYR C 1 101 ? 11.654 39.929 93.875 1.00 25.88 81 TYR C O 1
ATOM 5644 N N . ASN C 1 102 ? 12.010 39.595 96.076 1.00 25.22 82 ASN C N 1
ATOM 5645 C CA . ASN C 1 102 ? 13.445 39.434 95.912 1.00 25.30 82 ASN C CA 1
ATOM 5646 C C . ASN C 1 102 ? 13.800 38.021 95.460 1.00 24.93 82 ASN C C 1
ATOM 5647 O O . ASN C 1 102 ? 13.243 37.034 95.957 1.00 25.24 82 ASN C O 1
ATOM 5656 N N . ILE C 1 103 ? 14.676 37.938 94.460 1.00 23.99 83 ILE C N 1
ATOM 5657 C CA . ILE C 1 103 ? 15.027 36.667 93.836 1.00 23.10 83 ILE C CA 1
ATOM 5658 C C . ILE C 1 103 ? 16.509 36.323 93.993 1.00 23.84 83 ILE C C 1
ATOM 5659 O O . ILE C 1 103 ? 17.327 37.174 94.372 1.00 24.02 83 ILE C O 1
ATOM 5664 N N . LYS C 1 104 ? 16.826 35.063 93.714 1.00 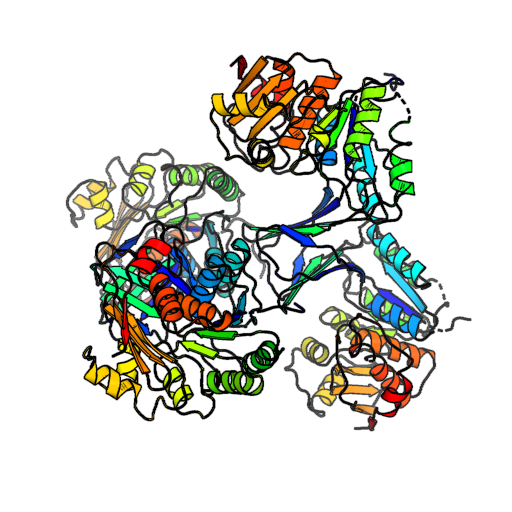24.20 84 LYS C N 1
ATOM 5665 C CA . LYS C 1 104 ? 18.193 34.544 93.755 1.00 25.42 84 LYS C CA 1
ATOM 5666 C C . LYS C 1 104 ? 19.007 34.973 92.527 1.00 24.92 84 LYS C C 1
ATOM 5667 O O . LYS C 1 104 ? 20.225 35.170 92.616 1.00 25.37 84 LYS C O 1
ATOM 5673 N N . GLY C 1 105 ? 18.328 35.121 91.391 1.00 24.10 85 GLY C N 1
ATOM 5674 C CA . GLY C 1 105 ? 18.958 35.565 90.154 1.00 22.80 85 GLY C CA 1
ATOM 5675 C C . GLY C 1 105 ? 19.253 37.050 90.150 1.00 22.07 85 GLY C C 1
ATOM 5676 O O . GLY C 1 105 ? 18.905 37.763 91.098 1.00 21.78 85 GLY C O 1
ATOM 5677 N N . GLU C 1 106 ? 19.884 37.520 89.074 1.00 20.93 86 GLU C N 1
ATOM 5678 C CA . GLU C 1 106 ? 20.263 38.924 88.948 1.00 20.90 86 GLU C CA 1
ATOM 5679 C C . GLU C 1 106 ? 19.379 39.701 87.978 1.00 20.20 86 GLU C C 1
ATOM 5680 O O . GLU C 1 106 ? 19.074 39.224 86.881 1.00 20.14 86 GLU C O 1
ATOM 5686 N N . THR C 1 107 ? 19.011 40.916 88.375 1.00 19.19 87 THR C N 1
ATOM 5687 C CA . THR C 1 107 ? 18.348 41.877 87.487 1.00 18.30 87 THR C CA 1
ATOM 5688 C C . THR C 1 107 ? 19.216 42.214 86.267 1.00 17.95 87 THR C C 1
ATOM 5689 O O . THR C 1 107 ? 20.445 42.302 86.370 1.00 18.07 87 THR C O 1
ATOM 5693 N N . ARG C 1 108 ? 18.562 42.392 85.118 1.00 17.14 88 ARG C N 1
ATOM 5694 C CA . ARG C 1 108 ? 19.245 42.623 83.844 1.00 16.57 88 ARG C CA 1
ATOM 5695 C C . ARG C 1 108 ? 19.606 44.074 83.558 1.00 16.22 88 ARG C C 1
ATOM 5696 O O . ARG C 1 108 ? 19.167 45.006 84.251 1.00 16.59 88 ARG C O 1
ATOM 5704 N N . ASN C 1 109 ? 20.441 44.243 82.533 1.00 16.15 89 ASN C N 1
ATOM 5705 C CA . ASN C 1 109 ? 20.622 45.506 81.831 1.00 15.49 89 ASN C CA 1
ATOM 5706 C C . ASN C 1 109 ? 19.879 45.444 80.500 1.00 16.08 89 ASN C C 1
ATOM 5707 O O . ASN C 1 109 ? 19.658 44.359 79.944 1.00 15.81 89 ASN C O 1
ATOM 5712 N N . CYS C 1 110 ? 19.547 46.614 79.968 1.00 16.06 90 CYS C N 1
ATOM 5713 C CA . CYS C 1 110 ? 19.242 46.771 78.542 1.00 16.51 90 CYS C CA 1
ATOM 5714 C C . CYS C 1 110 ? 19.989 48.007 78.093 1.00 16.67 90 CYS C C 1
ATOM 5715 O O . CYS C 1 110 ? 20.278 48.895 78.910 1.00 16.40 90 CYS C O 1
ATOM 5718 N N . ILE C 1 111 ? 20.340 48.068 76.814 1.00 16.29 91 ILE C N 1
ATOM 5719 C CA . ILE C 1 111 ? 20.966 49.294 76.310 1.00 16.47 91 ILE C CA 1
ATOM 5720 C C . ILE C 1 111 ? 20.203 49.878 75.129 1.00 15.72 91 ILE C C 1
ATOM 5721 O O . ILE C 1 111 ? 19.471 49.170 74.426 1.00 15.82 91 ILE C O 1
ATOM 5726 N N . ALA C 1 112 ? 20.376 51.174 74.934 1.00 15.26 92 ALA C N 1
ATOM 5727 C CA . ALA C 1 112 ? 19.857 51.871 73.762 1.00 16.03 92 ALA C CA 1
ATOM 5728 C C . ALA C 1 112 ? 20.908 52.810 73.202 1.00 16.00 92 ALA C C 1
ATOM 5729 O O . ALA C 1 112 ? 21.423 53.663 73.911 1.00 15.66 92 ALA C O 1
ATOM 5731 N N . ILE C 1 113 ? 21.227 52.645 71.924 1.00 16.42 93 ILE C N 1
ATOM 5732 C CA . ILE C 1 113 ? 22.161 53.538 71.251 1.00 16.91 93 ILE C CA 1
ATOM 5733 C C . ILE C 1 113 ? 21.384 54.477 70.349 1.00 17.74 93 ILE C C 1
ATOM 5734 O O . ILE C 1 113 ? 20.612 54.017 69.492 1.00 17.60 93 ILE C O 1
ATOM 5739 N N . LEU C 1 114 ? 21.590 55.786 70.533 1.00 17.99 94 LEU C N 1
ATOM 5740 C CA . LEU C 1 114 ? 20.917 56.804 69.715 1.00 18.36 94 LEU C CA 1
ATOM 5741 C C . LEU C 1 114 ? 21.929 57.440 68.778 1.00 18.72 94 LEU C C 1
ATOM 5742 O O . LEU C 1 114 ? 22.802 58.183 69.214 1.00 18.44 94 LEU C O 1
ATOM 5747 N N . HIS C 1 115 ? 21.808 57.138 67.489 1.00 18.81 95 HIS C N 1
ATOM 5748 C CA . HIS C 1 115 ? 22.833 57.507 66.514 1.00 18.66 95 HIS C CA 1
ATOM 5749 C C . HIS C 1 115 ? 22.210 57.789 65.149 1.00 19.22 95 HIS C C 1
ATOM 5750 O O . HIS C 1 115 ? 21.509 56.932 64.592 1.00 18.19 95 HIS C O 1
ATOM 5757 N N . GLU C 1 116 ? 22.442 59.000 64.639 1.00 19.10 96 GLU C N 1
ATOM 5758 C CA . GLU C 1 116 ? 22.035 59.368 63.278 1.00 20.00 96 GLU C CA 1
ATOM 5759 C C . GLU C 1 116 ? 20.543 59.092 62.990 1.00 20.78 96 GLU C C 1
ATOM 5760 O O . GLU C 1 116 ? 20.176 58.608 61.913 1.00 20.61 96 GLU C O 1
ATOM 5766 N N . GLY C 1 117 ? 19.699 59.394 63.978 1.00 20.58 97 GLY C N 1
ATOM 5767 C CA . GLY C 1 117 ? 18.254 59.197 63.872 1.00 20.96 97 GLY C CA 1
ATOM 5768 C C . GLY C 1 117 ? 17.795 57.791 64.205 1.00 21.26 97 GLY C C 1
ATOM 5769 O O . GLY C 1 117 ? 16.592 57.523 64.224 1.00 22.65 97 GLY C O 1
ATOM 5770 N N . GLN C 1 118 ? 18.745 56.893 64.465 1.00 20.46 98 GLN C N 1
ATOM 5771 C CA . GLN C 1 118 ? 18.445 55.484 64.736 1.00 20.57 98 GLN C CA 1
ATOM 5772 C C . GLN C 1 118 ? 18.390 55.190 66.234 1.00 20.49 98 GLN C C 1
ATOM 5773 O O . GLN C 1 118 ? 19.113 55.798 67.023 1.00 20.09 98 GLN C O 1
ATOM 5779 N N . GLN C 1 119 ? 17.505 54.267 66.594 1.00 20.32 99 GLN C N 1
ATOM 5780 C CA . GLN C 1 119 ? 17.252 53.864 67.976 1.00 21.01 99 GLN C CA 1
ATOM 5781 C C . GLN C 1 119 ? 17.573 52.363 68.032 1.00 20.46 99 GLN C C 1
ATOM 5782 O O . GLN C 1 119 ? 16.722 51.518 67.756 1.00 20.43 99 GLN C O 1
ATOM 5788 N N . THR C 1 120 ? 18.824 52.042 68.355 1.00 19.64 100 THR C N 1
ATOM 5789 C CA . THR C 1 120 ? 19.296 50.666 68.320 1.00 19.87 100 THR C CA 1
ATOM 5790 C C . THR C 1 120 ? 19.355 50.105 69.734 1.00 20.21 100 THR C C 1
ATOM 5791 O O . THR C 1 120 ? 20.129 50.601 70.569 1.00 20.11 100 THR C O 1
ATOM 5795 N N . GLU C 1 121 ? 18.556 49.069 70.001 1.00 19.32 101 GLU C N 1
ATOM 5796 C CA . GLU C 1 121 ? 18.429 48.546 71.357 1.00 19.65 101 GLU C CA 1
ATOM 5797 C C . GLU C 1 121 ? 18.863 47.098 71.484 1.00 19.74 101 GLU C C 1
ATOM 5798 O O . GLU C 1 121 ? 18.619 46.287 70.574 1.00 19.16 101 GLU C O 1
ATOM 5804 N N . ILE C 1 122 ? 19.512 46.784 72.609 1.00 18.85 102 ILE C N 1
ATOM 5805 C CA . ILE C 1 122 ? 19.884 45.427 72.952 1.00 19.16 102 ILE C CA 1
ATOM 5806 C C . ILE C 1 122 ? 19.224 45.076 74.281 1.00 19.66 102 ILE C C 1
ATOM 5807 O O . ILE C 1 122 ? 19.416 45.766 75.304 1.00 18.77 102 ILE C O 1
ATOM 5812 N N . LEU C 1 123 ? 18.406 44.026 74.242 1.00 19.18 103 LEU C N 1
ATOM 5813 C CA . LEU C 1 123 ? 17.595 43.635 75.389 1.00 19.06 103 LEU C CA 1
ATOM 5814 C C . LEU C 1 123 ? 18.002 42.268 75.920 1.00 19.29 103 LEU C C 1
ATOM 5815 O O . LEU C 1 123 ? 17.967 41.276 75.194 1.00 19.27 103 LEU C O 1
ATOM 5820 N N . GLU C 1 124 ? 18.380 42.223 77.195 1.00 19.09 104 GLU C N 1
ATOM 5821 C CA . GLU C 1 124 ? 18.790 40.975 77.823 1.00 18.96 104 GLU C CA 1
ATOM 5822 C C . GLU C 1 124 ? 17.569 40.150 78.210 1.00 19.60 104 GLU C C 1
ATOM 5823 O O . GLU C 1 124 ? 16.487 40.699 78.477 1.00 18.78 104 GLU C O 1
ATOM 5829 N N . GLN C 1 125 ? 17.753 38.832 78.226 1.00 20.64 105 GLN C N 1
ATOM 5830 C CA . GLN C 1 125 ? 16.696 37.876 78.577 1.00 22.28 105 GLN C CA 1
ATOM 5831 C C . GLN C 1 125 ? 16.238 38.045 80.020 1.00 21.96 105 GLN C C 1
ATOM 5832 O O . GLN C 1 125 ? 15.037 37.952 80.317 1.00 21.74 105 GLN C O 1
ATOM 5838 N N . GLY C 1 126 ? 17.203 38.285 80.909 1.00 22.03 106 GLY C N 1
ATOM 5839 C CA . GLY C 1 126 ? 16.924 38.425 82.329 1.00 22.03 106 GLY C CA 1
ATOM 5840 C C . GLY C 1 126 ? 17.092 37.125 83.087 1.00 22.52 106 GLY C C 1
ATOM 5841 O O . GLY C 1 126 ? 17.510 36.112 82.505 1.00 21.82 106 GLY C O 1
ATOM 5842 N N . PRO C 1 127 ? 16.758 37.142 84.395 1.00 22.53 107 PRO C N 1
ATOM 5843 C CA . PRO C 1 127 ? 17.024 36.020 85.297 1.00 23.44 107 PRO C CA 1
ATOM 5844 C C . PRO C 1 127 ? 16.026 34.868 85.155 1.00 24.27 107 PRO C C 1
ATOM 5845 O O . PRO C 1 127 ? 14.923 35.049 84.645 1.00 23.96 107 PRO C O 1
ATOM 5849 N N . GLU C 1 128 ? 16.441 33.689 85.598 1.00 25.51 108 GLU C N 1
ATOM 5850 C CA . GLU C 1 128 ? 15.540 32.571 85.786 1.00 27.29 108 GLU C CA 1
ATOM 5851 C C . GLU C 1 128 ? 14.870 32.694 87.158 1.00 27.87 108 GLU C C 1
ATOM 5852 O O . GLU C 1 128 ? 15.533 32.945 88.171 1.00 28.59 108 GLU C O 1
ATOM 5858 N N . ILE C 1 129 ? 13.547 32.565 87.169 1.00 28.55 109 ILE C N 1
ATOM 5859 C CA . ILE C 1 129 ? 12.750 32.618 88.386 1.00 29.16 109 ILE C CA 1
ATOM 5860 C C . ILE C 1 129 ? 12.432 31.164 88.741 1.00 29.97 109 ILE C C 1
ATOM 5861 O O . ILE C 1 129 ? 11.913 30.427 87.898 1.00 29.81 109 ILE C O 1
ATOM 5866 N N . ASP C 1 130 ? 12.742 30.743 89.966 1.00 31.14 110 ASP C N 1
ATOM 5867 C CA . ASP C 1 130 ? 12.459 29.351 90.339 1.00 32.47 110 ASP C CA 1
ATOM 5868 C C . ASP C 1 130 ? 10.974 29.137 90.681 1.00 33.21 110 ASP C C 1
ATOM 5869 O O . ASP C 1 130 ? 10.211 30.104 90.789 1.00 32.62 110 ASP C O 1
ATOM 5874 N N . ASN C 1 131 ? 10.574 27.873 90.830 1.00 34.11 111 ASN C N 1
ATOM 5875 C CA . ASN C 1 131 ? 9.177 27.507 91.063 1.00 34.88 111 ASN C CA 1
ATOM 5876 C C . ASN C 1 131 ? 8.591 28.143 92.319 1.00 34.60 111 ASN C C 1
ATOM 5877 O O . ASN C 1 131 ? 7.430 28.555 92.328 1.00 34.40 111 ASN C O 1
ATOM 5882 N N . GLN C 1 132 ? 9.410 28.221 93.369 1.00 34.30 112 GLN C N 1
ATOM 5883 C CA . GLN C 1 132 ? 9.008 28.797 94.645 1.00 34.55 112 GLN C CA 1
ATOM 5884 C C . GLN C 1 132 ? 8.822 30.307 94.568 1.00 32.94 112 GLN C C 1
ATOM 5885 O O . GLN C 1 132 ? 7.907 30.854 95.172 1.00 32.40 112 GLN C O 1
ATOM 5891 N N . GLU C 1 133 ? 9.711 30.974 93.837 1.00 31.77 113 GLU C N 1
ATOM 5892 C CA . GLU C 1 133 ? 9.627 32.420 93.649 1.00 30.60 113 GLU C CA 1
ATOM 5893 C C . GLU C 1 133 ? 8.402 32.787 92.823 1.00 30.09 113 GLU C C 1
ATOM 5894 O O . GLU C 1 133 ? 7.720 33.774 93.124 1.00 29.76 113 GLU C O 1
ATOM 5900 N N . ALA C 1 134 ? 8.126 31.983 91.793 1.00 29.88 114 ALA C N 1
ATOM 5901 C CA . ALA C 1 134 ? 6.983 32.213 90.900 1.00 29.94 114 ALA C CA 1
ATOM 5902 C C . ALA C 1 134 ? 5.666 32.012 91.634 1.00 29.94 114 ALA C C 1
ATOM 5903 O O . ALA C 1 134 ? 4.716 32.760 91.425 1.00 29.71 114 ALA C O 1
ATOM 5905 N N . ALA C 1 135 ? 5.620 30.993 92.491 1.00 29.94 115 ALA C N 1
ATOM 5906 C CA . ALA C 1 135 ? 4.438 30.718 93.305 1.00 29.85 115 ALA C CA 1
ATOM 5907 C C . ALA C 1 135 ? 4.259 31.807 94.359 1.00 29.54 115 ALA C C 1
ATOM 5908 O O . ALA C 1 135 ? 3.152 32.299 94.570 1.00 29.46 115 ALA C O 1
ATOM 5910 N N . GLY C 1 136 ? 5.364 32.184 94.999 1.00 29.30 116 GLY C N 1
ATOM 5911 C CA . GLY C 1 136 ? 5.364 33.227 96.019 1.00 29.32 116 GLY C CA 1
ATOM 5912 C C . GLY C 1 136 ? 4.905 34.582 95.507 1.00 29.14 116 GLY C C 1
ATOM 5913 O O . GLY C 1 136 ? 4.172 35.296 96.201 1.00 29.40 116 GLY C O 1
ATOM 5914 N N . PHE C 1 137 ? 5.322 34.939 94.291 1.00 28.51 117 PHE C N 1
ATOM 5915 C CA . PHE C 1 137 ? 4.897 36.210 93.715 1.00 28.20 117 PHE C CA 1
ATOM 5916 C C . PHE C 1 137 ? 3.381 36.326 93.502 1.00 28.60 117 PHE C C 1
ATOM 5917 O O . PHE C 1 137 ? 2.798 37.381 93.770 1.00 28.00 117 PHE C O 1
ATOM 5925 N N . ILE C 1 138 ? 2.759 35.257 93.007 1.00 29.48 118 ILE C N 1
ATOM 5926 C CA . ILE C 1 138 ? 1.303 35.229 92.800 1.00 30.42 118 ILE C CA 1
ATOM 5927 C C . ILE C 1 138 ? 0.546 35.571 94.082 1.00 30.81 118 ILE C C 1
ATOM 5928 O O . ILE C 1 138 ? -0.370 36.390 94.057 1.00 30.91 118 ILE C O 1
ATOM 5933 N N . LYS C 1 139 ? 0.964 34.969 95.196 1.00 31.83 119 LYS C N 1
ATOM 5934 C CA . LYS C 1 139 ? 0.399 35.242 96.525 1.00 32.35 119 LYS C CA 1
ATOM 5935 C C . LYS C 1 139 ? 0.659 36.670 96.991 1.00 32.08 119 LYS C C 1
ATOM 5936 O O . LYS C 1 139 ? -0.218 37.310 97.568 1.00 32.14 119 LYS C O 1
ATOM 5942 N N . HIS C 1 140 ? 1.878 37.151 96.757 1.00 31.73 120 HIS C N 1
ATOM 5943 C CA . HIS C 1 140 ? 2.246 38.540 97.045 1.00 31.39 120 HIS C CA 1
ATOM 5944 C C . HIS C 1 140 ? 1.385 39.491 96.217 1.00 31.41 120 HIS C C 1
ATOM 5945 O O . HIS C 1 140 ? 0.835 40.450 96.742 1.00 30.81 120 HIS C O 1
ATOM 5952 N N . PHE C 1 141 ? 1.273 39.207 94.924 1.00 32.03 121 PHE C N 1
ATOM 5953 C CA . PHE C 1 141 ? 0.460 40.003 94.013 1.00 33.04 121 PHE C CA 1
ATOM 5954 C C . PHE C 1 141 ? -1.008 40.079 94.444 1.00 34.00 121 PHE C C 1
ATOM 5955 O O . PHE C 1 141 ? -1.591 41.163 94.483 1.00 33.75 121 PHE C O 1
ATOM 5963 N N . GLU C 1 142 ? -1.591 38.926 94.775 1.00 35.47 122 GLU C N 1
ATOM 5964 C CA . GLU C 1 142 ? -3.001 38.830 95.182 1.00 36.78 122 GLU C CA 1
ATOM 5965 C C . GLU C 1 142 ? -3.379 39.778 96.323 1.00 37.16 122 GLU C C 1
ATOM 5966 O O . GLU C 1 142 ? -4.364 40.518 96.221 1.00 37.65 122 GLU C O 1
ATOM 5972 N N . GLN C 1 143 ? -2.590 39.784 97.392 1.00 37.99 123 GLN C N 1
ATOM 5973 C CA . GLN C 1 143 ? -2.862 40.673 98.525 1.00 38.51 123 GLN C CA 1
ATOM 5974 C C . GLN C 1 143 ? -2.665 42.151 98.179 1.00 38.17 123 GLN C C 1
ATOM 5975 O O . GLN C 1 143 ? -3.349 43.011 98.730 1.00 38.01 123 GLN C O 1
ATOM 5997 N N . GLU C 1 146 ? -5.687 43.171 95.215 1.00 42.58 126 GLU C N 1
ATOM 5998 C CA . GLU C 1 146 ? -6.968 43.213 95.912 1.00 43.35 126 GLU C CA 1
ATOM 5999 C C . GLU C 1 146 ? -7.346 44.647 96.301 1.00 43.12 126 GLU C C 1
ATOM 6000 O O . GLU C 1 146 ? -8.524 45.021 96.249 1.00 43.22 126 GLU C O 1
ATOM 6006 N N . LYS C 1 147 ? -6.338 45.453 96.636 1.00 42.77 127 LYS C N 1
ATOM 6007 C CA . LYS C 1 147 ? -6.553 46.782 97.224 1.00 42.57 127 LYS C CA 1
ATOM 6008 C C . LYS C 1 147 ? -6.276 47.983 96.291 1.00 41.76 127 LYS C C 1
ATOM 6009 O O . LYS C 1 147 ? -6.281 49.138 96.738 1.00 42.09 127 LYS C O 1
ATOM 6015 N N . VAL C 1 148 ? -6.037 47.724 95.008 1.00 40.18 128 VAL C N 1
ATOM 6016 C CA . VAL C 1 148 ? -5.724 48.810 94.069 1.00 38.40 128 VAL C CA 1
ATOM 6017 C C . VAL C 1 148 ? -6.892 49.055 93.112 1.00 37.42 128 VAL C C 1
ATOM 6018 O O . VAL C 1 148 ? -7.866 48.303 93.119 1.00 37.45 128 VAL C O 1
ATOM 6022 N N . GLU C 1 149 ? -6.798 50.095 92.289 1.00 36.06 129 GLU C N 1
ATOM 6023 C CA . GLU C 1 149 ? -7.880 50.416 91.367 1.00 35.06 129 GLU C CA 1
ATOM 6024 C C . GLU C 1 149 ? -7.525 50.169 89.899 1.00 34.21 129 GLU C C 1
ATOM 6025 O O . GLU C 1 149 ? -8.418 50.090 89.048 1.00 34.19 129 GLU C O 1
ATOM 6031 N N . ALA C 1 150 ? -6.231 50.057 89.605 1.00 32.63 130 ALA C N 1
ATOM 6032 C CA . ALA C 1 150 ? -5.767 49.770 88.249 1.00 31.63 130 ALA C CA 1
ATOM 6033 C C . ALA C 1 150 ? -4.396 49.110 88.294 1.00 30.96 130 ALA C C 1
ATOM 6034 O O . ALA C 1 150 ? -3.570 49.455 89.140 1.00 31.09 130 ALA C O 1
ATOM 6036 N N . VAL C 1 151 ? -4.166 48.160 87.388 1.00 29.70 131 VAL C N 1
ATOM 6037 C CA . VAL C 1 151 ? -2.881 47.466 87.279 1.00 28.21 131 VAL C CA 1
ATOM 6038 C C . VAL C 1 151 ? -2.294 47.694 85.892 1.00 27.49 131 VAL C C 1
ATOM 6039 O O . VAL C 1 151 ? -2.929 47.372 84.876 1.00 26.80 131 VAL C O 1
ATOM 6043 N N . ALA C 1 152 ? -1.092 48.274 85.857 1.00 26.21 132 ALA C N 1
ATOM 6044 C CA . ALA C 1 152 ? -0.345 48.447 84.619 1.00 25.07 132 ALA C CA 1
ATOM 6045 C C . ALA C 1 152 ? 0.752 47.391 84.533 1.00 24.77 132 ALA C C 1
ATOM 6046 O O . ALA C 1 152 ? 1.689 47.390 85.353 1.00 24.28 132 ALA C O 1
ATOM 6048 N N . ILE C 1 153 ? 0.630 46.499 83.546 1.00 24.06 133 ILE C N 1
ATOM 6049 C CA . ILE C 1 153 ? 1.621 45.443 83.312 1.00 24.31 133 ILE C CA 1
ATOM 6050 C C . ILE C 1 153 ? 2.430 45.731 82.043 1.00 24.42 133 ILE C C 1
ATOM 6051 O O . ILE C 1 153 ? 1.882 45.743 80.947 1.00 23.91 133 ILE C O 1
ATOM 6056 N N . SER C 1 154 ? 3.734 45.950 82.190 1.00 24.74 134 SER C N 1
ATOM 6057 C CA . SER C 1 154 ? 4.571 46.304 81.038 1.00 24.99 134 SER C CA 1
ATOM 6058 C C . SER C 1 154 ? 5.848 45.489 80.926 1.00 25.11 134 SER C C 1
ATOM 6059 O O . SER C 1 154 ? 6.571 45.305 81.910 1.00 25.52 134 SER C O 1
ATOM 6062 N N . GLY C 1 155 ? 6.132 45.034 79.711 1.00 24.89 135 GLY C N 1
ATOM 6063 C CA . GLY C 1 155 ? 7.421 44.457 79.381 1.00 25.08 135 GLY C CA 1
ATOM 6064 C C . GLY C 1 155 ? 7.437 42.950 79.291 1.00 25.60 135 GLY C C 1
ATOM 6065 O O . GLY C 1 155 ? 6.416 42.272 79.496 1.00 25.51 135 GLY C O 1
ATOM 6066 N N . SER C 1 156 ? 8.619 42.425 78.993 1.00 26.31 136 SER C N 1
ATOM 6067 C CA . SER C 1 156 ? 8.804 40.999 78.831 1.00 26.77 136 SER C CA 1
ATOM 6068 C C . SER C 1 156 ? 8.740 40.268 80.173 1.00 27.55 136 SER C C 1
ATOM 6069 O O . SER C 1 156 ? 8.798 40.885 81.255 1.00 27.72 136 SER C O 1
ATOM 6072 N N . LEU C 1 157 ? 8.599 38.951 80.072 1.00 27.51 137 LEU C N 1
ATOM 6073 C CA . LEU C 1 157 ? 8.747 38.031 81.179 1.00 27.61 137 LEU C CA 1
ATOM 6074 C C . LEU C 1 157 ? 10.218 37.660 81.316 1.00 27.82 137 LEU C C 1
ATOM 6075 O O . LEU C 1 157 ? 10.925 37.559 80.306 1.00 27.41 137 LEU C O 1
ATOM 6080 N N . PRO C 1 158 ? 10.672 37.421 82.561 1.00 27.65 138 PRO C N 1
ATOM 6081 C CA . PRO C 1 158 ? 11.977 36.823 82.790 1.00 28.51 138 PRO C CA 1
ATOM 6082 C C . PRO C 1 158 ? 11.894 35.322 82.479 1.00 29.23 138 PRO C C 1
ATOM 6083 O O . PRO C 1 158 ? 10.803 34.806 82.214 1.00 28.93 138 PRO C O 1
ATOM 6087 N N . LYS C 1 159 ? 13.028 34.633 82.512 1.00 30.07 139 LYS C N 1
ATOM 6088 C CA . LYS C 1 159 ? 13.056 33.199 82.206 1.00 31.08 139 LYS C CA 1
ATOM 6089 C C . LYS C 1 159 ? 12.454 32.336 83.319 1.00 31.53 139 LYS C C 1
ATOM 6090 O O . LYS C 1 159 ? 12.394 32.748 84.480 1.00 31.45 139 LYS C O 1
ATOM 6096 N N . GLY C 1 160 ? 12.000 31.138 82.953 1.00 31.94 140 GLY C N 1
ATOM 6097 C CA . GLY C 1 160 ? 11.590 30.142 83.935 1.00 32.45 140 GLY C CA 1
ATOM 6098 C C . GLY C 1 160 ? 10.134 30.170 84.356 1.00 33.21 140 GLY C C 1
ATOM 6099 O O . GLY C 1 160 ? 9.688 29.292 85.092 1.00 32.71 140 GLY C O 1
ATOM 6100 N N . LEU C 1 161 ? 9.398 31.180 83.899 1.00 33.85 141 LEU C N 1
ATOM 6101 C CA . LEU C 1 161 ? 7.984 31.317 84.215 1.00 34.93 141 LEU C CA 1
ATOM 6102 C C . LEU C 1 161 ? 7.141 30.598 83.169 1.00 36.03 141 LEU C C 1
ATOM 6103 O O . LEU C 1 161 ? 7.394 30.726 81.971 1.00 36.02 141 LEU C O 1
ATOM 6108 N N . ASN C 1 162 ? 6.139 29.849 83.620 1.00 37.13 142 ASN C N 1
ATOM 6109 C CA A ASN C 1 162 ? 5.207 29.182 82.711 0.50 37.46 142 ASN C CA 1
ATOM 6110 C CA B ASN C 1 162 ? 5.231 29.179 82.693 0.50 37.84 142 ASN C CA 1
ATOM 6111 C C . ASN C 1 162 ? 4.559 30.201 81.784 1.00 38.02 142 ASN C C 1
ATOM 6112 O O . ASN C 1 162 ? 4.431 31.376 82.146 1.00 38.17 142 ASN C O 1
ATOM 6121 N N . GLN C 1 163 ? 4.155 29.767 80.593 1.00 38.45 143 GLN C N 1
ATOM 6122 C CA . GLN C 1 163 ? 3.647 30.723 79.603 1.00 38.68 143 GLN C CA 1
ATOM 6123 C C . GLN C 1 163 ? 2.360 31.491 79.943 1.00 38.22 143 GLN C C 1
ATOM 6124 O O . GLN C 1 163 ? 2.140 32.584 79.426 1.00 38.37 143 GLN C O 1
ATOM 6134 N N . ASP C 1 164 ? 1.524 30.926 80.811 1.00 37.74 144 ASP C N 1
ATOM 6135 C CA . ASP C 1 164 ? 0.257 31.567 81.151 1.00 37.41 144 ASP C CA 1
ATOM 6136 C C . ASP C 1 164 ? 0.380 32.559 82.318 1.00 36.44 144 ASP C C 1
ATOM 6137 O O . ASP C 1 164 ? -0.628 32.930 82.921 1.00 36.46 144 ASP C O 1
ATOM 6142 N N . TYR C 1 165 ? 1.605 33.003 82.622 1.00 35.23 145 TYR C N 1
ATOM 6143 C CA . TYR C 1 165 ? 1.829 33.808 83.824 1.00 33.78 145 TYR C CA 1
ATOM 6144 C C . TYR C 1 165 ? 1.062 35.127 83.815 1.00 33.33 145 TYR C C 1
ATOM 6145 O O . TYR C 1 165 ? 0.406 35.453 84.802 1.00 33.17 145 TYR C O 1
ATOM 6154 N N . TYR C 1 166 ? 1.145 35.874 82.713 1.00 33.00 146 TYR C N 1
ATOM 6155 C CA . TYR C 1 166 ? 0.350 37.100 82.559 1.00 32.93 146 TYR C CA 1
ATOM 6156 C C . TYR C 1 166 ? -1.137 36.783 82.493 1.00 33.86 146 TYR C C 1
ATOM 6157 O O . TYR C 1 166 ? -1.943 37.511 83.070 1.00 33.90 146 TYR C O 1
ATOM 6166 N N . ALA C 1 167 ? -1.489 35.700 81.788 1.00 34.21 147 ALA C N 1
ATOM 6167 C CA . ALA C 1 167 ? -2.871 35.215 81.742 1.00 34.80 147 ALA C CA 1
ATOM 6168 C C . ALA C 1 167 ? -3.412 34.966 83.151 1.00 35.19 147 ALA C C 1
ATOM 6169 O O . ALA C 1 167 ? -4.496 35.438 83.476 1.00 35.47 147 ALA C O 1
ATOM 6171 N N . GLN C 1 168 ? -2.634 34.267 83.985 1.00 35.67 148 GLN C N 1
ATOM 6172 C CA . GLN C 1 168 ? -2.979 34.003 85.398 1.00 36.46 148 GLN C CA 1
ATOM 6173 C C . GLN C 1 168 ? -3.239 35.273 86.210 1.00 36.04 148 GLN C C 1
ATOM 6174 O O . GLN C 1 168 ? -4.183 35.340 87.012 1.00 36.05 148 GLN C O 1
ATOM 6180 N N . ILE C 1 169 ? -2.373 36.267 86.013 1.00 35.43 149 ILE C N 1
ATOM 6181 C CA . ILE C 1 169 ? -2.448 37.530 86.730 1.00 34.78 149 ILE C CA 1
ATOM 6182 C C . ILE C 1 169 ? -3.683 38.309 86.289 1.00 34.79 149 ILE C C 1
ATOM 6183 O O . ILE C 1 169 ? -4.436 38.813 87.123 1.00 34.53 149 ILE C O 1
ATOM 6188 N N . ILE C 1 170 ? -3.892 38.389 84.978 1.00 34.94 150 ILE C N 1
ATOM 6189 C CA . ILE C 1 170 ? -5.059 39.088 84.425 1.00 35.27 150 ILE C CA 1
ATOM 6190 C C . ILE C 1 170 ? -6.378 38.416 84.844 1.00 36.15 150 ILE C C 1
ATOM 6191 O O . ILE C 1 170 ? -7.361 39.105 85.119 1.00 36.10 150 ILE C O 1
ATOM 6196 N N . GLU C 1 171 ? -6.385 37.081 84.890 1.00 37.17 151 GLU C N 1
ATOM 6197 C CA . GLU C 1 171 ? -7.526 36.310 85.414 1.00 38.40 151 GLU C CA 1
ATOM 6198 C C . GLU C 1 171 ? -7.923 36.733 86.830 1.00 38.21 151 GLU C C 1
ATOM 6199 O O . GLU C 1 171 ? -9.109 36.899 87.121 1.00 38.51 151 GLU C O 1
ATOM 6205 N N . ARG C 1 172 ? -6.925 36.909 87.694 1.00 38.33 152 ARG C N 1
ATOM 6206 C CA . ARG C 1 172 ? -7.148 37.339 89.079 1.00 38.55 152 ARG C CA 1
ATOM 6207 C C . ARG C 1 172 ? -7.670 38.774 89.156 1.00 38.44 152 ARG C C 1
ATOM 6208 O O . ARG C 1 172 ? -8.518 39.083 89.993 1.00 38.45 152 ARG C O 1
ATOM 6216 N N . CYS C 1 173 ? -7.187 39.635 88.261 1.00 38.28 153 CYS C N 1
ATOM 6217 C CA . CYS C 1 173 ? -7.678 41.010 88.160 1.00 38.52 153 CYS C CA 1
ATOM 6218 C C . CYS C 1 173 ? -9.129 41.058 87.672 1.00 38.92 153 CYS C C 1
ATOM 6219 O O . CYS C 1 173 ? -9.945 41.813 88.210 1.00 39.40 153 CYS C O 1
ATOM 6222 N N . GLN C 1 174 ? -9.443 40.261 86.650 1.00 39.23 154 GLN C N 1
ATOM 6223 C CA . GLN C 1 174 ? -10.810 40.174 86.119 1.00 39.29 154 GLN C CA 1
ATOM 6224 C C . GLN C 1 174 ? -11.817 39.769 87.204 1.00 39.29 154 GLN C C 1
ATOM 6225 O O . GLN C 1 174 ? -12.906 40.337 87.292 1.00 38.90 154 GLN C O 1
ATOM 6231 N N . ASN C 1 175 ? -11.425 38.797 88.029 1.00 39.37 155 ASN C N 1
ATOM 6232 C CA . ASN C 1 175 ? -12.245 38.296 89.138 1.00 39.73 155 ASN C CA 1
ATOM 6233 C C . ASN C 1 175 ? -12.488 39.318 90.250 1.00 39.38 155 ASN C C 1
ATOM 6234 O O . ASN C 1 175 ? -13.460 39.196 90.997 1.00 39.76 155 ASN C O 1
ATOM 6239 N N . LYS C 1 176 ? -11.613 40.320 90.349 1.00 38.78 156 LYS C N 1
ATOM 6240 C CA . LYS C 1 176 ? -11.751 41.400 91.339 1.00 38.36 156 LYS C CA 1
ATOM 6241 C C . LYS C 1 176 ? -12.260 42.698 90.712 1.00 37.78 156 LYS C C 1
ATOM 6242 O O . LYS C 1 176 ? -12.503 43.686 91.412 1.00 37.72 156 LYS C O 1
ATOM 6248 N N . GLY C 1 177 ? -12.425 42.681 89.390 1.00 37.28 157 GLY C N 1
ATOM 6249 C CA . GLY C 1 177 ? -12.878 43.847 88.637 1.00 36.35 157 GLY C CA 1
ATOM 6250 C C . GLY C 1 177 ? -11.878 44.996 88.597 1.00 35.94 157 GLY C C 1
ATOM 6251 O O . GLY C 1 177 ? -12.272 46.158 88.493 1.00 36.41 157 GLY C O 1
ATOM 6252 N N . VAL C 1 178 ? -10.587 44.677 88.699 1.00 34.97 158 VAL C N 1
ATOM 6253 C CA . VAL C 1 178 ? -9.533 45.687 88.567 1.00 33.75 158 VAL C CA 1
ATOM 6254 C C . VAL C 1 178 ? -9.068 45.700 87.109 1.00 32.78 158 VAL C C 1
ATOM 6255 O O . VAL C 1 178 ? -8.592 44.684 86.603 1.00 33.09 158 VAL C O 1
ATOM 6259 N N . PRO C 1 179 ? -9.229 46.841 86.420 1.00 31.99 159 PRO C N 1
ATOM 6260 C CA . PRO C 1 179 ? -8.842 46.893 85.003 1.00 31.86 159 PRO C CA 1
ATOM 6261 C C . PRO C 1 179 ? -7.329 46.719 84.816 1.00 31.41 159 PRO C C 1
ATOM 6262 O O . PRO C 1 179 ? -6.552 47.131 85.684 1.00 30.92 159 PRO C O 1
ATOM 6266 N N . VAL C 1 180 ? -6.934 46.113 83.693 1.00 30.64 160 VAL C N 1
ATOM 6267 C CA . VAL C 1 180 ? -5.530 45.863 83.383 1.00 29.73 160 VAL C CA 1
ATOM 6268 C C . VAL C 1 180 ? -5.087 46.577 82.104 1.00 29.34 160 VAL C C 1
ATOM 6269 O O . VAL C 1 180 ? -5.687 46.406 81.035 1.00 29.12 160 VAL C O 1
ATOM 6273 N N . ILE C 1 181 ? -4.023 47.366 82.226 1.00 28.49 161 ILE C N 1
ATOM 6274 C CA . ILE C 1 181 ? -3.384 48.009 81.084 1.00 28.17 161 ILE C CA 1
ATOM 6275 C C . ILE C 1 181 ? -2.123 47.215 80.779 1.00 27.96 161 ILE C C 1
ATOM 6276 O O . ILE C 1 181 ? -1.213 47.165 81.607 1.00 28.09 161 ILE C O 1
ATOM 6281 N N . LEU C 1 182 ? -2.083 46.596 79.596 1.00 27.55 162 LEU C N 1
ATOM 6282 C CA . LEU C 1 182 ? -1.010 45.669 79.218 1.00 27.50 162 LEU C CA 1
ATOM 6283 C C . LEU C 1 182 ? -0.171 46.150 78.027 1.00 27.70 162 LEU C C 1
ATOM 6284 O O . LEU C 1 182 ? -0.721 46.559 76.996 1.00 27.64 162 LEU C O 1
ATOM 6289 N N . ASP C 1 183 ? 1.154 46.094 78.183 1.00 27.44 163 ASP C N 1
ATOM 6290 C CA . ASP C 1 183 ? 2.100 46.490 77.140 1.00 27.60 163 ASP C CA 1
ATOM 6291 C C . ASP C 1 183 ? 3.213 45.441 77.066 1.00 28.11 163 ASP C C 1
ATOM 6292 O O . ASP C 1 183 ? 4.249 45.549 77.737 1.00 27.59 163 ASP C O 1
ATOM 6297 N N . CYS C 1 184 ? 2.965 44.407 76.269 1.00 28.52 164 CYS C N 1
ATOM 6298 C CA . CYS C 1 184 ? 3.992 43.413 75.930 1.00 29.05 164 CYS C CA 1
ATOM 6299 C C . CYS C 1 184 ? 3.940 43.092 74.430 1.00 29.44 164 CYS C C 1
ATOM 6300 O O . CYS C 1 184 ? 3.177 43.715 73.678 1.00 29.31 164 CYS C O 1
ATOM 6303 N N . SER C 1 185 ? 4.759 42.140 73.991 1.00 29.95 165 SER C N 1
ATOM 6304 C CA . SER C 1 185 ? 4.908 41.885 72.562 1.00 30.40 165 SER C CA 1
ATOM 6305 C C . SER C 1 185 ? 5.215 40.417 72.259 1.00 30.74 165 SER C C 1
ATOM 6306 O O . SER C 1 185 ? 5.498 39.624 73.169 1.00 30.85 165 SER C O 1
ATOM 6309 N N . GLY C 1 186 ? 5.143 40.068 70.975 1.00 30.94 166 GLY C N 1
ATOM 6310 C CA . GLY C 1 186 ? 5.523 38.744 70.494 1.00 30.91 166 GLY C CA 1
ATOM 6311 C C . GLY C 1 186 ? 4.638 37.631 71.011 1.00 30.76 166 GLY C C 1
ATOM 6312 O O . GLY C 1 186 ? 3.434 37.813 71.199 1.00 31.19 166 GLY C O 1
ATOM 6313 N N . ALA C 1 187 ? 5.250 36.475 71.243 1.00 30.96 167 ALA C N 1
ATOM 6314 C CA . ALA C 1 187 ? 4.546 35.299 71.757 1.00 30.73 167 ALA C CA 1
ATOM 6315 C C . ALA C 1 187 ? 3.874 35.577 73.108 1.00 30.72 167 ALA C C 1
ATOM 6316 O O . ALA C 1 187 ? 2.833 34.989 73.430 1.00 31.08 167 ALA C O 1
ATOM 6318 N N . THR C 1 188 ? 4.487 36.464 73.894 1.00 30.45 168 THR C N 1
ATOM 6319 C CA . THR C 1 188 ? 4.007 36.817 75.232 1.00 30.32 168 THR C CA 1
ATOM 6320 C C . THR C 1 188 ? 2.624 37.473 75.129 1.00 30.37 168 THR C C 1
ATOM 6321 O O . THR C 1 188 ? 1.684 37.088 75.835 1.00 30.44 168 THR C O 1
ATOM 6325 N N . LEU C 1 189 ? 2.521 38.450 74.231 1.00 30.43 169 LEU C N 1
ATOM 6326 C CA . LEU C 1 189 ? 1.268 39.121 73.934 1.00 31.03 169 LEU C CA 1
ATOM 6327 C C . LEU C 1 189 ? 0.308 38.117 73.309 1.00 31.70 169 LEU C C 1
ATOM 6328 O O . LEU C 1 189 ? -0.848 38.036 73.714 1.00 31.80 169 LEU C O 1
ATOM 6333 N N . GLN C 1 190 ? 0.809 37.345 72.339 1.00 32.83 170 GLN C N 1
ATOM 6334 C CA . GLN C 1 190 ? 0.017 36.327 71.639 1.00 33.70 170 GLN C CA 1
ATOM 6335 C C . GLN C 1 190 ? -0.690 35.380 72.610 1.00 34.06 170 GLN C C 1
ATOM 6336 O O . GLN C 1 190 ? -1.900 35.156 72.497 1.00 34.56 170 GLN C O 1
ATOM 6338 N N . THR C 1 191 ? 0.063 34.857 73.577 1.00 34.13 171 THR C N 1
ATOM 6339 C CA . THR C 1 191 ? -0.479 33.998 74.634 1.00 34.31 171 THR C CA 1
ATOM 6340 C C . THR C 1 191 ? -1.659 34.642 75.377 1.00 34.55 171 THR C C 1
ATOM 6341 O O . THR C 1 191 ? -2.679 33.985 75.621 1.00 34.44 171 THR C O 1
ATOM 6345 N N . VAL C 1 192 ? -1.529 35.925 75.718 1.00 34.76 172 VAL C N 1
ATOM 6346 C CA . VAL C 1 192 ? -2.603 36.644 76.411 1.00 34.92 172 VAL C CA 1
ATOM 6347 C C . VAL C 1 192 ? -3.867 36.770 75.544 1.00 35.30 172 VAL C C 1
ATOM 6348 O O . VAL C 1 192 ? -4.970 36.471 76.000 1.00 35.17 172 VAL C O 1
ATOM 6352 N N . LEU C 1 193 ? -3.685 37.217 74.304 1.00 35.63 173 LEU C N 1
ATOM 6353 C CA . LEU C 1 193 ? -4.784 37.406 73.347 1.00 36.27 173 LEU C CA 1
ATOM 6354 C C . LEU C 1 193 ? -5.547 36.129 72.981 1.00 36.88 173 LEU C C 1
ATOM 6355 O O . LEU C 1 193 ? -6.705 36.207 72.555 1.00 37.18 173 LEU C O 1
ATOM 6360 N N . GLU C 1 194 ? -4.889 34.976 73.118 1.00 37.32 174 GLU C N 1
ATOM 6361 C CA . GLU C 1 194 ? -5.510 33.665 72.878 1.00 38.15 174 GLU C CA 1
ATOM 6362 C C . GLU C 1 194 ? -6.233 33.152 74.117 1.00 37.93 174 GLU C C 1
ATOM 6363 O O . GLU C 1 194 ? -7.028 32.220 74.034 1.00 38.35 174 GLU C O 1
ATOM 6369 N N . ASN C 1 195 ? -5.929 33.739 75.270 1.00 37.83 175 ASN C N 1
ATOM 6370 C CA . ASN C 1 195 ? -6.539 33.312 76.521 1.00 37.90 175 ASN C CA 1
ATOM 6371 C C . ASN C 1 195 ? -7.864 34.053 76.729 1.00 38.05 175 ASN C C 1
ATOM 6372 O O . ASN C 1 195 ? -8.054 35.134 76.170 1.00 38.10 175 ASN C O 1
ATOM 6377 N N . PRO C 1 196 ? -8.793 33.457 77.503 1.00 38.39 176 PRO C N 1
ATOM 6378 C CA . PRO C 1 196 ? -10.107 34.048 77.791 1.00 38.49 176 PRO C CA 1
ATOM 6379 C C . PRO C 1 196 ? -10.115 35.340 78.619 1.00 38.51 176 PRO C C 1
ATOM 6380 O O . PRO C 1 196 ? -11.025 36.161 78.458 1.00 38.38 176 PRO C O 1
ATOM 6384 N N . TYR C 1 197 ? -9.129 35.522 79.495 1.00 38.65 177 TYR C N 1
ATOM 6385 C CA . TYR C 1 197 ? -9.144 36.659 80.433 1.00 38.50 177 TYR C CA 1
ATOM 6386 C C . TYR C 1 197 ? -8.412 37.878 79.882 1.00 37.74 177 TYR C C 1
ATOM 6387 O O . TYR C 1 197 ? -7.177 37.890 79.797 1.00 37.63 177 TYR C O 1
ATOM 6396 N N . LYS C 1 198 ? -9.193 38.895 79.509 1.00 36.50 178 LYS C N 1
ATOM 6397 C CA . LYS C 1 198 ? -8.698 39.993 78.674 1.00 35.50 178 LYS C CA 1
ATOM 6398 C C . LYS C 1 198 ? -8.226 41.221 79.446 1.00 34.79 178 LYS C C 1
ATOM 6399 O O . LYS C 1 198 ? -8.846 41.621 80.434 1.00 35.01 178 LYS C O 1
ATOM 6405 N N . PRO C 1 199 ? -7.131 41.839 78.971 1.00 33.82 179 PRO C N 1
ATOM 6406 C CA . PRO C 1 199 ? -6.757 43.161 79.443 1.00 33.09 179 PRO C CA 1
ATOM 6407 C C . PRO C 1 199 ? -7.772 44.221 78.974 1.00 32.44 179 PRO C C 1
ATOM 6408 O O . PRO C 1 199 ? -8.476 44.023 77.973 1.00 31.87 179 PRO C O 1
ATOM 6412 N N . THR C 1 200 ? -7.850 45.322 79.713 1.00 31.40 180 THR C N 1
ATOM 6413 C CA . THR C 1 200 ? -8.735 46.428 79.381 1.00 30.78 180 THR C CA 1
ATOM 6414 C C . THR C 1 200 ? -8.116 47.284 78.275 1.00 30.56 180 THR C C 1
ATOM 6415 O O . THR C 1 200 ? -8.825 47.832 77.417 1.00 30.63 180 THR C O 1
ATOM 6419 N N . VAL C 1 201 ? -6.789 47.384 78.295 1.00 29.84 181 VAL C N 1
ATOM 6420 C CA . VAL C 1 201 ? -6.032 48.156 77.309 1.00 29.45 181 VAL C CA 1
ATOM 6421 C C . VAL C 1 201 ? -4.828 47.339 76.846 1.00 29.74 181 VAL C C 1
ATOM 6422 O O . VAL C 1 201 ? -4.171 46.677 77.660 1.00 29.81 181 VAL C O 1
ATOM 6426 N N . ILE C 1 202 ? -4.564 47.354 75.540 1.00 29.79 182 ILE C N 1
ATOM 6427 C CA . ILE C 1 202 ? -3.262 46.926 75.006 1.00 29.91 182 ILE C CA 1
ATOM 6428 C C . ILE C 1 202 ? -2.596 48.096 74.259 1.00 29.85 182 ILE C C 1
ATOM 6429 O O . ILE C 1 202 ? -3.266 48.863 73.576 1.00 29.85 182 ILE C O 1
ATOM 6434 N N . LYS C 1 203 ? -1.287 48.259 74.423 1.00 30.20 183 LYS C N 1
ATOM 6435 C CA . LYS C 1 203 ? -0.599 49.390 73.812 1.00 30.62 183 LYS C CA 1
ATOM 6436 C C . LYS C 1 203 ? 0.579 48.951 72.932 1.00 31.39 183 LYS C C 1
ATOM 6437 O O . LYS C 1 203 ? 1.738 49.212 73.263 1.00 31.69 183 LYS C O 1
ATOM 6443 N N . PRO C 1 204 ? 0.295 48.288 71.794 1.00 31.63 184 PRO C N 1
ATOM 6444 C CA . PRO C 1 204 ? 1.439 47.962 70.938 1.00 31.68 184 PRO C CA 1
ATOM 6445 C C . PRO C 1 204 ? 1.918 49.184 70.159 1.00 31.91 184 PRO C C 1
ATOM 6446 O O . PRO C 1 204 ? 1.144 50.120 69.943 1.00 30.97 184 PRO C O 1
ATOM 6450 N N . ASN C 1 205 ? 3.196 49.200 69.781 1.00 32.23 185 ASN C N 1
ATOM 6451 C CA . ASN C 1 205 ? 3.635 50.155 68.774 1.00 32.77 185 ASN C CA 1
ATOM 6452 C C . ASN C 1 205 ? 3.354 49.509 67.425 1.00 33.37 185 ASN C C 1
ATOM 6453 O O . ASN C 1 205 ? 2.972 48.336 67.387 1.00 33.34 185 ASN C O 1
ATOM 6458 N N . ILE C 1 206 ? 3.512 50.250 66.332 1.00 34.58 186 ILE C N 1
ATOM 6459 C CA . ILE C 1 206 ? 3.125 49.728 65.014 1.00 35.47 186 ILE C CA 1
ATOM 6460 C C . ILE C 1 206 ? 3.953 48.501 64.586 1.00 36.12 186 ILE C C 1
ATOM 6461 O O . ILE C 1 206 ? 3.412 47.561 63.995 1.00 36.23 186 ILE C O 1
ATOM 6466 N N . SER C 1 207 ? 5.247 48.505 64.913 1.00 36.79 187 SER C N 1
ATOM 6467 C CA . SER C 1 207 ? 6.116 47.346 64.682 1.00 37.56 187 SER C CA 1
ATOM 6468 C C . SER C 1 207 ? 5.588 46.102 65.385 1.00 37.71 187 SER C C 1
ATOM 6469 O O . SER C 1 207 ? 5.541 45.026 64.793 1.00 37.78 187 SER C O 1
ATOM 6472 N N . GLU C 1 208 ? 5.201 46.265 66.649 1.00 38.03 188 GLU C N 1
ATOM 6473 C CA . GLU C 1 208 ? 4.719 45.167 67.483 1.00 38.26 188 GLU C CA 1
ATOM 6474 C C . GLU C 1 208 ? 3.380 44.606 66.997 1.00 39.16 188 GLU C C 1
ATOM 6475 O O . GLU C 1 208 ? 3.166 43.397 67.036 1.00 39.09 188 GLU C O 1
ATOM 6481 N N . LEU C 1 209 ? 2.487 45.489 66.547 1.00 40.49 189 LEU C N 1
ATOM 6482 C CA . LEU C 1 209 ? 1.186 45.079 66.002 1.00 41.83 189 LEU C CA 1
ATOM 6483 C C . LEU C 1 209 ? 1.337 44.156 64.790 1.00 42.98 189 LEU C C 1
ATOM 6484 O O . LEU C 1 209 ? 0.784 43.051 64.762 1.00 42.77 189 LEU C O 1
ATOM 6489 N N . TYR C 1 210 ? 2.097 44.613 63.797 1.00 44.59 190 TYR C N 1
ATOM 6490 C CA . TYR C 1 210 ? 2.268 43.845 62.563 1.00 46.18 190 TYR C CA 1
ATOM 6491 C C . TYR C 1 210 ? 3.136 42.590 62.716 1.00 47.26 190 TYR C C 1
ATOM 6492 O O . TYR C 1 210 ? 2.823 41.555 62.123 1.00 47.32 190 TYR C O 1
ATOM 6501 N N . GLN C 1 211 ? 4.198 42.679 63.519 1.00 48.78 191 GLN C N 1
ATOM 6502 C CA . GLN C 1 211 ? 5.062 41.522 63.809 1.00 50.46 191 GLN C CA 1
ATOM 6503 C C . GLN C 1 211 ? 4.270 40.367 64.420 1.00 51.66 191 GLN C C 1
ATOM 6504 O O . GLN C 1 211 ? 4.529 39.196 64.128 1.00 52.01 191 GLN C O 1
ATOM 6510 N N . LEU C 1 212 ? 3.305 40.723 65.265 1.00 53.10 192 LEU C N 1
ATOM 6511 C CA . LEU C 1 212 ? 2.376 39.783 65.888 1.00 54.36 192 LEU C CA 1
ATOM 6512 C C . LEU C 1 212 ? 1.464 39.110 64.858 1.00 55.38 192 LEU C C 1
ATOM 6513 O O . LEU C 1 212 ? 1.123 37.933 64.998 1.00 55.59 192 LEU C O 1
ATOM 6518 N N . LEU C 1 213 ? 1.079 39.866 63.830 1.00 56.74 193 LEU C N 1
ATOM 6519 C CA . LEU C 1 213 ? 0.136 39.395 62.803 1.00 58.03 193 LEU C CA 1
ATOM 6520 C C . LEU C 1 213 ? 0.801 38.661 61.626 1.00 58.80 193 LEU C C 1
ATOM 6521 O O . LEU C 1 213 ? 0.110 38.126 60.751 1.00 58.96 193 LEU C O 1
ATOM 6526 N N . ASN C 1 214 ? 2.136 38.635 61.625 1.00 59.84 194 ASN C N 1
ATOM 6527 C CA . ASN C 1 214 ? 2.944 38.101 60.517 1.00 60.91 194 ASN C CA 1
ATOM 6528 C C . ASN C 1 214 ? 2.716 38.852 59.199 1.00 61.34 194 ASN C C 1
ATOM 6529 O O . ASN C 1 214 ? 2.803 38.271 58.110 1.00 61.62 194 ASN C O 1
ATOM 6534 N N . GLN C 1 215 ? 2.432 40.148 59.323 1.00 61.77 195 GLN C N 1
ATOM 6535 C CA . GLN C 1 215 ? 2.156 41.023 58.187 1.00 62.17 195 GLN C CA 1
ATOM 6536 C C . GLN C 1 215 ? 3.222 42.112 58.065 1.00 62.60 195 GLN C C 1
ATOM 6537 O O . GLN C 1 215 ? 3.867 42.461 59.062 1.00 62.63 195 GLN C O 1
ATOM 6543 N N . PRO C 1 216 ? 3.426 42.639 56.837 1.00 62.95 196 PRO C N 1
ATOM 6544 C CA . PRO C 1 216 ? 4.331 43.775 56.653 1.00 62.98 196 PRO C CA 1
ATOM 6545 C C . PRO C 1 216 ? 3.710 45.076 57.166 1.00 63.01 196 PRO C C 1
ATOM 6546 O O . PRO C 1 216 ? 2.493 45.271 57.048 1.00 63.09 196 PRO C O 1
ATOM 6550 N N . LEU C 1 217 ? 4.548 45.943 57.734 1.00 62.98 197 LEU C N 1
ATOM 6551 C CA . LEU C 1 217 ? 4.122 47.233 58.279 1.00 62.90 197 LEU C CA 1
ATOM 6552 C C . LEU C 1 217 ? 3.343 48.052 57.243 1.00 62.86 197 LEU C C 1
ATOM 6553 O O . LEU C 1 217 ? 3.743 48.134 56.080 1.00 63.06 197 LEU C O 1
ATOM 6558 N N . ASP C 1 218 ? 2.229 48.642 57.675 1.00 62.66 198 ASP C N 1
ATOM 6559 C CA . ASP C 1 218 ? 1.340 49.403 56.797 1.00 62.37 198 ASP C CA 1
ATOM 6560 C C . ASP C 1 218 ? 0.641 50.505 57.594 1.00 62.14 198 ASP C C 1
ATOM 6561 O O . ASP C 1 218 ? -0.099 50.226 58.543 1.00 61.95 198 ASP C O 1
ATOM 6566 N N . GLU C 1 219 ? 0.871 51.753 57.186 1.00 61.92 199 GLU C N 1
ATOM 6567 C CA . GLU C 1 219 ? 0.413 52.934 57.930 1.00 61.71 199 GLU C CA 1
ATOM 6568 C C . GLU C 1 219 ? -0.995 53.447 57.578 1.00 61.19 199 GLU C C 1
ATOM 6569 O O . GLU C 1 219 ? -1.530 54.317 58.276 1.00 61.15 199 GLU C O 1
ATOM 6575 N N . SER C 1 220 ? -1.586 52.918 56.506 1.00 60.47 200 SER C N 1
ATOM 6576 C CA . SER C 1 220 ? -2.900 53.375 56.034 1.00 59.73 200 SER C CA 1
ATOM 6577 C C . SER C 1 220 ? -4.014 53.098 57.043 1.00 59.18 200 SER C C 1
ATOM 6578 O O . SER C 1 220 ? -3.975 52.089 57.747 1.00 59.29 200 SER C O 1
ATOM 6581 N N . LEU C 1 221 ? -5.002 53.993 57.100 1.00 58.45 201 LEU C N 1
ATOM 6582 C CA . LEU C 1 221 ? -6.139 53.855 58.019 1.00 57.70 201 LEU C CA 1
ATOM 6583 C C . LEU C 1 221 ? -6.868 52.536 57.814 1.00 56.99 201 LEU C C 1
ATOM 6584 O O . LEU C 1 221 ? -7.301 51.903 58.774 1.00 56.78 201 LEU C O 1
ATOM 6589 N N . GLU C 1 222 ? -6.982 52.133 56.550 1.00 56.17 202 GLU C N 1
ATOM 6590 C CA . GLU C 1 222 ? -7.710 50.932 56.148 1.00 55.46 202 GLU C CA 1
ATOM 6591 C C . GLU C 1 222 ? -7.028 49.650 56.630 1.00 54.76 202 GLU C C 1
ATOM 6592 O O . GLU C 1 222 ? -7.698 48.715 57.083 1.00 54.69 202 GLU C O 1
ATOM 6598 N N . SER C 1 223 ? -5.698 49.618 56.530 1.00 53.85 203 SER C N 1
ATOM 6599 C CA . SER C 1 223 ? -4.907 48.474 56.986 1.00 53.13 203 SER C CA 1
ATOM 6600 C C . SER C 1 223 ? -4.885 48.374 58.513 1.00 52.22 203 SER C C 1
ATOM 6601 O O . SER C 1 223 ? -4.956 47.275 59.065 1.00 51.96 203 SER C O 1
ATOM 6604 N N . LEU C 1 224 ? -4.788 49.525 59.180 1.00 51.31 204 LEU C N 1
ATOM 6605 C CA . LEU C 1 224 ? -4.812 49.590 60.646 1.00 50.48 204 LEU C CA 1
ATOM 6606 C C . LEU C 1 224 ? -6.168 49.166 61.211 1.00 50.07 204 LEU C C 1
ATOM 6607 O O . LEU C 1 224 ? -6.229 48.491 62.241 1.00 49.99 204 LEU C O 1
ATOM 6612 N N . LYS C 1 225 ? -7.243 49.546 60.519 1.00 49.46 205 LYS C N 1
ATOM 6613 C CA . LYS C 1 225 ? -8.595 49.111 60.868 1.00 48.98 205 LYS C CA 1
ATOM 6614 C C . LYS C 1 225 ? -8.775 47.593 60.803 1.00 48.59 205 LYS C C 1
ATOM 6615 O O . LYS C 1 225 ? -9.283 46.982 61.746 1.00 48.42 205 LYS C O 1
ATOM 6621 N N . GLN C 1 226 ? -8.355 46.987 59.696 1.00 48.05 206 GLN C N 1
ATOM 6622 C CA . GLN C 1 226 ? -8.502 45.544 59.509 1.00 47.51 206 GLN C CA 1
ATOM 6623 C C . GLN C 1 226 ? -7.678 44.738 60.515 1.00 47.05 206 GLN C C 1
ATOM 6624 O O . GLN C 1 226 ? -8.128 43.694 60.998 1.00 46.80 206 GLN C O 1
ATOM 6626 N N . ALA C 1 227 ? -6.481 45.237 60.827 1.00 46.62 207 ALA C N 1
ATOM 6627 C CA . ALA C 1 227 ? -5.557 44.564 61.745 1.00 46.47 207 ALA C CA 1
ATOM 6628 C C . ALA C 1 227 ? -6.116 44.510 63.166 1.00 46.38 207 ALA C C 1
ATOM 6629 O O . ALA C 1 227 ? -6.180 43.443 63.780 1.00 46.24 207 ALA C O 1
ATOM 6631 N N . VAL C 1 228 ? -6.546 45.671 63.656 1.00 46.52 208 VAL C N 1
ATOM 6632 C CA . VAL C 1 228 ? -7.107 45.831 64.996 1.00 46.72 208 VAL C CA 1
ATOM 6633 C C . VAL C 1 228 ? -8.490 45.164 65.163 1.00 46.86 208 VAL C C 1
ATOM 6634 O O . VAL C 1 228 ? -8.881 44.801 66.278 1.00 46.88 208 VAL C O 1
ATOM 6638 N N . SER C 1 229 ? -9.217 44.992 64.058 1.00 46.97 209 SER C N 1
ATOM 6639 C CA . SER C 1 229 ? -10.575 44.428 64.093 1.00 47.05 209 SER C CA 1
ATOM 6640 C C . SER C 1 229 ? -10.613 42.895 63.997 1.00 47.29 209 SER C C 1
ATOM 6641 O O . SER C 1 229 ? -11.691 42.288 64.045 1.00 47.35 209 SER C O 1
ATOM 6644 N N . GLN C 1 230 ? -9.435 42.285 63.865 1.00 47.36 210 GLN C N 1
ATOM 6645 C CA . GLN C 1 230 ? -9.283 40.831 63.743 1.00 47.54 210 GLN C CA 1
ATOM 6646 C C . GLN C 1 230 ? -9.671 40.100 65.039 1.00 47.33 210 GLN C C 1
ATOM 6647 O O . GLN C 1 230 ? -9.432 40.624 66.132 1.00 47.52 210 GLN C O 1
ATOM 6653 N N . PRO C 1 231 ? -10.292 38.902 64.923 1.00 47.03 211 PRO C N 1
ATOM 6654 C CA . PRO C 1 231 ? -10.645 38.049 66.072 1.00 46.78 211 PRO C CA 1
ATOM 6655 C C . PRO C 1 231 ? -9.558 37.891 67.151 1.00 46.29 211 PRO C C 1
ATOM 6656 O O . PRO C 1 231 ? -9.885 37.664 68.317 1.00 46.18 211 PRO C O 1
ATOM 6660 N N . LEU C 1 232 ? -8.288 38.017 66.772 1.00 45.67 212 LEU C N 1
ATOM 6661 C CA . LEU C 1 232 ? -7.187 37.943 67.737 1.00 45.07 212 LEU C CA 1
ATOM 6662 C C . LEU C 1 232 ? -7.381 38.932 68.890 1.00 44.59 212 LEU C C 1
ATOM 6663 O O . LEU C 1 232 ? -7.032 38.635 70.038 1.00 44.50 212 LEU C O 1
ATOM 6668 N N . PHE C 1 233 ? -7.960 40.088 68.569 1.00 43.81 213 PHE C N 1
ATOM 6669 C CA . PHE C 1 233 ? -8.067 41.214 69.494 1.00 43.43 213 PHE C CA 1
ATOM 6670 C C . PHE C 1 233 ? -9.455 41.408 70.124 1.00 43.35 213 PHE C C 1
ATOM 6671 O O . PHE C 1 233 ? -9.685 42.414 70.802 1.00 43.07 213 PHE C O 1
ATOM 6679 N N . GLU C 1 234 ? -10.366 40.455 69.911 1.00 43.12 214 GLU C N 1
ATOM 6680 C CA . GLU C 1 234 ? -11.737 40.568 70.433 1.00 43.24 214 GLU C CA 1
ATOM 6681 C C . GLU C 1 234 ? -11.807 40.491 71.956 1.00 42.37 214 GLU C C 1
ATOM 6682 O O . GLU C 1 234 ? -11.073 39.729 72.585 1.00 42.26 214 GLU C O 1
ATOM 6688 N N . GLY C 1 235 ? -12.708 41.281 72.533 1.00 41.64 215 GLY C N 1
ATOM 6689 C CA . GLY C 1 235 ? -12.897 41.315 73.978 1.00 40.70 215 GLY C CA 1
ATOM 6690 C C . GLY C 1 235 ? -12.124 42.428 74.668 1.00 40.10 215 GLY C C 1
ATOM 6691 O O . GLY C 1 235 ? -12.341 42.686 75.852 1.00 40.22 215 GLY C O 1
ATOM 6692 N N . ILE C 1 236 ? -11.241 43.095 73.919 1.00 39.31 216 ILE C N 1
ATOM 6693 C CA . ILE C 1 236 ? -10.377 44.156 74.456 1.00 38.43 216 ILE C CA 1
ATOM 6694 C C . ILE C 1 236 ? -10.930 45.550 74.154 1.00 37.77 216 ILE C C 1
ATOM 6695 O O . ILE C 1 236 ? -11.048 45.949 72.994 1.00 37.56 216 ILE C O 1
ATOM 6700 N N . GLU C 1 237 ? -11.257 46.277 75.219 1.00 36.84 217 GLU C N 1
ATOM 6701 C CA . GLU C 1 237 ? -11.890 47.589 75.129 1.00 36.25 217 GLU C CA 1
ATOM 6702 C C . GLU C 1 237 ? -11.055 48.630 74.378 1.00 35.58 217 GLU C C 1
ATOM 6703 O O . GLU C 1 237 ? -11.555 49.277 73.457 1.00 35.35 217 GLU C O 1
ATOM 6709 N N . TRP C 1 238 ? -9.797 48.797 74.785 1.00 34.56 218 TRP C N 1
ATOM 6710 C CA . TRP C 1 238 ? -8.904 49.775 74.165 1.00 33.85 218 TRP C CA 1
ATOM 6711 C C . TRP C 1 238 ? -7.748 49.082 73.462 1.00 33.28 218 TRP C C 1
ATOM 6712 O O . TRP C 1 238 ? -7.018 48.298 74.076 1.00 32.92 218 TRP C O 1
ATOM 6723 N N . ILE C 1 239 ? -7.589 49.371 72.177 1.00 32.43 219 ILE C N 1
ATOM 6724 C CA . ILE C 1 239 ? -6.397 48.970 71.443 1.00 32.25 219 ILE C CA 1
ATOM 6725 C C . ILE C 1 239 ? -5.768 50.248 70.928 1.00 31.98 219 ILE C C 1
ATOM 6726 O O . ILE C 1 239 ? -6.315 50.899 70.027 1.00 32.38 219 ILE C O 1
ATOM 6731 N N . ILE C 1 240 ? -4.641 50.624 71.532 1.00 31.22 220 ILE C N 1
ATOM 6732 C CA . ILE C 1 240 ? -3.971 51.888 71.209 1.00 30.50 220 ILE C CA 1
ATOM 6733 C C . ILE C 1 240 ? -2.612 51.643 70.540 1.00 30.48 220 ILE C C 1
ATOM 6734 O O . ILE C 1 240 ? -1.650 51.230 71.192 1.00 30.78 220 ILE C O 1
ATOM 6739 N N . VAL C 1 241 ? -2.561 51.891 69.234 1.00 30.07 221 VAL C N 1
ATOM 6740 C CA . VAL C 1 241 ? -1.365 51.662 68.417 1.00 29.47 221 VAL C CA 1
ATOM 6741 C C . VAL C 1 241 ? -0.571 52.957 68.323 1.00 29.78 221 VAL C C 1
ATOM 6742 O O . VAL C 1 241 ? -1.000 53.903 67.658 1.00 29.40 221 VAL C O 1
ATOM 6746 N N . SER C 1 242 ? 0.568 53.016 69.012 1.00 28.92 222 SER C N 1
ATOM 6747 C CA . SER C 1 242 ? 1.403 54.208 68.943 1.00 29.00 222 SER C CA 1
ATOM 6748 C C . SER C 1 242 ? 2.175 54.204 67.624 1.00 29.12 222 SER C C 1
ATOM 6749 O O . SER C 1 242 ? 2.499 53.137 67.084 1.00 29.47 222 SER C O 1
ATOM 6752 N N . LEU C 1 243 ? 2.426 55.394 67.089 1.00 29.39 223 LEU C N 1
ATOM 6753 C CA . LEU C 1 243 ? 3.006 55.537 65.753 1.00 29.76 223 LEU C CA 1
ATOM 6754 C C . LEU C 1 243 ? 4.243 56.431 65.752 1.00 29.99 223 LEU C C 1
ATOM 6755 O O . LEU C 1 243 ? 4.601 57.006 64.721 1.00 30.22 223 LEU C O 1
ATOM 6760 N N . GLY C 1 244 ? 4.905 56.533 66.904 1.00 30.52 224 GLY C N 1
ATOM 6761 C CA . GLY C 1 244 ? 6.093 57.371 67.037 1.00 30.77 224 GLY C CA 1
ATOM 6762 C C . GLY C 1 244 ? 5.798 58.815 66.695 1.00 31.14 224 GLY C C 1
ATOM 6763 O O . GLY C 1 244 ? 4.856 59.403 67.230 1.00 31.25 224 GLY C O 1
ATOM 6764 N N . ALA C 1 245 ? 6.588 59.382 65.784 1.00 31.61 225 ALA C N 1
ATOM 6765 C CA . ALA C 1 245 ? 6.417 60.784 65.372 1.00 32.48 225 ALA C CA 1
ATOM 6766 C C . ALA C 1 245 ? 5.094 61.071 64.644 1.00 32.99 225 ALA C C 1
ATOM 6767 O O . ALA C 1 245 ? 4.695 62.235 64.513 1.00 32.87 225 ALA C O 1
ATOM 6769 N N . GLN C 1 246 ? 4.427 60.008 64.195 1.00 33.90 226 GLN C N 1
ATOM 6770 C CA . GLN C 1 246 ? 3.124 60.096 63.513 1.00 34.87 226 GLN C CA 1
ATOM 6771 C C . GLN C 1 246 ? 1.912 60.098 64.460 1.00 34.63 226 GLN C C 1
ATOM 6772 O O . GLN C 1 246 ? 0.766 60.193 64.009 1.00 35.03 226 GLN C O 1
ATOM 6778 N N . GLY C 1 247 ? 2.158 59.990 65.763 1.00 34.21 227 GLY C N 1
ATOM 6779 C CA . GLY C 1 247 ? 1.072 60.031 66.751 1.00 33.81 227 GLY C CA 1
ATOM 6780 C C . GLY C 1 247 ? 0.572 58.656 67.153 1.00 33.57 227 GLY C C 1
ATOM 6781 O O . GLY C 1 247 ? 1.359 57.799 67.572 1.00 33.04 227 GLY C O 1
ATOM 6782 N N . ALA C 1 248 ? -0.739 58.445 67.020 1.00 33.11 228 ALA C N 1
ATOM 6783 C CA . ALA C 1 248 ? -1.372 57.193 67.439 1.00 33.46 228 ALA C CA 1
ATOM 6784 C C . ALA C 1 248 ? -2.650 56.868 66.654 1.00 33.73 228 ALA C C 1
ATOM 6785 O O . ALA C 1 248 ? -3.275 57.746 66.063 1.00 33.16 228 ALA C O 1
ATOM 6787 N N . PHE C 1 249 ? -3.007 55.590 66.651 1.00 34.07 229 PHE C N 1
ATOM 6788 C CA . PHE C 1 249 ? -4.268 55.110 66.096 1.00 34.38 229 PHE C CA 1
ATOM 6789 C C . PHE C 1 249 ? -4.925 54.261 67.188 1.00 34.53 229 PHE C C 1
ATOM 6790 O O . PHE C 1 249 ? -4.254 53.447 67.827 1.00 34.02 229 PHE C O 1
ATOM 6798 N N . ALA C 1 250 ? -6.227 54.446 67.406 1.00 34.71 230 ALA C N 1
ATOM 6799 C CA . ALA C 1 250 ? -6.910 53.763 68.511 1.00 35.10 230 ALA C CA 1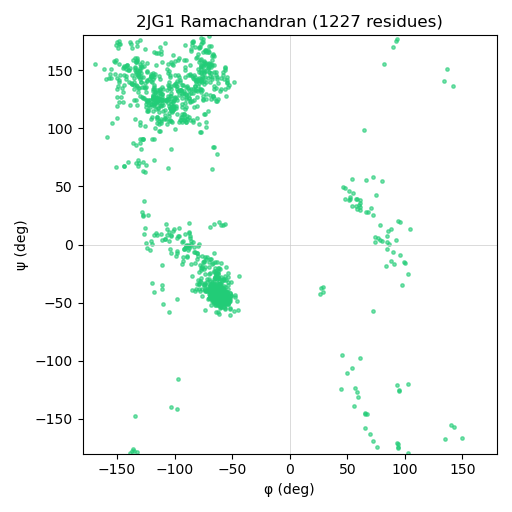
ATOM 6800 C C . ALA C 1 250 ? -8.294 53.214 68.156 1.00 35.59 230 ALA C C 1
ATOM 6801 O O . ALA C 1 250 ? -9.059 53.864 67.445 1.00 35.56 230 ALA C O 1
ATOM 6803 N N . LYS C 1 251 ? -8.586 52.007 68.641 1.00 36.04 231 LYS C N 1
ATOM 6804 C CA . LYS C 1 251 ? -9.948 51.455 68.639 1.00 36.96 231 LYS C CA 1
ATOM 6805 C C . LYS C 1 251 ? -10.465 51.311 70.074 1.00 37.06 231 LYS C C 1
ATOM 6806 O O . LYS C 1 251 ? -9.928 50.520 70.866 1.00 36.91 231 LYS C O 1
ATOM 6812 N N . HIS C 1 252 ? -11.493 52.091 70.400 1.00 37.22 232 HIS C N 1
ATOM 6813 C CA . HIS C 1 252 ? -12.220 51.941 71.655 1.00 37.47 232 HIS C CA 1
ATOM 6814 C C . HIS C 1 252 ? -13.583 51.326 71.346 1.00 37.82 232 HIS C C 1
ATOM 6815 O O . HIS C 1 252 ? -14.457 51.987 70.772 1.00 38.05 232 HIS C O 1
ATOM 6822 N N . ASN C 1 253 ? -13.743 50.059 71.719 1.00 38.26 233 ASN C N 1
ATOM 6823 C CA . ASN C 1 253 ? -14.924 49.252 71.369 1.00 38.86 233 ASN C CA 1
ATOM 6824 C C . ASN C 1 253 ? -15.095 49.082 69.855 1.00 38.99 233 ASN C C 1
ATOM 6825 O O . ASN C 1 253 ? -14.442 48.225 69.271 1.00 39.47 233 ASN C O 1
ATOM 6830 N N . HIS C 1 254 ? -15.951 49.893 69.227 1.00 39.50 234 HIS C N 1
ATOM 6831 C CA . HIS C 1 254 ? -16.137 49.853 67.766 1.00 39.56 234 HIS C CA 1
ATOM 6832 C C . HIS C 1 254 ? -15.815 51.205 67.103 1.00 39.80 234 HIS C C 1
ATOM 6833 O O . HIS C 1 254 ? -15.969 51.369 65.887 1.00 40.21 234 HIS C O 1
ATOM 6840 N N . THR C 1 255 ? -15.368 52.160 67.918 1.00 39.50 235 THR C N 1
ATOM 6841 C CA . THR C 1 255 ? -15.012 53.508 67.478 1.00 39.50 235 THR C CA 1
ATOM 6842 C C . THR C 1 255 ? -13.506 53.614 67.200 1.00 39.32 235 THR C C 1
ATOM 6843 O O . THR C 1 255 ? -12.696 53.173 68.020 1.00 39.66 235 THR C O 1
ATOM 6847 N N . PHE C 1 256 ? -13.150 54.199 66.053 1.00 38.85 236 PHE C N 1
ATOM 6848 C CA . PHE C 1 256 ? -11.756 54.388 65.631 1.00 38.64 236 PHE C CA 1
ATOM 6849 C C . PHE C 1 256 ? -11.313 55.845 65.746 1.00 38.57 236 PHE C C 1
ATOM 6850 O O . PHE C 1 256 ? -12.018 56.753 65.290 1.00 38.32 236 PHE C O 1
ATOM 6858 N N . TYR C 1 257 ? -10.138 56.064 66.338 1.00 37.92 237 TYR C N 1
ATOM 6859 C CA . TYR C 1 257 ? -9.560 57.406 66.435 1.00 37.81 237 TYR C CA 1
ATOM 6860 C C . TYR C 1 257 ? -8.184 57.471 65.790 1.00 37.64 237 TYR C C 1
ATOM 6861 O O . TYR C 1 257 ? -7.397 56.524 65.885 1.00 37.61 237 TYR C O 1
ATOM 6870 N N . ARG C 1 258 ? -7.909 58.597 65.137 1.00 37.37 238 ARG C N 1
ATOM 6871 C CA . ARG C 1 258 ? -6.564 58.941 64.712 1.00 37.40 238 ARG C CA 1
ATOM 6872 C C . ARG C 1 258 ? -6.101 60.127 65.540 1.00 37.24 238 ARG C C 1
ATOM 6873 O O . ARG C 1 258 ? -6.816 61.120 65.668 1.00 37.04 238 ARG C O 1
ATOM 6881 N N . VAL C 1 259 ? -4.907 60.005 66.115 1.00 37.23 239 VAL C N 1
ATOM 6882 C CA . VAL C 1 259 ? -4.343 61.058 66.959 1.00 37.30 239 VAL C CA 1
ATOM 6883 C C . VAL C 1 259 ? -3.196 61.737 66.208 1.00 37.37 239 VAL C C 1
ATOM 6884 O O . VAL C 1 259 ? -2.153 61.129 65.973 1.00 36.96 239 VAL C O 1
ATOM 6888 N N . ASN C 1 260 ? -3.405 62.995 65.831 1.00 37.63 240 ASN C N 1
ATOM 6889 C CA . ASN C 1 260 ? -2.408 63.760 65.086 1.00 37.71 240 ASN C CA 1
ATOM 6890 C C . ASN C 1 260 ? -1.623 64.706 65.978 1.00 37.44 240 ASN C C 1
ATOM 6891 O O . ASN C 1 260 ? -2.191 65.366 66.854 1.00 37.44 240 ASN C O 1
ATOM 6896 N N . ILE C 1 261 ? -0.312 64.759 65.750 1.00 37.19 241 ILE C N 1
ATOM 6897 C CA . ILE C 1 261 ? 0.615 65.481 66.622 1.00 37.16 241 ILE C CA 1
ATOM 6898 C C . ILE C 1 261 ? 1.615 66.341 65.819 1.00 37.22 241 ILE C C 1
ATOM 6899 O O . ILE C 1 261 ? 1.930 66.017 64.672 1.00 36.90 241 ILE C O 1
ATOM 6904 N N . PRO C 1 262 ? 2.097 67.450 66.414 1.00 37.25 242 PRO C N 1
ATOM 6905 C CA . PRO C 1 262 ? 3.132 68.277 65.777 1.00 37.56 242 PRO C CA 1
ATOM 6906 C C . PRO C 1 262 ? 4.536 67.648 65.711 1.00 37.78 242 PRO C C 1
ATOM 6907 O O . PRO C 1 262 ? 4.815 66.647 66.386 1.00 37.70 242 PRO C O 1
ATOM 6911 N N . THR C 1 263 ? 5.398 68.251 64.893 1.00 37.91 243 THR C N 1
ATOM 6912 C CA . THR C 1 263 ? 6.812 67.896 64.835 1.00 37.87 243 THR C CA 1
ATOM 6913 C C . THR C 1 263 ? 7.549 68.615 65.955 1.00 37.35 243 THR C C 1
ATOM 6914 O O . THR C 1 263 ? 7.351 69.818 66.176 1.00 37.63 243 THR C O 1
ATOM 6918 N N . ILE C 1 264 ? 8.386 67.866 66.665 1.00 36.45 244 ILE C N 1
ATOM 6919 C CA . ILE C 1 264 ? 9.181 68.397 67.764 1.00 35.87 244 ILE C CA 1
ATOM 6920 C C . ILE C 1 264 ? 10.651 68.005 67.636 1.00 35.22 244 ILE C C 1
ATOM 6921 O O . ILE C 1 264 ? 10.986 67.007 66.989 1.00 34.84 244 ILE C O 1
ATOM 6926 N N . SER C 1 265 ? 11.516 68.809 68.248 1.00 34.61 245 SER C N 1
ATOM 6927 C CA . SER C 1 265 ? 12.911 68.442 68.446 1.00 34.27 245 SER C CA 1
ATOM 6928 C C . SER C 1 265 ? 12.935 67.248 69.404 1.00 33.92 245 SER C C 1
ATOM 6929 O O . SER C 1 265 ? 12.202 67.223 70.399 1.00 33.64 245 SER C O 1
ATOM 6932 N N . VAL C 1 266 ? 13.758 66.256 69.084 1.00 33.31 246 VAL C N 1
ATOM 6933 C CA . VAL C 1 266 ? 13.797 65.002 69.834 1.00 32.89 246 VAL C CA 1
ATOM 6934 C C . VAL C 1 266 ? 15.214 64.714 70.340 1.00 32.26 246 VAL C C 1
ATOM 6935 O O . VAL C 1 266 ? 16.200 64.979 69.646 1.00 32.10 246 VAL C O 1
ATOM 6939 N N . LEU C 1 267 ? 15.308 64.194 71.562 1.00 31.55 247 LEU C N 1
ATOM 6940 C CA . LEU C 1 267 ? 16.599 63.797 72.123 1.00 30.71 247 LEU C CA 1
ATOM 6941 C C . LEU C 1 267 ? 16.670 62.303 72.421 1.00 30.08 247 LEU C C 1
ATOM 6942 O O . LEU C 1 267 ? 17.695 61.669 72.146 1.00 30.07 247 LEU C O 1
ATOM 6947 N N . ASN C 1 268 ? 15.585 61.740 72.958 1.00 28.38 248 ASN C N 1
ATOM 6948 C CA . ASN C 1 268 ? 15.543 60.314 73.316 1.00 27.29 248 ASN C CA 1
ATOM 6949 C C . ASN C 1 268 ? 14.122 59.712 73.428 1.00 26.65 248 ASN C C 1
ATOM 6950 O O . ASN C 1 268 ? 13.522 59.744 74.498 1.00 26.02 248 ASN C O 1
ATOM 6955 N N . PRO C 1 269 ? 13.604 59.124 72.330 1.00 26.54 249 PRO C N 1
ATOM 6956 C CA . PRO C 1 269 ? 12.248 58.558 72.336 1.00 26.35 249 PRO C CA 1
ATOM 6957 C C . PRO C 1 269 ? 12.129 57.174 73.006 1.00 25.55 249 PRO C C 1
ATOM 6958 O O . PRO C 1 269 ? 11.032 56.606 73.049 1.00 25.70 249 PRO C O 1
ATOM 6962 N N . VAL C 1 270 ? 13.230 56.630 73.525 1.00 25.14 250 VAL C N 1
ATOM 6963 C CA . VAL C 1 270 ? 13.149 55.363 74.266 1.00 24.17 250 VAL C CA 1
ATOM 6964 C C . VAL C 1 270 ? 12.291 55.618 75.508 1.00 23.88 250 VAL C C 1
ATOM 6965 O O . VAL C 1 270 ? 12.456 56.636 76.177 1.00 24.09 250 VAL C O 1
ATOM 6969 N N . GLY C 1 271 ? 11.366 54.707 75.791 1.00 23.73 251 GLY C N 1
ATOM 6970 C CA . GLY C 1 271 ? 10.419 54.872 76.894 1.00 23.41 251 GLY C CA 1
ATOM 6971 C C . GLY C 1 271 ? 9.219 55.767 76.624 1.00 23.75 251 GLY C C 1
ATOM 6972 O O . GLY C 1 271 ? 8.415 56.005 77.524 1.00 23.83 251 GLY C O 1
ATOM 6973 N N . SER C 1 272 ? 9.085 56.274 75.397 1.00 23.47 252 SER C N 1
ATOM 6974 C CA . SER C 1 272 ? 7.932 57.097 75.043 1.00 23.19 252 SER C CA 1
ATOM 6975 C C . SER C 1 272 ? 6.630 56.298 75.140 1.00 23.22 252 SER C C 1
ATOM 6976 O O . SER C 1 272 ? 5.627 56.803 75.638 1.00 22.80 252 SER C O 1
ATOM 6979 N N . GLY C 1 273 ? 6.674 55.040 74.703 1.00 23.66 253 GLY C N 1
ATOM 6980 C CA . GLY C 1 273 ? 5.541 54.118 74.825 1.00 24.25 253 GLY C CA 1
ATOM 6981 C C . GLY C 1 273 ? 5.140 53.903 76.283 1.00 24.46 253 GLY C C 1
ATOM 6982 O O . GLY C 1 273 ? 3.961 53.933 76.620 1.00 24.55 253 GLY C O 1
ATOM 6983 N N . ASP C 1 274 ? 6.130 53.688 77.146 1.00 24.65 254 ASP C N 1
ATOM 6984 C CA . ASP C 1 274 ? 5.903 53.603 78.596 1.00 24.66 254 ASP C CA 1
ATOM 6985 C C . ASP C 1 274 ? 5.298 54.890 79.189 1.00 24.83 254 ASP C C 1
ATOM 6986 O O . ASP C 1 274 ? 4.404 54.834 80.040 1.00 25.28 254 ASP C O 1
ATOM 6991 N N . SER C 1 275 ? 5.801 56.039 78.753 1.00 24.70 255 SER C N 1
ATOM 6992 C CA . SER C 1 275 ? 5.233 57.336 79.139 1.00 25.31 255 SER C CA 1
ATOM 6993 C C . SER C 1 275 ? 3.764 57.449 78.696 1.00 25.17 255 SER C C 1
ATOM 6994 O O . SER C 1 275 ? 2.916 57.962 79.432 1.00 25.94 255 SER C O 1
ATOM 6997 N N . THR C 1 276 ? 3.482 56.953 77.495 1.00 25.09 256 THR C N 1
ATOM 6998 C CA . THR C 1 276 ? 2.124 56.849 76.962 1.00 25.13 256 THR C CA 1
ATOM 6999 C C . THR C 1 276 ? 1.235 55.973 77.851 1.00 24.61 256 THR C C 1
ATOM 7000 O O . THR C 1 276 ? 0.085 56.336 78.138 1.00 24.90 256 THR C O 1
ATOM 7004 N N . VAL C 1 277 ? 1.785 54.842 78.307 1.00 23.51 257 VAL C N 1
ATOM 7005 C CA . VAL C 1 277 ? 1.075 53.907 79.193 1.00 22.38 257 VAL C CA 1
ATOM 7006 C C . VAL C 1 277 ? 0.765 54.513 80.561 1.00 22.40 257 VAL C C 1
ATOM 7007 O O . VAL C 1 277 ? -0.289 54.233 81.133 1.00 22.78 257 VAL C O 1
ATOM 7011 N N . ALA C 1 278 ? 1.672 55.337 81.083 1.00 22.64 258 ALA C N 1
ATOM 7012 C CA . ALA C 1 278 ? 1.401 56.093 82.314 1.00 23.22 258 ALA C CA 1
ATOM 7013 C C . ALA C 1 278 ? 0.230 57.053 82.087 1.00 23.74 258 ALA C C 1
ATOM 7014 O O . ALA C 1 278 ? -0.664 57.142 82.916 1.00 24.19 258 ALA C O 1
ATOM 7016 N N . GLY C 1 279 ? 0.260 57.764 80.961 1.00 24.62 259 GLY C N 1
ATOM 7017 C CA . GLY C 1 279 ? -0.862 58.593 80.501 1.00 25.25 259 GLY C CA 1
ATOM 7018 C C . GLY C 1 279 ? -2.194 57.862 80.456 1.00 25.83 259 GLY C C 1
ATOM 7019 O O . GLY C 1 279 ? -3.158 58.305 81.073 1.00 26.46 259 GLY C O 1
ATOM 7020 N N . ILE C 1 280 ? -2.245 56.746 79.729 1.00 25.85 260 ILE C N 1
ATOM 7021 C CA . ILE C 1 280 ? -3.446 55.920 79.652 1.00 25.85 260 ILE C CA 1
ATOM 7022 C C . ILE C 1 280 ? -3.941 55.497 81.034 1.00 26.54 260 ILE C C 1
ATOM 7023 O O . ILE C 1 280 ? -5.132 55.637 81.328 1.00 26.44 260 ILE C O 1
ATOM 7028 N N . THR C 1 281 ? -3.037 54.979 81.868 1.00 26.94 261 THR C N 1
ATOM 7029 C CA . THR C 1 281 ? -3.410 54.425 83.178 1.00 27.48 261 THR C CA 1
ATOM 7030 C C . THR C 1 281 ? -3.953 55.500 84.121 1.00 28.34 261 THR C C 1
ATOM 7031 O O . THR C 1 281 ? -4.925 55.270 84.850 1.00 28.90 261 THR C O 1
ATOM 7035 N N . SER C 1 282 ? -3.312 56.662 84.106 1.00 28.85 262 SER C N 1
ATOM 7036 C CA . SER C 1 282 ? -3.810 57.844 84.800 1.00 29.97 262 SER C CA 1
ATOM 7037 C C . SER C 1 282 ? -5.231 58.186 84.329 1.00 30.73 262 SER C C 1
ATOM 7038 O O . SER C 1 282 ? -6.142 58.351 85.146 1.00 30.23 262 SER C O 1
ATOM 7041 N N . ALA C 1 283 ? -5.415 58.262 83.010 1.00 31.47 263 ALA C N 1
ATOM 7042 C CA . ALA C 1 283 ? -6.730 58.546 82.435 1.00 32.60 263 ALA C CA 1
ATOM 7043 C C . ALA C 1 283 ? -7.788 57.521 82.863 1.00 33.35 263 ALA C C 1
ATOM 7044 O O . ALA C 1 283 ? -8.897 57.910 83.237 1.00 34.02 263 ALA C O 1
ATOM 7046 N N . ILE C 1 284 ? -7.438 56.236 82.837 1.00 34.13 264 ILE C N 1
ATOM 7047 C CA . ILE C 1 284 ? -8.334 55.152 83.307 1.00 35.34 264 ILE C CA 1
ATOM 7048 C C . ILE C 1 284 ? -8.696 55.298 84.789 1.00 35.94 264 ILE C C 1
ATOM 7049 O O . ILE C 1 284 ? -9.867 55.182 85.164 1.00 36.20 264 ILE C O 1
ATOM 7054 N N . LEU C 1 285 ? -7.688 55.535 85.626 1.00 36.56 265 LEU C N 1
ATOM 7055 C CA . LEU C 1 285 ? -7.879 55.698 87.070 1.00 37.41 265 LEU C CA 1
ATOM 7056 C C . LEU C 1 285 ? -8.872 56.828 87.379 1.00 37.88 265 LEU C C 1
ATOM 7057 O O . LEU C 1 285 ? -9.654 56.746 88.327 1.00 37.32 265 LEU C O 1
ATOM 7062 N N . ASN C 1 286 ? -8.826 57.876 86.561 1.00 38.55 266 ASN C N 1
ATOM 7063 C CA . ASN C 1 286 ? -9.603 59.079 86.799 1.00 39.60 266 ASN C CA 1
ATOM 7064 C C . ASN C 1 286 ? -10.782 59.251 85.838 1.00 39.88 266 ASN C C 1
ATOM 7065 O O . ASN C 1 286 ? -11.333 60.340 85.706 1.00 40.12 266 ASN C O 1
ATOM 7070 N N . HIS C 1 287 ? -11.157 58.158 85.178 1.00 40.42 267 HIS C N 1
ATOM 7071 C CA . HIS C 1 287 ? -12.351 58.090 84.321 1.00 40.98 267 HIS C CA 1
ATOM 7072 C C . HIS C 1 287 ? -12.431 59.218 83.290 1.00 41.02 267 HIS C C 1
ATOM 7073 O O . HIS C 1 287 ? -13.486 59.839 83.106 1.00 40.79 267 HIS C O 1
ATOM 7080 N N . GLU C 1 288 ? -11.315 59.483 82.617 1.00 40.85 268 GLU C N 1
ATOM 7081 C CA . GLU C 1 288 ? -11.289 60.537 81.613 1.00 40.90 268 GLU C CA 1
ATOM 7082 C C . GLU C 1 288 ? -11.950 60.079 80.326 1.00 40.46 268 GLU C C 1
ATOM 7083 O O . GLU C 1 288 ? -11.960 58.883 80.018 1.00 40.41 268 GLU C O 1
ATOM 7089 N N . ASN C 1 289 ? -12.520 61.031 79.587 1.00 40.36 269 ASN C N 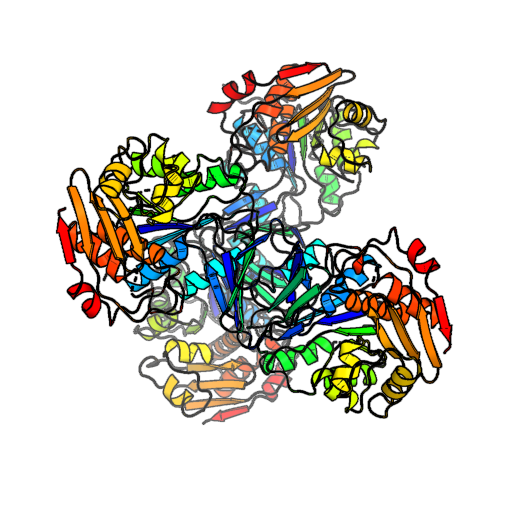1
ATOM 7090 C CA . ASN C 1 289 ? -13.169 60.721 78.313 1.00 40.05 269 ASN C CA 1
ATOM 7091 C C . ASN C 1 289 ? -12.139 60.288 77.262 1.00 39.45 269 ASN C C 1
ATOM 7092 O O . ASN C 1 289 ? -10.927 60.398 77.494 1.00 38.84 269 ASN C O 1
ATOM 7097 N N . ASP C 1 290 ? -12.626 59.798 76.122 1.00 38.82 270 ASP C N 1
ATOM 7098 C CA . ASP C 1 290 ? -11.775 59.234 75.068 1.00 38.41 270 ASP C CA 1
ATOM 7099 C C . ASP C 1 290 ? -10.732 60.210 74.540 1.00 38.37 270 ASP C C 1
ATOM 7100 O O . ASP C 1 290 ? -9.562 59.838 74.368 1.00 38.17 270 ASP C O 1
ATOM 7105 N N . HIS C 1 291 ? -11.167 61.451 74.300 1.00 37.96 271 HIS C N 1
ATOM 7106 C CA . HIS C 1 291 ? -10.308 62.518 73.778 1.00 37.75 271 HIS C CA 1
ATOM 7107 C C . HIS C 1 291 ? -9.210 62.957 74.756 1.00 37.36 271 HIS C C 1
ATOM 7108 O O . HIS C 1 291 ? -8.050 63.097 74.362 1.00 37.73 271 HIS C O 1
ATOM 7115 N N . ASP C 1 292 ? -9.586 63.190 76.013 1.00 36.50 272 ASP C N 1
ATOM 7116 C CA . ASP C 1 292 ? -8.636 63.567 77.070 1.00 35.87 272 ASP C CA 1
ATOM 7117 C C . ASP C 1 292 ? -7.616 62.447 77.356 1.00 35.25 272 ASP C C 1
ATOM 7118 O O . ASP C 1 292 ? -6.436 62.725 77.577 1.00 34.80 272 ASP C O 1
ATOM 7123 N N . LEU C 1 293 ? -8.084 61.197 77.351 1.00 34.43 273 LEU C N 1
ATOM 7124 C CA . LEU C 1 293 ? -7.222 60.018 77.517 1.00 34.02 273 LEU C CA 1
ATOM 7125 C C . LEU C 1 293 ? -6.104 59.991 76.459 1.00 33.81 273 LEU C C 1
ATOM 7126 O O . LEU C 1 293 ? -4.915 59.935 76.796 1.00 33.31 273 LEU C O 1
ATOM 7131 N N . LEU C 1 294 ? -6.502 60.045 75.189 1.00 33.41 274 LEU C N 1
ATOM 7132 C CA . LEU C 1 294 ? -5.565 59.967 74.071 1.00 33.08 274 LEU C CA 1
ATOM 7133 C C . LEU C 1 294 ? -4.604 61.156 73.995 1.00 33.00 274 LEU C C 1
ATOM 7134 O O . LEU C 1 294 ? -3.445 60.998 73.587 1.00 33.23 274 LEU C O 1
ATOM 7139 N N . LYS C 1 295 ? -5.092 62.336 74.376 1.00 32.12 275 LYS C N 1
ATOM 7140 C CA . LYS C 1 295 ? -4.272 63.539 74.421 1.00 31.99 275 LYS C CA 1
ATOM 7141 C C . LYS C 1 295 ? -3.225 63.488 75.539 1.00 31.40 275 LYS C C 1
ATOM 7142 O O . LYS C 1 295 ? -2.061 63.847 75.311 1.00 31.48 275 LYS C O 1
ATOM 7148 N N . LYS C 1 296 ? -3.641 63.055 76.734 1.00 30.68 276 LYS C N 1
ATOM 7149 C CA . LYS C 1 296 ? -2.720 62.846 77.872 1.00 30.49 276 LYS C CA 1
ATOM 7150 C C . LYS C 1 296 ? -1.629 61.830 77.529 1.00 29.87 276 LYS C C 1
ATOM 7151 O O . LYS C 1 296 ? -0.448 62.089 77.773 1.00 30.20 276 LYS C O 1
ATOM 7157 N N . ALA C 1 297 ? -2.034 60.696 76.953 1.00 29.12 277 ALA C N 1
ATOM 7158 C CA . ALA C 1 297 ? -1.117 59.611 76.576 1.00 29.07 277 ALA C CA 1
ATOM 7159 C C . ALA C 1 297 ? -0.063 60.074 75.570 1.00 29.08 277 ALA C C 1
ATOM 7160 O O . ALA C 1 297 ? 1.132 59.789 75.726 1.00 29.10 277 ALA C O 1
ATOM 7162 N N . ASN C 1 298 ? -0.506 60.797 74.542 1.00 28.84 278 ASN C N 1
ATOM 7163 C CA . ASN C 1 298 ? 0.414 61.280 73.521 1.00 28.68 278 ASN C CA 1
ATOM 7164 C C . ASN C 1 298 ? 1.266 62.443 74.007 1.00 28.51 278 ASN C C 1
ATOM 7165 O O . ASN C 1 298 ? 2.438 62.530 73.653 1.00 28.92 278 ASN C O 1
ATOM 7170 N N . THR C 1 299 ? 0.706 63.305 74.858 1.00 28.43 279 THR C N 1
ATOM 7171 C CA . THR C 1 299 ? 1.490 64.407 75.439 1.00 28.04 279 THR C CA 1
ATOM 7172 C C . THR C 1 299 ? 2.690 63.881 76.236 1.00 27.94 279 THR C C 1
ATOM 7173 O O . THR C 1 299 ? 3.809 64.354 76.046 1.00 28.07 279 THR C O 1
ATOM 7177 N N . LEU C 1 300 ? 2.451 62.896 77.104 1.00 27.66 280 LEU C N 1
ATOM 7178 C CA . LEU C 1 300 ? 3.523 62.299 77.903 1.00 27.53 280 LEU C CA 1
ATOM 7179 C C . LEU C 1 300 ? 4.543 61.571 77.022 1.00 27.80 280 LEU C C 1
ATOM 7180 O O . LEU C 1 300 ? 5.740 61.714 77.225 1.00 27.62 280 LEU C O 1
ATOM 7185 N N . GLY C 1 301 ? 4.065 60.832 76.020 1.00 28.01 281 GLY C N 1
ATOM 7186 C CA . GLY C 1 301 ? 4.945 60.206 75.035 1.00 28.96 281 GLY C CA 1
ATOM 7187 C C . GLY C 1 301 ? 5.864 61.200 74.331 1.00 29.86 281 GLY C C 1
ATOM 7188 O O . GLY C 1 301 ? 7.062 60.940 74.179 1.00 29.19 281 GLY C O 1
ATOM 7197 N N . LEU C 1 303 ? 6.667 64.376 75.354 1.00 29.99 283 LEU C N 1
ATOM 7198 C CA . LEU C 1 303 ? 7.518 65.021 76.357 1.00 30.11 283 LEU C CA 1
ATOM 7199 C C . LEU C 1 303 ? 8.737 64.162 76.692 1.00 29.90 283 LEU C C 1
ATOM 7200 O O . LEU C 1 303 ? 9.842 64.673 76.846 1.00 30.14 283 LEU C O 1
ATOM 7205 N N . ASN C 1 304 ? 8.524 62.854 76.797 1.00 29.78 284 ASN C N 1
ATOM 7206 C CA . ASN C 1 304 ? 9.631 61.915 76.964 1.00 29.64 284 ASN C CA 1
ATOM 7207 C C . ASN C 1 304 ? 10.639 62.035 75.822 1.00 29.56 284 ASN C C 1
ATOM 7208 O O . ASN C 1 304 ? 11.850 62.104 76.061 1.00 29.35 284 ASN C O 1
ATOM 7213 N N . ALA C 1 305 ? 10.129 62.087 74.589 1.00 29.70 285 ALA C N 1
ATOM 7214 C CA . ALA C 1 305 ? 10.973 62.129 73.389 1.00 29.75 285 ALA C CA 1
ATOM 7215 C C . ALA C 1 305 ? 11.915 63.320 73.384 1.00 30.02 285 ALA C C 1
ATOM 7216 O O . ALA C 1 305 ? 13.035 63.241 72.857 1.00 30.30 285 ALA C O 1
ATOM 7218 N N . GLN C 1 306 ? 11.465 64.406 74.002 1.00 30.14 286 GLN C N 1
ATOM 7219 C CA . GLN C 1 306 ? 12.224 65.646 74.078 1.00 30.32 286 GLN C CA 1
ATOM 7220 C C . GLN C 1 306 ? 13.335 65.605 75.122 1.00 30.39 286 GLN C C 1
ATOM 7221 O O . GLN C 1 306 ? 14.251 66.421 75.088 1.00 30.61 286 GLN C O 1
ATOM 7227 N N . GLU C 1 307 ? 13.252 64.646 76.041 1.00 30.08 287 GLU C N 1
ATOM 7228 C CA . GLU C 1 307 ? 14.212 64.541 77.136 1.00 29.58 287 GLU C CA 1
ATOM 7229 C C . GLU C 1 307 ? 15.330 63.563 76.815 1.00 28.95 287 GLU C C 1
ATOM 7230 O O . GLU C 1 307 ? 15.087 62.508 76.232 1.00 28.81 287 GLU C O 1
ATOM 7236 N N . ALA C 1 308 ? 16.557 63.913 77.203 1.00 28.23 288 ALA C N 1
ATOM 7237 C CA . ALA C 1 308 ? 17.685 62.972 77.108 1.00 28.07 288 ALA C CA 1
ATOM 7238 C C . ALA C 1 308 ? 17.475 61.722 77.987 1.00 27.88 288 ALA C C 1
ATOM 7239 O O . ALA C 1 308 ? 17.975 60.637 77.658 1.00 27.85 288 ALA C O 1
ATOM 7241 N N . GLN C 1 309 ? 16.724 61.873 79.081 1.00 27.63 289 GLN C N 1
ATOM 7242 C CA . GLN C 1 309 ? 16.468 60.756 80.008 1.00 28.16 289 GLN C CA 1
ATOM 7243 C C . GLN C 1 309 ? 15.341 59.839 79.512 1.00 27.95 289 GLN C C 1
ATOM 7244 O O . GLN C 1 309 ? 14.344 60.304 78.930 1.00 27.24 289 GLN C O 1
ATOM 7250 N N . THR C 1 310 ? 15.519 58.536 79.730 1.00 27.28 290 THR C N 1
ATOM 7251 C CA . THR C 1 310 ? 14.499 57.539 79.403 1.00 27.18 290 THR C CA 1
ATOM 7252 C C . THR C 1 310 ? 13.450 57.516 80.515 1.00 27.58 290 THR C C 1
ATOM 7253 O O . THR C 1 310 ? 13.798 57.400 81.703 1.00 27.07 290 THR C O 1
ATOM 7257 N N . GLY C 1 311 ? 12.181 57.670 80.120 1.00 27.94 291 GLY C N 1
ATOM 7258 C CA . GLY C 1 311 ? 11.046 57.693 81.055 1.00 28.32 291 GLY C CA 1
ATOM 7259 C C . GLY C 1 311 ? 11.056 58.906 81.972 1.00 28.80 291 GLY C C 1
ATOM 7260 O O . GLY C 1 311 ? 11.033 58.778 83.195 1.00 28.54 291 GLY C O 1
ATOM 7261 N N . TYR C 1 312 ? 11.098 60.088 81.365 1.00 29.70 292 TYR C N 1
ATOM 7262 C CA . TYR C 1 312 ? 11.181 61.353 82.096 1.00 30.66 292 TYR C CA 1
ATOM 7263 C C . TYR C 1 312 ? 10.482 62.444 81.299 1.00 30.34 292 TYR C C 1
ATOM 7264 O O . TYR C 1 312 ? 10.670 62.526 80.090 1.00 30.31 292 TYR C O 1
ATOM 7273 N N . VAL C 1 313 ? 9.694 63.282 81.975 1.00 30.35 293 VAL C N 1
ATOM 7274 C CA . VAL C 1 313 ? 8.931 64.351 81.294 1.00 30.48 293 VAL C CA 1
ATOM 7275 C C . VAL C 1 313 ? 9.112 65.737 81.928 1.00 31.09 293 VAL C C 1
ATOM 7276 O O . VAL C 1 313 ? 9.312 65.851 83.139 1.00 30.65 293 VAL C O 1
ATOM 7280 N N . ASN C 1 314 ? 9.061 66.782 81.100 1.00 32.09 294 ASN C N 1
ATOM 7281 C CA . ASN C 1 314 ? 9.024 68.162 81.591 1.00 32.76 294 ASN C CA 1
ATOM 7282 C C . ASN C 1 314 ? 7.588 68.664 81.549 1.00 33.60 294 ASN C C 1
ATOM 7283 O O . ASN C 1 314 ? 7.073 69.059 80.498 1.00 33.36 294 ASN C O 1
ATOM 7288 N N . LEU C 1 315 ? 6.949 68.632 82.712 1.00 34.69 295 LEU C N 1
ATOM 7289 C CA . LEU C 1 315 ? 5.537 68.953 82.832 1.00 35.86 295 LEU C CA 1
ATOM 7290 C C . LEU C 1 315 ? 5.234 70.437 82.607 1.00 36.68 295 LEU C C 1
ATOM 7291 O O . LEU C 1 315 ? 4.082 70.802 82.382 1.00 36.70 295 LEU C O 1
ATOM 7296 N N . ASN C 1 316 ? 6.271 71.278 82.642 1.00 37.46 296 ASN C N 1
ATOM 7297 C CA . ASN C 1 316 ? 6.134 72.692 82.290 1.00 37.86 296 ASN C CA 1
ATOM 7298 C C . ASN C 1 316 ? 5.700 72.895 80.839 1.00 38.37 296 ASN C C 1
ATOM 7299 O O . ASN C 1 316 ? 5.142 73.943 80.495 1.00 38.70 296 ASN C O 1
ATOM 7304 N N . ASN C 1 317 ? 5.958 71.894 79.995 1.00 38.26 297 ASN C N 1
ATOM 7305 C CA . ASN C 1 317 ? 5.624 71.966 78.573 1.00 38.45 297 ASN C CA 1
ATOM 7306 C C . ASN C 1 317 ? 4.397 71.135 78.205 1.00 38.43 297 ASN C C 1
ATOM 7307 O O . ASN C 1 317 ? 4.096 70.947 77.019 1.00 38.39 297 ASN C O 1
ATOM 7312 N N . TYR C 1 318 ? 3.691 70.654 79.224 1.00 38.21 298 TYR C N 1
ATOM 7313 C CA . TYR C 1 318 ? 2.566 69.749 79.033 1.00 38.65 298 TYR C CA 1
ATOM 7314 C C . TYR C 1 318 ? 1.431 70.421 78.264 1.00 39.13 298 TYR C C 1
ATOM 7315 O O . TYR C 1 318 ? 1.042 69.943 77.201 1.00 38.77 298 TYR C O 1
ATOM 7324 N N . ASP C 1 319 ? 0.914 71.530 78.796 1.00 39.84 299 ASP C N 1
ATOM 7325 C CA . ASP C 1 319 ? -0.226 72.223 78.171 1.00 40.78 299 ASP C CA 1
ATOM 7326 C C . ASP C 1 319 ? 0.056 72.669 76.733 1.00 40.93 299 ASP C C 1
ATOM 7327 O O . ASP C 1 319 ? -0.817 72.566 75.877 1.00 41.20 299 ASP C O 1
ATOM 7332 N N . ASP C 1 320 ? 1.269 73.156 76.474 1.00 41.29 300 ASP C N 1
ATOM 7333 C CA . ASP C 1 320 ? 1.644 73.638 75.141 1.00 41.55 300 ASP C CA 1
ATOM 7334 C C . ASP C 1 320 ? 1.497 72.554 74.066 1.00 41.87 300 ASP C C 1
ATOM 7335 O O . ASP C 1 320 ? 0.977 72.820 72.974 1.00 41.71 300 ASP C O 1
ATOM 7340 N N . LEU C 1 321 ? 1.951 71.337 74.382 1.00 41.83 301 LEU C N 1
ATOM 7341 C CA . LEU C 1 321 ? 1.844 70.209 73.453 1.00 41.78 301 LEU C CA 1
ATOM 7342 C C . LEU C 1 321 ? 0.437 69.611 73.447 1.00 41.68 301 LEU C C 1
ATOM 7343 O O . LEU C 1 321 ? -0.075 69.217 72.397 1.00 41.54 301 LEU C O 1
ATOM 7348 N N . PHE C 1 322 ? -0.175 69.543 74.625 1.00 41.87 302 PHE C N 1
ATOM 7349 C CA . PHE C 1 322 ? -1.537 69.033 74.777 1.00 42.36 302 PHE C CA 1
ATOM 7350 C C . PHE C 1 322 ? -2.513 69.772 73.851 1.00 42.89 302 PHE C C 1
ATOM 7351 O O . PHE C 1 322 ? -3.330 69.146 73.180 1.00 42.65 302 PHE C O 1
ATOM 7359 N N . ASN C 1 323 ? -2.408 71.101 73.827 1.00 43.67 303 ASN C N 1
ATOM 7360 C CA . ASN C 1 323 ? -3.279 71.958 73.011 1.00 44.60 303 ASN C CA 1
ATOM 7361 C C . ASN C 1 323 ? -3.076 71.855 71.490 1.00 44.75 303 ASN C C 1
ATOM 7362 O O . ASN C 1 323 ? -3.902 72.345 70.722 1.00 45.05 303 ASN C O 1
ATOM 7367 N N . GLN C 1 324 ? -1.985 71.221 71.061 1.00 44.93 304 GLN C N 1
ATOM 7368 C CA . GLN C 1 324 ? -1.666 71.073 69.636 1.00 45.03 304 GLN C CA 1
ATOM 7369 C C . GLN C 1 324 ? -2.088 69.713 69.060 1.00 45.22 304 GLN C C 1
ATOM 7370 O O . GLN C 1 324 ? -1.997 69.482 67.848 1.00 45.11 304 GLN C O 1
ATOM 7376 N N . ILE C 1 325 ? -2.539 68.815 69.934 1.00 45.32 305 ILE C N 1
ATOM 7377 C CA . ILE C 1 325 ? -2.939 67.473 69.518 1.00 45.46 305 ILE C CA 1
ATOM 7378 C C . ILE C 1 325 ? -4.371 67.462 68.978 1.00 45.76 305 ILE C C 1
ATOM 7379 O O . ILE C 1 325 ? -5.279 68.071 69.550 1.00 45.40 305 ILE C O 1
ATOM 7384 N N . GLU C 1 326 ? -4.545 66.754 67.868 1.00 46.01 306 GLU C N 1
ATOM 7385 C CA . GLU C 1 326 ? -5.837 66.596 67.231 1.00 46.60 306 GLU C CA 1
ATOM 7386 C C . GLU C 1 326 ? -6.282 65.140 67.362 1.00 46.38 306 GLU C C 1
ATOM 7387 O O . GLU C 1 326 ? -5.556 6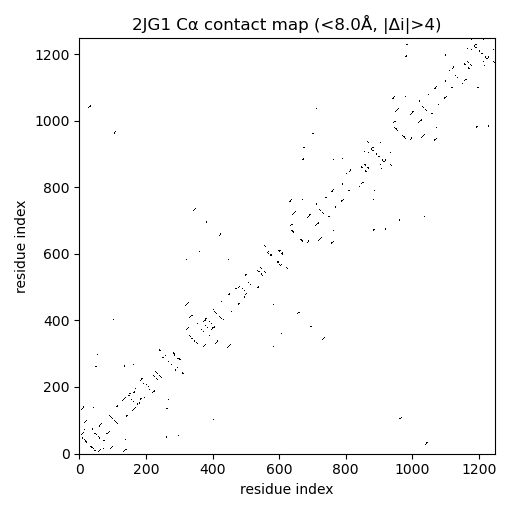4.221 66.967 1.00 46.28 306 GLU C O 1
ATOM 7393 N N . VAL C 1 327 ? -7.464 64.939 67.940 1.00 46.51 307 VAL C N 1
ATOM 7394 C CA . VAL C 1 327 ? -8.098 63.618 67.976 1.00 46.57 307 VAL C CA 1
ATOM 7395 C C . VAL C 1 327 ? -9.325 63.615 67.060 1.00 46.78 307 VAL C C 1
ATOM 7396 O O . VAL C 1 327 ? -10.297 64.332 67.308 1.00 46.66 307 VAL C O 1
ATOM 7400 N N . LEU C 1 328 ? -9.263 62.814 65.998 1.00 47.29 308 LEU C N 1
ATOM 7401 C CA . LEU C 1 328 ? -10.358 62.715 65.032 1.00 47.67 308 LEU C CA 1
ATOM 7402 C C . LEU C 1 328 ? -10.942 61.311 64.987 1.00 47.78 308 LEU C C 1
ATOM 7403 O O . LEU C 1 328 ? -10.199 60.328 64.990 1.00 47.62 308 LEU C O 1
ATOM 7408 N N . GLU C 1 329 ? -12.271 61.220 64.934 1.00 48.01 309 GLU C N 1
ATOM 7409 C CA . GLU C 1 329 ? -12.933 59.933 64.732 1.00 48.27 309 GLU C CA 1
ATOM 7410 C C . GLU C 1 329 ? -12.837 59.509 63.269 1.00 48.40 309 GLU C C 1
ATOM 7411 O O . GLU C 1 329 ? -13.106 60.299 62.361 1.00 48.41 309 GLU C O 1
ATOM 7417 N N . VAL C 1 330 ? -12.469 58.249 63.056 1.00 48.52 310 VAL C N 1
ATOM 7418 C CA . VAL C 1 330 ? -12.075 57.763 61.739 1.00 48.61 310 VAL C CA 1
ATOM 7419 C C . VAL C 1 330 ? -12.947 56.605 61.237 1.00 48.70 310 VAL C C 1
ATOM 7420 O O . VAL C 1 330 ? -13.045 56.358 60.033 1.00 48.81 310 VAL C O 1
ATOM 7425 N N . GLY D 1 18 ? 12.017 22.280 148.262 1.00 44.03 -2 GLY D N 1
ATOM 7426 C CA . GLY D 1 18 ? 13.144 21.450 147.754 1.00 43.82 -2 GLY D CA 1
ATOM 7427 C C . GLY D 1 18 ? 13.510 21.760 146.314 1.00 43.67 -2 GLY D C 1
ATOM 7428 O O . GLY D 1 18 ? 12.858 22.594 145.666 1.00 44.25 -2 GLY D O 1
ATOM 7429 N N . SER D 1 19 ? 14.521 21.039 145.820 1.00 42.68 -1 SER D N 1
ATOM 7430 C CA . SER D 1 19 ? 15.219 21.299 144.552 1.00 41.65 -1 SER D CA 1
ATOM 7431 C C . SER D 1 19 ? 14.427 21.148 143.242 1.00 41.01 -1 SER D C 1
ATOM 7432 O O . SER D 1 19 ? 15.028 21.028 142.166 1.00 40.84 -1 SER D O 1
ATOM 7435 N N . HIS D 1 20 ? 13.100 21.154 143.329 1.00 39.68 0 HIS D N 1
ATOM 7436 C CA . HIS D 1 20 ? 12.246 21.003 142.159 1.00 38.68 0 HIS D CA 1
ATOM 7437 C C . HIS D 1 20 ? 12.273 22.282 141.310 1.00 37.61 0 HIS D C 1
ATOM 7438 O O . HIS D 1 20 ? 11.430 23.166 141.476 1.00 37.28 0 HIS D O 1
ATOM 7453 N N . ILE D 1 22 ? 14.264 23.991 137.360 1.00 29.88 2 ILE D N 1
ATOM 7454 C CA . ILE D 1 22 ? 15.101 23.889 136.164 1.00 26.94 2 ILE D CA 1
ATOM 7455 C C . ILE D 1 22 ? 16.104 25.045 136.112 1.00 25.88 2 ILE D C 1
ATOM 7456 O O . ILE D 1 22 ? 15.765 26.181 136.454 1.00 25.66 2 ILE D O 1
ATOM 7461 N N . LEU D 1 23 ? 17.339 24.753 135.700 1.00 24.54 3 LEU D N 1
ATOM 7462 C CA . LEU D 1 23 ? 18.309 25.807 135.379 1.00 23.74 3 LEU D CA 1
ATOM 7463 C C . LEU D 1 23 ? 18.499 25.929 133.863 1.00 22.61 3 LEU D C 1
ATOM 7464 O O . LEU D 1 23 ? 18.776 24.942 133.188 1.00 22.18 3 LEU D O 1
ATOM 7469 N N . THR D 1 24 ? 18.358 27.137 133.326 1.00 21.94 4 THR D N 1
ATOM 7470 C CA . THR D 1 24 ? 18.712 27.372 131.917 1.00 21.03 4 THR D CA 1
ATOM 7471 C C . THR D 1 24 ? 20.047 28.105 131.823 1.00 20.71 4 THR D C 1
ATOM 7472 O O . THR D 1 24 ? 20.367 28.934 132.676 1.00 20.29 4 THR D O 1
ATOM 7476 N N . LEU D 1 25 ? 20.812 27.799 130.785 1.00 20.65 5 LEU D N 1
ATOM 7477 C CA . LEU D 1 25 ? 22.097 28.456 130.545 1.00 20.80 5 LEU D CA 1
ATOM 7478 C C . LEU D 1 25 ? 22.098 29.200 129.217 1.00 20.25 5 LEU D C 1
ATOM 7479 O O . LEU D 1 25 ? 21.791 28.630 128.173 1.00 20.31 5 LEU D O 1
ATOM 7484 N N . THR D 1 26 ? 22.463 30.472 129.288 1.00 19.68 6 THR D N 1
ATOM 7485 C CA . THR D 1 26 ? 22.666 31.323 128.133 1.00 19.19 6 THR D CA 1
ATOM 7486 C C . THR D 1 26 ? 24.032 31.984 128.312 1.00 18.90 6 THR D C 1
ATOM 7487 O O . THR D 1 26 ? 24.152 33.033 128.933 1.00 18.48 6 THR D O 1
ATOM 7491 N N . LEU D 1 27 ? 25.072 31.350 127.787 1.00 19.07 7 LEU D N 1
ATOM 7492 C CA . LEU D 1 27 ? 26.420 31.887 127.946 1.00 19.45 7 LEU D CA 1
ATOM 7493 C C . LEU D 1 27 ? 26.640 33.062 127.006 1.00 19.58 7 LEU D C 1
ATOM 7494 O O . LEU D 1 27 ? 27.528 33.891 127.234 1.00 20.38 7 LEU D O 1
ATOM 7499 N N . ASN D 1 28 ? 25.815 33.131 125.959 1.00 19.54 8 ASN D N 1
ATOM 7500 C CA . ASN D 1 28 ? 25.960 34.126 124.912 1.00 19.39 8 ASN D CA 1
ATOM 7501 C C . ASN D 1 28 ? 24.665 34.943 124.679 1.00 19.55 8 ASN D C 1
ATOM 7502 O O . ASN D 1 28 ? 24.091 34.880 123.581 1.00 20.65 8 ASN D O 1
ATOM 7507 N N . PRO D 1 29 ? 24.192 35.707 125.688 1.00 18.32 9 PRO D N 1
ATOM 7508 C CA . PRO D 1 29 ? 22.957 36.459 125.454 1.00 18.71 9 PRO D CA 1
ATOM 7509 C C . PRO D 1 29 ? 23.180 37.701 124.582 1.00 18.39 9 PRO D C 1
ATOM 7510 O O . PRO D 1 29 ? 24.312 38.032 124.260 1.00 19.08 9 PRO D O 1
ATOM 7514 N N . SER D 1 30 ? 22.101 38.377 124.211 1.00 18.09 10 SER D N 1
ATOM 7515 C CA . SER D 1 30 ? 22.219 39.620 123.461 1.00 18.02 10 SER D CA 1
ATOM 7516 C C . SER D 1 30 ? 21.034 40.525 123.747 1.00 17.64 10 SER D C 1
ATOM 7517 O O . SER D 1 30 ? 19.981 40.059 124.198 1.00 18.09 10 SER D O 1
ATOM 7520 N N . VAL D 1 31 ? 21.224 41.821 123.523 1.00 16.75 11 VAL D N 1
ATOM 7521 C CA . VAL D 1 31 ? 20.114 42.775 123.517 1.00 16.47 11 VAL D CA 1
ATOM 7522 C C . VAL D 1 31 ? 19.702 42.944 122.054 1.00 16.63 11 VAL D C 1
ATOM 7523 O O . VAL D 1 31 ? 20.423 43.570 121.256 1.00 16.02 11 VAL D O 1
ATOM 7527 N N . ASP D 1 32 ? 18.567 42.338 121.699 1.00 16.23 12 ASP D N 1
ATOM 7528 C CA . ASP D 1 32 ? 18.179 42.207 120.303 1.00 16.96 12 ASP D CA 1
ATOM 7529 C C . ASP D 1 32 ? 17.346 43.408 119.914 1.00 16.63 12 ASP D C 1
ATOM 7530 O O . ASP D 1 32 ? 16.388 43.728 120.602 1.00 17.46 12 ASP D O 1
ATOM 7535 N N . ILE D 1 33 ? 17.725 44.094 118.841 1.00 16.74 13 ILE D N 1
ATOM 7536 C CA . ILE D 1 33 ? 16.926 45.229 118.361 1.00 17.02 13 ILE D CA 1
ATOM 7537 C C . ILE D 1 33 ? 16.263 44.870 117.025 1.00 17.48 13 ILE D C 1
ATOM 7538 O O . ILE D 1 33 ? 16.929 44.394 116.115 1.00 17.09 13 ILE D O 1
ATOM 7543 N N . SER D 1 34 ? 14.949 45.094 116.933 1.00 17.64 14 SER D N 1
ATOM 7544 C CA . SER D 1 34 ? 14.195 44.830 115.723 1.00 18.50 14 SER D CA 1
ATOM 7545 C C . SER D 1 34 ? 13.658 46.124 115.114 1.00 18.37 14 SER D C 1
ATOM 7546 O O . SER D 1 34 ? 12.946 46.886 115.784 1.00 18.27 14 SER D O 1
ATOM 7549 N N . TYR D 1 35 ? 14.002 46.346 113.846 1.00 18.17 15 TYR D N 1
ATOM 7550 C CA . TYR D 1 35 ? 13.570 47.513 113.079 1.00 18.55 15 TYR D CA 1
ATOM 7551 C C . TYR D 1 35 ? 12.702 47.117 111.880 1.00 19.80 15 TYR D C 1
ATOM 7552 O O . TYR D 1 35 ? 13.231 46.717 110.834 1.00 19.69 15 TYR D O 1
ATOM 7561 N N . PRO D 1 36 ? 11.371 47.247 112.009 1.00 20.80 16 PRO D N 1
ATOM 7562 C CA . PRO D 1 36 ? 10.569 47.079 110.798 1.00 21.65 16 PRO D CA 1
ATOM 7563 C C . PRO D 1 36 ? 10.524 48.389 109.992 1.00 21.84 16 PRO D C 1
ATOM 7564 O O . PRO D 1 36 ? 10.147 49.433 110.517 1.00 22.13 16 PRO D O 1
ATOM 7568 N N . LEU D 1 37 ? 10.927 48.320 108.728 1.00 23.09 17 LEU D N 1
ATOM 7569 C CA . LEU D 1 37 ? 10.927 49.484 107.838 1.00 23.54 17 LEU D CA 1
ATOM 7570 C C . LEU D 1 37 ? 10.106 49.169 106.596 1.00 24.24 17 LEU D C 1
ATOM 7571 O O . LEU D 1 37 ? 10.076 48.024 106.161 1.00 24.52 17 LEU D O 1
ATOM 7576 N N . THR D 1 38 ? 9.453 50.173 106.013 1.00 25.04 18 THR D N 1
ATOM 7577 C CA . THR D 1 38 ? 8.802 49.968 104.701 1.00 25.46 18 THR D CA 1
ATOM 7578 C C . THR D 1 38 ? 9.855 49.683 103.620 1.00 25.54 18 THR D C 1
ATOM 7579 O O . THR D 1 38 ? 9.736 48.740 102.824 1.00 25.64 18 THR D O 1
ATOM 7586 N N . ALA D 1 39 ? 10.911 50.488 103.632 1.00 25.16 19 ALA D N 1
ATOM 7587 C CA . ALA D 1 39 ? 12.025 50.320 102.719 1.00 24.01 19 ALA D CA 1
ATOM 7588 C C . ALA D 1 39 ? 13.287 50.517 103.523 1.00 23.34 19 ALA D C 1
ATOM 7589 O O . ALA D 1 39 ? 13.342 51.395 104.380 1.00 23.25 19 ALA D O 1
ATOM 7591 N N . LEU D 1 40 ? 14.289 49.678 103.280 1.00 22.62 20 LEU D N 1
ATOM 7592 C CA . LEU D 1 40 ? 15.629 49.971 103.763 1.00 21.42 20 LEU D CA 1
ATOM 7593 C C . LEU D 1 40 ? 16.378 50.745 102.685 1.00 21.01 20 LEU D C 1
ATOM 7594 O O . LEU D 1 40 ? 16.773 50.192 101.645 1.00 20.02 20 LEU D O 1
ATOM 7599 N N . LYS D 1 41 ? 16.569 52.034 102.951 1.00 19.90 21 LYS D N 1
ATOM 7600 C CA . LYS D 1 41 ? 17.157 52.943 101.985 1.00 19.72 21 LYS D CA 1
ATOM 7601 C C . LYS D 1 41 ? 18.651 52.980 102.216 1.00 18.39 21 LYS D C 1
ATOM 7602 O O . LYS D 1 41 ? 19.114 53.483 103.235 1.00 17.79 21 LYS D O 1
ATOM 7608 N N . LEU D 1 42 ? 19.405 52.448 101.260 1.00 18.23 22 LEU D N 1
ATOM 7609 C CA . LEU D 1 42 ? 20.847 52.293 101.435 1.00 18.34 22 LEU D CA 1
ATOM 7610 C C . LEU D 1 42 ? 21.557 53.624 101.250 1.00 18.32 22 LEU D C 1
ATOM 7611 O O . LEU D 1 42 ? 21.171 54.435 100.401 1.00 18.84 22 LEU D O 1
ATOM 7616 N N . ASP D 1 43 ? 22.585 53.853 102.057 1.00 18.22 23 ASP D N 1
ATOM 7617 C CA . ASP D 1 43 ? 23.369 55.096 101.986 1.00 18.56 23 ASP D CA 1
ATOM 7618 C C . ASP D 1 43 ? 22.514 56.328 102.255 1.00 19.25 23 ASP D C 1
ATOM 7619 O O . ASP D 1 43 ? 22.740 57.395 101.680 1.00 20.19 23 ASP D O 1
ATOM 7624 N N . ASP D 1 44 ? 21.523 56.171 103.127 1.00 19.18 24 ASP D N 1
ATOM 7625 C CA . ASP D 1 44 ? 20.571 57.231 103.435 1.00 19.24 24 ASP D CA 1
ATOM 7626 C C . ASP D 1 44 ? 20.116 57.038 104.878 1.00 18.65 24 ASP D C 1
ATOM 7627 O O . ASP D 1 44 ? 20.456 56.038 105.514 1.00 17.47 24 ASP D O 1
ATOM 7632 N N . VAL D 1 45 ? 19.333 57.989 105.377 1.00 18.48 25 VAL D N 1
ATOM 7633 C CA . VAL D 1 45 ? 18.823 57.952 106.746 1.00 19.11 25 VAL D CA 1
ATOM 7634 C C . VAL D 1 45 ? 17.445 57.262 106.753 1.00 19.27 25 VAL D C 1
ATOM 7635 O O . VAL D 1 45 ? 16.574 57.581 105.933 1.00 19.08 25 VAL D O 1
ATOM 7639 N N . ASN D 1 46 ? 17.274 56.297 107.655 1.00 19.10 26 ASN D N 1
ATOM 7640 C CA . ASN D 1 46 ? 16.005 55.608 107.833 1.00 19.35 26 ASN D CA 1
ATOM 7641 C C . ASN D 1 46 ? 15.467 55.900 109.242 1.00 20.37 26 ASN D C 1
ATOM 7642 O O . ASN D 1 46 ? 16.094 55.536 110.243 1.00 20.19 26 ASN D O 1
ATOM 7647 N N . ARG D 1 47 ? 14.320 56.566 109.324 1.00 21.13 27 ARG D N 1
ATOM 7648 C CA . ARG D 1 47 ? 13.734 56.929 110.626 1.00 22.41 27 ARG D CA 1
ATOM 7649 C C . ARG D 1 47 ? 12.735 55.885 111.106 1.00 23.15 27 ARG D C 1
ATOM 7650 O O . ARG D 1 47 ? 11.861 55.475 110.343 1.00 23.54 27 ARG D O 1
ATOM 7658 N N . VAL D 1 48 ? 12.891 55.450 112.357 1.00 23.52 28 VAL D N 1
ATOM 7659 C CA . VAL D 1 48 ? 11.983 54.499 113.004 1.00 24.66 28 VAL D CA 1
ATOM 7660 C C . VAL D 1 48 ? 11.339 55.093 114.260 1.00 25.74 28 VAL D C 1
ATOM 7661 O O . VAL D 1 48 ? 11.955 55.883 114.978 1.00 25.26 28 VAL D O 1
ATOM 7665 N N . GLN D 1 49 ? 10.103 54.691 114.523 1.00 27.49 29 GLN D N 1
ATOM 7666 C CA . GLN D 1 49 ? 9.389 55.079 115.734 1.00 29.33 29 GLN D CA 1
ATOM 7667 C C . GLN D 1 49 ? 9.021 53.829 116.550 1.00 30.10 29 GLN D C 1
ATOM 7668 O O . GLN D 1 49 ? 8.978 53.867 117.783 1.00 30.31 29 GLN D O 1
ATOM 7679 N N . GLU D 1 50 ? 8.750 52.724 115.860 1.00 31.08 30 GLU D N 1
ATOM 7680 C CA . GLU D 1 50 ? 8.285 51.508 116.539 1.00 31.54 30 GLU D CA 1
ATOM 7681 C C . GLU D 1 50 ? 9.406 50.473 116.677 1.00 31.12 30 GLU D C 1
ATOM 7682 O O . GLU D 1 50 ? 9.501 49.514 115.877 1.00 32.15 30 GLU D O 1
ATOM 7688 N N . VAL D 1 51 ? 10.244 50.644 117.699 1.00 29.65 31 VAL D N 1
ATOM 7689 C CA . VAL D 1 51 ? 11.365 49.714 117.908 1.00 27.76 31 VAL D CA 1
ATOM 7690 C C . VAL D 1 51 ? 11.107 48.755 119.079 1.00 26.70 31 VAL D C 1
ATOM 7691 O O . VAL D 1 51 ? 10.635 49.148 120.135 1.00 27.41 31 VAL D O 1
ATOM 7698 N N . SER D 1 52 ? 11.430 47.490 118.875 1.00 24.96 32 SER D N 1
ATOM 7699 C CA . SER D 1 52 ? 11.326 46.498 119.923 1.00 23.86 32 SER D CA 1
ATOM 7700 C C . SER D 1 52 ? 12.738 46.056 120.337 1.00 21.61 32 SER D C 1
ATOM 7701 O O . SER D 1 52 ? 13.536 45.632 119.500 1.00 21.76 32 SER D O 1
ATOM 7704 N N . LYS D 1 53 ? 13.050 46.164 121.623 1.00 19.45 33 LYS D N 1
ATOM 7705 C CA . LYS D 1 53 ? 14.341 45.698 122.143 1.00 18.38 33 LYS D CA 1
ATOM 7706 C C . LYS D 1 53 ? 14.135 44.650 123.229 1.00 17.93 33 LYS D C 1
ATOM 7707 O O . LYS D 1 53 ? 13.458 44.902 124.213 1.00 17.00 33 LYS D O 1
ATOM 7713 N N . THR D 1 54 ? 14.732 43.476 123.046 1.00 17.83 34 THR D N 1
ATOM 7714 C CA . THR D 1 54 ? 14.415 42.322 123.890 1.00 18.18 34 THR D CA 1
ATOM 7715 C C . THR D 1 54 ? 15.672 41.683 124.487 1.00 17.80 34 THR D C 1
ATOM 7716 O O . THR D 1 54 ? 16.780 41.849 123.959 1.00 17.03 34 THR D O 1
ATOM 7720 N N . ALA D 1 55 ? 15.492 40.973 125.601 1.00 17.92 35 ALA D N 1
ATOM 7721 C CA . ALA D 1 55 ? 16.571 40.165 126.191 1.00 18.78 35 ALA D CA 1
ATOM 7722 C C . ALA D 1 55 ? 16.667 38.874 125.370 1.00 19.46 35 ALA D C 1
ATOM 7723 O O . ALA D 1 55 ? 15.809 37.980 125.483 1.00 20.47 35 ALA D O 1
ATOM 7725 N N . GLY D 1 56 ? 17.688 38.796 124.518 1.00 19.91 36 GLY D N 1
ATOM 7726 C CA . GLY D 1 56 ? 17.785 37.745 123.506 1.00 19.92 36 GLY D CA 1
ATOM 7727 C C . GLY D 1 56 ? 18.735 36.620 123.863 1.00 20.42 36 GLY D C 1
ATOM 7728 O O . GLY D 1 56 ? 19.590 36.762 124.732 1.00 19.66 36 GLY D O 1
ATOM 7729 N N . GLY D 1 57 ? 18.587 35.503 123.155 1.00 20.64 37 GLY D N 1
ATOM 7730 C CA . GLY D 1 57 ? 19.413 34.319 123.371 1.00 20.80 37 GLY D CA 1
ATOM 7731 C C . GLY D 1 57 ? 18.484 33.121 123.415 1.00 20.86 37 GLY D C 1
ATOM 7732 O O . GLY D 1 57 ? 17.386 33.206 123.959 1.00 21.25 37 GLY D O 1
ATOM 7733 N N . LYS D 1 58 ? 18.919 32.019 122.819 1.00 20.93 38 LYS D N 1
ATOM 7734 C CA . LYS D 1 58 ? 18.115 30.796 122.757 1.00 21.06 38 LYS D CA 1
ATOM 7735 C C . LYS D 1 58 ? 17.711 30.324 124.137 1.00 19.85 38 LYS D C 1
ATOM 7736 O O . LYS D 1 58 ? 16.559 29.978 124.359 1.00 19.99 38 LYS D O 1
ATOM 7742 N N . GLY D 1 59 ? 18.658 30.358 125.074 1.00 19.33 39 GLY D N 1
ATOM 7743 C CA . GLY D 1 59 ? 18.407 29.919 126.437 1.00 17.84 39 GLY D CA 1
ATOM 7744 C C . GLY D 1 59 ? 17.388 30.780 127.157 1.00 17.79 39 GLY D C 1
ATOM 7745 O O . GLY D 1 59 ? 16.703 30.304 128.064 1.00 17.42 39 GLY D O 1
ATOM 7746 N N . LEU D 1 60 ? 17.291 32.050 126.767 1.00 17.40 40 LEU D N 1
ATOM 7747 C CA . LEU D 1 60 ? 16.303 32.959 127.361 1.00 17.38 40 LEU D CA 1
ATOM 7748 C C . LEU D 1 60 ? 14.914 32.739 126.767 1.00 17.18 40 LEU D C 1
ATOM 7749 O O . LEU D 1 60 ? 13.922 32.952 127.448 1.00 17.99 40 LEU D O 1
ATOM 7754 N N . ASN D 1 61 ? 14.862 32.318 125.503 1.00 17.99 41 ASN D N 1
ATOM 7755 C CA . ASN D 1 61 ? 13.625 31.821 124.894 1.00 18.14 41 ASN D CA 1
ATOM 7756 C C . ASN D 1 61 ? 13.096 30.621 125.692 1.00 17.71 41 ASN D C 1
ATOM 7757 O O . ASN D 1 61 ? 11.922 30.593 126.081 1.00 18.28 41 ASN D O 1
ATOM 7762 N N . VAL D 1 62 ? 13.974 29.652 125.965 1.00 17.57 42 VAL D N 1
ATOM 7763 C CA . VAL D 1 62 ? 13.613 28.466 126.776 1.00 16.79 42 VAL D CA 1
ATOM 7764 C C . VAL D 1 62 ? 13.055 28.917 128.112 1.00 17.49 42 VAL D C 1
ATOM 7765 O O . VAL D 1 62 ? 12.045 28.397 128.585 1.00 18.02 42 VAL D O 1
ATOM 7769 N N . THR D 1 63 ? 13.720 29.892 128.722 1.00 17.50 43 THR D N 1
ATOM 7770 C CA . THR D 1 63 ? 13.342 30.416 130.039 1.00 18.19 43 THR D CA 1
ATOM 7771 C C . THR D 1 63 ? 11.938 31.039 130.086 1.00 18.32 43 THR D C 1
ATOM 7772 O O . THR D 1 63 ? 11.151 30.736 130.983 1.00 17.20 43 THR D O 1
ATOM 7776 N N . ARG D 1 64 ? 11.648 31.913 129.118 1.00 18.93 44 ARG D N 1
ATOM 7777 C CA . ARG D 1 64 ? 10.355 32.580 129.036 1.00 20.03 44 ARG D CA 1
ATOM 7778 C C . ARG D 1 64 ? 9.201 31.598 128.887 1.00 20.53 44 ARG D C 1
ATOM 7779 O O . ARG D 1 64 ? 8.185 31.724 129.583 1.00 20.59 44 ARG D O 1
ATOM 7787 N N . VAL D 1 65 ? 9.375 30.612 128.012 1.00 20.84 45 VAL D N 1
ATOM 7788 C CA . VAL D 1 65 ? 8.364 29.578 127.787 1.00 21.58 45 VAL D CA 1
ATOM 7789 C C . VAL D 1 65 ? 8.143 28.706 129.044 1.00 22.16 45 VAL D C 1
ATOM 7790 O O . VAL D 1 65 ? 7.012 28.445 129.411 1.00 22.30 45 VAL D O 1
ATOM 7794 N N . LEU D 1 66 ? 9.224 28.269 129.697 1.00 22.70 46 LEU D N 1
ATOM 7795 C CA . LEU D 1 66 ? 9.110 27.583 130.992 1.00 22.87 46 LEU D CA 1
ATOM 7796 C C . LEU D 1 66 ? 8.353 28.410 132.029 1.00 23.44 46 LEU D C 1
ATOM 7797 O O . LEU D 1 66 ? 7.436 27.908 132.681 1.00 22.96 46 LEU D O 1
ATOM 7802 N N . ALA D 1 67 ? 8.735 29.676 132.192 1.00 24.16 47 ALA D N 1
ATOM 7803 C CA . ALA D 1 67 ? 7.988 30.583 133.067 1.00 25.15 47 ALA D CA 1
ATOM 7804 C C . ALA D 1 67 ? 6.496 30.618 132.708 1.00 26.21 47 ALA D C 1
ATOM 7805 O O . ALA D 1 67 ? 5.633 30.553 133.597 1.00 26.29 47 ALA D O 1
ATOM 7807 N N . GLN D 1 68 ? 6.195 30.705 131.412 1.00 27.13 48 GLN D N 1
ATOM 7808 C CA . GLN D 1 68 ? 4.806 30.752 130.936 1.00 28.44 48 GLN D CA 1
ATOM 7809 C C . GLN D 1 68 ? 3.995 29.517 131.306 1.00 28.79 48 GLN D C 1
ATOM 7810 O O . GLN D 1 68 ? 2.810 29.619 131.616 1.00 28.98 48 GLN D O 1
ATOM 7816 N N . VAL D 1 69 ? 4.649 28.360 131.264 1.00 28.92 49 VAL D N 1
ATOM 7817 C CA . VAL D 1 69 ? 4.034 27.074 131.568 1.00 29.36 49 VAL D CA 1
ATOM 7818 C C . VAL D 1 69 ? 3.921 26.849 133.078 1.00 29.36 49 VAL D C 1
ATOM 7819 O O . VAL D 1 69 ? 3.255 25.920 133.524 1.00 29.22 49 VAL D O 1
ATOM 7823 N N . GLY D 1 70 ? 4.560 27.718 133.858 1.00 29.38 50 GLY D N 1
ATOM 7824 C CA . GLY D 1 70 ? 4.484 27.646 135.313 1.00 28.85 50 GLY D CA 1
ATOM 7825 C C . GLY D 1 70 ? 5.517 26.747 135.973 1.00 28.87 50 GLY D C 1
ATOM 7826 O O . GLY D 1 70 ? 5.390 26.421 137.160 1.00 28.67 50 GLY D O 1
ATOM 7827 N N . GLU D 1 71 ? 6.536 26.338 135.218 1.00 28.23 51 GLU D N 1
ATOM 7828 C CA . GLU D 1 71 ? 7.638 25.568 135.798 1.00 28.19 51 GLU D CA 1
ATOM 7829 C C . GLU D 1 71 ? 8.596 26.467 136.604 1.00 27.98 51 GLU D C 1
ATOM 7830 O O . GLU D 1 71 ? 8.872 27.599 136.195 1.00 27.71 51 GLU D O 1
ATOM 7836 N N . PRO D 1 72 ? 9.109 25.963 137.753 1.00 27.37 52 PRO D N 1
ATOM 7837 C CA . PRO D 1 72 ? 10.057 26.770 138.508 1.00 26.98 52 PRO D CA 1
ATOM 7838 C C . PRO D 1 72 ? 11.367 26.784 137.743 1.00 26.23 52 PRO D C 1
ATOM 7839 O O . PRO D 1 72 ? 11.893 25.716 137.406 1.00 26.23 52 PRO D O 1
ATOM 7843 N N . VAL D 1 73 ? 11.867 27.981 137.447 1.00 25.15 53 VAL D N 1
ATOM 7844 C CA . VAL D 1 73 ? 13.006 28.136 136.538 1.00 24.31 53 VAL D CA 1
ATOM 7845 C C . VAL D 1 73 ? 13.933 29.251 137.009 1.00 23.84 53 VAL D C 1
ATOM 7846 O O . VAL D 1 73 ? 13.488 30.249 137.577 1.00 23.37 53 VAL D O 1
ATOM 7850 N N . LEU D 1 74 ? 15.230 29.048 136.785 1.00 22.94 54 LEU D N 1
ATOM 7851 C CA . LEU D 1 74 ? 16.250 30.012 137.143 1.00 22.15 54 LEU D CA 1
ATOM 7852 C C . LEU D 1 74 ? 17.180 30.143 135.953 1.00 21.61 54 LEU D C 1
ATOM 7853 O O . LEU D 1 74 ? 17.716 29.142 135.476 1.00 21.00 54 LEU D O 1
ATOM 7858 N N . ALA D 1 75 ? 17.350 31.369 135.464 1.00 20.81 55 ALA D N 1
ATOM 7859 C CA . ALA D 1 75 ? 18.230 31.633 134.324 1.00 20.35 55 ALA D CA 1
ATOM 7860 C C . ALA D 1 75 ? 19.647 31.988 134.784 1.00 20.19 55 ALA D C 1
ATOM 7861 O O . ALA D 1 75 ? 19.812 32.833 135.658 1.00 20.60 55 ALA D O 1
ATOM 7863 N N . SER D 1 76 ? 20.651 31.354 134.178 1.00 19.63 56 SER D N 1
ATOM 7864 C CA . SER D 1 76 ? 22.053 31.715 134.390 1.00 19.83 56 SER D CA 1
ATOM 7865 C C . SER D 1 76 ? 22.820 31.842 133.058 1.00 19.66 56 SER D C 1
ATOM 7866 O O . SER D 1 76 ? 22.259 31.679 131.959 1.00 19.24 56 SER D O 1
ATOM 7869 N N . GLY D 1 77 ? 24.104 32.144 133.170 1.00 19.09 57 GLY D N 1
ATOM 7870 C CA . GLY D 1 77 ? 24.929 32.497 132.015 1.00 19.32 57 GLY D CA 1
ATOM 7871 C C . GLY D 1 77 ? 25.760 33.708 132.372 1.00 19.21 57 GLY D C 1
ATOM 7872 O O . GLY D 1 77 ? 25.825 34.088 133.543 1.00 20.01 57 GLY D O 1
ATOM 7873 N N . PHE D 1 78 ? 26.374 34.323 131.365 1.00 19.06 58 PHE D N 1
ATOM 7874 C CA . PHE D 1 78 ? 27.218 35.506 131.540 1.00 18.66 58 PHE D CA 1
ATOM 7875 C C . PHE D 1 78 ? 26.493 36.768 131.120 1.00 18.87 58 PHE D C 1
ATOM 7876 O O . PHE D 1 78 ? 25.856 36.785 130.060 1.00 18.50 58 PHE D O 1
ATOM 7884 N N . ILE D 1 79 ? 26.609 37.828 131.921 1.00 18.28 59 ILE D N 1
ATOM 7885 C CA . ILE D 1 79 ? 26.176 39.164 131.481 1.00 18.66 59 ILE D CA 1
ATOM 7886 C C . ILE D 1 79 ? 27.264 40.177 131.829 1.00 18.93 59 ILE D C 1
ATOM 7887 O O . ILE D 1 79 ? 28.073 39.934 132.720 1.00 19.00 59 ILE D O 1
ATOM 7892 N N . GLY D 1 80 ? 27.293 41.305 131.134 1.00 19.25 60 GLY D N 1
ATOM 7893 C CA . GLY D 1 80 ? 28.273 42.348 131.454 1.00 19.11 60 GLY D CA 1
ATOM 7894 C C . GLY D 1 80 ? 27.806 43.754 131.163 1.00 19.33 60 GLY D C 1
ATOM 7895 O O . GLY D 1 80 ? 27.102 43.995 130.174 1.00 20.15 60 GLY D O 1
ATOM 7896 N N . GLY D 1 81 ? 28.190 44.685 132.029 1.00 19.66 61 GLY D N 1
ATOM 7897 C CA . GLY D 1 81 ? 27.936 46.120 131.808 1.00 19.93 61 GLY D CA 1
ATOM 7898 C C . GLY D 1 81 ? 26.468 46.508 131.820 1.00 20.26 61 GLY D C 1
ATOM 7899 O O . GLY D 1 81 ? 25.627 45.785 132.374 1.00 19.95 61 GLY D O 1
ATOM 7900 N N . GLU D 1 82 ? 26.166 47.646 131.198 1.00 20.37 62 GLU D N 1
ATOM 7901 C CA . GLU D 1 82 ? 24.805 48.198 131.157 1.00 21.00 62 GLU D CA 1
ATOM 7902 C C . GLU D 1 82 ? 23.830 47.345 130.345 1.00 20.60 62 GLU D C 1
ATOM 7903 O O . GLU D 1 82 ? 22.663 47.246 130.697 1.00 20.36 62 GLU D O 1
ATOM 7909 N N . LEU D 1 83 ? 24.297 46.736 129.256 1.00 20.37 63 LEU D N 1
ATOM 7910 C CA . LEU D 1 83 ? 23.427 45.841 128.480 1.00 20.26 63 LEU D CA 1
ATOM 7911 C C . LEU D 1 83 ? 23.105 44.556 129.240 1.00 20.15 63 LEU D C 1
ATOM 7912 O O . LEU D 1 83 ? 22.007 44.010 129.106 1.00 19.54 63 LEU D O 1
ATOM 7917 N N . GLY D 1 84 ? 24.046 44.103 130.068 1.00 19.94 64 GLY D N 1
ATOM 7918 C CA . GLY D 1 84 ? 23.783 42.993 130.982 1.00 20.09 64 GLY D CA 1
ATOM 7919 C C . GLY D 1 84 ? 22.632 43.300 131.931 1.00 20.13 64 GLY D C 1
ATOM 7920 O O . GLY D 1 84 ? 21.760 42.455 132.166 1.00 20.05 64 GLY D O 1
ATOM 7921 N N . GLN D 1 85 ? 22.637 44.513 132.474 1.00 19.89 65 GLN D N 1
ATOM 7922 C CA . GLN D 1 85 ? 21.587 44.981 133.386 1.00 19.62 65 GLN D CA 1
ATOM 7923 C C . GLN D 1 85 ? 20.224 45.139 132.714 1.00 19.48 65 GLN D C 1
ATOM 7924 O O . GLN D 1 85 ? 19.198 44.912 133.348 1.00 19.45 65 GLN D O 1
ATOM 7930 N N . PHE D 1 86 ? 20.214 45.537 131.443 1.00 18.89 66 PHE D N 1
ATOM 7931 C CA . PHE D 1 86 ? 18.973 45.526 130.638 1.00 18.37 66 PHE D CA 1
ATOM 7932 C C . PHE D 1 86 ? 18.336 44.129 130.636 1.00 18.19 66 PHE D C 1
ATOM 7933 O O . PHE D 1 86 ? 17.124 43.993 130.793 1.00 17.25 66 PHE D O 1
ATOM 7941 N N . ILE D 1 87 ? 19.164 43.096 130.452 1.00 17.74 67 ILE D N 1
ATOM 7942 C CA . ILE D 1 87 ? 18.677 41.719 130.465 1.00 18.14 67 ILE D CA 1
ATOM 7943 C C . ILE D 1 87 ? 18.085 41.351 131.835 1.00 18.23 67 ILE D C 1
ATOM 7944 O O . ILE D 1 87 ? 16.974 40.816 131.908 1.00 18.44 67 ILE D O 1
ATOM 7949 N N . ALA D 1 88 ? 18.818 41.652 132.909 1.00 18.50 68 ALA D N 1
ATOM 7950 C CA . ALA D 1 88 ? 18.355 41.360 134.274 1.00 18.76 68 ALA D CA 1
ATOM 7951 C C . ALA D 1 88 ? 17.026 42.058 134.546 1.00 18.99 68 ALA D C 1
ATOM 7952 O O . ALA D 1 88 ? 16.102 41.450 135.090 1.00 18.95 68 ALA D O 1
ATOM 7954 N N . LYS D 1 89 ? 16.938 43.329 134.152 1.00 19.55 69 LYS D N 1
ATOM 7955 C CA . LYS D 1 89 ? 15.724 44.114 134.339 1.00 20.09 69 LYS D CA 1
ATOM 7956 C C . LYS D 1 89 ? 14.511 43.547 133.592 1.00 20.26 69 LYS D C 1
ATOM 7957 O O . LYS D 1 89 ? 13.413 43.519 134.147 1.00 20.30 69 LYS D O 1
ATOM 7966 N N . LYS D 1 90 ? 14.703 43.106 132.350 1.00 20.20 70 LYS D N 1
ATOM 7967 C CA . LYS D 1 90 ? 13.616 42.494 131.575 1.00 20.41 70 LYS D CA 1
ATOM 7968 C C . LYS D 1 90 ? 13.069 41.221 132.236 1.00 20.39 70 LYS D C 1
ATOM 7969 O O . LYS D 1 90 ? 11.854 41.027 132.310 1.00 19.66 70 LYS D O 1
ATOM 7975 N N . LEU D 1 91 ? 13.970 40.357 132.709 1.00 19.90 71 LEU D N 1
ATOM 7976 C CA . LEU D 1 91 ? 13.561 39.188 133.477 1.00 20.45 71 LEU D CA 1
ATOM 7977 C C . LEU D 1 91 ? 12.839 39.573 134.776 1.00 20.82 71 LEU D C 1
ATOM 7978 O O . LEU D 1 91 ? 11.803 38.982 135.107 1.00 21.44 71 LEU D O 1
ATOM 7983 N N . ASP D 1 92 ? 13.364 40.561 135.503 1.00 21.01 72 ASP D N 1
ATOM 7984 C CA . ASP D 1 92 ? 12.706 41.044 136.729 1.00 21.92 72 ASP D CA 1
ATOM 7985 C C . ASP D 1 92 ? 11.252 41.445 136.467 1.00 22.63 72 ASP D C 1
ATOM 7986 O O . ASP D 1 92 ? 10.343 41.091 137.244 1.00 21.98 72 ASP D O 1
ATOM 7991 N N . HIS D 1 93 ? 11.042 42.172 135.373 1.00 23.45 73 HIS D N 1
ATOM 7992 C CA . HIS D 1 93 ? 9.698 42.622 134.966 1.00 24.46 73 HIS D CA 1
ATOM 7993 C C . HIS D 1 93 ? 8.759 41.462 134.663 1.00 24.71 73 HIS D C 1
ATOM 7994 O O . HIS D 1 93 ? 7.568 41.565 134.925 1.00 24.48 73 HIS D O 1
ATOM 8007 N N . ALA D 1 94 ? 9.311 40.363 134.136 1.00 24.77 74 ALA D N 1
ATOM 8008 C CA . ALA D 1 94 ? 8.543 39.137 133.854 1.00 24.86 74 ALA D CA 1
ATOM 8009 C C . ALA D 1 94 ? 8.445 38.220 135.079 1.00 25.27 74 ALA D C 1
ATOM 8010 O O . ALA D 1 94 ? 7.883 37.111 135.001 1.00 25.00 74 ALA D O 1
ATOM 8012 N N . ASP D 1 95 ? 8.993 38.688 136.207 1.00 25.34 75 ASP D N 1
ATOM 8013 C CA . ASP D 1 95 ? 9.087 37.914 137.457 1.00 25.92 75 ASP D CA 1
ATOM 8014 C C . ASP D 1 95 ? 9.844 36.598 137.312 1.00 24.96 75 ASP D C 1
ATOM 8015 O O . ASP D 1 95 ? 9.550 35.614 138.000 1.00 25.11 75 ASP D O 1
ATOM 8020 N N . ILE D 1 96 ? 10.834 36.597 136.428 1.00 23.95 76 ILE D N 1
ATOM 8021 C CA . ILE D 1 96 ? 11.674 35.422 136.189 1.00 22.61 76 ILE D CA 1
ATOM 8022 C C . ILE D 1 96 ? 12.966 35.524 137.007 1.00 22.34 76 ILE D C 1
ATOM 8023 O O . ILE D 1 96 ? 13.653 36.543 136.972 1.00 22.05 76 ILE D O 1
ATOM 8028 N N . LYS D 1 97 ? 13.274 34.475 137.762 1.00 21.85 77 LYS D N 1
ATOM 8029 C CA . LYS D 1 97 ? 14.467 34.454 138.602 1.00 21.63 77 LYS D CA 1
ATOM 8030 C C . LYS D 1 97 ? 15.713 34.245 137.758 1.00 21.20 77 LYS D C 1
ATOM 8031 O O . LYS D 1 97 ? 15.678 33.536 136.756 1.00 20.55 77 LYS D O 1
ATOM 8034 N N . HIS D 1 98 ? 16.804 34.896 138.154 1.00 20.61 78 HIS D N 1
ATOM 8035 C CA . HIS D 1 98 ? 18.085 34.711 137.484 1.00 20.44 78 HIS D CA 1
ATOM 8036 C C . HIS D 1 98 ? 19.267 34.766 138.451 1.00 20.31 78 HIS D C 1
ATOM 8037 O O . HIS D 1 98 ? 19.210 35.409 139.494 1.00 20.18 78 HIS D O 1
ATOM 8044 N N . ALA D 1 99 ? 20.335 34.077 138.074 1.00 20.79 79 ALA D N 1
ATOM 8045 C CA . ALA D 1 99 ? 21.582 34.065 138.828 1.00 20.99 79 ALA D CA 1
ATOM 8046 C C . ALA D 1 99 ? 22.735 34.003 137.835 1.00 20.59 79 ALA D C 1
ATOM 8047 O O . ALA D 1 99 ? 23.438 32.989 137.729 1.00 20.59 79 ALA D O 1
ATOM 8049 N N . PHE D 1 100 ? 22.896 35.093 137.081 1.00 20.61 80 PHE D N 1
ATOM 8050 C CA . PHE D 1 100 ? 23.953 35.237 136.100 1.00 20.93 80 PHE D CA 1
ATOM 8051 C C . PHE D 1 100 ? 25.290 35.463 136.785 1.00 21.66 80 PHE D C 1
ATOM 8052 O O . PHE D 1 100 ? 25.344 35.741 137.985 1.00 21.61 80 PHE D O 1
ATOM 8060 N N . TYR D 1 101 ? 26.359 35.340 136.007 1.00 21.72 81 TYR D N 1
ATOM 8061 C CA . TYR D 1 101 ? 27.696 35.673 136.458 1.00 22.50 81 TYR D CA 1
ATOM 8062 C C . TYR D 1 101 ? 28.202 36.886 135.672 1.00 21.90 81 TYR D C 1
ATOM 8063 O O . TYR D 1 101 ? 28.204 36.880 134.430 1.00 20.90 81 TYR D O 1
ATOM 8072 N N . ASN D 1 102 ? 28.632 37.930 136.379 1.00 21.48 82 ASN D N 1
ATOM 8073 C CA . ASN D 1 102 ? 29.030 39.157 135.700 1.00 21.88 82 ASN D CA 1
ATOM 8074 C C . ASN D 1 102 ? 30.446 39.123 135.144 1.00 22.64 82 ASN D C 1
ATOM 8075 O O . ASN D 1 102 ? 31.358 38.597 135.783 1.00 22.15 82 ASN D O 1
ATOM 8080 N N . ILE D 1 103 ? 30.621 39.700 133.955 1.00 22.95 83 ILE D N 1
ATOM 8081 C CA . ILE D 1 103 ? 31.942 39.780 133.329 1.00 24.01 83 ILE D CA 1
ATOM 8082 C C . ILE D 1 103 ? 32.414 41.223 133.159 1.00 25.14 83 ILE D C 1
ATOM 8083 O O . ILE D 1 103 ? 31.624 42.158 133.272 1.00 25.42 83 ILE D O 1
ATOM 8088 N N . LYS D 1 104 ? 33.709 41.389 132.893 1.00 26.58 84 LYS D N 1
ATOM 8089 C CA . LYS D 1 104 ? 34.309 42.695 132.627 1.00 27.69 84 LYS D CA 1
ATOM 8090 C C . LYS D 1 104 ? 33.786 43.296 131.324 1.00 27.91 84 LYS D C 1
ATOM 8091 O O . LYS D 1 104 ? 33.610 44.510 131.217 1.00 29.07 84 LYS D O 1
ATOM 8097 N N . GLY D 1 105 ? 33.526 42.436 130.345 1.00 27.92 85 GLY D N 1
ATOM 8098 C CA . GLY D 1 105 ? 33.069 42.855 129.021 1.00 27.19 85 GLY D CA 1
ATOM 8099 C C . GLY D 1 105 ? 31.607 43.234 129.028 1.00 27.00 85 GLY D C 1
ATOM 8100 O O . GLY D 1 105 ? 30.910 43.073 130.035 1.00 27.53 85 GLY D O 1
ATOM 8101 N N . GLU D 1 106 ? 31.153 43.762 127.904 1.00 25.88 86 GLU D N 1
ATOM 8102 C CA . GLU D 1 106 ? 29.803 44.257 127.773 1.00 25.21 86 GLU D CA 1
ATOM 8103 C C . GLU D 1 106 ? 28.990 43.232 126.993 1.00 23.76 86 GLU D C 1
ATOM 8104 O O . GLU D 1 106 ? 29.445 42.722 125.974 1.00 23.52 86 GLU D O 1
ATOM 8115 N N . THR D 1 107 ? 27.796 42.929 127.482 1.00 21.68 87 THR D N 1
ATOM 8116 C CA . THR D 1 107 ? 26.838 42.132 126.739 1.00 19.84 87 THR D CA 1
ATOM 8117 C C . THR D 1 107 ? 26.608 42.782 125.357 1.00 19.10 87 THR D C 1
ATOM 8118 O O . THR D 1 107 ? 26.571 44.016 125.234 1.00 19.03 87 THR D O 1
ATOM 8122 N N . ARG D 1 108 ? 26.502 41.947 124.327 1.00 17.71 88 ARG D N 1
ATOM 8123 C CA . ARG D 1 108 ? 26.392 42.403 122.944 1.00 16.81 88 ARG D CA 1
ATOM 8124 C C . ARG D 1 108 ? 24.973 42.866 122.536 1.00 16.56 88 ARG D C 1
ATOM 8125 O O . ARG D 1 108 ? 23.993 42.581 123.222 1.00 15.49 88 ARG D O 1
ATOM 8133 N N . ASN D 1 109 ? 24.896 43.593 121.416 1.00 16.32 89 ASN D N 1
ATOM 8134 C CA . ASN D 1 109 ? 23.633 43.826 120.716 1.00 16.64 89 ASN D CA 1
ATOM 8135 C C . ASN D 1 109 ? 23.551 42.901 119.509 1.00 16.09 89 ASN D C 1
ATOM 8136 O O . ASN D 1 109 ? 24.566 42.500 118.957 1.00 16.17 89 ASN D O 1
ATOM 8141 N N . CYS D 1 110 ? 22.342 42.588 119.073 1.00 16.95 90 CYS D N 1
ATOM 8142 C CA . CYS D 1 110 ? 22.163 42.081 117.709 1.00 17.38 90 CYS D CA 1
ATOM 8143 C C . CYS D 1 110 ? 21.022 42.848 117.054 1.00 17.22 90 CYS D C 1
ATOM 8144 O O . CYS D 1 110 ? 20.083 43.249 117.737 1.00 17.14 90 CYS D O 1
ATOM 8147 N N . ILE D 1 111 ? 21.114 43.044 115.735 1.00 17.07 91 ILE D N 1
ATOM 8148 C CA . ILE D 1 111 ? 20.161 43.840 114.960 1.00 17.97 91 ILE D CA 1
ATOM 8149 C C . ILE D 1 111 ? 19.462 42.971 113.921 1.00 17.84 91 ILE D C 1
ATOM 8150 O O . ILE D 1 111 ? 20.116 42.170 113.255 1.00 17.26 91 ILE D O 1
ATOM 8155 N N . ALA D 1 112 ? 18.140 43.131 113.805 1.00 17.69 92 ALA D N 1
ATOM 8156 C CA . ALA D 1 112 ? 17.350 42.544 112.716 1.00 18.23 92 ALA D CA 1
ATOM 8157 C C . ALA D 1 112 ? 16.560 43.668 112.057 1.00 18.08 92 ALA D C 1
ATOM 8158 O O . ALA D 1 112 ? 15.894 44.448 112.739 1.00 18.41 92 ALA D O 1
ATOM 8160 N N . ILE D 1 113 ? 16.704 43.796 110.743 1.00 17.98 93 ILE D N 1
ATOM 8161 C CA . ILE D 1 113 ? 16.010 44.823 109.975 1.00 18.13 93 ILE D CA 1
ATOM 8162 C C . ILE D 1 113 ? 14.989 44.102 109.097 1.00 19.02 93 ILE D C 1
ATOM 8163 O O . ILE D 1 113 ? 15.356 43.248 108.289 1.00 18.29 93 ILE D O 1
ATOM 8168 N N . LEU D 1 114 ? 13.712 44.423 109.283 1.00 20.01 94 LEU D N 1
ATOM 8169 C CA . LEU D 1 114 ? 12.637 43.787 108.520 1.00 21.39 94 LEU D CA 1
ATOM 8170 C C . LEU D 1 114 ? 12.129 44.725 107.440 1.00 21.85 94 LEU D C 1
ATOM 8171 O O . LEU D 1 114 ? 11.440 45.705 107.742 1.00 22.60 94 LEU D O 1
ATOM 8176 N N . HIS D 1 115 ? 12.460 44.419 106.183 1.00 21.77 95 HIS D N 1
ATOM 8177 C CA . HIS D 1 115 ? 12.154 45.316 105.071 1.00 22.10 95 HIS D CA 1
ATOM 8178 C C . HIS D 1 115 ? 11.797 44.578 103.782 1.00 22.36 95 HIS D C 1
ATOM 8179 O O . HIS D 1 115 ? 12.520 43.678 103.343 1.00 22.22 95 HIS D O 1
ATOM 8186 N N . GLU D 1 116 ? 10.691 44.992 103.171 1.00 23.95 96 GLU D N 1
ATOM 8187 C CA . GLU D 1 116 ? 10.281 44.507 101.851 1.00 24.89 96 GLU D CA 1
ATOM 8188 C C . GLU D 1 116 ? 10.390 42.978 101.757 1.00 25.13 96 GLU D C 1
ATOM 8189 O O . GLU D 1 116 ? 10.978 42.436 100.816 1.00 25.83 96 GLU D O 1
ATOM 8195 N N . GLY D 1 117 ? 9.820 42.295 102.752 1.00 25.34 97 GLY D N 1
ATOM 8196 C CA . GLY D 1 117 ? 9.809 40.832 102.812 1.00 25.70 97 GLY D CA 1
ATOM 8197 C C . GLY D 1 117 ? 11.119 40.153 103.168 1.00 25.86 97 GLY D C 1
ATOM 8198 O O . GLY D 1 117 ? 11.213 38.925 103.113 1.00 27.19 97 GLY D O 1
ATOM 8199 N N . GLN D 1 118 ? 12.136 40.936 103.517 1.00 25.32 98 GLN D N 1
ATOM 8200 C CA . GLN D 1 118 ? 13.455 40.408 103.819 1.00 25.10 98 GLN D CA 1
ATOM 8201 C C . GLN D 1 118 ? 13.771 40.587 105.289 1.00 24.71 98 GLN D C 1
ATOM 8202 O O . GLN D 1 118 ? 13.109 41.361 105.979 1.00 24.39 98 GLN D O 1
ATOM 8208 N N . GLN D 1 119 ? 14.787 39.867 105.757 1.00 24.41 99 GLN D N 1
ATOM 8209 C CA . GLN D 1 119 ? 15.266 40.002 107.126 1.00 24.95 99 GLN D CA 1
ATOM 8210 C C . GLN D 1 119 ? 16.782 40.082 107.093 1.00 23.39 99 GLN D C 1
ATOM 8211 O O . GLN D 1 119 ? 17.471 39.101 106.812 1.00 23.37 99 GLN D O 1
ATOM 8217 N N . THR D 1 120 ? 17.297 41.272 107.354 1.00 21.52 100 THR D N 1
ATOM 8218 C CA . THR D 1 120 ? 18.723 41.531 107.271 1.00 20.22 100 THR D CA 1
ATOM 8219 C C . THR D 1 120 ? 19.254 41.667 108.707 1.00 19.91 100 THR D C 1
ATOM 8220 O O . THR D 1 120 ? 18.750 42.492 109.485 1.00 19.41 100 THR D O 1
ATOM 8224 N N . GLU D 1 121 ? 20.259 40.862 109.060 1.00 18.91 101 GLU D N 1
ATOM 8225 C CA . GLU D 1 121 ? 20.730 40.819 110.447 1.00 19.38 101 GLU D CA 1
ATOM 8226 C C . GLU D 1 121 ? 22.189 41.184 110.596 1.00 18.95 101 GLU D C 1
ATOM 8227 O O . GLU D 1 121 ? 22.999 40.858 109.732 1.00 18.87 101 GLU D O 1
ATOM 8233 N N . ILE D 1 122 ? 22.508 41.855 111.701 1.00 18.66 102 ILE D N 1
ATOM 8234 C CA . ILE D 1 122 ? 23.879 42.139 112.093 1.00 19.11 102 ILE D CA 1
ATOM 8235 C C . ILE D 1 122 ? 24.106 41.522 113.467 1.00 19.04 102 ILE D C 1
ATOM 8236 O O . ILE D 1 122 ? 23.428 41.863 114.445 1.00 18.93 102 ILE D O 1
ATOM 8241 N N . LEU D 1 123 ? 25.045 40.589 113.518 1.00 19.23 103 LEU D N 1
ATOM 8242 C CA . LEU D 1 123 ? 25.302 39.826 114.726 1.00 19.83 103 LEU D CA 1
ATOM 8243 C C . LEU D 1 123 ? 26.682 40.170 115.241 1.00 19.83 103 LEU D C 1
ATOM 8244 O O . LEU D 1 123 ? 27.683 39.985 114.539 1.00 20.08 103 LEU D O 1
ATOM 8249 N N . GLU D 1 124 ? 26.729 40.736 116.444 1.00 20.19 104 GLU D N 1
ATOM 8250 C CA . GLU D 1 124 ? 27.996 41.105 117.078 1.00 20.41 104 GLU D CA 1
ATOM 8251 C C . GLU D 1 124 ? 28.618 39.859 117.686 1.00 21.05 104 GLU D C 1
ATOM 8252 O O . GLU D 1 124 ? 27.906 39.032 118.245 1.00 20.64 104 GLU D O 1
ATOM 8258 N N . GLN D 1 125 ? 29.940 39.740 117.583 1.00 22.04 105 GLN D N 1
ATOM 8259 C CA . GLN D 1 125 ? 30.667 38.616 118.164 1.00 23.17 105 GLN D CA 1
ATOM 8260 C C . GLN D 1 125 ? 30.576 38.622 119.695 1.00 22.88 105 GLN D C 1
ATOM 8261 O O . GLN D 1 125 ? 30.475 37.573 120.329 1.00 22.56 105 GLN D O 1
ATOM 8267 N N . GLY D 1 126 ? 30.607 39.812 120.276 1.00 22.82 106 GLY D N 1
ATOM 8268 C CA . GLY D 1 126 ? 30.387 39.965 121.701 1.00 23.31 106 GLY D CA 1
ATOM 8269 C C . GLY D 1 126 ? 31.659 39.953 122.531 1.00 23.67 106 GLY D C 1
ATOM 8270 O O . GLY D 1 126 ? 32.778 39.970 121.992 1.00 23.64 106 GLY D O 1
ATOM 8271 N N . PRO D 1 127 ? 31.497 39.903 123.856 1.00 23.69 107 PRO D N 1
ATOM 8272 C CA . PRO D 1 127 ? 32.645 40.018 124.752 1.00 24.30 107 PRO D CA 1
ATOM 8273 C C . PRO D 1 127 ? 33.518 38.767 124.777 1.00 24.71 107 PRO D C 1
ATOM 8274 O O . PRO D 1 127 ? 33.056 37.667 124.470 1.00 24.21 107 PRO D O 1
ATOM 8278 N N . GLU D 1 128 ? 34.783 38.962 125.119 1.00 25.75 108 GLU D N 1
ATOM 8279 C CA . GLU D 1 128 ? 35.685 37.866 125.415 1.00 27.17 108 GLU D CA 1
ATOM 8280 C C . GLU D 1 128 ? 35.601 37.547 126.910 1.00 27.32 108 GLU D C 1
ATOM 8281 O O . GLU D 1 128 ? 35.684 38.449 127.746 1.00 27.93 108 GLU D O 1
ATOM 8287 N N . ILE D 1 129 ? 35.401 36.272 127.234 1.00 27.85 109 ILE D N 1
ATOM 8288 C CA . ILE D 1 129 ? 35.391 35.792 128.621 1.00 28.53 109 ILE D CA 1
ATOM 8289 C C . ILE D 1 129 ? 36.827 35.382 128.957 1.00 29.46 109 ILE D C 1
ATOM 8290 O O . ILE D 1 129 ? 37.388 34.517 128.281 1.00 28.92 109 ILE D O 1
ATOM 8295 N N . ASP D 1 130 ? 37.422 35.989 129.986 1.00 30.63 110 ASP D N 1
ATOM 8296 C CA . ASP D 1 130 ? 38.808 35.654 130.341 1.00 31.74 110 ASP D CA 1
ATOM 8297 C C . ASP D 1 130 ? 38.920 34.418 131.238 1.00 32.03 110 ASP D C 1
ATOM 8298 O O . ASP D 1 130 ? 37.911 33.854 131.660 1.00 31.59 110 ASP D O 1
ATOM 8303 N N . ASN D 1 131 ? 40.160 34.007 131.504 1.00 32.43 111 ASN D N 1
ATOM 8304 C CA A ASN D 1 131 ? 40.422 32.783 132.256 0.50 32.54 111 ASN D CA 1
ATOM 8305 C CA B ASN D 1 131 ? 40.455 32.794 132.270 0.50 32.70 111 ASN D CA 1
ATOM 8306 C C . ASN D 1 131 ? 39.799 32.789 133.652 1.00 32.24 111 ASN D C 1
ATOM 8307 O O . ASN D 1 131 ? 39.202 31.791 134.062 1.00 32.66 111 ASN D O 1
ATOM 8316 N N . GLN D 1 132 ? 39.920 33.917 134.357 1.00 31.87 112 GLN D N 1
ATOM 8317 C CA . GLN D 1 132 ? 39.377 34.117 135.707 1.00 30.88 112 GLN D CA 1
ATOM 8318 C C . GLN D 1 132 ? 37.855 33.897 135.739 1.00 30.41 112 GLN D C 1
ATOM 8319 O O . GLN D 1 132 ? 37.335 33.164 136.581 1.00 29.86 112 GLN D O 1
ATOM 8325 N N . GLU D 1 133 ? 37.158 34.548 134.805 1.00 29.98 113 GLU D N 1
ATOM 8326 C CA . GLU D 1 133 ? 35.697 34.526 134.732 1.00 29.46 113 GLU D CA 1
ATOM 8327 C C . GLU D 1 133 ? 35.155 33.148 134.380 1.00 28.57 113 GLU D C 1
ATOM 8328 O O . GLU D 1 133 ? 34.183 32.695 134.975 1.00 28.68 113 GLU D O 1
ATOM 8334 N N . ALA D 1 134 ? 35.789 32.501 133.403 1.00 28.45 114 ALA D N 1
ATOM 8335 C CA . ALA D 1 134 ? 35.501 31.124 133.012 1.00 28.14 114 ALA D CA 1
ATOM 8336 C C . ALA D 1 134 ? 35.588 30.165 134.198 1.00 28.50 114 ALA D C 1
ATOM 8337 O O . ALA D 1 134 ? 34.684 29.352 134.430 1.00 28.07 114 ALA D O 1
ATOM 8339 N N . ALA D 1 135 ? 36.689 30.263 134.944 1.00 28.64 115 ALA D N 1
ATOM 8340 C CA . ALA D 1 135 ? 36.897 29.435 136.137 1.00 28.50 115 ALA D CA 1
ATOM 8341 C C . ALA D 1 135 ? 35.925 29.841 137.247 1.00 28.11 115 ALA D C 1
ATOM 8342 O O . ALA D 1 135 ? 35.355 28.992 137.934 1.00 28.38 115 ALA D O 1
ATOM 8344 N N . GLY D 1 136 ? 35.702 31.140 137.391 1.00 27.82 116 GLY D N 1
ATOM 8345 C CA . GLY D 1 136 ? 34.767 31.637 138.388 1.00 27.54 116 GLY D CA 1
ATOM 8346 C C . GLY D 1 136 ? 33.365 31.123 138.129 1.00 27.34 116 GLY D C 1
ATOM 8347 O O . GLY D 1 136 ? 32.683 30.669 139.053 1.00 27.04 116 GLY D O 1
ATOM 8348 N N . PHE D 1 137 ? 32.936 31.170 136.867 1.00 27.19 117 PHE D N 1
ATOM 8349 C CA . PHE D 1 137 ? 31.605 30.659 136.524 1.00 27.01 117 PHE D CA 1
ATOM 8350 C C . PHE D 1 137 ? 31.412 29.176 136.873 1.00 27.15 117 PHE D C 1
ATOM 8351 O O . PHE D 1 137 ? 30.372 28.791 137.395 1.00 26.49 117 PHE D O 1
ATOM 8359 N N . ILE D 1 138 ? 32.402 28.350 136.557 1.00 27.77 118 ILE D N 1
ATOM 8360 C CA . ILE D 1 138 ? 32.350 26.931 136.901 1.00 28.72 118 ILE D CA 1
ATOM 8361 C C . ILE D 1 138 ? 32.094 26.706 138.407 1.00 28.87 118 ILE D C 1
ATOM 8362 O O . ILE D 1 138 ? 31.311 25.837 138.786 1.00 28.75 118 ILE D O 1
ATOM 8367 N N . LYS D 1 139 ? 32.730 27.508 139.256 1.00 29.59 119 LYS D N 1
ATOM 8368 C CA . LYS D 1 139 ? 32.536 27.377 140.714 1.00 29.89 119 LYS D CA 1
ATOM 8369 C C . LYS D 1 139 ? 31.105 27.730 141.112 1.00 29.68 119 LYS D C 1
ATOM 8370 O O . LYS D 1 139 ? 30.464 27.007 141.888 1.00 29.60 119 LYS D O 1
ATOM 8376 N N . HIS D 1 140 ? 30.623 28.844 140.557 1.00 29.36 120 HIS D N 1
ATOM 8377 C CA . HIS D 1 140 ? 29.263 29.347 140.757 1.00 29.25 120 HIS D CA 1
ATOM 8378 C C . HIS D 1 140 ? 28.245 28.308 140.281 1.00 28.77 120 HIS D C 1
ATOM 8379 O O . HIS D 1 140 ? 27.268 28.039 140.975 1.00 28.05 120 HIS D O 1
ATOM 8386 N N . PHE D 1 141 ? 28.502 27.705 139.118 1.00 28.37 121 PHE D N 1
ATOM 8387 C CA . PHE D 1 141 ? 27.644 26.643 138.580 1.00 28.53 121 PHE D CA 1
ATOM 8388 C C . PHE D 1 141 ? 27.530 25.437 139.527 1.00 29.46 121 PHE D C 1
ATOM 8389 O O . PHE D 1 141 ? 26.424 24.949 139.795 1.00 29.22 121 PHE D O 1
ATOM 8397 N N . GLU D 1 142 ? 28.676 24.960 140.016 1.00 30.18 122 GLU D N 1
ATOM 8398 C CA . GLU D 1 142 ? 28.721 23.891 141.018 1.00 31.34 122 GLU D CA 1
ATOM 8399 C C . GLU D 1 142 ? 27.822 24.200 142.221 1.00 31.74 122 GLU D C 1
ATOM 8400 O O . GLU D 1 142 ? 27.075 23.343 142.680 1.00 31.85 122 GLU D O 1
ATOM 8406 N N . GLN D 1 143 ? 27.887 25.438 142.703 1.00 32.94 123 GLN D N 1
ATOM 8407 C CA . GLN D 1 143 ? 27.114 25.877 143.865 1.00 33.81 123 GLN D CA 1
ATOM 8408 C C . GLN D 1 143 ? 25.585 25.811 143.636 1.00 34.85 123 GLN D C 1
ATOM 8409 O O . GLN D 1 143 ? 24.809 25.885 144.601 1.00 34.88 123 GLN D O 1
ATOM 8436 N N . GLU D 1 146 ? 22.821 21.619 143.802 1.00 36.90 126 GLU D N 1
ATOM 8437 C CA . GLU D 1 146 ? 21.948 21.089 144.854 1.00 36.92 126 GLU D CA 1
ATOM 8438 C C . GLU D 1 146 ? 20.558 21.717 144.786 1.00 36.55 126 GLU D C 1
ATOM 8439 O O . GLU D 1 146 ? 19.594 21.166 145.324 1.00 36.90 126 GLU D O 1
ATOM 8445 N N . LYS D 1 147 ? 20.471 22.861 144.104 1.00 35.85 127 LYS D N 1
ATOM 8446 C CA . LYS D 1 147 ? 19.244 23.655 144.000 1.00 34.83 127 LYS D CA 1
ATOM 8447 C C . LYS D 1 147 ? 18.324 23.276 142.814 1.00 33.63 127 LYS D C 1
ATOM 8448 O O . LYS D 1 147 ? 17.180 23.723 142.760 1.00 33.18 127 LYS D O 1
ATOM 8454 N N . VAL D 1 148 ? 18.809 22.443 141.891 1.00 32.47 128 VAL D N 1
ATOM 8455 C CA . VAL D 1 148 ? 18.066 22.145 140.652 1.00 31.40 128 VAL D CA 1
ATOM 8456 C C . VAL D 1 148 ? 18.027 20.663 140.303 1.00 30.67 128 VAL D C 1
ATOM 8457 O O . VAL D 1 148 ? 18.851 19.886 140.774 1.00 30.52 128 VAL D O 1
ATOM 8461 N N . GLU D 1 149 ? 17.075 20.282 139.455 1.00 29.72 129 GLU D N 1
ATOM 8462 C CA . GLU D 1 149 ? 16.896 18.883 139.078 1.00 28.79 129 GLU D CA 1
ATOM 8463 C C . GLU D 1 149 ? 16.936 18.658 137.568 1.00 27.38 129 GLU D C 1
ATOM 8464 O O . GLU D 1 149 ? 16.747 17.535 137.092 1.00 27.03 129 GLU D O 1
ATOM 8470 N N . ALA D 1 150 ? 17.152 19.728 136.808 1.00 25.55 130 ALA D N 1
ATOM 8471 C CA . ALA D 1 150 ? 17.408 19.607 135.370 1.00 24.00 130 ALA D CA 1
ATOM 8472 C C . ALA D 1 150 ? 18.065 20.887 134.838 1.00 22.89 130 ALA D C 1
ATOM 8473 O O . ALA D 1 150 ? 17.844 21.968 135.385 1.00 22.62 130 ALA D O 1
ATOM 8475 N N . VAL D 1 151 ? 18.872 20.744 133.790 1.00 21.03 131 VAL D N 1
ATOM 8476 C CA . VAL D 1 151 ? 19.571 21.875 133.175 1.00 20.33 131 VAL D CA 1
ATOM 8477 C C . VAL D 1 151 ? 19.351 21.856 131.668 1.00 19.93 131 VAL D C 1
ATOM 8478 O O . VAL D 1 151 ? 19.559 20.830 131.018 1.00 19.68 131 VAL D O 1
ATOM 8482 N N . ALA D 1 152 ? 18.896 22.991 131.136 1.00 19.77 132 ALA D N 1
ATOM 8483 C CA . ALA D 1 152 ? 18.744 23.200 129.690 1.00 19.68 132 ALA D CA 1
ATOM 8484 C C . ALA D 1 152 ? 19.837 24.155 129.196 1.00 19.84 132 ALA D C 1
ATOM 8485 O O . ALA D 1 152 ? 19.948 25.289 129.690 1.00 19.60 132 ALA D O 1
ATOM 8487 N N . ILE D 1 153 ? 20.619 23.689 128.224 1.00 19.42 133 ILE D N 1
ATOM 8488 C CA . ILE D 1 153 ? 21.757 24.425 127.682 1.00 20.20 133 ILE D CA 1
ATOM 8489 C C . ILE D 1 153 ? 21.517 24.703 126.200 1.00 20.61 133 ILE D C 1
ATOM 8490 O O . ILE D 1 153 ? 21.332 23.777 125.413 1.00 20.94 133 ILE D O 1
ATOM 8495 N N . SER D 1 154 ? 21.513 25.980 125.829 1.00 21.00 134 SER D N 1
ATOM 8496 C CA . SER D 1 154 ? 21.224 26.381 124.450 1.00 22.15 134 SER D CA 1
ATOM 8497 C C . SER D 1 154 ? 22.263 27.349 123.918 1.00 21.83 134 SER D C 1
ATOM 8498 O O . SER D 1 154 ? 22.766 28.195 124.659 1.00 21.10 134 SER D O 1
ATOM 8501 N N . GLY D 1 155 ? 22.571 27.233 122.629 1.00 22.21 135 GLY D N 1
ATOM 8502 C CA . GLY D 1 155 ? 23.381 28.256 121.939 1.00 22.86 135 GLY D CA 1
ATOM 8503 C C . GLY D 1 155 ? 24.870 27.969 121.927 1.00 23.77 135 GLY D C 1
ATOM 8504 O O . GLY D 1 155 ? 25.333 26.986 122.510 1.00 23.26 135 GLY D O 1
ATOM 8505 N N . SER D 1 156 ? 25.627 28.836 121.263 1.00 23.88 136 SER D N 1
ATOM 8506 C CA . SER D 1 156 ? 27.052 28.621 121.106 1.00 24.81 136 SER D CA 1
ATOM 8507 C C . SER D 1 156 ? 27.812 29.279 122.251 1.00 24.40 136 SER D C 1
ATOM 8508 O O . SER D 1 156 ? 27.216 29.984 123.070 1.00 23.63 136 SER D O 1
ATOM 8511 N N . LEU D 1 157 ? 29.118 29.002 122.320 1.00 24.19 137 LEU D N 1
ATOM 8512 C CA . LEU D 1 157 ? 29.987 29.582 123.337 1.00 24.34 137 LEU D CA 1
ATOM 8513 C C . LEU D 1 157 ? 30.377 31.013 122.969 1.00 24.44 137 LEU D C 1
ATOM 8514 O O . LEU D 1 157 ? 30.619 31.311 121.803 1.00 23.74 137 LEU D O 1
ATOM 8519 N N . PRO D 1 158 ? 30.418 31.912 123.965 1.00 25.09 138 PRO D N 1
ATOM 8520 C CA . PRO D 1 158 ? 31.000 33.231 123.706 1.00 25.89 138 PRO D CA 1
ATOM 8521 C C . PRO D 1 158 ? 32.495 33.150 123.417 1.00 26.79 138 PRO D C 1
ATOM 8522 O O . PRO D 1 158 ? 33.142 32.147 123.743 1.00 27.09 138 PRO D O 1
ATOM 8526 N N . LYS D 1 159 ? 33.025 34.217 122.821 1.00 27.49 139 LYS D N 1
ATOM 8527 C CA . LYS D 1 159 ? 34.448 34.367 122.539 1.00 28.70 139 LYS D CA 1
ATOM 8528 C C . LYS D 1 159 ? 35.292 34.135 123.794 1.00 28.58 139 LYS D C 1
ATOM 8529 O O . LYS D 1 159 ? 34.942 34.600 124.881 1.00 28.58 139 LYS D O 1
ATOM 8535 N N . GLY D 1 160 ? 36.389 33.401 123.643 1.00 29.03 140 GLY D N 1
ATOM 8536 C CA . GLY D 1 160 ? 37.396 33.284 124.711 1.00 29.49 140 GLY D CA 1
ATOM 8537 C C . GLY D 1 160 ? 37.354 32.035 125.570 1.00 29.87 140 GLY D C 1
ATOM 8538 O O . GLY D 1 160 ? 38.312 31.736 126.291 1.00 29.97 140 GLY D O 1
ATOM 8539 N N . LEU D 1 161 ? 36.236 31.316 125.516 1.00 29.93 141 LEU D N 1
ATOM 8540 C CA . LEU D 1 161 ? 36.078 30.087 126.289 1.00 29.78 141 LEU D CA 1
ATOM 8541 C C . LEU D 1 161 ? 36.785 28.927 125.601 1.00 30.21 141 LEU D C 1
ATOM 8542 O O . LEU D 1 161 ? 36.803 28.843 124.377 1.00 29.77 141 LEU D O 1
ATOM 8547 N N . ASN D 1 162 ? 37.393 28.052 126.398 1.00 30.92 142 ASN D N 1
ATOM 8548 C CA . ASN D 1 162 ? 37.967 26.822 125.877 1.00 31.83 142 ASN D CA 1
ATOM 8549 C C . ASN D 1 162 ? 36.883 26.028 125.164 1.00 31.41 142 ASN D C 1
ATOM 8550 O O . ASN D 1 162 ? 35.740 25.997 125.615 1.00 31.27 142 ASN D O 1
ATOM 8555 N N . GLN D 1 163 ? 37.242 25.389 124.056 1.00 31.34 143 GLN D N 1
ATOM 8556 C CA . GLN D 1 163 ? 36.311 24.550 123.306 1.00 31.14 143 GLN D CA 1
ATOM 8557 C C . GLN D 1 163 ? 35.625 23.473 124.159 1.00 30.32 143 GLN D C 1
ATOM 8558 O O . GLN D 1 163 ? 34.544 22.995 123.813 1.00 29.88 143 GLN D O 1
ATOM 8564 N N . ASP D 1 164 ? 36.255 23.086 125.266 1.00 29.60 144 ASP D N 1
ATOM 8565 C CA . ASP D 1 164 ? 35.709 22.035 126.145 1.00 28.77 144 ASP D CA 1
ATOM 8566 C C . ASP D 1 164 ? 34.714 22.545 127.213 1.00 27.36 144 ASP D C 1
ATOM 8567 O O . ASP D 1 164 ? 34.300 21.787 128.099 1.00 26.51 144 ASP D O 1
ATOM 8572 N N . TYR D 1 165 ? 34.339 23.820 127.138 1.00 25.61 145 TYR D N 1
ATOM 8573 C CA . TYR D 1 165 ? 33.567 24.433 128.224 1.00 24.78 145 TYR D CA 1
ATOM 8574 C C . TYR D 1 165 ? 32.230 23.763 128.545 1.00 24.11 145 TYR D C 1
ATOM 8575 O O . TYR D 1 165 ? 31.895 23.600 129.713 1.00 23.59 145 TYR D O 1
ATOM 8584 N N . TYR D 1 166 ? 31.473 23.360 127.524 1.00 23.61 146 TYR D N 1
ATOM 8585 C CA . TYR D 1 166 ? 30.218 22.653 127.791 1.00 23.71 146 TYR D CA 1
ATOM 8586 C C . TYR D 1 166 ? 30.477 21.259 128.366 1.00 23.75 146 TYR D C 1
ATOM 8587 O O . TYR D 1 166 ? 29.705 20.783 129.194 1.00 23.71 146 TYR D O 1
ATOM 8596 N N . ALA D 1 167 ? 31.541 20.607 127.897 1.00 23.78 147 ALA D N 1
ATOM 8597 C CA . ALA D 1 167 ? 32.010 19.340 128.472 1.00 23.79 147 ALA D CA 1
ATOM 8598 C C . ALA D 1 167 ? 32.238 19.478 129.977 1.00 23.50 147 ALA D C 1
ATOM 8599 O O . ALA D 1 167 ? 31.731 18.664 130.752 1.00 24.16 147 ALA D O 1
ATOM 8601 N N . GLN D 1 168 ? 32.975 20.518 130.380 1.00 23.37 148 GLN D N 1
ATOM 8602 C CA . GLN D 1 168 ? 33.181 20.858 131.798 1.00 24.02 148 GLN D CA 1
ATOM 8603 C C . GLN D 1 168 ? 31.859 21.036 132.574 1.00 22.83 148 GLN D C 1
ATOM 8604 O O . GLN D 1 168 ? 31.700 20.504 133.680 1.00 22.53 148 GLN D O 1
ATOM 8610 N N . ILE D 1 169 ? 30.906 21.759 131.980 1.00 21.86 149 ILE D N 1
ATOM 8611 C CA . ILE D 1 169 ? 29.592 22.008 132.602 1.00 21.01 149 ILE D CA 1
ATOM 8612 C C . ILE D 1 169 ? 28.794 20.726 132.804 1.00 20.86 149 ILE D C 1
ATOM 8613 O O . ILE D 1 169 ? 28.272 20.482 133.900 1.00 20.98 149 ILE D O 1
ATOM 8620 N N . ILE D 1 170 ? 28.700 19.924 131.742 1.00 20.85 150 ILE D N 1
ATOM 8621 C CA . ILE D 1 170 ? 27.964 18.654 131.755 1.00 20.95 150 ILE D CA 1
ATOM 8622 C C . ILE D 1 170 ? 28.604 17.657 132.738 1.00 21.40 150 ILE D C 1
ATOM 8623 O O . ILE D 1 170 ? 27.901 16.862 133.371 1.00 20.99 150 ILE D O 1
ATOM 8631 N N . GLU D 1 171 ? 29.930 17.709 132.858 1.00 21.91 151 GLU D N 1
ATOM 8632 C CA . GLU D 1 171 ? 30.627 16.924 133.871 1.00 22.20 151 GLU D CA 1
ATOM 8633 C C . GLU D 1 171 ? 30.068 17.202 135.273 1.00 22.67 151 GLU D C 1
ATOM 8634 O O . GLU D 1 171 ? 29.729 16.259 135.992 1.00 23.20 151 GLU D O 1
ATOM 8640 N N . ARG D 1 172 ? 29.946 18.483 135.640 1.00 22.48 152 ARG D N 1
ATOM 8641 C CA . ARG D 1 172 ? 29.384 18.896 136.935 1.00 22.78 152 ARG D CA 1
ATOM 8642 C C . ARG D 1 172 ? 27.939 18.446 137.157 1.00 23.10 152 ARG D C 1
ATOM 8643 O O . ARG D 1 172 ? 27.532 18.182 138.293 1.00 22.74 152 ARG D O 1
ATOM 8651 N N . CYS D 1 173 ? 27.160 18.401 136.077 1.00 23.08 153 CYS D N 1
ATOM 8652 C CA . CYS D 1 173 ? 25.780 17.917 136.137 1.00 23.52 153 CYS D CA 1
ATOM 8653 C C . CYS D 1 173 ? 25.749 16.413 136.389 1.00 23.90 153 CYS D C 1
ATOM 8654 O O . CYS D 1 173 ? 24.987 15.935 137.232 1.00 23.86 153 CYS D O 1
ATOM 8657 N N . GLN D 1 174 ? 26.577 15.683 135.646 1.00 24.41 154 GLN D N 1
ATOM 8658 C CA . GLN D 1 174 ? 26.700 14.223 135.800 1.00 25.91 154 GLN D CA 1
ATOM 8659 C C . GLN D 1 174 ? 27.183 13.854 137.201 1.00 26.24 154 GLN D C 1
ATOM 8660 O O . GLN D 1 174 ? 26.696 12.878 137.773 1.00 27.19 154 GLN D O 1
ATOM 8666 N N . ASN D 1 175 ? 28.120 14.638 137.740 1.00 26.11 155 ASN D N 1
ATOM 8667 C CA . ASN D 1 175 ? 28.634 14.449 139.109 1.00 26.73 155 ASN D CA 1
ATOM 8668 C C . ASN D 1 175 ? 27.528 14.470 140.167 1.00 27.52 155 ASN D C 1
ATOM 8669 O O . ASN D 1 175 ? 27.678 13.878 141.245 1.00 27.80 155 ASN D O 1
ATOM 8674 N N . LYS D 1 176 ? 26.433 15.172 139.868 1.00 27.63 156 LYS D N 1
ATOM 8675 C CA . LYS D 1 176 ? 25.337 15.330 140.817 1.00 27.88 156 LYS D CA 1
ATOM 8676 C C . LYS D 1 176 ? 24.026 14.691 140.345 1.00 27.59 156 LYS D C 1
ATOM 8677 O O . LYS D 1 176 ? 22.980 14.890 140.961 1.00 27.99 156 LYS D O 1
ATOM 8683 N N . GLY D 1 177 ? 24.092 13.919 139.266 1.00 27.52 157 GLY D N 1
ATOM 8684 C CA . GLY D 1 177 ? 22.914 13.248 138.710 1.00 27.78 157 GLY D CA 1
ATOM 8685 C C . GLY D 1 177 ? 21.816 14.202 138.261 1.00 27.53 157 GLY D C 1
ATOM 8686 O O . GLY D 1 177 ? 20.624 13.927 138.439 1.00 28.27 157 GLY D O 1
ATOM 8687 N N . VAL D 1 178 ? 22.223 15.329 137.677 1.00 27.04 158 VAL D N 1
ATOM 8688 C CA . VAL D 1 178 ? 21.285 16.327 137.163 1.00 25.41 158 VAL D CA 1
ATOM 8689 C C . VAL D 1 178 ? 21.266 16.202 135.632 1.00 25.02 158 VAL D C 1
ATOM 8690 O O . VAL D 1 178 ? 22.280 16.464 134.979 1.00 24.89 158 VAL D O 1
ATOM 8694 N N . PRO D 1 179 ? 20.126 15.771 135.054 1.00 24.44 159 PRO D N 1
ATOM 8695 C CA . PRO D 1 179 ? 20.067 15.558 133.603 1.00 24.13 159 PRO D CA 1
ATOM 8696 C C . PRO D 1 179 ? 20.147 16.851 132.781 1.00 23.57 159 PRO D C 1
ATOM 8697 O O . PRO D 1 179 ? 19.659 17.901 133.209 1.00 23.61 159 PRO D O 1
ATOM 8701 N N . VAL D 1 180 ? 20.751 16.740 131.603 1.00 23.09 160 VAL D N 1
ATOM 8702 C CA . VAL D 1 180 ? 21.005 17.867 130.730 1.00 22.40 160 VAL D CA 1
ATOM 8703 C C . VAL D 1 180 ? 20.286 17.718 129.397 1.00 21.89 160 VAL D C 1
ATOM 8704 O O . VAL D 1 180 ? 20.417 16.699 128.706 1.00 21.68 160 VAL D O 1
ATOM 8708 N N . ILE D 1 181 ? 19.530 18.756 129.049 1.00 21.83 161 ILE D N 1
ATOM 8709 C CA . ILE D 1 181 ? 18.899 18.865 127.743 1.00 21.33 161 ILE D CA 1
ATOM 8710 C C . ILE D 1 181 ? 19.720 19.884 126.968 1.00 21.31 161 ILE D C 1
ATOM 8711 O O . ILE D 1 181 ? 19.823 21.051 127.374 1.00 20.91 161 ILE D O 1
ATOM 8716 N N . LEU D 1 182 ? 20.325 19.431 125.875 1.00 21.17 162 LEU D N 1
ATOM 8717 C CA . LEU D 1 182 ? 21.301 20.237 125.151 1.00 21.85 162 LEU D CA 1
ATOM 8718 C C . LEU D 1 182 ? 20.849 20.558 123.732 1.00 22.41 162 LEU D C 1
ATOM 8719 O O . LEU D 1 182 ? 20.461 19.659 122.983 1.00 22.31 162 LEU D O 1
ATOM 8724 N N . ASP D 1 183 ? 20.929 21.841 123.376 1.00 23.09 163 ASP D N 1
ATOM 8725 C CA . ASP D 1 183 ? 20.526 22.321 122.061 1.00 23.98 163 ASP D CA 1
ATOM 8726 C C . ASP D 1 183 ? 21.604 23.252 121.527 1.00 24.80 163 ASP D C 1
ATOM 8727 O O . ASP D 1 183 ? 21.556 24.465 121.711 1.00 24.34 163 ASP D O 1
ATOM 8732 N N . CYS D 1 184 ? 22.602 22.654 120.899 1.00 26.27 164 CYS D N 1
ATOM 8733 C CA . CYS D 1 184 ? 23.616 23.405 120.190 1.00 28.03 164 CYS D CA 1
ATOM 8734 C C . CYS D 1 184 ? 23.901 22.672 118.880 1.00 28.45 164 CYS D C 1
ATOM 8735 O O . CYS D 1 184 ? 23.270 21.649 118.584 1.00 28.86 164 CYS D O 1
ATOM 8738 N N . SER D 1 185 ? 24.813 23.198 118.076 1.00 28.93 165 SER D N 1
ATOM 8739 C CA . SER D 1 185 ? 25.038 22.642 116.751 1.00 29.38 165 SER D CA 1
ATOM 8740 C C . SER D 1 185 ? 26.496 22.795 116.331 1.00 29.73 165 SER D C 1
ATOM 8741 O O . SER D 1 185 ? 27.284 23.443 117.025 1.00 29.93 165 SER D O 1
ATOM 8744 N N . GLY D 1 186 ? 26.849 22.185 115.207 1.00 29.95 166 GLY D N 1
ATOM 8745 C CA . GLY D 1 186 ? 28.175 22.356 114.615 1.00 30.51 166 GLY D CA 1
ATOM 8746 C C . GLY D 1 186 ? 29.292 21.774 115.450 1.00 30.77 166 GLY D C 1
ATOM 8747 O O . GLY D 1 186 ? 29.111 20.753 116.123 1.00 31.20 166 GLY D O 1
ATOM 8748 N N . ALA D 1 187 ? 30.452 22.428 115.412 1.00 30.94 167 ALA D N 1
ATOM 8749 C CA . ALA D 1 187 ? 31.639 21.955 116.127 1.00 30.98 167 ALA D CA 1
ATOM 8750 C C . ALA D 1 187 ? 31.431 21.939 117.640 1.00 31.44 167 ALA D C 1
ATOM 8751 O O . ALA D 1 187 ? 32.084 21.171 118.359 1.00 31.39 167 ALA D O 1
ATOM 8753 N N . THR D 1 188 ? 30.505 22.780 118.104 1.00 31.48 168 THR D N 1
ATOM 8754 C CA . THR D 1 188 ? 30.121 22.836 119.512 1.00 31.86 168 THR D CA 1
ATOM 8755 C C . THR D 1 188 ? 29.478 21.523 119.967 1.00 31.32 168 THR D C 1
ATOM 8756 O O . THR D 1 188 ? 29.895 20.936 120.972 1.00 31.74 168 THR D O 1
ATOM 8760 N N . LEU D 1 189 ? 28.465 21.073 119.228 1.00 30.68 169 LEU D N 1
ATOM 8761 C CA . LEU D 1 189 ? 27.788 19.804 119.521 1.00 30.52 169 LEU D CA 1
ATOM 8762 C C . LEU D 1 189 ? 28.741 18.624 119.339 1.00 30.62 169 LEU D C 1
ATOM 8763 O O . LEU D 1 189 ? 28.741 17.693 120.139 1.00 30.32 169 LEU D O 1
ATOM 8768 N N . GLN D 1 190 ? 29.544 18.686 118.278 1.00 30.96 170 GLN D N 1
ATOM 8769 C CA . GLN D 1 190 ? 30.571 17.679 117.990 1.00 31.48 170 GLN D CA 1
ATOM 8770 C C . GLN D 1 190 ? 31.513 17.454 119.180 1.00 31.13 170 GLN D C 1
ATOM 8771 O O . GLN D 1 190 ? 31.764 16.311 119.563 1.00 31.07 170 GLN D O 1
ATOM 8777 N N . THR D 1 191 ? 32.011 18.541 119.770 1.00 31.07 171 THR D N 1
ATOM 8778 C CA . THR D 1 191 ? 32.945 18.476 120.908 1.00 30.81 171 THR D CA 1
ATOM 8779 C C . THR D 1 191 ? 32.325 17.778 122.136 1.00 30.62 171 THR D C 1
ATOM 8780 O O . THR D 1 191 ? 32.977 16.973 122.793 1.00 30.66 171 THR D O 1
ATOM 8784 N N . VAL D 1 192 ? 31.068 18.097 122.436 1.00 30.45 172 VAL D N 1
ATOM 8785 C CA . VAL D 1 192 ? 30.331 17.441 123.523 1.00 30.29 172 VAL D CA 1
ATOM 8786 C C . VAL D 1 192 ? 30.151 15.947 123.242 1.00 30.47 172 VAL D C 1
ATOM 8787 O O . VAL D 1 192 ? 30.443 15.106 124.099 1.00 30.68 172 VAL D O 1
ATOM 8791 N N . LEU D 1 193 ? 29.706 15.623 122.031 1.00 30.72 173 LEU D N 1
ATOM 8792 C CA . LEU D 1 193 ? 29.477 14.223 121.643 1.00 30.97 173 LEU D CA 1
ATOM 8793 C C . LEU D 1 193 ? 30.741 13.349 121.729 1.00 31.15 173 LEU D C 1
ATOM 8794 O O . LEU D 1 193 ? 30.653 12.148 121.966 1.00 31.26 173 LEU D O 1
ATOM 8799 N N . GLU D 1 194 ? 31.906 13.968 121.557 1.00 31.61 174 GLU D N 1
ATOM 8800 C CA . GLU D 1 194 ? 33.191 13.268 121.615 1.00 32.14 174 GLU D CA 1
ATOM 8801 C C . GLU D 1 194 ? 33.718 13.053 123.037 1.00 31.59 174 GLU D C 1
ATOM 8802 O O . GLU D 1 194 ? 34.611 12.222 123.251 1.00 32.21 174 GLU D O 1
ATOM 8808 N N . ASN D 1 195 ? 33.159 13.778 124.005 1.00 30.31 175 ASN D N 1
ATOM 8809 C CA . ASN D 1 195 ? 33.599 13.677 125.396 1.00 29.21 175 ASN D CA 1
ATOM 8810 C C . ASN D 1 195 ? 32.788 12.642 126.181 1.00 28.86 175 ASN D C 1
ATOM 8811 O O . ASN D 1 195 ? 31.694 12.269 125.758 1.00 29.23 175 ASN D O 1
ATOM 8816 N N . PRO D 1 196 ? 33.338 12.142 127.304 1.00 28.50 176 PRO D N 1
ATOM 8817 C CA . PRO D 1 196 ? 32.666 11.122 128.105 1.00 28.04 176 PRO D CA 1
ATOM 8818 C C . PRO D 1 196 ? 31.418 11.563 128.866 1.00 27.70 176 PRO D C 1
ATOM 8819 O O . PRO D 1 196 ? 30.589 10.721 129.195 1.00 27.64 176 PRO D O 1
ATOM 8823 N N . TYR D 1 197 ? 31.298 12.850 129.182 1.00 27.35 177 TYR D N 1
ATOM 8824 C CA . TYR D 1 197 ? 30.155 13.323 129.969 1.00 26.98 177 TYR D CA 1
ATOM 8825 C C . TYR D 1 197 ? 29.026 13.751 129.050 1.00 26.66 177 TYR D C 1
ATOM 8826 O O . TYR D 1 197 ? 29.117 14.765 128.353 1.00 26.91 177 TYR D O 1
ATOM 8835 N N . LYS D 1 198 ? 27.967 12.948 129.042 1.00 26.25 178 LYS D N 1
ATOM 8836 C CA . LYS D 1 198 ? 26.934 13.031 128.021 1.00 25.81 178 LYS D CA 1
ATOM 8837 C C . LYS D 1 198 ? 25.720 13.802 128.501 1.00 25.41 178 LYS D C 1
ATOM 8838 O O . LYS D 1 198 ? 25.364 13.717 129.676 1.00 25.30 178 LYS D O 1
ATOM 8844 N N . PRO D 1 199 ? 25.068 14.549 127.584 1.00 24.89 179 PRO D N 1
ATOM 8845 C CA . PRO D 1 199 ? 23.756 15.116 127.875 1.00 24.47 179 PRO D CA 1
ATOM 8846 C C . PRO D 1 199 ? 22.708 14.008 127.843 1.00 23.50 179 PRO D C 1
ATOM 8847 O O . PRO D 1 199 ? 22.912 12.987 127.184 1.00 23.31 179 PRO D O 1
ATOM 8851 N N . THR D 1 200 ? 21.603 14.214 128.545 1.00 22.95 180 THR D N 1
ATOM 8852 C CA . THR D 1 200 ? 20.491 13.254 128.581 1.00 22.63 180 THR D CA 1
ATOM 8853 C C . THR D 1 200 ? 19.603 13.337 127.317 1.00 22.34 180 THR D C 1
ATOM 8854 O O . THR D 1 200 ? 19.075 12.326 126.827 1.00 22.02 180 THR D O 1
ATOM 8858 N N . VAL D 1 201 ? 19.465 14.549 126.783 1.00 21.90 181 VAL D N 1
ATOM 8859 C CA . VAL D 1 201 ? 18.701 14.801 125.554 1.00 21.35 181 VAL D CA 1
ATOM 8860 C C . VAL D 1 201 ? 19.514 15.737 124.676 1.00 21.34 181 VAL D C 1
ATOM 8861 O O . VAL D 1 201 ? 20.149 16.671 125.172 1.00 21.10 181 VAL D O 1
ATOM 8865 N N . ILE D 1 202 ? 19.504 15.477 123.373 1.00 22.09 182 ILE D N 1
ATOM 8866 C CA . ILE D 1 202 ? 19.887 16.501 122.388 1.00 22.60 182 ILE D CA 1
ATOM 8867 C C . ILE D 1 202 ? 18.697 16.790 121.461 1.00 23.14 182 ILE D C 1
ATOM 8868 O O . ILE D 1 202 ? 17.878 15.901 121.199 1.00 23.01 182 ILE D O 1
ATOM 8873 N N . LYS D 1 203 ? 18.581 18.036 120.998 1.00 24.00 183 LYS D N 1
ATOM 8874 C CA . LYS D 1 203 ? 17.453 18.424 120.150 1.00 24.77 183 LYS D CA 1
ATOM 8875 C C . LYS D 1 203 ? 17.904 19.179 118.905 1.00 25.26 183 LYS D C 1
ATOM 8876 O O . LYS D 1 203 ? 17.629 20.370 118.766 1.00 25.46 183 LYS D O 1
ATOM 8882 N N . PRO D 1 204 ? 18.603 18.489 117.990 1.00 25.43 184 PRO D N 1
ATOM 8883 C CA . PRO D 1 204 ? 18.906 19.115 116.704 1.00 25.59 184 PRO D CA 1
ATOM 8884 C C . PRO D 1 204 ? 17.647 19.152 115.845 1.00 25.79 184 PRO D C 1
ATOM 8885 O O . PRO D 1 204 ? 16.773 18.294 116.010 1.00 25.97 184 PRO D O 1
ATOM 8889 N N . ASN D 1 205 ? 17.522 20.147 114.972 1.00 26.17 185 ASN D N 1
ATOM 8890 C CA . ASN D 1 205 ? 16.568 20.013 113.865 1.00 26.87 185 ASN D CA 1
ATOM 8891 C C . ASN D 1 205 ? 17.195 19.113 112.782 1.00 27.36 185 ASN D C 1
ATOM 8892 O O . ASN D 1 205 ? 18.380 18.766 112.872 1.00 26.93 185 ASN D O 1
ATOM 8897 N N . ILE D 1 206 ? 16.408 18.703 111.791 1.00 28.48 186 ILE D N 1
ATOM 8898 C CA . ILE D 1 206 ? 16.903 17.778 110.762 1.00 29.62 186 ILE D CA 1
ATOM 8899 C C . ILE D 1 206 ? 18.159 18.313 110.031 1.00 30.64 186 ILE D C 1
ATOM 8900 O O . ILE D 1 206 ? 19.144 17.585 109.848 1.00 30.78 186 ILE D O 1
ATOM 8905 N N . SER D 1 207 ? 18.122 19.590 109.662 1.00 31.60 187 SER D N 1
ATOM 8906 C CA . SER D 1 207 ? 19.252 20.272 109.027 1.00 32.72 187 SER D CA 1
ATOM 8907 C C . SER D 1 207 ? 20.530 20.190 109.867 1.00 33.00 187 SER D C 1
ATOM 8908 O O . SER D 1 207 ? 21.606 19.875 109.340 1.00 33.32 187 SER D O 1
ATOM 8911 N N . GLU D 1 208 ? 20.403 20.474 111.166 1.00 33.14 188 GLU D N 1
ATOM 8912 C CA . GLU D 1 208 ? 21.527 20.422 112.107 1.00 33.35 188 GLU D CA 1
ATOM 8913 C C . GLU D 1 208 ? 22.108 19.017 112.252 1.00 33.51 188 GLU D C 1
ATOM 8914 O O . GLU D 1 208 ? 23.337 18.852 112.333 1.00 33.63 188 GLU D O 1
ATOM 8920 N N . LEU D 1 209 ? 21.230 18.013 112.296 1.00 33.79 189 LEU D N 1
ATOM 8921 C CA . LEU D 1 209 ? 21.653 16.623 112.424 1.00 34.47 189 LEU D CA 1
ATOM 8922 C C . LEU D 1 209 ? 22.603 16.255 111.278 1.00 35.41 189 LEU D C 1
ATOM 8923 O O . LEU D 1 209 ? 23.721 15.793 111.513 1.00 35.37 189 LEU D O 1
ATOM 8928 N N . TYR D 1 210 ? 22.157 16.489 110.047 1.00 36.37 190 TYR D N 1
ATOM 8929 C CA . TYR D 1 210 ? 22.933 16.125 108.862 1.00 37.49 190 TYR D CA 1
ATOM 8930 C C . TYR D 1 210 ? 24.167 17.003 108.631 1.00 38.45 190 TYR D C 1
ATOM 8931 O O . TYR D 1 210 ? 25.196 16.498 108.176 1.00 38.77 190 TYR D O 1
ATOM 8940 N N . GLN D 1 211 ? 24.072 18.297 108.950 1.00 39.48 191 GLN D N 1
ATOM 8941 C CA . GLN D 1 211 ? 25.236 19.202 108.894 1.00 40.95 191 GLN D CA 1
ATOM 8942 C C . GLN D 1 211 ? 26.388 18.696 109.775 1.00 41.42 191 GLN D C 1
ATOM 8943 O O . GLN D 1 211 ? 27.551 18.680 109.355 1.00 41.59 191 GLN D O 1
ATOM 8949 N N . LEU D 1 212 ? 26.042 18.280 110.992 1.00 42.13 192 LEU D N 1
ATOM 8950 C CA . LEU D 1 212 ? 26.977 17.674 111.940 1.00 42.60 192 LEU D CA 1
ATOM 8951 C C . LEU D 1 212 ? 27.680 16.446 111.354 1.00 43.26 192 LEU D C 1
ATOM 8952 O O . LEU D 1 212 ? 28.887 16.261 111.547 1.00 43.31 192 LEU D O 1
ATOM 8957 N N . LEU D 1 213 ? 26.906 15.624 110.644 1.00 44.11 193 LEU D N 1
ATOM 8958 C CA . LEU D 1 213 ? 27.368 14.378 110.023 1.00 44.93 193 LEU D CA 1
ATOM 8959 C C . LEU D 1 213 ? 28.044 14.560 108.654 1.00 45.55 193 LEU D C 1
ATOM 8960 O O . LEU D 1 213 ? 28.573 13.589 108.089 1.00 45.37 193 LEU D O 1
ATOM 8965 N N . ASN D 1 214 ? 28.017 15.796 108.140 1.00 46.09 194 ASN D N 1
ATOM 8966 C CA A ASN D 1 214 ? 28.516 16.140 106.802 0.50 46.51 194 ASN D CA 1
ATOM 8967 C CA B ASN D 1 214 ? 28.540 16.118 106.802 0.50 46.47 194 ASN D CA 1
ATOM 8968 C C . ASN D 1 214 ? 27.848 15.315 105.688 1.00 46.64 194 ASN D C 1
ATOM 8969 O O . ASN D 1 214 ? 28.429 15.089 104.623 1.00 46.90 194 ASN D O 1
ATOM 8978 N N . GLN D 1 215 ? 26.613 14.881 105.947 1.00 46.72 195 GLN D N 1
ATOM 8979 C CA . GLN D 1 215 ? 25.815 14.086 105.010 1.00 46.69 195 GLN D CA 1
ATOM 8980 C C . GLN D 1 215 ? 24.699 14.919 104.371 1.00 46.92 195 GLN D C 1
ATOM 8981 O O . GLN D 1 215 ? 24.277 15.929 104.945 1.00 47.04 195 GLN D O 1
ATOM 8987 N N . PRO D 1 216 ? 24.228 14.510 103.174 1.00 46.83 196 PRO D N 1
ATOM 8988 C CA . PRO D 1 216 ? 23.051 15.119 102.549 1.00 46.85 196 PRO D CA 1
ATOM 8989 C C . PRO D 1 216 ? 21.771 14.945 103.375 1.00 46.52 196 PRO D C 1
ATOM 8990 O O . PRO D 1 216 ? 21.527 13.862 103.934 1.00 46.34 196 PRO D O 1
ATOM 8994 N N . LEU D 1 217 ? 20.966 16.007 103.433 1.00 46.18 197 LEU D N 1
ATOM 8995 C CA . LEU D 1 217 ? 19.689 15.978 104.150 1.00 45.70 197 LEU D CA 1
ATOM 8996 C C . LEU D 1 217 ? 18.710 14.971 103.534 1.00 45.76 197 LEU D C 1
ATOM 8997 O O . LEU D 1 217 ? 18.384 15.039 102.342 1.00 45.55 197 LEU D O 1
ATOM 9002 N N . ASP D 1 218 ? 18.246 14.044 104.368 1.00 45.55 198 ASP D N 1
ATOM 9003 C CA . ASP D 1 218 ? 17.345 12.991 103.934 1.00 45.27 198 ASP D CA 1
ATOM 9004 C C . ASP D 1 218 ? 16.252 12.755 104.975 1.00 45.06 198 ASP D C 1
ATOM 9005 O O . ASP D 1 218 ? 16.540 12.399 106.126 1.00 44.79 198 ASP D O 1
ATOM 9010 N N . GLU D 1 219 ? 15.004 12.937 104.540 1.00 44.61 199 GLU D N 1
ATOM 9011 C CA . GLU D 1 219 ? 13.817 12.903 105.408 1.00 44.40 199 GLU D CA 1
ATOM 9012 C C . GLU D 1 219 ? 13.199 11.514 105.621 1.00 44.26 199 GLU D C 1
ATOM 9013 O O . GLU D 1 219 ? 12.230 11.379 106.374 1.00 44.14 199 GLU D O 1
ATOM 9019 N N . SER D 1 220 ? 13.738 10.489 104.961 1.00 44.23 200 SER D N 1
ATOM 9020 C CA . SER D 1 220 ? 13.189 9.132 105.069 1.00 44.04 200 SER D CA 1
ATOM 9021 C C . SER D 1 220 ? 13.451 8.525 106.444 1.00 44.10 200 SER D C 1
ATOM 9022 O O . SER D 1 220 ? 14.468 8.829 107.075 1.00 44.03 200 SER D O 1
ATOM 9025 N N . LEU D 1 221 ? 12.538 7.667 106.901 1.00 43.80 201 LEU D N 1
ATOM 9026 C CA . LEU D 1 221 ? 12.683 7.012 108.203 1.00 43.89 201 LEU D CA 1
ATOM 9027 C C . LEU D 1 221 ? 13.984 6.218 108.317 1.00 43.78 201 LEU D C 1
ATOM 9028 O O . LEU D 1 221 ? 14.677 6.307 109.339 1.00 43.92 201 LEU D O 1
ATOM 9033 N N . GLU D 1 222 ? 14.317 5.473 107.261 1.00 43.41 202 GLU D N 1
ATOM 9034 C CA A GLU D 1 222 ? 15.521 4.638 107.218 0.50 43.30 202 GLU D CA 1
ATOM 9035 C CA B GLU D 1 222 ? 15.518 4.643 107.262 0.50 43.36 202 GLU D CA 1
ATOM 9036 C C . GLU D 1 222 ? 16.814 5.442 107.362 1.00 43.15 202 GLU D C 1
ATOM 9037 O O . GLU D 1 222 ? 17.743 5.023 108.058 1.00 43.17 202 GLU D O 1
ATOM 9044 N N . SER D 1 223 ? 16.877 6.591 106.689 1.00 42.78 203 SER D N 1
ATOM 9045 C CA . SER D 1 223 ? 18.059 7.458 106.785 1.00 42.62 203 SER D CA 1
ATOM 9046 C C . SER D 1 223 ? 18.206 8.093 108.182 1.00 42.39 203 SER D C 1
ATOM 9047 O O . SER D 1 223 ? 19.305 8.120 108.746 1.00 42.42 203 SER D O 1
ATOM 9050 N N . LEU D 1 224 ? 17.097 8.597 108.726 1.00 41.68 204 LEU D N 1
ATOM 9051 C CA . LEU D 1 224 ? 17.069 9.181 110.073 1.00 41.25 204 LEU D CA 1
ATOM 9052 C C . LEU D 1 224 ? 17.461 8.174 111.156 1.00 40.99 204 LEU D C 1
ATOM 9053 O O . LEU D 1 224 ? 18.158 8.521 112.111 1.00 40.83 204 LEU D O 1
ATOM 9058 N N . LYS D 1 225 ? 16.994 6.935 111.003 1.00 40.76 205 LYS D N 1
ATOM 9059 C CA . LYS D 1 225 ? 17.342 5.836 111.911 1.00 40.70 205 LYS D CA 1
ATOM 9060 C C . LYS D 1 225 ? 18.836 5.512 111.863 1.00 40.67 205 LYS D C 1
ATOM 9061 O O . LYS D 1 225 ? 19.431 5.157 112.882 1.00 40.91 205 LYS D O 1
ATOM 9067 N N . GLN D 1 226 ? 19.428 5.631 110.675 1.00 40.39 206 GLN D N 1
ATOM 9068 C CA . GLN D 1 226 ? 20.849 5.355 110.485 1.00 40.35 206 GLN D CA 1
ATOM 9069 C C . GLN D 1 226 ? 21.696 6.504 111.020 1.00 40.04 206 GLN D C 1
ATOM 9070 O O . GLN D 1 226 ? 22.760 6.279 111.599 1.00 39.80 206 GLN D O 1
ATOM 9076 N N . ALA D 1 227 ? 21.216 7.730 110.815 1.00 39.71 207 ALA D N 1
ATOM 9077 C CA . ALA D 1 227 ? 21.921 8.925 111.250 1.00 39.68 207 ALA D CA 1
ATOM 9078 C C . ALA D 1 227 ? 22.066 8.953 112.771 1.00 39.54 207 ALA D C 1
ATOM 9079 O O . ALA D 1 227 ? 23.174 9.089 113.288 1.00 39.48 207 ALA D O 1
ATOM 9081 N N . VAL D 1 228 ? 20.949 8.789 113.479 1.00 39.65 208 VAL D N 1
ATOM 9082 C CA . VAL D 1 228 ? 20.933 8.921 114.944 1.00 39.66 208 VAL D CA 1
ATOM 9083 C C . VAL D 1 228 ? 21.572 7.736 115.663 1.00 39.90 208 VAL D C 1
ATOM 9084 O O . VAL D 1 228 ? 21.887 7.824 116.848 1.00 39.60 208 VAL D O 1
ATOM 9088 N N . SER D 1 229 ? 21.765 6.637 114.936 1.00 40.45 209 SER D N 1
ATOM 9089 C CA . SER D 1 229 ? 22.355 5.417 115.504 1.00 41.19 209 SER D CA 1
ATOM 9090 C C . SER D 1 229 ? 23.862 5.298 115.267 1.00 41.57 209 SER D C 1
ATOM 9091 O O . SER D 1 229 ? 24.461 4.259 115.561 1.00 42.18 209 SER D O 1
ATOM 9094 N N . GLN D 1 230 ? 24.472 6.353 114.734 1.00 42.04 210 GLN D N 1
ATOM 9095 C CA . GLN D 1 230 ? 25.924 6.392 114.549 1.00 42.18 210 GLN D CA 1
ATOM 9096 C C . GLN D 1 230 ? 26.657 6.447 115.898 1.00 42.07 210 GLN D C 1
ATOM 9097 O O . GLN D 1 230 ? 26.090 6.922 116.890 1.00 42.02 210 GLN D O 1
ATOM 9103 N N . PRO D 1 231 ? 27.908 5.934 115.943 1.00 41.87 211 PRO D N 1
ATOM 9104 C CA . PRO D 1 231 ? 28.741 5.918 117.152 1.00 41.41 211 PRO D CA 1
ATOM 9105 C C . PRO D 1 231 ? 28.875 7.269 117.849 1.00 40.70 211 PRO D C 1
ATOM 9106 O O . PRO D 1 231 ? 28.991 7.311 119.071 1.00 40.82 211 PRO D O 1
ATOM 9110 N N . LEU D 1 232 ? 28.860 8.356 117.080 1.00 39.80 212 LEU D N 1
ATOM 9111 C CA . LEU D 1 232 ? 28.934 9.712 117.631 1.00 39.07 212 LEU D CA 1
ATOM 9112 C C . LEU D 1 232 ? 27.843 9.995 118.678 1.00 38.63 212 LEU D C 1
ATOM 9113 O O . LEU D 1 232 ? 28.055 10.762 119.621 1.00 38.27 212 LEU D O 1
ATOM 9118 N N . PHE D 1 233 ? 26.687 9.357 118.520 1.00 37.98 213 PHE D N 1
ATOM 9119 C CA . PHE D 1 233 ? 25.546 9.626 119.385 1.00 37.67 213 PHE D CA 1
ATOM 9120 C C . PHE D 1 233 ? 25.438 8.628 120.532 1.00 37.65 213 PHE D C 1
ATOM 9121 O O . PHE D 1 233 ? 24.416 8.563 121.225 1.00 38.01 213 PHE D O 1
ATOM 9129 N N . GLU D 1 234 ? 26.517 7.881 120.739 1.00 37.52 214 GLU D N 1
ATOM 9130 C CA . GLU D 1 234 ? 26.595 6.817 121.738 1.00 37.48 214 GLU D CA 1
ATOM 9131 C C . GLU D 1 234 ? 26.382 7.340 123.156 1.00 36.11 214 GLU D C 1
ATOM 9132 O O . GLU D 1 234 ? 26.981 8.339 123.552 1.00 36.01 214 GLU D O 1
ATOM 9138 N N . GLY D 1 235 ? 25.521 6.664 123.910 1.00 34.65 215 GLY D N 1
ATOM 9139 C CA . GLY D 1 235 ? 25.318 7.003 125.311 1.00 33.55 215 GLY D CA 1
ATOM 9140 C C . GLY D 1 235 ? 24.440 8.220 125.563 1.00 32.94 215 GLY D C 1
ATOM 9141 O O . GLY D 1 235 ? 24.438 8.767 126.671 1.00 32.74 215 GLY D O 1
ATOM 9142 N N . ILE D 1 236 ? 23.688 8.638 124.548 1.00 32.13 216 ILE D N 1
ATOM 9143 C CA . ILE D 1 236 ? 22.690 9.695 124.722 1.00 31.56 216 ILE D CA 1
ATOM 9144 C C . ILE D 1 236 ? 21.289 9.075 124.817 1.00 30.90 216 ILE D C 1
ATOM 9145 O O . ILE D 1 236 ? 20.841 8.402 123.888 1.00 31.15 216 ILE D O 1
ATOM 9150 N N . GLU D 1 237 ? 20.614 9.296 125.943 1.00 30.04 217 GLU D N 1
ATOM 9151 C CA . GLU D 1 237 ? 19.296 8.687 126.205 1.00 29.40 217 GLU D CA 1
ATOM 9152 C C . GLU D 1 237 ? 18.236 9.095 125.162 1.00 28.81 217 GLU D C 1
ATOM 9153 O O . GLU D 1 237 ? 17.593 8.226 124.562 1.00 28.89 217 GLU D O 1
ATOM 9159 N N . TRP D 1 238 ? 18.079 10.404 124.947 1.00 27.37 218 TRP D N 1
ATOM 9160 C CA . TRP D 1 238 ? 17.096 10.938 123.994 1.00 26.40 218 TRP D CA 1
ATOM 9161 C C . TRP D 1 238 ? 17.766 11.728 122.870 1.00 26.07 218 TRP D C 1
ATOM 9162 O O . TRP D 1 238 ? 18.458 12.722 123.128 1.00 25.72 218 TRP D O 1
ATOM 9173 N N . ILE D 1 239 ? 17.545 11.303 121.628 1.00 26.35 219 ILE D N 1
ATOM 9174 C CA . ILE D 1 239 ? 17.877 12.126 120.453 1.00 26.19 219 ILE D CA 1
ATOM 9175 C C . ILE D 1 239 ? 16.559 12.535 119.782 1.00 26.62 219 ILE D C 1
ATOM 9176 O O . ILE D 1 239 ? 15.868 11.710 119.165 1.00 27.07 219 ILE D O 1
ATOM 9181 N N . ILE D 1 240 ? 16.193 13.803 119.950 1.00 25.90 220 ILE D N 1
ATOM 9182 C CA . ILE D 1 240 ? 14.928 14.303 119.442 1.00 25.43 220 ILE D CA 1
ATOM 9183 C C . ILE D 1 240 ? 15.173 15.242 118.261 1.00 25.28 220 ILE D C 1
ATOM 9184 O O . ILE D 1 240 ? 15.665 16.354 118.426 1.00 24.83 220 ILE D O 1
ATOM 9189 N N . VAL D 1 241 ? 14.836 14.761 117.071 1.00 24.91 221 VAL D N 1
ATOM 9190 C CA . VAL D 1 241 ? 15.055 15.495 115.831 1.00 25.05 221 VAL D CA 1
ATOM 9191 C C . VAL D 1 241 ? 13.762 16.201 115.420 1.00 25.24 221 VAL D C 1
ATOM 9192 O O . VAL D 1 241 ? 12.771 15.541 115.070 1.00 25.23 221 VAL D O 1
ATOM 9196 N N . SER D 1 242 ? 13.764 17.533 115.479 1.00 25.09 222 SER D N 1
ATOM 9197 C CA . SER D 1 242 ? 12.550 18.293 115.168 1.00 25.43 222 SER D CA 1
ATOM 9198 C C . SER D 1 242 ? 12.507 18.573 113.681 1.00 25.84 222 SER D C 1
ATOM 9199 O O . SER D 1 242 ? 13.546 18.761 113.045 1.00 26.62 222 SER D O 1
ATOM 9202 N N . LEU D 1 243 ? 11.302 18.585 113.128 1.00 25.74 223 LEU D N 1
ATOM 9203 C CA . LEU D 1 243 ? 11.140 18.578 111.686 1.00 25.91 223 LEU D CA 1
ATOM 9204 C C . LEU D 1 243 ? 10.236 19.712 111.227 1.00 26.20 223 LEU D C 1
ATOM 9205 O O . LEU D 1 243 ? 9.606 19.617 110.167 1.00 26.29 223 LEU D O 1
ATOM 9210 N N . GLY D 1 244 ? 10.166 20.783 112.021 1.00 26.02 224 GLY D N 1
ATOM 9211 C CA . GLY D 1 244 ? 9.314 21.933 111.688 1.00 26.00 224 GLY D CA 1
ATOM 9212 C C . GLY D 1 244 ? 7.867 21.491 111.581 1.00 25.98 224 GLY D C 1
ATOM 9213 O O . GLY D 1 244 ? 7.379 20.775 112.456 1.00 25.01 224 GLY D O 1
ATOM 9214 N N . ALA D 1 245 ? 7.198 21.885 110.493 1.00 26.39 225 ALA D N 1
ATOM 9215 C CA . ALA D 1 245 ? 5.769 21.605 110.294 1.00 27.02 225 ALA D CA 1
ATOM 9216 C C . ALA D 1 245 ? 5.449 20.111 110.244 1.00 27.55 225 ALA D C 1
ATOM 9217 O O . ALA D 1 245 ? 4.297 19.717 110.455 1.00 28.01 225 ALA D O 1
ATOM 9219 N N . GLN D 1 246 ? 6.470 19.300 109.966 1.00 28.34 226 GLN D N 1
ATOM 9220 C CA . GLN D 1 246 ? 6.344 17.842 109.872 1.00 29.27 226 GLN D CA 1
ATOM 9221 C C . GLN D 1 246 ? 6.418 17.107 111.222 1.00 28.98 226 GLN D C 1
ATOM 9222 O O . GLN D 1 246 ? 6.280 15.877 111.268 1.00 28.68 226 GLN D O 1
ATOM 9228 N N . GLY D 1 247 ? 6.633 17.846 112.314 1.00 28.23 227 GLY D N 1
ATOM 9229 C CA . GLY D 1 247 ? 6.628 17.249 113.652 1.00 27.12 227 GLY D CA 1
ATOM 9230 C C . GLY D 1 247 ? 8.019 16.881 114.134 1.00 27.20 227 GLY D C 1
ATOM 9231 O O . GLY D 1 247 ? 8.925 17.727 114.161 1.00 26.44 227 GLY D O 1
ATOM 9232 N N . ALA D 1 248 ? 8.192 15.613 114.511 1.00 27.00 228 ALA D N 1
ATOM 9233 C CA . ALA D 1 248 ? 9.454 15.151 115.107 1.00 26.81 228 ALA D CA 1
ATOM 9234 C C . ALA D 1 248 ? 9.773 13.682 114.859 1.00 27.10 228 ALA D C 1
ATOM 9235 O O . ALA D 1 248 ? 8.890 12.869 114.566 1.00 27.07 228 ALA D O 1
ATOM 9237 N N . PHE D 1 249 ? 11.059 13.356 114.993 1.00 27.65 229 PHE D N 1
ATOM 9238 C CA . PHE D 1 249 ? 11.532 11.977 114.977 1.00 28.12 229 PHE D CA 1
ATOM 9239 C C . PHE D 1 249 ? 12.471 11.829 116.162 1.00 27.93 229 PHE D C 1
ATOM 9240 O O . PHE D 1 249 ? 13.275 12.710 116.412 1.00 27.98 229 PHE D O 1
ATOM 9248 N N . ALA D 1 250 ? 12.362 10.729 116.897 1.00 27.78 230 ALA D N 1
ATOM 9249 C CA . ALA D 1 250 ? 13.152 10.553 118.113 1.00 27.89 230 ALA D CA 1
ATOM 9250 C C . ALA D 1 250 ? 13.688 9.138 118.293 1.00 28.21 230 ALA D C 1
ATOM 9251 O O . ALA D 1 250 ? 13.084 8.170 117.830 1.00 28.22 230 ALA D O 1
ATOM 9253 N N . LYS D 1 251 ? 14.835 9.037 118.954 1.00 28.89 231 LYS D N 1
ATOM 9254 C CA . LYS D 1 251 ? 15.302 7.767 119.509 1.00 29.39 231 LYS D CA 1
ATOM 9255 C C . LYS D 1 251 ? 15.343 7.911 121.028 1.00 29.44 231 LYS D C 1
ATOM 9256 O O . LYS D 1 251 ? 15.969 8.840 121.563 1.00 28.82 231 LYS D O 1
ATOM 9262 N N . HIS D 1 252 ? 14.636 7.019 121.712 1.00 29.61 232 HIS D N 1
ATOM 9263 C CA . HIS D 1 252 ? 14.778 6.877 123.146 1.00 30.30 232 HIS D CA 1
ATOM 9264 C C . HIS D 1 252 ? 15.335 5.498 123.435 1.00 31.14 232 HIS D C 1
ATOM 9265 O O . HIS D 1 252 ? 14.630 4.498 123.279 1.00 31.47 232 HIS D O 1
ATOM 9272 N N . ASN D 1 253 ? 16.589 5.459 123.875 1.00 32.21 233 ASN D N 1
ATOM 9273 C CA . ASN D 1 253 ? 17.331 4.205 124.050 1.00 33.36 233 ASN D CA 1
ATOM 9274 C C . ASN D 1 253 ? 17.328 3.380 122.754 1.00 33.91 233 ASN D C 1
ATOM 9275 O O . ASN D 1 253 ? 18.015 3.734 121.784 1.00 34.11 233 ASN D O 1
ATOM 9280 N N . HIS D 1 254 ? 16.546 2.305 122.722 1.00 34.63 234 HIS D N 1
ATOM 9281 C CA . HIS D 1 254 ? 16.455 1.471 121.518 1.00 35.46 234 HIS D CA 1
ATOM 9282 C C . HIS D 1 254 ? 15.158 1.708 120.727 1.00 34.97 234 HIS D C 1
ATOM 9283 O O . HIS D 1 254 ? 14.997 1.203 119.622 1.00 35.38 234 HIS D O 1
ATOM 9290 N N . THR D 1 255 ? 14.252 2.498 121.292 1.00 34.40 235 THR D N 1
ATOM 9291 C CA . THR D 1 255 ? 12.950 2.768 120.685 1.00 33.61 235 THR D CA 1
ATOM 9292 C C . THR D 1 255 ? 12.944 3.993 119.754 1.00 33.12 235 THR D C 1
ATOM 9293 O O . THR D 1 255 ? 13.386 5.080 120.140 1.00 32.78 235 THR D O 1
ATOM 9297 N N . PHE D 1 256 ? 12.442 3.806 118.532 1.00 32.40 236 PHE D N 1
ATOM 9298 C CA . PHE D 1 256 ? 12.278 4.904 117.581 1.00 31.73 236 PHE D CA 1
ATOM 9299 C C . PHE D 1 256 ? 10.835 5.402 117.578 1.00 31.28 236 PHE D C 1
ATOM 9300 O O . PHE D 1 256 ? 9.886 4.595 117.634 1.00 31.27 236 PHE D O 1
ATOM 9308 N N . TYR D 1 257 ? 10.676 6.725 117.516 1.00 29.90 237 TYR D N 1
ATOM 9309 C CA . TYR D 1 257 ? 9.362 7.362 117.523 1.00 29.43 237 TYR D CA 1
ATOM 9310 C C . TYR D 1 257 ? 9.164 8.307 116.337 1.00 28.75 237 TYR D C 1
ATOM 9311 O O . TYR D 1 257 ? 10.080 9.045 115.962 1.00 28.68 237 TYR D O 1
ATOM 9320 N N . ARG D 1 258 ? 7.970 8.277 115.753 1.00 28.07 238 ARG D N 1
ATOM 9321 C CA . ARG D 1 258 ? 7.554 9.304 114.794 1.00 27.81 238 ARG D CA 1
ATOM 9322 C C . ARG D 1 258 ? 6.413 10.108 115.416 1.00 26.96 238 ARG D C 1
ATOM 9323 O O . ARG D 1 258 ? 5.450 9.538 115.940 1.00 27.30 238 ARG D O 1
ATOM 9331 N N . VAL D 1 259 ? 6.533 11.432 115.380 1.00 26.04 239 VAL D N 1
ATOM 9332 C CA . VAL D 1 259 ? 5.531 12.306 115.976 1.00 24.77 239 VAL D CA 1
ATOM 9333 C C . VAL D 1 259 ? 4.870 13.125 114.858 1.00 25.14 239 VAL D C 1
ATOM 9334 O O . VAL D 1 259 ? 5.497 14.001 114.242 1.00 24.46 239 VAL D O 1
ATOM 9338 N N . ASN D 1 260 ? 3.610 12.802 114.584 1.00 25.33 240 ASN D N 1
ATOM 9339 C CA . ASN D 1 260 ? 2.872 13.470 113.526 1.00 25.99 240 ASN D CA 1
ATOM 9340 C C . ASN D 1 260 ? 1.969 14.526 114.112 1.00 25.96 240 ASN D C 1
ATOM 9341 O O . ASN D 1 260 ? 1.325 14.311 115.157 1.00 25.86 240 ASN D O 1
ATOM 9346 N N . ILE D 1 261 ? 1.935 15.674 113.443 1.00 25.85 241 ILE D N 1
ATOM 9347 C CA . ILE D 1 261 ? 1.176 16.814 113.938 1.00 25.73 241 ILE D CA 1
ATOM 9348 C C . ILE D 1 261 ? 0.236 17.383 112.860 1.00 26.14 241 ILE D C 1
ATOM 9349 O O . ILE D 1 261 ? 0.500 17.233 111.670 1.00 25.69 241 ILE D O 1
ATOM 9354 N N . PRO D 1 262 ? -0.872 18.015 113.280 1.00 26.37 242 PRO D N 1
ATOM 9355 C CA . PRO D 1 262 ? -1.760 18.711 112.334 1.00 27.09 242 PRO D CA 1
ATOM 9356 C C . PRO D 1 262 ? -1.162 19.970 111.676 1.00 27.43 242 PRO D C 1
ATOM 9357 O O . PRO D 1 262 ? -0.166 20.522 112.160 1.00 27.75 242 PRO D O 1
ATOM 9361 N N . THR D 1 263 ? -1.778 20.401 110.574 1.00 27.77 243 THR D N 1
ATOM 9362 C CA . THR D 1 263 ? -1.402 21.637 109.878 1.00 27.77 243 THR D CA 1
ATOM 9363 C C . THR D 1 263 ? -2.143 22.809 110.515 1.00 27.57 243 THR D C 1
ATOM 9364 O O . THR D 1 263 ? -3.369 22.799 110.604 1.00 27.47 243 THR D O 1
ATOM 9368 N N . ILE D 1 264 ? -1.387 23.804 110.979 1.00 27.50 244 ILE D N 1
ATOM 9369 C CA . ILE D 1 264 ? -1.947 24.901 111.761 1.00 27.63 244 ILE D CA 1
ATOM 9370 C C . ILE D 1 264 ? -1.614 26.280 111.178 1.00 27.87 244 ILE D C 1
ATOM 9371 O O . ILE D 1 264 ? -0.756 26.407 110.299 1.00 27.20 244 ILE D O 1
ATOM 9376 N N . SER D 1 265 ? -2.290 27.308 111.689 1.00 28.45 245 SER D N 1
ATOM 9377 C CA . SER D 1 265 ? -2.032 28.682 111.259 1.00 29.42 245 SER D CA 1
ATOM 9378 C C . SER D 1 265 ? -0.708 29.187 111.824 1.00 29.47 245 SER D C 1
ATOM 9379 O O . SER D 1 265 ? -0.558 29.367 113.028 1.00 29.96 245 SER D O 1
ATOM 9382 N N . VAL D 1 266 ? 0.257 29.399 110.939 1.00 29.79 246 VAL D N 1
ATOM 9383 C CA . VAL D 1 266 ? 1.608 29.790 111.340 1.00 29.85 246 VAL D CA 1
ATOM 9384 C C . VAL D 1 266 ? 1.859 31.283 111.097 1.00 30.14 246 VAL D C 1
ATOM 9385 O O . VAL D 1 266 ? 1.587 31.797 110.010 1.00 29.98 246 VAL D O 1
ATOM 9389 N N . LEU D 1 267 ? 2.368 31.962 112.127 1.00 30.08 247 LEU D N 1
ATOM 9390 C CA . LEU D 1 267 ? 2.836 33.336 112.014 1.00 29.92 247 LEU D CA 1
ATOM 9391 C C . LEU D 1 267 ? 4.367 33.419 112.001 1.00 30.02 247 LEU D C 1
ATOM 9392 O O . LEU D 1 267 ? 4.948 33.930 111.044 1.00 29.70 247 LEU D O 1
ATOM 9397 N N . ASN D 1 268 ? 5.022 32.906 113.048 1.00 29.31 248 ASN D N 1
ATOM 9398 C CA . ASN D 1 268 ? 6.489 32.933 113.111 1.00 29.17 248 ASN D CA 1
ATOM 9399 C C . ASN D 1 268 ? 7.042 31.744 113.909 1.00 28.28 248 ASN D C 1
ATOM 9400 O O . ASN D 1 268 ? 6.899 31.704 115.129 1.00 28.58 248 ASN D O 1
ATOM 9405 N N . PRO D 1 269 ? 7.684 30.785 113.215 1.00 27.79 249 PRO D N 1
ATOM 9406 C CA . PRO D 1 269 ? 8.182 29.561 113.850 1.00 27.35 249 PRO D CA 1
ATOM 9407 C C . PRO D 1 269 ? 9.544 29.706 114.539 1.00 27.16 249 PRO D C 1
ATOM 9408 O O . PRO D 1 269 ? 9.999 28.759 115.196 1.00 27.04 249 PRO D O 1
ATOM 9412 N N . VAL D 1 270 ? 10.200 30.859 114.385 1.00 26.12 250 VAL D N 1
ATOM 9413 C CA . VAL D 1 270 ? 11.494 31.065 115.028 1.00 25.35 250 VAL D CA 1
ATOM 9414 C C . VAL D 1 270 ? 11.288 30.920 116.531 1.00 24.37 250 VAL D C 1
ATOM 9415 O O . VAL D 1 270 ? 10.318 31.456 117.090 1.00 24.17 250 VAL D O 1
ATOM 9419 N N . GLY D 1 271 ? 12.178 30.171 117.177 1.00 23.28 251 GLY D N 1
ATOM 9420 C CA . GLY D 1 271 ? 12.043 29.913 118.612 1.00 22.00 251 GLY D CA 1
ATOM 9421 C C . GLY D 1 271 ? 11.153 28.719 118.929 1.00 21.69 251 GLY D C 1
ATOM 9422 O O . GLY D 1 271 ? 10.946 28.397 120.102 1.00 21.55 251 GLY D O 1
ATOM 9423 N N . SER D 1 272 ? 10.616 28.057 117.900 1.00 21.10 252 SER D N 1
ATOM 9424 C CA . SER D 1 272 ? 9.796 26.851 118.124 1.00 21.03 252 SER D CA 1
ATOM 9425 C C . SER D 1 272 ? 10.643 25.683 118.652 1.00 20.78 252 SER D C 1
ATOM 9426 O O . SER D 1 272 ? 10.159 24.875 119.449 1.00 21.02 252 SER D O 1
ATOM 9429 N N . GLY D 1 273 ? 11.897 25.601 118.210 1.00 20.45 253 GLY D N 1
ATOM 9430 C CA . GLY D 1 273 ? 12.840 24.611 118.745 1.00 21.08 253 GLY D CA 1
ATOM 9431 C C . GLY D 1 273 ? 13.150 24.881 120.208 1.00 21.17 253 GLY D C 1
ATOM 9432 O O . GLY D 1 273 ? 13.251 23.950 121.009 1.00 21.42 253 GLY D O 1
ATOM 9433 N N . ASP D 1 274 ? 13.294 26.158 120.562 1.00 21.35 254 ASP D N 1
ATOM 9434 C CA . ASP D 1 274 ? 13.524 26.546 121.956 1.00 21.27 254 ASP D CA 1
ATOM 9435 C C . ASP D 1 274 ? 12.290 26.229 122.827 1.00 21.24 254 ASP D C 1
ATOM 9436 O O . ASP D 1 274 ? 12.415 25.765 123.974 1.00 20.52 254 ASP D O 1
ATOM 9441 N N . SER D 1 275 ? 11.099 26.446 122.271 1.00 20.84 255 SER D N 1
ATOM 9442 C CA . SER D 1 275 ? 9.845 26.072 122.936 1.00 20.46 255 SER D CA 1
ATOM 9443 C C . SER D 1 275 ? 9.736 24.554 123.155 1.00 20.08 255 SER D C 1
ATOM 9444 O O . SER D 1 275 ? 9.290 24.100 124.214 1.00 19.91 255 SER D O 1
ATOM 9447 N N . THR D 1 276 ? 10.154 23.787 122.150 1.00 19.87 256 THR D N 1
ATOM 9448 C CA . THR D 1 276 ? 10.230 22.330 122.238 1.00 20.64 256 THR D CA 1
ATOM 9449 C C . THR D 1 276 ? 11.169 21.913 123.380 1.00 20.55 256 THR D C 1
ATOM 9450 O O . THR D 1 276 ? 10.812 21.072 124.217 1.00 20.94 256 THR D O 1
ATOM 9454 N N . VAL D 1 277 ? 12.327 22.565 123.446 1.00 19.90 257 VAL D N 1
ATOM 9455 C CA . VAL D 1 277 ? 13.309 22.328 124.508 1.00 19.95 257 VAL D CA 1
ATOM 9456 C C . VAL D 1 277 ? 12.751 22.611 125.896 1.00 20.33 257 VAL D C 1
ATOM 9457 O O . VAL D 1 277 ? 13.003 21.833 126.832 1.00 20.48 257 VAL D O 1
ATOM 9461 N N . ALA D 1 278 ? 11.973 23.688 126.027 1.00 20.11 258 ALA D N 1
ATOM 9462 C CA . ALA D 1 278 ? 11.264 23.971 127.277 1.00 20.85 258 ALA D CA 1
ATOM 9463 C C . ALA D 1 278 ? 10.285 22.836 127.636 1.00 21.21 258 ALA D C 1
ATOM 9464 O O . ALA D 1 278 ? 10.213 22.419 128.797 1.00 21.82 258 ALA D O 1
ATOM 9466 N N . GLY D 1 279 ? 9.561 22.329 126.634 1.00 21.34 259 GLY D N 1
ATOM 9467 C CA . GLY D 1 279 ? 8.644 21.179 126.801 1.00 21.49 259 GLY D CA 1
ATOM 9468 C C . GLY D 1 279 ? 9.357 19.909 127.263 1.00 21.53 259 GLY D C 1
ATOM 9469 O O . GLY D 1 279 ? 8.937 19.275 128.237 1.00 21.90 259 GLY D O 1
ATOM 9470 N N . ILE D 1 280 ? 10.436 19.556 126.573 1.00 21.45 260 ILE D N 1
ATOM 9471 C CA . ILE D 1 280 ? 11.281 18.415 126.944 1.00 22.08 260 ILE D CA 1
ATOM 9472 C C . ILE D 1 280 ? 11.757 18.503 128.397 1.00 22.73 260 ILE D C 1
ATOM 9473 O O . ILE D 1 280 ? 11.614 17.536 129.159 1.00 22.85 260 ILE D O 1
ATOM 9478 N N . THR D 1 281 ? 12.320 19.655 128.769 1.00 22.55 261 THR D N 1
ATOM 9479 C CA . THR D 1 281 ? 12.880 19.866 130.091 1.00 22.80 261 THR D CA 1
ATOM 9480 C C . THR D 1 281 ? 11.789 19.781 131.173 1.00 23.75 261 THR D C 1
ATOM 9481 O O . THR D 1 281 ? 12.015 19.191 132.239 1.00 23.98 261 THR D O 1
ATOM 9485 N N . SER D 1 282 ? 10.611 20.353 130.890 1.00 23.64 262 SER D N 1
ATOM 9486 C CA . SER D 1 282 ? 9.448 20.223 131.766 1.00 24.16 262 SER D CA 1
ATOM 9487 C C . SER D 1 282 ? 9.089 18.741 131.965 1.00 24.56 262 SER D C 1
ATOM 9488 O O . SER D 1 282 ? 8.881 18.283 133.099 1.00 23.98 262 SER D O 1
ATOM 9491 N N . ALA D 1 283 ? 9.052 18.001 130.863 1.00 24.79 263 ALA D N 1
ATOM 9492 C CA . ALA D 1 283 ? 8.740 16.566 130.896 1.00 26.18 263 ALA D CA 1
ATOM 9493 C C . ALA D 1 283 ? 9.770 15.749 131.686 1.00 26.39 263 ALA D C 1
ATOM 9494 O O . ALA D 1 283 ? 9.412 14.822 132.405 1.00 26.86 263 ALA D O 1
ATOM 9496 N N . ILE D 1 284 ? 11.045 16.103 131.546 1.00 26.95 264 ILE D N 1
ATOM 9497 C CA . ILE D 1 284 ? 12.127 15.431 132.272 1.00 27.23 264 ILE D CA 1
ATOM 9498 C C . ILE D 1 284 ? 12.018 15.702 133.778 1.00 27.50 264 ILE D C 1
ATOM 9499 O O . ILE D 1 284 ? 12.055 14.770 134.582 1.00 27.42 264 ILE D O 1
ATOM 9504 N N . LEU D 1 285 ? 11.850 16.975 134.140 1.00 27.59 265 LEU D N 1
ATOM 9505 C CA . LEU D 1 285 ? 11.656 17.398 135.535 1.00 27.90 265 LEU D CA 1
ATOM 9506 C C . LEU D 1 285 ? 10.506 16.647 136.234 1.00 28.26 265 LEU D C 1
ATOM 9507 O O . LEU D 1 285 ? 10.580 16.316 137.422 1.00 27.53 265 LEU D O 1
ATOM 9512 N N . ASN D 1 286 ? 9.439 16.403 135.484 1.00 28.90 266 ASN D N 1
ATOM 9513 C CA . ASN D 1 286 ? 8.237 15.787 136.034 1.00 29.62 266 ASN D CA 1
ATOM 9514 C C . ASN D 1 286 ? 8.164 14.285 135.798 1.00 29.62 266 ASN D C 1
ATOM 9515 O O . ASN D 1 286 ? 7.131 13.664 136.074 1.00 29.85 266 ASN D O 1
ATOM 9520 N N . HIS D 1 287 ? 9.251 13.715 135.277 1.00 29.75 267 HIS D N 1
ATOM 9521 C CA . HIS D 1 287 ? 9.345 12.275 134.959 1.00 30.10 267 HIS D CA 1
ATOM 9522 C C . HIS D 1 287 ? 8.129 11.762 134.173 1.00 30.03 267 HIS D C 1
ATOM 9523 O O . HIS D 1 287 ? 7.540 10.722 134.516 1.00 29.42 267 HIS D O 1
ATOM 9530 N N . GLU D 1 288 ? 7.766 12.492 133.117 1.00 29.48 268 GLU D N 1
ATOM 9531 C CA . GLU D 1 288 ? 6.648 12.111 132.255 1.00 29.38 268 GLU D CA 1
ATOM 9532 C C . GLU D 1 288 ? 7.042 10.959 131.341 1.00 28.78 268 GLU D C 1
ATOM 9533 O O . GLU D 1 288 ? 8.222 10.785 131.030 1.00 28.95 268 GLU D O 1
ATOM 9539 N N . ASN D 1 289 ? 6.059 10.168 130.909 1.00 28.83 269 ASN D N 1
ATOM 9540 C CA . ASN D 1 289 ? 6.337 9.059 129.991 1.00 28.57 269 ASN D CA 1
ATOM 9541 C C . ASN D 1 289 ? 6.713 9.549 128.591 1.00 28.18 269 ASN D C 1
ATOM 9542 O O . ASN D 1 289 ? 6.591 10.735 128.302 1.00 27.83 269 ASN D O 1
ATOM 9547 N N . ASP D 1 290 ? 7.170 8.630 127.743 1.00 28.02 270 ASP D N 1
ATOM 9548 C CA . ASP D 1 290 ? 7.734 8.962 126.436 1.00 28.15 270 ASP D CA 1
ATOM 9549 C C . ASP D 1 290 ? 6.748 9.710 125.543 1.00 28.35 270 ASP D C 1
ATOM 9550 O O . ASP D 1 290 ? 7.107 10.698 124.905 1.00 27.78 270 ASP D O 1
ATOM 9555 N N . HIS D 1 291 ? 5.512 9.218 125.495 1.00 28.31 271 HIS D N 1
ATOM 9556 C CA . HIS D 1 291 ? 4.456 9.828 124.686 1.00 28.68 271 HIS D CA 1
ATOM 9557 C C . HIS D 1 291 ? 4.113 11.238 125.161 1.00 28.25 271 HIS D C 1
ATOM 9558 O O . HIS D 1 291 ? 4.040 12.162 124.357 1.00 28.48 271 HIS D O 1
ATOM 9565 N N . ASP D 1 292 ? 3.928 11.397 126.465 1.00 28.06 272 ASP D N 1
ATOM 9566 C CA . ASP D 1 292 ? 3.607 12.698 127.064 1.00 27.87 272 ASP D CA 1
ATOM 9567 C C . ASP D 1 292 ? 4.725 13.729 126.888 1.00 27.09 272 ASP D C 1
ATOM 9568 O O . ASP D 1 292 ? 4.445 14.910 126.686 1.00 26.50 272 ASP D O 1
ATOM 9573 N N . LEU D 1 293 ? 5.977 13.270 126.975 1.00 26.12 273 LEU D N 1
ATOM 9574 C CA . LEU D 1 293 ? 7.153 14.116 126.766 1.00 25.74 273 LEU D CA 1
ATOM 9575 C C . LEU D 1 293 ? 7.202 14.634 125.330 1.00 25.49 273 LEU D C 1
ATOM 9576 O O . LEU D 1 293 ? 7.447 15.816 125.108 1.00 24.70 273 LEU D O 1
ATOM 9581 N N . LEU D 1 294 ? 6.987 13.738 124.367 1.00 25.22 274 LEU D N 1
ATOM 9582 C CA . LEU D 1 294 ? 7.011 14.113 122.958 1.00 25.35 274 LEU D CA 1
ATOM 9583 C C . LEU D 1 294 ? 5.821 15.003 122.565 1.00 25.30 274 LEU D C 1
ATOM 9584 O O . LEU D 1 294 ? 5.974 15.951 121.797 1.00 25.64 274 LEU D O 1
ATOM 9589 N N . LYS D 1 295 ? 4.643 14.715 123.113 1.00 25.30 275 LYS D N 1
ATOM 9590 C CA . LYS D 1 295 ? 3.457 15.519 122.816 1.00 25.00 275 LYS D CA 1
ATOM 9591 C C . LYS D 1 295 ? 3.591 16.929 123.400 1.00 24.49 275 LYS D C 1
ATOM 9592 O O . LYS D 1 295 ? 3.285 17.920 122.716 1.00 23.68 275 LYS D O 1
ATOM 9598 N N . LYS D 1 296 ? 4.063 17.026 124.644 1.00 23.84 276 LYS D N 1
ATOM 9599 C CA . LYS D 1 296 ? 4.282 18.345 125.258 1.00 24.20 276 LYS D CA 1
ATOM 9600 C C . LYS D 1 296 ? 5.317 19.173 124.496 1.00 23.81 276 LYS D C 1
ATOM 9601 O O . LYS D 1 296 ? 5.105 20.359 124.243 1.00 24.59 276 LYS D O 1
ATOM 9607 N N . ALA D 1 297 ? 6.430 18.540 124.142 1.00 23.75 277 ALA D N 1
ATOM 9608 C CA . ALA D 1 297 ? 7.491 19.181 123.368 1.00 23.60 277 ALA D CA 1
ATOM 9609 C C . ALA D 1 297 ? 6.957 19.785 122.070 1.00 23.76 277 ALA D C 1
ATOM 9610 O O . ALA D 1 297 ? 7.241 20.938 121.758 1.00 23.01 277 ALA D O 1
ATOM 9612 N N . ASN D 1 298 ? 6.194 18.997 121.308 1.00 23.65 278 ASN D N 1
ATOM 9613 C CA . ASN D 1 298 ? 5.650 19.486 120.029 1.00 23.67 278 ASN D CA 1
ATOM 9614 C C . ASN D 1 298 ? 4.504 20.490 120.162 1.00 23.44 278 ASN D C 1
ATOM 9615 O O . ASN D 1 298 ? 4.431 21.449 119.385 1.00 23.80 278 ASN D O 1
ATOM 9620 N N . THR D 1 299 ? 3.625 20.281 121.142 1.00 22.73 279 THR D N 1
ATOM 9621 C CA . THR D 1 299 ? 2.556 21.239 121.436 1.00 22.91 279 THR D CA 1
ATOM 9622 C C . THR D 1 299 ? 3.124 22.651 121.657 1.00 22.89 279 THR D C 1
ATOM 9623 O O . THR D 1 299 ? 2.603 23.624 121.099 1.00 23.10 279 THR D O 1
ATOM 9627 N N . LEU D 1 300 ? 4.172 22.753 122.476 1.00 22.35 280 LEU D N 1
ATOM 9628 C CA . LEU D 1 300 ? 4.797 24.057 122.777 1.00 22.21 280 LEU D CA 1
ATOM 9629 C C . LEU D 1 300 ? 5.477 24.665 121.546 1.00 21.96 280 LEU D C 1
ATOM 9630 O O . LEU D 1 300 ? 5.380 25.870 121.321 1.00 21.75 280 LEU D O 1
ATOM 9635 N N . GLY D 1 301 ? 6.155 23.829 120.762 1.00 22.00 281 GLY D N 1
ATOM 9636 C CA . GLY D 1 301 ? 6.720 24.242 119.486 1.00 22.37 281 GLY D CA 1
ATOM 9637 C C . GLY D 1 301 ? 5.657 24.788 118.539 1.00 23.79 281 GLY D C 1
ATOM 9638 O O . GLY D 1 301 ? 5.861 25.816 117.881 1.00 23.50 281 GLY D O 1
ATOM 9647 N N . LEU D 1 303 ? 2.468 25.855 119.418 1.00 23.44 283 LEU D N 1
ATOM 9648 C CA . LEU D 1 303 ? 1.907 27.072 120.001 1.00 23.28 283 LEU D CA 1
ATOM 9649 C C . LEU D 1 303 ? 2.796 28.288 119.696 1.00 23.67 283 LEU D C 1
ATOM 9650 O O . LEU D 1 303 ? 2.290 29.355 119.328 1.00 24.32 283 LEU D O 1
ATOM 9655 N N . ASN D 1 304 ? 4.109 28.121 119.808 1.00 22.85 284 ASN D N 1
ATOM 9656 C CA . ASN D 1 304 ? 5.024 29.188 119.410 1.00 23.39 284 ASN D CA 1
ATOM 9657 C C . ASN D 1 304 ? 4.910 29.620 117.944 1.00 24.27 284 ASN D C 1
ATOM 9658 O O . ASN D 1 304 ? 4.970 30.824 117.647 1.00 24.07 284 ASN D O 1
ATOM 9663 N N . ALA D 1 305 ? 4.776 28.646 117.042 1.00 24.50 285 ALA D N 1
ATOM 9664 C CA . ALA D 1 305 ? 4.685 28.916 115.608 1.00 25.57 285 ALA D CA 1
ATOM 9665 C C . ALA D 1 305 ? 3.445 29.751 115.248 1.00 26.18 285 ALA D C 1
ATOM 9666 O O . ALA D 1 305 ? 3.430 30.459 114.225 1.00 25.99 285 ALA D O 1
ATOM 9668 N N . GLN D 1 306 ? 2.419 29.650 116.096 1.00 26.75 286 GLN D N 1
ATOM 9669 C CA . GLN D 1 306 ? 1.143 30.353 115.922 1.00 27.79 286 GLN D CA 1
ATOM 9670 C C . GLN D 1 306 ? 1.182 31.822 116.372 1.00 28.41 286 GLN D C 1
ATOM 9671 O O . GLN D 1 306 ? 0.217 32.573 116.150 1.00 28.48 286 GLN D O 1
ATOM 9677 N N . GLU D 1 307 ? 2.294 32.219 116.995 1.00 28.62 287 GLU D N 1
ATOM 9678 C CA . GLU D 1 307 ? 2.460 33.546 117.584 1.00 29.14 287 GLU D CA 1
ATOM 9679 C C . GLU D 1 307 ? 3.499 34.370 116.832 1.00 29.45 287 GLU D C 1
ATOM 9680 O O . GLU D 1 307 ? 4.521 33.841 116.388 1.00 29.23 287 GLU D O 1
ATOM 9686 N N . ALA D 1 308 ? 3.242 35.670 116.704 1.00 29.70 288 ALA D N 1
ATOM 9687 C CA . ALA D 1 308 ? 4.192 36.577 116.064 1.00 30.22 288 ALA D CA 1
ATOM 9688 C C . ALA D 1 308 ? 5.459 36.748 116.914 1.00 30.50 288 ALA D C 1
ATOM 9689 O O . ALA D 1 308 ? 6.560 36.909 116.380 1.00 30.19 288 ALA D O 1
ATOM 9691 N N . GLN D 1 309 ? 5.282 36.703 118.235 1.00 31.19 289 GLN D N 1
ATOM 9692 C CA . GLN D 1 309 ? 6.377 36.787 119.201 1.00 32.15 289 GLN D CA 1
ATOM 9693 C C . GLN D 1 309 ? 7.230 35.507 119.206 1.00 32.08 289 GLN D C 1
ATOM 9694 O O . GLN D 1 309 ? 6.744 34.415 118.879 1.00 32.26 289 GLN D O 1
ATOM 9700 N N . THR D 1 310 ? 8.504 35.660 119.559 1.00 31.83 290 THR D N 1
ATOM 9701 C CA . THR D 1 310 ? 9.469 34.573 119.513 1.00 31.36 290 THR D CA 1
ATOM 9702 C C . THR D 1 310 ? 9.695 34.018 120.918 1.00 31.05 290 THR D C 1
ATOM 9703 O O . THR D 1 310 ? 10.166 34.731 121.804 1.00 30.78 290 THR D O 1
ATOM 9707 N N . GLY D 1 311 ? 9.333 32.748 121.111 1.00 30.73 291 GLY D N 1
ATOM 9708 C CA . GLY D 1 311 ? 9.418 32.097 122.421 1.00 30.30 291 GLY D CA 1
ATOM 9709 C C . GLY D 1 311 ? 8.236 32.493 123.278 1.00 29.87 291 GLY D C 1
ATOM 9710 O O . GLY D 1 311 ? 8.403 32.984 124.395 1.00 29.88 291 GLY D O 1
ATOM 9711 N N . TYR D 1 312 ? 7.037 32.281 122.736 1.00 30.13 292 TYR D N 1
ATOM 9712 C CA . TYR D 1 312 ? 5.779 32.688 123.364 1.00 30.08 292 TYR D CA 1
ATOM 9713 C C . TYR D 1 312 ? 4.665 31.684 123.046 1.00 29.44 292 TYR D C 1
ATOM 9714 O O . TYR D 1 312 ? 4.504 31.284 121.899 1.00 29.32 292 TYR D O 1
ATOM 9723 N N . VAL D 1 313 ? 3.894 31.299 124.061 1.00 28.70 293 VAL D N 1
ATOM 9724 C CA . VAL D 1 313 ? 2.852 30.277 123.909 1.00 28.67 293 VAL D CA 1
ATOM 9725 C C . VAL D 1 313 ? 1.557 30.697 124.604 1.00 29.14 293 VAL D C 1
ATOM 9726 O O . VAL D 1 313 ? 1.585 31.311 125.679 1.00 28.75 293 VAL D O 1
ATOM 9730 N N . ASN D 1 314 ? 0.423 30.363 123.993 1.00 29.78 294 ASN D N 1
ATOM 9731 C CA . ASN D 1 314 ? -0.877 30.585 124.620 1.00 30.39 294 ASN D CA 1
ATOM 9732 C C . ASN D 1 314 ? -1.421 29.258 125.120 1.00 30.88 294 ASN D C 1
ATOM 9733 O O . ASN D 1 314 ? -1.867 28.420 124.334 1.00 30.67 294 ASN D O 1
ATOM 9738 N N . LEU D 1 315 ? -1.387 29.073 126.433 1.00 31.46 295 LEU D N 1
ATOM 9739 C CA . LEU D 1 315 ? -1.745 27.788 127.026 1.00 32.02 295 LEU D CA 1
ATOM 9740 C C . LEU D 1 315 ? -3.241 27.497 126.989 1.00 32.11 295 LEU D C 1
ATOM 9741 O O . LEU D 1 315 ? -3.655 26.365 127.234 1.00 32.17 295 LEU D O 1
ATOM 9746 N N . ASN D 1 316 ? -4.048 28.510 126.674 1.00 32.56 296 ASN D N 1
ATOM 9747 C CA . ASN D 1 316 ? -5.483 28.301 126.484 1.00 32.76 296 ASN D CA 1
ATOM 9748 C C . ASN D 1 316 ? -5.761 27.393 125.287 1.00 32.09 296 ASN D C 1
ATOM 9749 O O . ASN D 1 316 ? -6.817 26.755 125.225 1.00 32.42 296 ASN D O 1
ATOM 9754 N N . ASN D 1 317 ? -4.800 27.320 124.359 1.00 31.05 297 ASN D N 1
ATOM 9755 C CA . ASN D 1 317 ? -4.900 26.454 123.179 1.00 29.92 297 ASN D CA 1
ATOM 9756 C C . ASN D 1 317 ? -4.067 25.158 123.271 1.00 29.81 297 ASN D C 1
ATOM 9757 O O . ASN D 1 317 ? -3.958 24.405 122.295 1.00 28.77 297 ASN D O 1
ATOM 9762 N N . TYR D 1 318 ? -3.485 24.907 124.442 1.00 29.64 298 TYR D N 1
ATOM 9763 C CA . TYR D 1 318 ? -2.630 23.729 124.668 1.00 29.50 298 TYR D CA 1
ATOM 9764 C C . TYR D 1 318 ? -3.354 22.383 124.482 1.00 29.78 298 TYR D C 1
ATOM 9765 O O . TYR D 1 318 ? -2.953 21.571 123.642 1.00 29.13 298 TYR D O 1
ATOM 9774 N N . ASP D 1 319 ? -4.405 22.145 125.270 1.00 30.25 299 ASP D N 1
ATOM 9775 C CA . ASP D 1 319 ? -5.117 20.853 125.230 1.00 31.20 299 ASP D CA 1
ATOM 9776 C C . ASP D 1 319 ? -5.561 20.449 123.815 1.00 31.18 299 ASP D C 1
ATOM 9777 O O . ASP D 1 319 ? -5.328 19.310 123.402 1.00 31.40 299 ASP D O 1
ATOM 9782 N N . ASP D 1 320 ? -6.160 21.390 123.076 1.00 30.83 300 ASP D N 1
ATOM 9783 C CA . ASP D 1 320 ? -6.693 21.126 121.730 1.00 31.00 300 ASP D CA 1
ATOM 9784 C C . ASP D 1 320 ? -5.641 20.622 120.744 1.00 30.26 300 ASP D C 1
ATOM 9785 O O . ASP D 1 320 ? -5.938 19.785 119.891 1.00 29.88 300 ASP D O 1
ATOM 9790 N N . LEU D 1 321 ? -4.425 21.157 120.842 1.00 29.66 301 LEU D N 1
ATOM 9791 C CA . LEU D 1 321 ? -3.341 20.747 119.959 1.00 29.06 301 LEU D CA 1
ATOM 9792 C C . LEU D 1 321 ? -2.664 19.469 120.441 1.00 29.40 301 LEU D C 1
ATOM 9793 O O . LEU D 1 321 ? -2.305 18.608 119.628 1.00 29.36 301 LEU D O 1
ATOM 9798 N N . PHE D 1 322 ? -2.476 19.367 121.757 1.00 29.43 302 PHE D N 1
ATOM 9799 C CA . PHE D 1 322 ? -1.884 18.184 122.393 1.00 29.89 302 PHE D CA 1
ATOM 9800 C C . PHE D 1 322 ? -2.721 16.948 122.020 1.00 30.29 302 PHE D C 1
ATOM 9801 O O . PHE D 1 322 ? -2.164 15.898 121.696 1.00 30.24 302 PHE D O 1
ATOM 9809 N N . ASN D 1 323 ? -4.049 17.108 122.039 1.00 30.37 303 ASN D N 1
ATOM 9810 C CA . ASN D 1 323 ? -5.003 16.032 121.730 1.00 30.94 303 ASN D CA 1
ATOM 9811 C C . ASN D 1 323 ? -4.971 15.549 120.281 1.00 30.68 303 ASN D C 1
ATOM 9812 O O . ASN D 1 323 ? -5.465 14.467 119.980 1.00 31.17 303 ASN D O 1
ATOM 9817 N N . GLN D 1 324 ? -4.363 16.330 119.396 1.00 30.59 304 GLN D N 1
ATOM 9818 C CA . GLN D 1 324 ? -4.279 15.980 117.974 1.00 30.91 304 GLN D CA 1
ATOM 9819 C C . GLN D 1 324 ? -2.965 15.331 117.550 1.00 30.69 304 GLN D C 1
ATOM 9820 O O . GLN D 1 324 ? -2.812 14.916 116.389 1.00 30.43 304 GLN D O 1
ATOM 9826 N N . ILE D 1 325 ? -2.014 15.261 118.477 1.00 30.35 305 ILE D N 1
ATOM 9827 C CA . ILE D 1 325 ? -0.693 14.727 118.166 1.00 30.11 305 ILE D CA 1
ATOM 9828 C C . ILE D 1 325 ? -0.699 13.198 118.196 1.00 30.91 305 ILE D C 1
ATOM 9829 O O . ILE D 1 325 ? -1.217 12.580 119.130 1.00 30.86 305 ILE D O 1
ATOM 9834 N N . GLU D 1 326 ? -0.113 12.603 117.164 1.00 31.43 306 GLU D N 1
ATOM 9835 C CA . GLU D 1 326 ? 0.016 11.157 117.076 1.00 32.25 306 GLU D CA 1
ATOM 9836 C C . GLU D 1 326 ? 1.467 10.766 117.282 1.00 31.60 306 GLU D C 1
ATOM 9837 O O . GLU D 1 326 ? 2.340 11.244 116.556 1.00 31.99 306 GLU D O 1
ATOM 9843 N N . VAL D 1 327 ? 1.716 9.895 118.264 1.00 31.49 307 VAL D N 1
ATOM 9844 C CA . VAL D 1 327 ? 3.051 9.336 118.499 1.00 31.38 307 VAL D CA 1
ATOM 9845 C C . VAL D 1 327 ? 3.052 7.839 118.173 1.00 32.18 307 VAL D C 1
ATOM 9846 O O . VAL D 1 327 ? 2.320 7.050 118.788 1.00 31.65 307 VAL D O 1
ATOM 9850 N N . LEU D 1 328 ? 3.889 7.463 117.209 1.00 33.34 308 LEU D N 1
ATOM 9851 C CA . LEU D 1 328 ? 3.969 6.081 116.722 1.00 34.40 308 LEU D CA 1
ATOM 9852 C C . LEU D 1 328 ? 5.351 5.506 116.976 1.00 34.87 308 LEU D C 1
ATOM 9853 O O . LEU D 1 328 ? 6.352 6.170 116.710 1.00 34.86 308 LEU D O 1
ATOM 9858 N N . GLU D 1 329 ? 5.402 4.279 117.498 1.00 35.55 309 GLU D N 1
ATOM 9859 C CA . GLU D 1 329 ? 6.654 3.513 117.537 1.00 36.27 309 GLU D CA 1
ATOM 9860 C C . GLU D 1 329 ? 6.922 2.997 116.138 1.00 36.49 309 GLU D C 1
ATOM 9861 O O . GLU D 1 329 ? 6.063 2.336 115.539 1.00 36.72 309 GLU D O 1
ATOM 9867 N N . VAL D 1 330 ? 8.100 3.320 115.613 1.00 37.02 310 VAL D N 1
ATOM 9868 C CA . VAL D 1 330 ? 8.498 2.915 114.268 1.00 37.49 310 VAL D CA 1
ATOM 9869 C C . VAL D 1 330 ? 9.822 2.145 114.296 1.00 37.96 310 VAL D C 1
ATOM 9870 O O . VAL D 1 330 ? 10.343 1.739 113.257 1.00 38.33 310 VAL D O 1
#

B-factor: mean 31.14, std 10.66, range [11.31, 71.96]

Organism: Staphylococcus aureus (strain NCTC 8325 / PS 47) (NCBI:txid93061)